Protein AF-A0A016V2Z9-F1 (afdb_monomer)

Sequence (976 aa):
MQNVILIALIVVGLVAPTTAKYPICDRGTVEITEINGTYELCFNEECREFIGNETVRTYELLPSPTHNETRVTVRYGAGDKPIEFTTICLNPDICIISSSIFSTSLLGNPHCWPVGAVITTAMILYLATTMMFLSLYLLITIIRIASKRPAQVVQNTCTITGQQVNVQLHSLRPTPLSGGMFITLCVAILVGNGTVAACQHGFTRHATNIVCNQDGNCSYEFSRKLLFNRIQTEHCVEIRHRNKTVGLLKMKLAPTNLVCSKVSKFFTKSTEIRVFSRVRCPQAGSCFDNVCDKIRPNETIPELTRGSKYPGYSGCQYTCGGLSCGCFLPAPSCTFHRVAHVPISDAVYEVVERSEWVPSIHVEVESTLYQETQKEDVLLQPYVTYRFHNFNITATSVQKPALSILNSRFALSENELLILAVPVECATRNETLENFRNCINKVVCDCNTGWTKHHCHCPYNSLRAVANDSLNHLPLVIPHLEIHTSNGGIIAFTEDVETVITVQSQLLVSSTELVYDEKCDIKLTNLSGCYDCLHGATMGATCTSVNSAKITILCDHNVFAVECGPTSPKTNVHLRFDSSVAQQKCYTVCGNEKWTLPLNGTLFNHPMKHNSVFKFNEDKYTGTSLLNLVSEIHMPDLNPLFKVVRLHWKAFTAAGIAALAAAGLTYLFDPVLLIGLCGCSSCASSSKSFRCTMSPPTFADLGKSAKDLFNKGYNHGFLKVDSTTKAGDSKEVEFKTSASHNLGSGKLGGNLDVKYKIPAYGLTLTEKWNTENQLGTIIEVNEQFGRGLKLTFDSLYAPHAGKRTGKLKADWSLQTARITAEVGLTSAPVINAAGVFSREGWLFGAAASFDTSTNKLASTSLAFGHQTSNYTLHSFVVNSTDFGASLFHKVAHNVEIGTILGWKVGGSGADFGLATKYSPTRDLVLRAKLNNSSQIAMAATHSLSPDLKMTLSTQFNLTSNDHHKFGMGLEYEPSQ

InterPro domains:
  IPR001925 Porin, eukaryotic type [PR00185] (697-7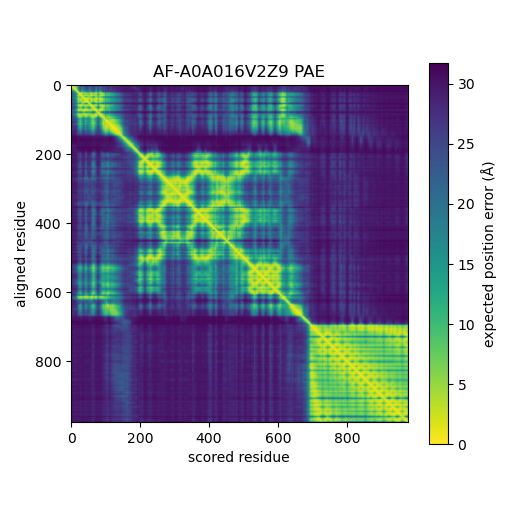12)
  IPR001925 Porin, eukaryotic type [PR00185] (762-777)
  IPR001925 Porin, eukaryotic type [PR00185] (840-851)
  IPR001925 Porin, eukaryotic type [PR00185] (940-957)
  IPR001925 Porin, eukaryotic type [PTHR11743] (695-972)
  IPR001925 Porin, eukaryotic type [cd07306] (696-973)
  IPR009878 Phlebovirus glycoprotein G2, fusion domain [PF07245] (199-499)
  IPR023614 Porin domain superfamily [G3DSA:2.40.160.10] (694-974)
  IPR027246 Eukaryotic porin/Tom40 [PF01459] (696-967)

Secondary structure (DSSP, 8-state):
--HHHHHHHHHHTT-PPP---SPEEETTEEEE----EEEEEEETTEEEEEEE-S-PEEEEPPP-TT--EEEEEEEE-SSSS-EEEEEEEEPPPTTTGGGSTT-HHHHH-TTT-HHHHHHHHHHHHHHHHHHHHHHHHHHHHHHHHH--------------------------------------------------------EEEEEEEEEE-TTS-EEEEEEEEEEE-SS--EEEEEEEETTEEEEEEEEEEPPEEEEE---EEEEEEEEEEEEEEEEE-TTSTT--TTGGGT--TT---GGGTTTTTSSEEEEEEEE--SGGGT-SSSSPEEEEEEEEEEEEEEEEEEEEE-S-EEEEEEEEEEEEETTEEEEEEEEEPBT-EEEETTEEEEEEEEEPP--GGGGSEEEE-SS-EEE---SEEBSSHHHHHH-GGGSEE----EEEE-SSSEEEE-----HHHHHT-TTTBSSEEETTEEEEEETTEEEEEES--EEEEEEE-GGGGSEEE------EEEEEPPBEEEESSTT-EEEEEEEEESS-EEEEEE-SS-EEEEEEBTT--EEEEEE--SSSEEEEEEEEEETTEEEEEEEEEE-EE-------HHHHHHHTTS---TTHHHH---PPP-HHHHHHHHHTHHHHHHHHHHHHHHHHHHHHSS---S------------------PPPPPPGGGTTHHHHHHHHTT--TTEEEEEEEEEESTT--EEEEEEEEEETTTTEEEEEEEEEEEEGGGTEEEEEEEETTTEEEEEEEEESTTSTTEEEEEEEEEEGGGTEEEEEEEEEEE-SSEEEEEEEEESSS-EEEEEEEEEETTEEEEEEEEEETTTTEEEEEEEEEEEE-SSEEEEEEEETTTEEEEEEEEEEETTEEEEEEEEEETTSSSEEEEEEEEE-SSSSEEEEEEEETT-EEEEEEEEESSSSEEEEEEEEEESSS-PPPEEEEEEEE----

Structure (mmCIF, N/CA/C/O backbone):
data_AF-A0A016V2Z9-F1
#
_entry.id   AF-A0A016V2Z9-F1
#
loop_
_atom_site.group_PDB
_atom_site.id
_atom_site.type_symbol
_atom_site.label_atom_id
_atom_site.label_alt_id
_atom_site.label_comp_id
_atom_site.label_asym_id
_atom_site.label_entity_id
_atom_site.label_seq_id
_atom_site.pdbx_PDB_ins_code
_atom_site.Cartn_x
_atom_site.Cartn_y
_atom_site.Cartn_z
_atom_site.occupancy
_atom_site.B_iso_or_equiv
_atom_site.auth_seq_id
_atom_site.auth_comp_id
_atom_site.auth_asym_id
_atom_site.auth_atom_id
_atom_site.pdbx_PDB_model_num
ATOM 1 N N . MET A 1 1 ? 73.082 49.266 15.743 1.00 44.09 1 MET A N 1
ATOM 2 C CA . MET A 1 1 ? 72.271 48.364 16.594 1.00 44.09 1 MET A CA 1
ATOM 3 C C . MET A 1 1 ? 72.273 46.969 15.976 1.00 44.09 1 MET A C 1
ATOM 5 O O . MET A 1 1 ? 71.389 46.679 15.187 1.00 44.09 1 MET A O 1
ATOM 9 N N . GLN A 1 2 ? 73.278 46.132 16.265 1.00 44.12 2 GLN A N 1
ATOM 10 C CA . GLN A 1 2 ? 73.440 44.836 15.571 1.00 44.12 2 GLN A CA 1
ATOM 11 C C . GLN A 1 2 ? 73.209 43.618 16.486 1.00 44.12 2 GLN A C 1
ATOM 13 O O . GLN A 1 2 ? 72.696 42.602 16.033 1.00 44.12 2 GLN A O 1
ATOM 18 N N . ASN A 1 3 ? 73.460 43.752 17.794 1.00 49.16 3 ASN A N 1
ATOM 19 C CA . ASN A 1 3 ? 73.306 42.655 18.764 1.00 49.16 3 ASN A CA 1
ATOM 20 C C . ASN A 1 3 ? 71.860 42.466 19.273 1.00 49.16 3 ASN A C 1
ATOM 22 O O . ASN A 1 3 ? 71.588 41.506 19.983 1.00 49.16 3 ASN A O 1
ATOM 26 N N . VAL A 1 4 ? 70.922 43.355 18.918 1.00 49.16 4 VAL A N 1
ATOM 27 C CA . VAL A 1 4 ? 69.513 43.271 19.362 1.00 49.16 4 VAL A CA 1
ATOM 28 C C . VAL A 1 4 ? 68.714 42.270 18.517 1.00 49.16 4 VAL A C 1
ATOM 30 O O . VAL A 1 4 ? 67.933 41.490 19.052 1.00 49.16 4 VAL A O 1
ATOM 33 N N . ILE A 1 5 ? 68.955 42.241 17.201 1.00 50.88 5 ILE A N 1
ATOM 34 C CA . ILE A 1 5 ? 68.246 41.356 16.258 1.00 50.88 5 ILE A CA 1
ATOM 35 C C . ILE A 1 5 ? 68.606 39.882 16.508 1.00 50.88 5 ILE A C 1
ATOM 37 O O . ILE A 1 5 ? 67.741 39.013 16.432 1.00 50.88 5 ILE A O 1
ATOM 41 N N . LEU A 1 6 ? 69.862 39.599 16.876 1.00 48.06 6 LEU A N 1
ATOM 42 C CA . LEU A 1 6 ? 70.321 38.233 17.139 1.00 48.06 6 LEU A CA 1
ATOM 43 C C . LEU A 1 6 ? 69.672 37.624 18.398 1.00 48.06 6 LEU A C 1
ATOM 45 O O . LEU A 1 6 ? 69.343 36.443 18.405 1.00 48.06 6 LEU A O 1
ATOM 49 N N . ILE A 1 7 ? 69.429 38.432 19.437 1.00 54.22 7 ILE A N 1
ATOM 50 C CA . ILE A 1 7 ? 68.750 37.980 20.664 1.00 54.22 7 ILE A CA 1
ATOM 51 C C . ILE A 1 7 ? 67.254 37.749 20.403 1.00 54.22 7 ILE A C 1
ATOM 53 O O . ILE A 1 7 ? 66.704 36.751 20.865 1.00 54.22 7 ILE A O 1
ATOM 57 N N . ALA A 1 8 ? 66.605 38.609 19.608 1.00 48.03 8 ALA A N 1
ATOM 58 C CA . ALA A 1 8 ? 65.199 38.432 19.235 1.00 48.03 8 ALA A CA 1
ATOM 59 C C . ALA A 1 8 ? 64.947 37.094 18.508 1.00 48.03 8 ALA A C 1
ATOM 61 O O . ALA A 1 8 ? 63.978 36.401 18.816 1.00 48.03 8 ALA A O 1
ATOM 62 N N . LEU A 1 9 ? 65.848 36.690 17.604 1.00 48.44 9 LEU A N 1
ATOM 63 C CA . LEU A 1 9 ? 65.757 35.407 16.896 1.00 48.44 9 LEU A CA 1
ATOM 64 C C . LEU A 1 9 ? 65.936 34.188 17.821 1.00 48.44 9 LEU A C 1
ATOM 66 O O . LEU A 1 9 ? 65.288 33.167 17.605 1.00 48.44 9 LEU A O 1
ATOM 70 N N . ILE A 1 10 ? 66.752 34.295 18.874 1.00 49.00 10 ILE A N 1
ATOM 71 C CA . ILE A 1 10 ? 66.944 33.211 19.855 1.00 49.00 10 ILE A CA 1
ATOM 72 C C . ILE A 1 10 ? 65.712 33.054 20.763 1.00 49.00 10 ILE A C 1
ATOM 74 O O . ILE A 1 10 ? 65.318 31.930 21.063 1.00 49.00 10 ILE A O 1
ATOM 78 N N . VAL A 1 11 ? 65.061 34.154 21.161 1.00 45.78 11 VAL A N 1
ATOM 79 C CA . VAL A 1 11 ? 63.846 34.100 22.000 1.00 45.78 11 VAL A CA 1
ATOM 80 C C . VAL A 1 11 ? 62.646 33.537 21.228 1.00 45.78 11 VAL A C 1
ATOM 82 O O . VAL A 1 11 ? 61.904 32.723 21.773 1.00 45.78 11 VAL A O 1
ATOM 85 N N . VAL A 1 12 ? 62.480 33.892 19.948 1.00 43.53 12 VAL A N 1
ATOM 86 C CA . VAL A 1 12 ? 61.419 33.316 19.094 1.00 43.53 12 VAL A CA 1
ATOM 87 C C . VAL A 1 12 ? 61.643 31.816 18.840 1.00 43.53 12 VAL A C 1
ATOM 89 O O . VAL A 1 12 ? 60.677 31.063 18.750 1.00 43.53 12 VAL A O 1
ATOM 92 N N . GLY A 1 13 ? 62.897 31.349 18.820 1.00 38.94 13 GLY A N 1
ATOM 93 C CA . GLY A 1 13 ? 63.234 29.926 18.691 1.00 38.94 13 GLY A CA 1
ATOM 94 C C . GLY A 1 13 ? 62.866 29.039 19.892 1.00 38.94 13 GLY A C 1
ATOM 95 O O . GLY A 1 13 ? 62.942 27.819 19.773 1.00 38.94 13 GLY A O 1
ATOM 96 N N . LEU A 1 14 ? 62.465 29.616 21.033 1.00 38.06 14 LEU A N 1
ATOM 97 C CA . LEU A 1 14 ? 62.160 28.883 22.274 1.00 38.06 14 LEU A CA 1
ATOM 98 C C . LEU A 1 14 ? 60.661 28.788 22.611 1.00 38.06 14 LEU A C 1
ATOM 100 O O . LEU A 1 14 ? 60.309 28.191 23.626 1.00 38.06 14 LEU A O 1
ATOM 104 N N . VAL A 1 15 ? 59.775 29.320 21.759 1.00 42.09 15 VAL A N 1
ATOM 105 C CA . VAL A 1 15 ? 58.311 29.144 21.876 1.00 42.09 15 VAL A CA 1
ATOM 106 C C . VAL A 1 15 ? 57.710 28.657 20.552 1.00 42.09 15 VAL A C 1
ATOM 108 O O . VAL A 1 15 ? 56.672 29.127 20.091 1.00 42.09 15 VAL A O 1
ATOM 111 N N . ALA A 1 16 ? 58.358 27.666 19.936 1.00 31.67 16 ALA A N 1
ATOM 112 C CA . ALA A 1 16 ? 57.639 26.755 19.056 1.00 31.67 16 ALA A CA 1
ATOM 113 C C . ALA A 1 16 ? 56.750 25.853 19.937 1.00 31.67 16 ALA A C 1
ATOM 115 O O . ALA A 1 16 ? 57.282 25.227 20.861 1.00 31.67 16 ALA A O 1
ATOM 116 N N . PRO A 1 17 ? 55.427 25.756 19.703 1.00 37.19 17 PRO A N 1
ATOM 117 C CA . PRO A 1 17 ? 54.629 24.734 20.365 1.00 37.19 17 PRO A CA 1
ATOM 118 C C . PRO A 1 17 ? 55.171 23.363 19.957 1.00 37.19 17 PRO A C 1
ATOM 120 O O . PRO A 1 17 ? 55.401 23.103 18.773 1.00 37.19 17 PRO A O 1
ATOM 123 N N . THR A 1 18 ? 55.392 22.479 20.929 1.00 36.88 18 THR A N 1
ATOM 124 C CA . THR A 1 18 ? 55.761 21.091 20.643 1.00 36.88 18 THR A CA 1
ATOM 125 C C . THR A 1 18 ? 54.669 20.462 19.782 1.00 36.88 18 THR A C 1
ATOM 127 O O . THR A 1 18 ? 53.495 20.484 20.151 1.00 36.88 18 THR A O 1
ATOM 130 N N . THR A 1 19 ? 55.039 19.926 18.615 1.00 45.47 19 THR A N 1
ATOM 131 C CA . THR A 1 19 ? 54.096 19.336 17.656 1.00 45.47 19 THR A CA 1
ATOM 132 C C . THR A 1 19 ? 53.469 18.079 18.250 1.00 45.47 19 THR A C 1
ATOM 134 O O . THR A 1 19 ? 54.029 16.981 18.216 1.00 45.47 19 THR A O 1
ATOM 137 N N . ALA A 1 20 ? 52.314 18.269 18.883 1.00 41.47 20 ALA A N 1
ATOM 138 C CA . ALA A 1 20 ? 51.675 17.252 19.691 1.00 41.47 20 ALA A CA 1
ATOM 139 C C . ALA A 1 20 ? 51.001 16.196 18.802 1.00 41.47 20 ALA A C 1
ATOM 141 O O . ALA A 1 20 ? 50.160 16.498 17.956 1.00 41.47 20 ALA A O 1
ATOM 142 N N . LYS A 1 21 ? 51.404 14.939 18.997 1.00 55.84 21 LYS A N 1
ATOM 143 C CA . LYS A 1 21 ? 51.040 13.797 18.146 1.00 55.84 21 LYS A CA 1
ATOM 144 C C . LYS A 1 21 ? 49.744 13.125 18.609 1.00 55.84 21 LYS A C 1
ATOM 146 O O . LYS A 1 21 ? 49.723 11.921 18.843 1.00 55.84 21 LYS A O 1
ATOM 151 N N . TYR A 1 22 ? 48.689 13.916 18.795 1.00 65.44 22 TYR A N 1
ATOM 152 C CA . TYR A 1 22 ? 47.352 13.436 19.154 1.00 65.44 22 TYR A CA 1
ATOM 153 C C . TYR A 1 22 ? 46.312 13.897 18.117 1.00 65.44 22 TYR A C 1
ATOM 155 O O . TYR A 1 22 ? 46.506 14.950 17.506 1.00 65.44 22 TYR A O 1
ATOM 163 N N . PRO A 1 23 ? 45.218 13.141 17.899 1.00 73.50 23 PRO A N 1
ATOM 164 C CA . PRO A 1 23 ? 44.147 13.561 17.000 1.00 73.50 23 PRO A CA 1
ATOM 165 C C . PRO A 1 23 ? 43.383 14.753 17.596 1.00 73.50 23 PRO A C 1
ATOM 167 O O . PRO A 1 23 ? 42.946 14.704 18.751 1.00 73.50 23 PRO A O 1
ATOM 170 N N . ILE A 1 24 ? 43.229 15.815 16.805 1.00 79.62 24 ILE A N 1
ATOM 171 C CA . ILE A 1 24 ? 42.577 17.071 17.197 1.00 79.62 24 ILE A CA 1
ATOM 172 C C . ILE A 1 24 ? 41.140 17.063 16.667 1.00 79.62 24 ILE A C 1
ATOM 174 O O . ILE A 1 24 ? 40.933 16.880 15.471 1.00 79.62 24 ILE A O 1
ATOM 178 N N . CYS A 1 25 ? 40.149 17.286 17.533 1.00 80.94 25 CYS A N 1
ATOM 179 C CA . CYS A 1 25 ? 38.758 17.488 17.117 1.00 80.94 25 CYS A CA 1
ATOM 180 C C . CYS A 1 25 ? 38.472 18.996 16.953 1.00 80.94 25 CYS A C 1
ATOM 182 O O . CYS A 1 25 ? 38.640 19.735 17.923 1.00 80.94 25 CYS A O 1
ATOM 184 N N . ASP A 1 26 ? 37.947 19.448 15.809 1.00 77.06 26 ASP A N 1
ATOM 185 C CA . ASP A 1 26 ? 37.271 20.756 15.701 1.00 77.06 26 ASP A CA 1
ATOM 186 C C . ASP A 1 26 ? 35.934 20.610 14.967 1.00 77.06 26 ASP A C 1
ATOM 188 O O . ASP A 1 26 ? 35.873 20.097 13.858 1.00 77.06 26 ASP A O 1
ATOM 192 N N . ARG A 1 27 ? 34.833 21.058 15.585 1.00 66.75 27 ARG A N 1
ATOM 193 C CA . ARG A 1 27 ? 33.487 21.157 14.965 1.00 66.75 27 ARG A CA 1
ATOM 194 C C . ARG A 1 27 ? 32.998 19.912 14.194 1.00 66.75 27 ARG A C 1
ATOM 196 O O . ARG A 1 27 ? 32.197 20.031 13.269 1.00 66.75 27 ARG A O 1
ATOM 203 N N . GLY A 1 28 ? 33.437 18.719 14.596 1.00 70.44 28 GLY A N 1
ATOM 204 C CA . GLY A 1 28 ? 33.081 17.451 13.953 1.00 70.44 28 GLY A CA 1
ATOM 205 C C . GLY A 1 28 ? 34.023 17.000 12.830 1.00 70.44 28 GLY A C 1
ATOM 206 O O . GLY A 1 28 ? 33.758 15.968 12.217 1.00 70.44 28 GLY A O 1
ATOM 207 N N . THR A 1 29 ? 35.123 17.710 12.569 1.00 78.38 29 THR A N 1
ATOM 208 C CA . THR A 1 29 ? 36.293 17.158 11.875 1.00 78.38 29 THR A CA 1
ATOM 209 C C . THR A 1 29 ? 37.308 16.622 12.883 1.00 78.38 29 THR A C 1
ATOM 211 O O . THR A 1 29 ? 37.353 17.032 14.047 1.00 78.38 29 THR A O 1
ATOM 214 N N . VAL A 1 30 ? 38.124 15.680 12.418 1.00 83.06 30 VAL A N 1
ATOM 215 C CA . VAL A 1 30 ? 39.262 15.111 13.136 1.00 83.06 30 VAL A CA 1
ATOM 216 C C . VAL A 1 30 ? 40.502 15.322 12.282 1.00 83.06 30 VAL A C 1
ATOM 218 O O . VAL A 1 30 ? 40.597 14.769 11.184 1.00 83.06 30 VAL A O 1
ATOM 221 N N . GLU A 1 31 ? 41.439 16.127 12.777 1.00 81.00 31 GLU A N 1
ATOM 222 C CA . GLU A 1 31 ? 42.737 16.352 12.147 1.00 81.00 31 GLU A CA 1
ATOM 223 C C . GLU A 1 31 ? 43.793 15.429 12.750 1.00 81.00 31 GLU A C 1
ATOM 225 O O . GLU A 1 31 ? 43.965 15.346 13.970 1.00 81.00 31 GLU A O 1
ATOM 230 N N . ILE A 1 32 ? 44.528 14.747 11.875 1.00 76.94 32 ILE A N 1
ATOM 231 C CA . ILE A 1 32 ? 45.658 13.899 12.244 1.00 76.94 32 ILE A CA 1
ATOM 232 C C . ILE A 1 32 ? 46.935 14.604 11.801 1.00 76.94 32 ILE A C 1
ATOM 234 O O . ILE A 1 32 ? 47.195 14.760 10.604 1.00 76.94 32 ILE A O 1
ATOM 238 N N . THR A 1 33 ? 47.708 15.042 12.795 1.00 67.12 33 THR A N 1
ATOM 239 C CA . THR A 1 33 ? 49.026 15.657 12.622 1.00 67.12 33 THR A CA 1
ATOM 240 C C . THR A 1 33 ? 50.050 14.637 12.108 1.00 67.12 33 THR A C 1
ATOM 242 O O . THR A 1 33 ? 49.809 13.431 12.094 1.00 67.12 33 THR A O 1
ATOM 245 N N . GLU A 1 34 ? 51.196 15.112 11.619 1.00 64.94 34 GLU A N 1
ATOM 246 C CA . GLU A 1 34 ? 52.139 14.283 10.860 1.00 64.94 34 GLU A CA 1
ATOM 247 C C . GLU A 1 34 ? 52.789 13.170 11.710 1.00 64.94 34 GLU A C 1
ATOM 249 O O . GLU A 1 34 ? 53.611 13.411 12.602 1.00 64.94 34 GLU A O 1
ATOM 254 N N . ILE A 1 35 ? 52.431 11.921 11.397 1.00 66.06 35 ILE A N 1
ATOM 255 C CA . ILE A 1 35 ? 53.001 10.701 11.980 1.00 66.06 35 ILE A CA 1
ATOM 256 C C . ILE A 1 35 ? 53.849 10.007 10.911 1.00 66.06 35 ILE A C 1
ATOM 258 O O . ILE A 1 35 ? 53.318 9.468 9.943 1.00 66.06 35 ILE A O 1
ATOM 262 N N . ASN A 1 36 ? 55.168 9.989 11.108 1.00 60.53 36 ASN A N 1
ATOM 263 C CA . ASN A 1 36 ? 56.095 9.261 10.239 1.00 60.53 36 ASN A CA 1
ATOM 264 C C . ASN A 1 36 ? 56.070 7.759 10.565 1.00 60.53 36 ASN A C 1
ATOM 266 O O . ASN A 1 36 ? 56.302 7.375 11.713 1.00 60.53 36 ASN A O 1
ATOM 270 N N . GLY A 1 37 ? 55.872 6.921 9.544 1.00 67.50 37 GLY A N 1
ATOM 271 C CA . GLY A 1 37 ? 55.824 5.458 9.665 1.00 67.50 37 GLY A CA 1
ATOM 272 C C . GLY A 1 37 ? 54.412 4.879 9.531 1.00 67.50 37 GLY A C 1
ATOM 273 O O . GLY A 1 37 ? 53.488 5.557 9.087 1.00 67.50 37 GLY A O 1
ATOM 274 N N . THR A 1 38 ? 54.245 3.602 9.876 1.00 69.19 38 THR A N 1
ATOM 275 C CA . THR A 1 38 ? 52.935 2.933 9.889 1.00 69.19 38 THR A CA 1
ATOM 276 C C . THR A 1 38 ? 52.190 3.209 11.191 1.00 69.19 38 THR A C 1
ATOM 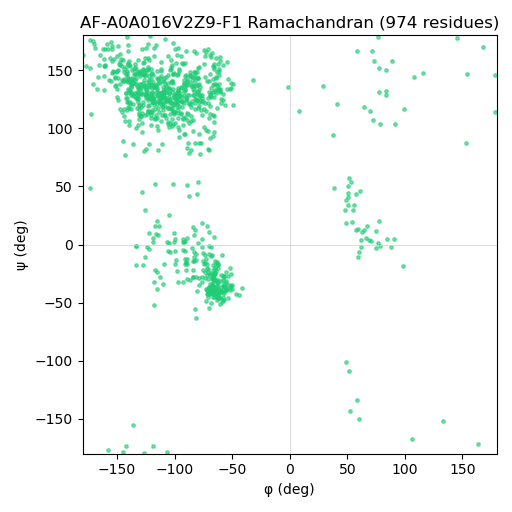278 O O . THR A 1 38 ? 52.755 3.042 12.275 1.00 69.19 38 THR A O 1
ATOM 281 N N . TYR A 1 39 ? 50.918 3.593 11.086 1.00 77.12 39 TYR A N 1
ATOM 282 C CA . TYR A 1 39 ? 50.027 3.794 12.229 1.00 77.12 39 TYR A CA 1
ATOM 283 C C . TYR A 1 39 ? 48.648 3.178 11.977 1.00 77.12 39 TYR A C 1
ATOM 285 O O . TYR A 1 39 ? 48.158 3.165 10.848 1.00 77.12 39 TYR A O 1
ATOM 293 N N . GLU A 1 40 ? 48.019 2.682 13.038 1.00 79.44 40 GLU A N 1
ATOM 294 C CA . GLU A 1 40 ? 46.612 2.282 13.041 1.00 79.44 40 GLU A CA 1
ATOM 295 C C . GLU A 1 40 ? 45.765 3.459 13.543 1.00 79.44 40 GLU A C 1
ATOM 297 O O . GLU A 1 40 ? 46.105 4.113 14.531 1.00 79.44 40 GLU A O 1
ATOM 302 N N . LEU A 1 41 ? 44.667 3.736 12.845 1.00 80.81 41 LEU A N 1
ATOM 303 C CA . LEU A 1 41 ? 43.665 4.735 13.207 1.00 80.81 41 LEU A CA 1
ATOM 304 C C . LEU A 1 41 ? 42.313 4.040 13.342 1.00 80.81 41 LEU A C 1
ATOM 306 O O . LEU A 1 41 ? 41.877 3.365 12.409 1.00 80.81 41 LEU A O 1
ATOM 310 N N . CYS A 1 42 ? 41.638 4.258 14.466 1.00 75.25 42 CYS A N 1
ATOM 311 C CA . CYS A 1 42 ? 40.325 3.707 14.768 1.00 75.25 42 CYS A CA 1
ATOM 312 C C . CYS A 1 42 ? 39.294 4.810 15.026 1.00 75.25 42 CYS A C 1
ATOM 314 O O . CYS A 1 42 ? 39.567 5.768 15.756 1.00 75.25 42 CYS A O 1
ATOM 316 N N . PHE A 1 43 ? 38.090 4.624 14.484 1.00 77.12 43 PHE A N 1
ATOM 317 C CA . PHE A 1 43 ? 36.889 5.366 14.865 1.00 77.12 43 PHE A CA 1
ATOM 318 C C . PHE A 1 43 ? 35.914 4.389 15.532 1.00 77.12 43 PHE A C 1
ATOM 320 O O . PHE A 1 43 ? 35.426 3.452 14.900 1.00 77.12 43 PHE A O 1
ATOM 327 N N . ASN A 1 44 ? 35.657 4.595 16.823 1.00 77.19 44 ASN A N 1
ATOM 328 C CA . ASN A 1 44 ? 35.068 3.608 17.727 1.00 77.19 44 ASN A CA 1
ATOM 329 C C . ASN A 1 44 ? 35.833 2.272 17.657 1.00 77.19 44 ASN A C 1
ATOM 331 O O . ASN A 1 44 ? 36.971 2.218 18.117 1.00 77.19 44 ASN A O 1
ATOM 335 N N . GLU A 1 45 ? 35.243 1.225 17.078 1.00 66.94 45 GLU A N 1
ATOM 336 C CA . GLU A 1 45 ? 35.865 -0.101 16.927 1.00 66.94 45 GLU A CA 1
ATOM 337 C C . GLU A 1 45 ? 36.361 -0.382 15.492 1.00 66.94 45 GLU A C 1
ATOM 339 O O . GLU A 1 45 ? 37.046 -1.376 15.259 1.00 66.94 45 GLU A O 1
ATOM 344 N N . GLU A 1 46 ? 36.075 0.491 14.515 1.00 64.69 46 GLU A N 1
ATOM 345 C CA . GLU A 1 46 ? 36.565 0.315 13.143 1.00 64.69 46 GLU A CA 1
ATOM 346 C C . GLU A 1 46 ? 37.975 0.900 12.994 1.00 64.69 46 GLU A C 1
ATOM 348 O O . GLU A 1 46 ? 38.146 2.119 12.923 1.00 64.69 46 GLU A O 1
ATOM 353 N N . CYS A 1 47 ? 38.978 0.024 12.907 1.00 73.31 47 CYS A N 1
ATOM 354 C CA . CYS A 1 47 ? 40.384 0.374 12.694 1.00 73.31 47 CYS A CA 1
ATOM 355 C C . CYS A 1 47 ? 40.841 0.175 11.234 1.00 73.31 47 CYS A C 1
ATOM 357 O O . CYS A 1 47 ? 40.407 -0.754 10.545 1.00 73.31 47 CYS A O 1
ATOM 359 N N . ARG A 1 48 ? 41.764 1.026 10.763 1.00 72.25 48 ARG A N 1
ATOM 360 C CA . ARG A 1 48 ? 42.505 0.869 9.498 1.00 72.25 48 ARG A CA 1
ATOM 361 C C . ARG A 1 48 ? 43.973 1.287 9.668 1.00 72.25 48 ARG A C 1
ATOM 363 O O . ARG A 1 48 ? 44.265 2.283 10.328 1.00 72.25 48 ARG A O 1
ATOM 370 N N . GLU A 1 49 ? 44.886 0.560 9.025 1.00 73.88 49 GLU A N 1
ATOM 371 C CA . GLU A 1 49 ? 46.310 0.917 8.944 1.00 73.88 49 GLU A CA 1
ATOM 372 C C . GLU A 1 49 ? 46.586 1.947 7.837 1.00 73.88 49 GLU A C 1
ATOM 374 O O . GLU A 1 49 ? 46.019 1.882 6.743 1.00 73.88 49 GLU A O 1
ATOM 379 N N . PHE A 1 50 ? 47.520 2.863 8.098 1.00 69.12 50 PHE A N 1
ATOM 380 C CA . PHE A 1 50 ? 47.983 3.883 7.160 1.00 69.12 50 PHE A CA 1
ATOM 381 C C . PHE A 1 50 ? 49.514 3.975 7.138 1.00 69.12 50 PHE A C 1
ATOM 383 O O . PHE A 1 50 ? 50.185 3.807 8.156 1.00 69.12 50 PHE A O 1
ATOM 390 N N . ILE A 1 51 ? 50.067 4.283 5.961 1.00 67.69 51 ILE A N 1
ATOM 391 C CA . ILE A 1 51 ? 51.498 4.547 5.758 1.00 67.69 51 ILE A CA 1
ATOM 392 C C . ILE A 1 51 ? 51.696 6.066 5.703 1.00 67.69 51 ILE A C 1
ATOM 394 O O . ILE A 1 51 ? 51.228 6.725 4.772 1.00 67.69 51 ILE A O 1
ATOM 398 N N . GLY A 1 52 ? 52.366 6.624 6.709 1.00 58.41 52 GLY A N 1
ATOM 399 C CA . GLY A 1 52 ? 52.613 8.055 6.853 1.00 58.41 52 GLY A CA 1
ATOM 400 C C . GLY A 1 52 ? 53.746 8.574 5.969 1.00 58.41 52 GLY A C 1
ATOM 401 O O . GLY A 1 52 ? 54.880 8.672 6.430 1.00 58.41 52 GLY A O 1
ATOM 402 N N . ASN A 1 53 ? 53.404 8.951 4.733 1.00 55.62 53 ASN A N 1
ATOM 403 C CA . ASN A 1 53 ? 54.204 9.807 3.851 1.00 55.62 53 ASN A CA 1
ATOM 404 C C . ASN A 1 53 ? 53.372 11.058 3.492 1.00 55.62 53 ASN A C 1
ATOM 406 O O . ASN A 1 53 ? 52.456 10.958 2.681 1.00 55.62 53 ASN A O 1
ATOM 410 N N . GLU A 1 54 ? 53.684 12.190 4.134 1.00 46.12 54 GLU A N 1
ATOM 411 C CA . GLU A 1 54 ? 53.206 13.569 3.883 1.00 46.12 54 GLU A CA 1
ATOM 412 C C . GLU A 1 54 ? 51.734 13.776 3.462 1.00 46.12 54 GLU A C 1
ATOM 414 O O . GLU A 1 54 ? 51.383 13.785 2.283 1.00 46.12 54 GLU A O 1
ATOM 419 N N . THR A 1 55 ? 50.871 14.045 4.449 1.00 53.47 55 THR A N 1
ATOM 420 C CA . THR A 1 55 ? 49.875 15.148 4.462 1.00 53.47 55 THR A CA 1
ATOM 421 C C . THR A 1 55 ? 49.055 15.080 5.754 1.00 53.47 55 THR A C 1
ATOM 423 O O . THR A 1 55 ? 48.748 13.986 6.232 1.00 53.47 55 THR A O 1
ATOM 426 N N . VAL A 1 56 ? 48.647 16.233 6.299 1.00 60.16 56 VAL A N 1
ATOM 427 C CA . VAL A 1 56 ? 47.617 16.287 7.355 1.00 60.16 56 VAL A CA 1
ATOM 428 C C . VAL A 1 56 ? 46.330 15.672 6.805 1.00 60.16 56 VAL A C 1
ATOM 430 O O . VAL A 1 56 ? 45.838 16.098 5.758 1.00 60.16 56 VAL A O 1
ATOM 433 N N . ARG A 1 57 ? 45.785 14.666 7.498 1.00 66.69 57 ARG A N 1
ATOM 434 C CA . ARG A 1 57 ? 44.525 14.021 7.104 1.00 66.69 57 ARG A CA 1
ATOM 435 C C . ARG A 1 57 ? 43.381 14.509 7.977 1.00 66.69 57 ARG A C 1
ATOM 437 O O . ARG A 1 57 ? 43.373 14.274 9.182 1.00 66.69 57 ARG A O 1
ATOM 444 N N . THR A 1 58 ? 42.414 15.148 7.333 1.00 75.06 58 THR A N 1
ATOM 445 C CA . THR A 1 58 ? 41.105 15.502 7.879 1.00 75.06 58 THR A CA 1
ATOM 446 C C . THR A 1 58 ? 40.098 14.385 7.612 1.00 75.06 58 THR A C 1
ATOM 448 O O . THR A 1 58 ? 39.976 13.908 6.485 1.00 75.06 58 THR A O 1
ATOM 451 N N . TYR A 1 59 ? 39.342 13.999 8.639 1.00 75.81 59 TYR A N 1
ATOM 452 C CA . TYR A 1 59 ? 38.163 13.138 8.517 1.00 75.81 59 TYR A CA 1
ATOM 453 C C . TYR A 1 59 ? 36.945 13.847 9.115 1.00 75.81 59 TYR A C 1
ATOM 455 O O . TYR A 1 59 ? 36.981 14.267 10.269 1.00 75.81 59 TYR A O 1
ATOM 463 N N . GLU A 1 60 ? 35.856 13.976 8.360 1.00 74.94 60 GLU A N 1
ATOM 464 C CA . GLU A 1 60 ? 34.563 14.427 8.894 1.00 74.94 60 GLU A CA 1
ATOM 465 C C . GLU A 1 60 ? 33.843 13.270 9.602 1.00 74.94 60 GLU A C 1
ATOM 467 O O . GLU A 1 60 ? 33.729 12.174 9.048 1.00 74.94 60 GLU A O 1
ATOM 472 N N . LEU A 1 61 ? 33.347 13.509 10.817 1.00 76.31 61 LEU A N 1
ATOM 473 C CA . LEU A 1 61 ? 32.543 12.558 11.585 1.00 76.31 61 LEU A CA 1
ATOM 474 C C . LEU A 1 61 ? 31.089 12.524 11.090 1.00 76.31 61 LEU A C 1
ATOM 476 O O . LEU A 1 61 ? 30.545 13.516 10.604 1.00 76.31 61 LEU A O 1
ATOM 480 N N . LEU A 1 62 ? 30.427 11.379 11.275 1.00 71.62 62 LEU A N 1
ATOM 481 C CA . LEU A 1 62 ? 29.004 11.204 10.966 1.00 71.62 62 LEU A CA 1
ATOM 482 C C . LEU A 1 62 ? 28.154 12.122 11.863 1.00 71.62 62 LEU A C 1
ATOM 484 O O . LEU A 1 62 ? 28.332 12.067 13.081 1.00 71.62 62 LEU A O 1
ATOM 488 N N . PRO A 1 63 ? 27.200 12.911 11.337 1.00 68.88 63 PRO A N 1
ATOM 489 C CA . PRO A 1 63 ? 26.312 13.695 12.186 1.00 68.88 63 PRO A CA 1
ATOM 490 C C . PRO A 1 63 ? 25.355 12.845 13.023 1.00 68.88 63 PRO A C 1
ATOM 492 O O . PRO A 1 63 ? 24.959 11.754 12.612 1.00 68.88 63 PRO A O 1
ATOM 495 N N . SER A 1 64 ? 24.923 13.380 14.167 1.00 64.44 64 SER A N 1
ATOM 496 C CA . SER A 1 64 ? 24.012 12.700 15.098 1.00 64.44 64 SER A CA 1
ATOM 497 C C . SER A 1 64 ? 22.784 13.565 15.432 1.00 64.44 64 SER A C 1
ATOM 499 O O . SER A 1 64 ? 22.947 14.748 15.726 1.00 64.44 64 SER A O 1
ATOM 501 N N . PRO A 1 65 ? 21.553 13.009 15.467 1.00 58.41 65 PRO A N 1
ATOM 502 C CA . PRO A 1 65 ? 20.366 13.732 15.944 1.00 58.41 65 PRO A CA 1
ATOM 503 C C . PRO A 1 65 ? 20.351 13.929 17.471 1.00 58.41 65 PRO A C 1
ATOM 505 O O . PRO A 1 65 ? 19.521 14.674 17.987 1.00 58.41 65 PRO A O 1
ATOM 508 N N . THR A 1 66 ? 21.233 13.235 18.195 1.00 57.47 66 THR A N 1
ATOM 509 C CA . THR A 1 66 ? 21.246 13.112 19.661 1.00 57.47 66 THR A CA 1
ATOM 510 C C . THR A 1 66 ? 22.558 13.579 20.296 1.00 57.47 66 THR A C 1
ATOM 512 O O . THR A 1 66 ? 22.737 13.388 21.493 1.00 57.47 66 THR A O 1
ATOM 515 N N . HIS A 1 67 ? 23.445 14.223 19.521 1.00 59.53 67 HIS A N 1
ATOM 516 C CA . HIS A 1 67 ? 24.765 14.696 19.971 1.00 59.53 67 HIS A CA 1
ATOM 517 C C . HIS A 1 67 ? 25.643 13.561 20.539 1.00 59.53 67 HIS A C 1
ATOM 519 O O . HIS A 1 67 ? 26.278 13.712 21.581 1.00 59.53 67 HIS A O 1
ATOM 525 N N . ASN A 1 68 ? 25.664 12.406 19.864 1.00 65.31 68 ASN A N 1
ATOM 526 C CA . ASN A 1 68 ? 26.526 11.288 20.255 1.00 65.31 68 ASN A CA 1
ATOM 527 C C . ASN A 1 68 ? 28.020 11.674 20.211 1.00 65.31 68 ASN A C 1
ATOM 529 O O . ASN A 1 68 ? 28.422 12.626 19.538 1.00 65.31 68 ASN A O 1
ATOM 533 N N . GLU A 1 69 ? 28.839 10.883 20.898 1.00 76.62 69 GLU A N 1
ATOM 534 C CA . GLU A 1 69 ? 30.295 11.013 20.925 1.00 76.62 69 GLU A CA 1
ATOM 535 C C . GLU A 1 69 ? 30.958 9.876 20.129 1.00 76.62 69 GLU A C 1
ATOM 537 O O . GLU A 1 69 ? 30.498 8.733 20.156 1.00 76.62 69 GLU A O 1
ATOM 542 N N . THR A 1 70 ? 32.066 10.176 19.449 1.00 77.19 70 THR A N 1
ATOM 543 C CA . THR A 1 70 ? 32.912 9.199 18.751 1.00 77.19 70 THR A CA 1
ATOM 544 C C . THR A 1 70 ? 34.277 9.126 19.421 1.00 77.19 70 THR A C 1
ATOM 546 O O . THR A 1 70 ? 34.965 10.136 19.589 1.00 77.19 70 THR A O 1
ATOM 549 N N . ARG A 1 71 ? 34.702 7.911 19.770 1.00 80.50 71 ARG A N 1
ATOM 550 C CA . ARG A 1 71 ? 36.059 7.626 20.239 1.00 80.50 71 ARG A CA 1
ATOM 551 C C . ARG A 1 71 ? 37.001 7.583 19.037 1.00 80.50 71 ARG A C 1
ATOM 553 O O . ARG A 1 71 ? 36.777 6.810 18.111 1.00 80.50 71 ARG A O 1
ATOM 560 N N . VAL A 1 72 ? 38.057 8.385 19.057 1.00 82.44 72 VAL A N 1
ATOM 561 C CA . VAL A 1 72 ? 39.134 8.361 18.062 1.00 82.44 72 VAL A CA 1
ATOM 562 C C . VAL A 1 72 ? 40.383 7.819 18.733 1.00 82.44 72 VAL A C 1
ATOM 564 O O . VAL A 1 72 ? 40.848 8.400 19.713 1.00 82.44 72 VAL A O 1
ATOM 567 N N . THR A 1 73 ? 40.944 6.739 18.200 1.00 82.38 73 THR A N 1
ATOM 568 C CA . THR A 1 73 ? 42.152 6.109 18.743 1.00 82.38 73 THR A CA 1
ATOM 569 C C . THR A 1 73 ? 43.227 6.009 17.664 1.00 82.38 73 THR A C 1
ATOM 571 O O . THR A 1 73 ? 42.946 5.611 16.538 1.00 82.38 73 THR A O 1
ATOM 574 N N . VAL A 1 74 ? 44.463 6.378 18.000 1.00 82.06 74 VAL A N 1
ATOM 575 C CA . VAL A 1 74 ? 45.635 6.299 17.117 1.00 82.06 74 VAL A CA 1
ATOM 576 C C . VAL A 1 74 ? 46.726 5.496 17.812 1.00 82.06 74 VAL A C 1
ATOM 578 O O . VAL A 1 74 ? 47.069 5.785 18.959 1.00 82.06 74 VAL A O 1
ATOM 581 N N . ARG A 1 75 ? 47.288 4.505 17.116 1.00 81.50 75 ARG A N 1
ATOM 582 C CA . ARG A 1 75 ? 48.355 3.627 17.616 1.00 81.50 75 ARG A CA 1
ATOM 583 C C . ARG A 1 75 ? 49.549 3.635 16.676 1.00 81.50 75 ARG A C 1
ATOM 585 O O . ARG A 1 75 ? 49.379 3.508 15.464 1.00 81.50 75 ARG A O 1
ATOM 592 N N . TYR A 1 76 ? 50.760 3.727 17.219 1.00 73.69 76 TYR A N 1
ATOM 593 C CA . TYR A 1 76 ? 51.984 3.598 16.423 1.00 73.69 76 TYR A CA 1
ATOM 594 C C . TYR A 1 76 ? 53.146 2.953 17.195 1.00 73.69 76 TYR A C 1
ATOM 596 O O . TYR A 1 76 ? 53.221 3.008 18.426 1.00 73.69 76 TYR A O 1
ATOM 604 N N . GLY A 1 77 ? 54.087 2.384 16.435 1.00 60.84 77 GLY A N 1
ATOM 605 C CA . GLY A 1 77 ? 55.322 1.768 16.930 1.00 60.84 77 GLY A CA 1
ATOM 606 C C . GLY A 1 77 ? 55.336 0.238 16.835 1.00 60.84 77 GLY A C 1
ATOM 607 O O . GLY A 1 77 ? 54.320 -0.418 17.038 1.00 60.84 77 GLY A O 1
ATOM 608 N N . ALA A 1 78 ? 56.510 -0.328 16.538 1.00 51.88 78 ALA A N 1
ATOM 609 C CA . ALA A 1 78 ? 56.741 -1.771 16.480 1.00 51.88 78 ALA A CA 1
ATOM 610 C C . ALA A 1 78 ? 57.549 -2.229 17.709 1.00 51.88 78 ALA A C 1
ATOM 612 O O . ALA A 1 78 ? 58.750 -1.974 17.797 1.00 51.88 78 ALA A O 1
ATOM 613 N N . GLY A 1 79 ? 56.881 -2.880 18.663 1.00 50.97 79 GLY A N 1
ATOM 614 C CA . GLY A 1 79 ? 57.462 -3.404 19.904 1.00 50.97 79 GLY A CA 1
ATOM 615 C C . GLY A 1 79 ? 56.377 -3.831 20.901 1.00 50.97 79 GLY A C 1
ATOM 616 O O . GLY A 1 79 ? 55.208 -3.513 20.699 1.00 50.97 79 GLY A O 1
ATOM 617 N N . ASP A 1 80 ? 56.759 -4.514 21.987 1.00 49.84 80 ASP A N 1
ATOM 618 C CA . ASP A 1 80 ? 55.843 -5.202 22.929 1.00 49.84 80 ASP A CA 1
ATOM 619 C C . ASP A 1 80 ? 54.785 -4.321 23.629 1.00 49.84 80 ASP A C 1
ATOM 621 O O . ASP A 1 80 ? 53.894 -4.842 24.302 1.00 49.84 80 ASP A O 1
ATOM 625 N N . LYS A 1 81 ? 54.865 -2.991 23.498 1.00 53.31 81 LYS A N 1
ATOM 626 C CA . LYS A 1 81 ? 53.812 -2.050 23.903 1.00 53.31 81 LYS A CA 1
ATOM 627 C C . LYS A 1 81 ? 53.687 -0.930 22.858 1.00 53.31 81 LYS A C 1
ATOM 629 O O . LYS A 1 81 ? 54.543 -0.041 22.858 1.00 53.31 81 LYS A O 1
ATOM 634 N N . PRO A 1 82 ? 52.668 -0.944 21.977 1.00 65.88 82 PRO A N 1
ATOM 635 C CA . PRO A 1 82 ? 52.404 0.179 21.079 1.00 65.88 82 PRO A CA 1
ATOM 636 C C . PRO A 1 82 ? 51.979 1.415 21.882 1.00 65.88 82 PRO A C 1
ATOM 638 O O . PRO A 1 82 ? 51.396 1.298 22.962 1.00 65.88 82 PRO A O 1
ATOM 641 N N . ILE A 1 83 ? 52.263 2.608 21.356 1.00 70.00 83 ILE A N 1
ATOM 642 C CA . ILE A 1 83 ? 51.829 3.864 21.977 1.00 70.00 83 ILE A CA 1
ATOM 643 C C . ILE A 1 83 ? 50.434 4.190 21.445 1.00 70.00 83 ILE A C 1
ATOM 645 O O . ILE A 1 83 ? 50.261 4.337 20.237 1.00 70.00 83 ILE A O 1
ATOM 649 N N . GLU A 1 84 ? 49.457 4.295 22.346 1.00 78.56 84 GLU A N 1
ATOM 650 C CA . GLU A 1 84 ? 48.045 4.535 22.040 1.00 78.56 84 GLU A CA 1
ATOM 651 C C . GLU A 1 84 ? 47.601 5.912 22.556 1.00 78.56 84 GLU A C 1
ATOM 653 O O . GLU A 1 84 ? 47.729 6.217 23.742 1.00 78.56 84 GLU A O 1
ATOM 658 N N . PHE A 1 85 ? 47.044 6.735 21.668 1.00 78.94 85 PHE A N 1
ATOM 659 C CA . PHE A 1 85 ? 46.377 7.992 22.002 1.00 78.94 85 PHE A CA 1
ATOM 660 C C . PHE A 1 85 ? 44.886 7.853 21.717 1.00 78.94 85 PHE A C 1
ATOM 662 O O . PHE A 1 85 ? 44.512 7.491 20.606 1.00 78.94 85 PHE A O 1
ATOM 669 N N . THR A 1 86 ? 44.035 8.156 22.699 1.00 79.25 86 THR A N 1
ATOM 670 C CA . THR A 1 86 ? 42.574 8.145 22.531 1.00 79.25 86 THR A CA 1
ATOM 671 C C . THR A 1 86 ? 41.983 9.496 22.917 1.00 79.25 86 THR A C 1
ATOM 673 O O . THR A 1 86 ? 42.184 9.959 24.039 1.00 79.25 86 THR A O 1
ATOM 676 N N . THR A 1 87 ? 41.215 10.087 22.004 1.00 82.62 87 THR A N 1
ATOM 677 C CA . THR A 1 87 ? 40.450 11.326 22.191 1.00 82.62 87 THR A CA 1
ATOM 678 C C . THR A 1 87 ? 38.964 11.025 21.981 1.00 82.62 87 THR A C 1
ATOM 680 O O . THR A 1 87 ? 38.610 10.166 21.174 1.00 82.62 87 THR A O 1
ATOM 683 N N . ILE A 1 88 ? 38.076 11.720 22.691 1.00 80.94 88 ILE A N 1
ATOM 684 C CA . ILE A 1 88 ? 36.629 11.669 22.443 1.00 80.94 88 ILE A CA 1
ATOM 685 C C . ILE A 1 88 ? 36.240 12.952 21.704 1.00 80.94 88 ILE A C 1
ATOM 687 O O . ILE A 1 88 ? 36.495 14.049 22.200 1.00 80.94 88 ILE A O 1
ATOM 691 N N . CYS A 1 89 ? 35.647 12.815 20.519 1.00 80.75 89 CYS A N 1
ATOM 692 C CA . CYS A 1 89 ? 35.147 13.926 19.713 1.00 80.75 89 CYS A CA 1
ATOM 693 C C . CYS A 1 89 ? 33.612 13.902 19.686 1.00 80.75 89 CYS A C 1
ATOM 695 O O . CYS A 1 89 ? 33.023 12.847 19.454 1.00 80.75 89 CYS A O 1
ATOM 697 N N . LEU A 1 90 ? 32.952 15.052 19.856 1.00 79.25 90 LEU A N 1
ATOM 698 C CA . LEU A 1 90 ? 31.508 15.154 19.604 1.00 79.25 90 LEU A CA 1
ATOM 699 C C . LEU A 1 90 ? 31.212 15.044 18.103 1.00 79.25 90 LEU A C 1
ATOM 701 O O . LEU A 1 90 ? 31.914 15.625 17.270 1.00 79.25 90 LEU A O 1
ATOM 705 N N . ASN A 1 91 ? 30.135 14.338 17.768 1.00 76.44 91 ASN A N 1
ATOM 706 C CA . ASN A 1 91 ? 29.630 14.252 16.405 1.00 76.44 91 ASN A CA 1
ATOM 707 C C . ASN A 1 91 ? 28.936 15.570 15.984 1.00 76.44 91 ASN A C 1
ATOM 709 O O . ASN A 1 91 ? 28.273 16.201 16.809 1.00 76.44 91 ASN A O 1
ATOM 713 N N . PRO A 1 92 ? 29.055 15.995 14.711 1.00 72.56 92 PRO A N 1
ATOM 714 C CA . PRO A 1 92 ? 28.455 17.237 14.220 1.00 72.56 92 PRO A CA 1
ATOM 715 C C . PRO A 1 92 ? 26.917 17.206 14.161 1.00 72.56 92 PRO A C 1
ATOM 717 O O . PRO A 1 92 ? 26.287 16.148 14.096 1.00 72.56 92 PRO A O 1
ATOM 720 N N . ASP A 1 93 ? 26.305 18.390 14.095 1.00 70.06 93 ASP A N 1
ATOM 721 C CA . ASP A 1 93 ? 24.871 18.551 13.832 1.00 70.06 93 ASP A CA 1
ATOM 722 C C . ASP A 1 93 ? 24.485 18.119 12.407 1.00 70.06 93 ASP A C 1
ATOM 724 O O . ASP A 1 93 ? 25.165 18.437 11.424 1.00 70.06 93 ASP A O 1
ATOM 728 N N . ILE A 1 94 ? 23.306 17.499 12.264 1.00 70.31 94 ILE A N 1
ATOM 729 C CA . ILE A 1 94 ? 22.722 17.075 10.970 1.00 70.31 94 ILE A CA 1
ATOM 730 C C . ILE A 1 94 ? 22.629 18.230 9.951 1.00 70.31 94 ILE A C 1
ATOM 732 O O . ILE A 1 94 ? 22.705 18.014 8.734 1.00 70.31 94 ILE A O 1
ATOM 736 N N . CYS A 1 95 ? 22.517 19.475 10.420 1.00 71.06 95 CYS A N 1
ATOM 737 C CA . CYS A 1 95 ? 22.458 20.638 9.542 1.00 71.06 95 CYS A CA 1
ATOM 738 C C . CYS A 1 95 ? 23.727 20.879 8.708 1.00 71.06 95 CYS A C 1
ATOM 740 O O . CYS A 1 95 ? 23.612 21.481 7.640 1.00 71.06 95 CYS A O 1
ATOM 742 N N . ILE A 1 96 ? 24.898 20.375 9.111 1.00 67.31 96 ILE A N 1
ATOM 743 C CA . ILE A 1 96 ? 26.161 20.586 8.379 1.00 67.31 96 ILE A CA 1
ATOM 744 C C . ILE A 1 96 ? 26.157 19.856 7.019 1.00 67.31 96 ILE A C 1
ATOM 746 O O . ILE A 1 96 ? 26.537 20.441 6.000 1.00 67.31 96 ILE A O 1
ATOM 750 N N . ILE A 1 97 ? 25.619 18.629 6.957 1.00 61.56 97 ILE A N 1
ATOM 751 C CA . ILE A 1 97 ? 25.461 17.860 5.701 1.00 61.56 97 ILE A CA 1
ATOM 752 C C . ILE A 1 97 ? 24.371 18.440 4.782 1.00 61.56 97 ILE A C 1
ATOM 754 O O . ILE A 1 97 ? 24.390 18.227 3.569 1.00 61.56 97 ILE A O 1
ATOM 758 N N . SER A 1 98 ? 23.430 19.221 5.316 1.00 57.59 98 SER A N 1
ATOM 759 C CA . SER A 1 98 ? 22.281 19.754 4.560 1.00 57.59 98 SER A CA 1
ATOM 760 C C . SER A 1 98 ? 22.638 20.932 3.627 1.00 57.59 98 SER A C 1
ATOM 762 O O . SER A 1 98 ? 21.765 21.673 3.183 1.00 57.59 98 SER A O 1
ATOM 764 N N . SER A 1 99 ? 23.924 21.100 3.312 1.00 60.03 99 SER A N 1
ATOM 765 C CA . SER A 1 99 ? 24.530 22.178 2.519 1.00 60.03 99 SER A CA 1
ATOM 766 C C . SER A 1 99 ? 24.649 21.876 1.012 1.00 60.03 99 SER A C 1
ATOM 768 O O . SER A 1 99 ? 25.163 22.700 0.258 1.00 60.03 99 SER A O 1
ATOM 770 N N . SER A 1 100 ? 24.162 20.718 0.543 1.00 67.50 100 SER A N 1
ATOM 771 C CA . SER A 1 100 ? 24.267 20.293 -0.863 1.00 67.50 100 SER A CA 1
ATOM 772 C C . SER A 1 100 ? 22.951 20.422 -1.644 1.00 67.50 100 SER A C 1
ATOM 774 O O . SER A 1 100 ? 21.907 19.891 -1.247 1.00 67.50 100 SER A O 1
ATOM 776 N N . ILE A 1 101 ? 23.009 21.111 -2.788 1.00 66.50 101 ILE A N 1
ATOM 777 C CA . ILE A 1 101 ? 21.885 21.329 -3.712 1.00 66.50 101 ILE A CA 1
ATOM 778 C C . ILE A 1 101 ? 21.502 19.990 -4.375 1.00 66.50 101 ILE A C 1
ATOM 780 O O . ILE A 1 101 ? 22.362 19.247 -4.832 1.00 66.50 101 ILE A O 1
ATOM 784 N N . PHE A 1 102 ? 20.198 19.698 -4.430 1.00 63.41 102 PHE A N 1
ATOM 785 C CA . PHE A 1 102 ? 19.584 18.425 -4.854 1.00 63.41 102 PHE A CA 1
ATOM 786 C C . PHE A 1 102 ? 19.845 17.213 -3.937 1.00 63.41 102 PHE A C 1
ATOM 788 O O . PHE A 1 102 ? 19.570 16.085 -4.336 1.00 63.41 102 PHE A O 1
ATOM 795 N N . SER A 1 103 ? 20.298 17.416 -2.694 1.00 67.88 103 SER A N 1
ATOM 796 C CA . SER A 1 103 ? 20.335 16.332 -1.700 1.00 67.88 103 SER A CA 1
ATOM 797 C C . SER A 1 103 ? 18.963 16.066 -1.058 1.00 67.88 103 SER A C 1
ATOM 799 O O . SER A 1 103 ? 18.201 16.990 -0.756 1.00 67.88 103 SER A O 1
ATOM 801 N N . THR A 1 104 ? 18.668 14.795 -0.781 1.00 65.75 104 THR A N 1
ATOM 802 C CA . THR A 1 104 ? 17.516 14.357 0.029 1.00 65.75 104 THR A CA 1
ATOM 803 C C . THR A 1 104 ? 17.602 14.868 1.472 1.00 65.75 104 THR A C 1
ATOM 805 O O . THR A 1 104 ? 16.580 15.236 2.055 1.00 65.75 104 THR A O 1
ATOM 808 N N . SER A 1 105 ? 18.816 15.026 2.014 1.00 69.19 105 SER A N 1
ATOM 809 C CA . SER A 1 105 ? 19.075 15.695 3.299 1.00 69.19 105 SER A CA 1
ATOM 810 C C . SER A 1 105 ? 18.558 17.139 3.330 1.00 69.19 105 SER A C 1
ATOM 812 O O . SER A 1 105 ? 17.845 17.502 4.262 1.00 69.19 105 SER A O 1
ATOM 814 N N . LEU A 1 106 ? 18.839 17.950 2.300 1.00 72.81 106 LEU A N 1
ATOM 815 C CA . LEU A 1 106 ? 18.338 19.329 2.189 1.00 72.81 106 LEU A CA 1
ATOM 816 C C . LEU A 1 106 ? 16.812 19.388 1.998 1.00 72.81 106 LEU A C 1
ATOM 818 O O . LEU A 1 106 ? 16.162 20.285 2.532 1.00 72.81 106 LEU A O 1
ATOM 822 N N . LEU A 1 107 ? 16.229 18.444 1.252 1.00 70.06 107 LEU A N 1
ATOM 823 C CA . LEU A 1 107 ? 14.776 18.383 1.043 1.00 70.06 107 LEU A CA 1
ATOM 824 C C . LEU A 1 107 ? 14.010 18.010 2.324 1.00 70.06 107 LEU A C 1
ATOM 826 O O . LEU A 1 107 ? 12.947 18.580 2.564 1.00 70.06 107 LEU A O 1
ATOM 830 N N . GLY A 1 108 ? 14.557 17.111 3.152 1.00 70.00 108 GLY A N 1
ATOM 831 C CA . GLY A 1 108 ? 13.969 16.719 4.440 1.00 70.00 108 GLY A CA 1
ATOM 832 C C . GLY A 1 108 ? 14.308 17.648 5.615 1.00 70.00 108 GLY A C 1
ATOM 833 O O . GLY A 1 108 ? 13.498 17.788 6.528 1.00 70.00 108 GLY A O 1
ATOM 834 N N . ASN A 1 109 ? 15.459 18.334 5.581 1.00 74.00 109 ASN A N 1
ATOM 835 C CA . ASN A 1 109 ? 15.895 19.301 6.600 1.00 74.00 109 ASN A CA 1
ATOM 836 C C . ASN A 1 109 ? 16.042 20.746 6.043 1.00 74.00 109 ASN A C 1
ATOM 838 O O . ASN A 1 109 ? 17.069 21.396 6.257 1.00 74.00 109 ASN A O 1
ATOM 842 N N . PRO A 1 110 ? 15.027 21.325 5.364 1.00 73.44 110 PRO A N 1
ATOM 843 C CA . PRO A 1 110 ? 15.143 22.622 4.678 1.00 73.44 110 PRO A CA 1
ATOM 844 C C . PRO A 1 110 ? 15.271 23.821 5.630 1.00 73.44 110 PRO A C 1
ATOM 846 O O . PRO A 1 110 ? 15.531 24.940 5.190 1.00 73.44 110 PRO A O 1
ATOM 849 N N . HIS A 1 111 ? 15.097 23.600 6.936 1.00 74.62 111 HIS A N 1
ATOM 850 C CA . HIS A 1 111 ? 15.365 24.585 7.981 1.00 74.62 111 HIS A CA 1
ATOM 851 C C . HIS A 1 111 ? 16.872 24.829 8.185 1.00 74.62 111 HIS A C 1
ATOM 853 O O . HIS A 1 111 ? 17.249 25.927 8.585 1.00 74.62 111 HIS A O 1
ATOM 859 N N . CYS A 1 112 ? 17.726 23.847 7.870 1.00 75.69 112 CYS A N 1
ATOM 860 C CA . CYS A 1 112 ? 19.179 23.953 8.004 1.00 75.69 112 CYS A CA 1
ATOM 861 C C . CYS A 1 112 ? 19.805 24.890 6.960 1.00 75.69 112 CYS A C 1
ATOM 863 O O . CYS A 1 112 ? 20.732 25.632 7.275 1.00 75.69 112 CYS A O 1
ATOM 865 N N . TRP A 1 113 ? 19.296 24.887 5.720 1.00 79.56 113 TRP A N 1
ATOM 866 C CA . TRP A 1 113 ? 19.787 25.777 4.661 1.00 79.56 113 TRP A CA 1
ATOM 867 C C . TRP A 1 113 ? 18.663 26.281 3.730 1.00 79.56 113 TRP A C 1
ATOM 869 O O . TRP A 1 113 ? 18.530 25.830 2.587 1.00 79.56 113 TRP A O 1
ATOM 879 N N . PRO A 1 114 ? 17.856 27.268 4.177 1.00 78.81 114 PRO A N 1
ATOM 880 C CA . PRO A 1 114 ? 16.694 27.755 3.426 1.00 78.81 114 PRO A CA 1
ATOM 881 C C . PRO A 1 114 ? 17.013 28.286 2.020 1.00 78.81 114 PRO A C 1
ATOM 883 O O . PRO A 1 114 ? 16.186 28.179 1.119 1.00 78.81 114 PRO A O 1
ATOM 886 N N . VAL A 1 115 ? 18.214 28.840 1.807 1.00 77.50 115 VAL A N 1
ATOM 887 C CA . VAL A 1 115 ? 18.639 29.380 0.501 1.00 77.50 115 VAL A CA 1
ATOM 888 C C . VAL A 1 115 ? 18.837 28.260 -0.524 1.00 77.50 115 VAL A C 1
ATOM 890 O O . VAL A 1 115 ? 18.365 28.381 -1.654 1.00 77.50 115 VAL A O 1
ATOM 893 N N . GLY A 1 116 ? 19.449 27.138 -0.131 1.00 76.31 116 GLY A N 1
ATOM 894 C CA . GLY A 1 116 ? 19.575 25.965 -0.998 1.00 76.31 116 GLY A CA 1
ATOM 895 C C . GLY A 1 116 ? 18.217 25.392 -1.398 1.00 76.31 116 GLY A C 1
ATOM 896 O O . GLY A 1 116 ? 18.015 25.044 -2.559 1.00 76.31 116 GLY A O 1
ATOM 897 N N . ALA A 1 117 ? 17.259 25.368 -0.464 1.00 78.06 117 ALA A N 1
ATOM 898 C CA . ALA A 1 117 ? 15.893 24.906 -0.712 1.00 78.06 117 ALA A CA 1
ATOM 899 C C . ALA A 1 117 ? 15.113 25.796 -1.710 1.00 78.06 117 ALA A C 1
ATOM 901 O O . ALA A 1 117 ? 14.273 25.293 -2.461 1.00 78.06 117 ALA A O 1
ATOM 902 N N . VAL A 1 118 ? 15.405 27.103 -1.780 1.00 77.69 118 VAL A N 1
ATOM 903 C CA . VAL A 1 118 ? 14.883 27.991 -2.843 1.00 77.69 118 VAL A CA 1
ATOM 904 C C . VAL A 1 118 ? 15.488 27.631 -4.206 1.00 77.69 118 VAL A C 1
ATOM 906 O O . VAL A 1 118 ? 14.776 27.601 -5.207 1.00 77.69 118 VAL A O 1
ATOM 909 N N . ILE A 1 119 ? 16.791 27.336 -4.261 1.00 77.62 119 ILE A N 1
ATOM 910 C CA . ILE A 1 119 ? 17.498 27.054 -5.520 1.00 77.62 119 ILE A CA 1
ATOM 911 C C . ILE A 1 119 ? 17.075 25.697 -6.107 1.00 77.62 119 ILE A C 1
ATOM 913 O O . ILE A 1 119 ? 16.768 25.620 -7.297 1.00 77.62 119 ILE A O 1
ATOM 917 N N . THR A 1 120 ? 16.992 24.638 -5.291 1.00 76.62 120 THR A N 1
ATOM 918 C CA . THR A 1 120 ? 16.552 23.305 -5.750 1.00 76.62 120 THR A CA 1
ATOM 919 C C . THR A 1 120 ? 15.149 23.338 -6.340 1.00 76.62 120 THR A C 1
ATOM 921 O O . THR A 1 120 ? 14.925 22.859 -7.450 1.00 76.62 120 THR A O 1
ATOM 924 N N . THR A 1 121 ? 14.200 23.939 -5.623 1.00 74.81 121 THR A N 1
ATOM 925 C CA . THR A 1 121 ? 12.800 24.026 -6.054 1.00 74.81 121 THR A CA 1
ATOM 926 C C . THR A 1 121 ? 12.633 24.875 -7.314 1.00 74.81 121 THR A C 1
ATOM 928 O O . THR A 1 121 ? 11.890 24.474 -8.209 1.00 74.81 121 THR A O 1
ATOM 931 N N . ALA A 1 122 ? 13.361 25.989 -7.450 1.00 74.94 122 ALA A N 1
ATOM 932 C CA . ALA A 1 122 ? 13.351 26.800 -8.668 1.00 74.94 122 ALA A CA 1
ATOM 933 C C . ALA A 1 122 ? 13.872 26.027 -9.895 1.00 74.94 122 ALA A C 1
ATOM 935 O O . ALA A 1 122 ? 13.268 26.093 -10.966 1.00 74.94 122 ALA A O 1
ATOM 936 N N . MET A 1 123 ? 14.939 25.236 -9.734 1.00 74.00 123 MET A N 1
ATOM 937 C CA . MET A 1 123 ? 15.477 24.389 -10.806 1.00 74.00 123 MET A CA 1
ATOM 938 C C . MET A 1 123 ? 14.532 23.235 -11.181 1.00 74.00 123 MET A C 1
ATOM 940 O O . MET A 1 123 ? 14.365 22.941 -12.364 1.00 74.00 123 MET A O 1
ATOM 944 N N . ILE A 1 124 ? 13.863 22.610 -10.206 1.00 76.50 124 ILE A N 1
ATOM 945 C CA . ILE A 1 124 ? 12.843 21.577 -10.468 1.00 76.50 124 ILE A CA 1
ATOM 946 C C . ILE A 1 124 ? 11.660 22.177 -11.247 1.00 76.50 124 ILE A C 1
ATOM 948 O O . ILE A 1 124 ? 11.195 21.581 -12.218 1.00 76.50 124 ILE A O 1
ATOM 952 N N . LEU A 1 125 ? 11.211 23.385 -10.886 1.00 76.88 125 LEU A N 1
ATOM 953 C CA . LEU A 1 125 ? 10.160 24.107 -11.614 1.00 76.88 125 LEU A CA 1
ATOM 954 C C . LEU A 1 125 ? 10.589 24.485 -13.043 1.00 76.88 125 LEU A C 1
ATOM 956 O O . LEU A 1 125 ? 9.781 24.371 -13.966 1.00 76.88 125 LEU A O 1
ATOM 960 N N . TYR A 1 126 ? 11.848 24.878 -13.253 1.00 74.56 126 TYR A N 1
ATOM 961 C CA . TYR A 1 126 ? 12.413 25.122 -14.587 1.00 74.56 126 TYR A CA 1
ATOM 962 C C . TYR A 1 126 ? 12.401 23.853 -15.463 1.00 74.56 126 TYR A C 1
ATOM 964 O O . TYR A 1 126 ? 11.943 23.888 -16.607 1.00 74.56 126 TYR A O 1
ATOM 972 N N . LEU A 1 127 ? 12.825 22.705 -14.924 1.00 74.88 127 LEU A N 1
ATOM 973 C CA . LEU A 1 127 ? 12.813 21.427 -15.651 1.00 74.88 127 LEU A CA 1
ATOM 974 C C . LEU A 1 127 ? 11.384 20.939 -15.956 1.00 74.88 127 LEU A C 1
ATOM 976 O O . LEU A 1 127 ? 11.097 20.506 -17.071 1.00 74.88 127 LEU A O 1
ATOM 980 N N . ALA A 1 128 ? 10.457 21.066 -15.004 1.00 73.88 128 ALA A N 1
ATOM 981 C CA . ALA A 1 128 ? 9.055 20.704 -15.216 1.00 73.88 128 ALA A CA 1
ATOM 982 C C . ALA A 1 128 ? 8.371 21.591 -16.278 1.00 73.88 128 ALA A C 1
ATOM 984 O O . ALA A 1 128 ? 7.643 21.090 -17.137 1.00 73.88 128 ALA A O 1
ATOM 985 N N . THR A 1 129 ? 8.618 22.906 -16.253 1.00 70.12 129 THR A N 1
ATOM 986 C CA . THR A 1 129 ? 8.022 23.848 -17.218 1.00 70.12 129 THR A CA 1
ATOM 987 C C . THR A 1 129 ? 8.601 23.693 -18.621 1.00 70.12 129 THR A C 1
ATOM 989 O O . THR A 1 129 ? 7.833 23.667 -19.579 1.00 70.12 129 THR A O 1
ATOM 992 N N . THR A 1 130 ? 9.915 23.506 -18.772 1.00 66.62 130 THR A N 1
ATOM 993 C CA . THR A 1 130 ? 10.535 23.252 -20.088 1.00 66.62 130 THR A CA 1
ATOM 994 C C . THR A 1 130 ? 10.024 21.960 -20.738 1.00 66.62 130 THR A C 1
ATOM 996 O O . THR A 1 130 ? 9.665 21.982 -21.915 1.00 66.62 130 THR A O 1
ATOM 999 N N . MET A 1 131 ? 9.854 20.870 -19.980 1.00 69.75 131 MET A N 1
ATOM 1000 C CA . MET A 1 131 ? 9.225 19.632 -20.477 1.00 69.75 131 MET A CA 1
ATOM 1001 C C . MET A 1 131 ? 7.748 19.822 -20.881 1.00 69.75 131 MET A C 1
ATOM 1003 O O . MET A 1 131 ? 7.285 19.246 -21.873 1.00 69.75 131 MET A O 1
ATOM 1007 N N . MET A 1 132 ? 7.003 20.665 -20.158 1.00 73.56 132 MET A N 1
ATOM 1008 C CA . MET A 1 132 ? 5.631 21.039 -20.522 1.00 73.56 132 MET A CA 1
ATOM 1009 C C . MET A 1 132 ? 5.582 21.861 -21.822 1.00 73.56 132 MET A C 1
ATOM 1011 O O . MET A 1 132 ? 4.720 21.620 -22.665 1.00 73.56 132 MET A O 1
ATOM 1015 N N . PHE A 1 133 ? 6.520 22.789 -22.040 1.00 69.00 133 PHE A N 1
ATOM 1016 C CA . PHE A 1 133 ? 6.612 23.525 -23.306 1.00 69.00 133 PHE A CA 1
ATOM 1017 C C . PHE A 1 133 ? 7.030 22.628 -24.481 1.00 69.00 133 PHE A C 1
ATOM 1019 O O . PHE A 1 133 ? 6.459 22.759 -25.563 1.00 69.00 133 PHE A O 1
ATOM 1026 N N . LEU A 1 134 ? 7.947 21.673 -24.277 1.00 64.75 134 LEU A N 1
ATOM 1027 C CA . LEU A 1 134 ? 8.388 20.739 -25.324 1.00 64.75 134 LEU A CA 1
ATOM 1028 C C . LEU A 1 134 ? 7.233 19.856 -25.834 1.00 64.75 134 LEU A C 1
ATOM 1030 O O . LEU A 1 134 ? 7.032 19.691 -27.039 1.00 64.75 134 LEU A O 1
ATOM 1034 N N . SER A 1 135 ? 6.438 19.321 -24.905 1.00 65.50 135 SER A N 1
ATOM 1035 C CA . SER A 1 135 ? 5.259 18.505 -25.221 1.00 65.50 135 SER A CA 1
ATOM 1036 C C . SER A 1 135 ? 4.131 19.326 -25.861 1.00 65.50 135 SER A C 1
ATOM 1038 O O . SER A 1 135 ? 3.492 18.855 -26.806 1.00 65.50 135 SER A O 1
ATOM 1040 N N . LEU A 1 136 ? 3.934 20.582 -25.440 1.00 70.50 136 LEU A N 1
ATOM 1041 C CA . LEU A 1 136 ? 2.989 21.500 -26.083 1.00 70.50 136 LEU A CA 1
ATOM 1042 C C . LEU A 1 136 ? 3.422 21.878 -27.514 1.00 70.50 136 LEU A C 1
ATOM 1044 O O . LEU A 1 136 ? 2.581 21.946 -28.409 1.00 70.50 136 LEU A O 1
ATOM 1048 N N . TYR A 1 137 ? 4.722 22.075 -27.755 1.00 64.06 137 TYR A N 1
ATOM 1049 C CA . TYR A 1 137 ? 5.282 22.361 -29.082 1.00 64.06 137 TYR A CA 1
ATOM 1050 C C . TYR A 1 137 ? 5.054 21.201 -30.065 1.00 64.06 137 TYR A C 1
ATOM 1052 O O . TYR A 1 137 ? 4.593 21.420 -31.190 1.00 64.06 137 TYR A O 1
ATOM 1060 N N . LEU A 1 138 ? 5.293 19.959 -29.626 1.00 56.50 138 LEU A N 1
ATOM 1061 C CA . LEU A 1 138 ? 4.958 18.748 -30.386 1.00 56.50 138 LEU A CA 1
ATOM 1062 C C . LEU A 1 138 ? 3.463 18.700 -30.743 1.00 56.50 138 LEU A C 1
ATOM 1064 O O . LEU A 1 138 ? 3.112 18.511 -31.909 1.00 56.50 138 LEU A O 1
ATOM 1068 N N . LEU A 1 139 ? 2.582 18.954 -29.768 1.00 61.22 139 LEU A N 1
ATOM 1069 C CA . LEU A 1 139 ? 1.131 18.967 -29.973 1.00 61.22 139 LEU A CA 1
ATOM 1070 C C . LEU A 1 139 ? 0.693 20.035 -30.997 1.00 61.22 139 LEU A C 1
ATOM 1072 O O . LEU A 1 139 ? -0.071 19.744 -31.917 1.00 61.22 139 LEU A O 1
ATOM 1076 N N . ILE A 1 140 ? 1.210 21.263 -30.880 1.00 61.75 140 ILE A N 1
ATOM 1077 C CA . ILE A 1 140 ? 0.901 22.378 -31.793 1.00 61.75 140 ILE A CA 1
ATOM 1078 C C . ILE A 1 140 ? 1.418 22.099 -33.211 1.00 61.75 140 ILE A C 1
ATOM 1080 O O . ILE A 1 140 ? 0.749 22.445 -34.188 1.00 61.75 140 ILE A O 1
ATOM 1084 N N . THR A 1 141 ? 2.577 21.450 -33.342 1.00 50.28 141 THR A N 1
ATOM 1085 C CA . THR A 1 141 ? 3.159 21.089 -34.644 1.00 50.28 141 THR A CA 1
ATOM 1086 C C . THR A 1 141 ? 2.279 20.078 -35.383 1.00 50.28 141 THR A C 1
ATOM 1088 O O . THR A 1 141 ? 1.995 20.269 -36.566 1.00 50.28 141 THR A O 1
ATOM 1091 N N . ILE A 1 142 ? 1.746 19.073 -34.677 1.00 52.12 142 ILE A N 1
ATOM 1092 C CA . ILE A 1 142 ? 0.773 18.112 -35.225 1.00 52.12 142 ILE A CA 1
ATOM 1093 C C . ILE A 1 142 ? -0.518 18.830 -35.661 1.00 52.12 142 ILE A C 1
ATOM 1095 O O . ILE A 1 142 ? -0.995 18.630 -36.779 1.00 52.12 142 ILE A O 1
ATOM 1099 N N . ILE A 1 143 ? -1.055 19.728 -34.825 1.00 50.91 143 ILE A N 1
ATOM 1100 C CA . ILE A 1 143 ? -2.287 20.483 -35.124 1.00 50.91 143 ILE A CA 1
ATOM 1101 C C . ILE A 1 143 ? -2.123 21.388 -36.361 1.00 50.91 143 ILE A C 1
ATOM 1103 O O . ILE A 1 143 ? -3.040 21.486 -37.180 1.00 50.91 143 ILE A O 1
ATOM 1107 N N . ARG A 1 144 ? -0.955 22.021 -36.549 1.00 38.84 144 ARG A N 1
ATOM 1108 C CA . ARG A 1 144 ? -0.673 22.896 -37.706 1.00 38.84 144 ARG A CA 1
ATOM 1109 C C . ARG A 1 144 ? -0.639 22.165 -39.052 1.00 38.84 144 ARG A C 1
ATOM 1111 O O . ARG A 1 144 ? -0.877 22.802 -40.076 1.00 38.84 144 ARG A O 1
ATOM 1118 N N . ILE A 1 145 ? -0.368 20.859 -39.070 1.00 45.47 145 ILE A N 1
ATOM 1119 C CA . ILE A 1 145 ? -0.384 20.049 -40.301 1.00 45.47 145 ILE A CA 1
ATOM 1120 C C . ILE A 1 145 ? -1.828 19.742 -40.737 1.00 45.47 145 ILE A C 1
ATOM 1122 O O . ILE A 1 145 ? -2.110 19.680 -41.933 1.00 45.47 145 ILE A O 1
ATOM 1126 N N . ALA A 1 146 ? -2.756 19.608 -39.785 1.00 43.31 146 ALA A N 1
ATOM 1127 C CA . ALA A 1 146 ? -4.126 19.157 -40.031 1.00 43.31 146 ALA A CA 1
ATOM 1128 C C . ALA A 1 146 ? -5.113 20.249 -40.500 1.00 43.31 146 ALA A C 1
ATOM 1130 O O . ALA A 1 146 ? -6.229 19.915 -40.892 1.00 43.31 146 ALA A O 1
ATOM 1131 N N . SER A 1 147 ? -4.751 21.540 -40.453 1.00 36.97 147 SER A N 1
ATOM 1132 C CA . SER A 1 147 ? -5.700 22.644 -40.673 1.00 36.97 147 SER A CA 1
ATOM 1133 C C . SER A 1 147 ? -5.211 23.692 -41.678 1.00 36.97 147 SER A C 1
ATOM 1135 O O . SER A 1 147 ? -4.337 24.512 -41.389 1.00 36.97 147 SER A O 1
ATOM 1137 N N . LYS A 1 148 ? -5.829 23.707 -42.867 1.00 29.33 148 LYS A N 1
ATOM 1138 C CA . LYS A 1 148 ? -5.743 24.798 -43.850 1.00 29.33 148 LYS A CA 1
ATOM 1139 C C . LYS A 1 148 ? -7.120 25.073 -44.464 1.00 29.33 148 LYS A C 1
ATOM 1141 O O . LYS A 1 148 ? -7.759 24.146 -44.948 1.00 29.33 148 LYS A O 1
ATOM 1146 N N . ARG A 1 149 ? -7.440 26.371 -44.604 1.00 32.31 149 ARG A N 1
ATOM 1147 C CA . ARG A 1 149 ? -8.534 26.963 -45.420 1.00 32.31 149 ARG A CA 1
ATOM 1148 C C . ARG A 1 149 ? -9.968 26.875 -44.814 1.00 32.31 149 ARG A C 1
ATOM 1150 O O . ARG A 1 149 ? -10.159 26.119 -43.869 1.00 32.31 149 ARG A O 1
ATOM 1157 N N . PRO A 1 150 ? -10.879 27.829 -45.148 1.00 38.88 150 PRO A N 1
ATOM 1158 C CA . PRO A 1 150 ? -11.224 28.848 -44.134 1.00 38.88 150 PRO A CA 1
ATOM 1159 C C . PRO A 1 150 ? -12.709 29.308 -44.082 1.00 38.88 150 PRO A C 1
ATOM 1161 O O . PRO A 1 150 ? -13.536 28.865 -44.871 1.00 38.88 150 PRO A O 1
ATOM 1164 N N . ALA A 1 151 ? -12.972 30.329 -43.245 1.00 28.91 151 ALA A N 1
ATOM 1165 C CA . ALA A 1 151 ? -14.182 31.178 -43.218 1.00 28.91 151 ALA A CA 1
ATOM 1166 C C . ALA A 1 151 ? -15.477 30.479 -42.695 1.00 28.91 151 ALA A C 1
ATOM 1168 O O . ALA A 1 151 ? -15.477 29.275 -42.483 1.00 28.91 151 ALA A O 1
ATOM 1169 N N . GLN A 1 152 ? -16.584 31.170 -42.365 1.00 26.56 152 GLN A N 1
ATOM 1170 C CA . GLN A 1 152 ? -16.894 32.603 -42.497 1.00 26.56 152 GLN A CA 1
ATOM 1171 C C . GLN A 1 152 ? -17.854 33.119 -41.392 1.00 26.56 152 GLN A C 1
ATOM 1173 O O . GLN A 1 152 ? -18.685 32.379 -40.883 1.00 26.56 152 GLN A O 1
ATOM 1178 N N . VAL A 1 153 ? -17.696 34.408 -41.059 1.00 27.72 153 VAL A N 1
ATOM 1179 C CA . VAL A 1 153 ? -18.625 35.404 -40.462 1.00 27.72 153 VAL A CA 1
ATOM 1180 C C . VAL A 1 153 ? -20.079 34.986 -40.147 1.00 27.72 153 VAL A C 1
ATOM 1182 O O . VAL A 1 153 ? -20.779 34.520 -41.035 1.00 27.72 153 VAL A O 1
ATOM 1185 N N . VAL A 1 154 ? -20.577 35.366 -38.954 1.00 25.84 154 VAL A N 1
ATOM 1186 C CA . VAL A 1 154 ? -21.779 36.224 -38.745 1.00 25.84 154 VAL A CA 1
ATOM 1187 C C . VAL A 1 154 ? -21.857 36.686 -37.277 1.00 25.84 154 VAL A C 1
ATOM 1189 O O . VAL A 1 154 ? -21.673 35.897 -36.354 1.00 25.84 154 VAL A O 1
ATOM 1192 N N . GLN A 1 155 ? -22.114 37.979 -37.057 1.00 30.02 155 GLN A N 1
ATOM 1193 C CA . GLN A 1 155 ? -22.494 38.545 -35.753 1.00 30.02 155 GLN A CA 1
ATOM 1194 C C . GLN A 1 155 ? -24.022 38.544 -35.623 1.00 30.02 155 GLN A C 1
ATOM 1196 O O . GLN A 1 155 ? -24.702 38.694 -36.633 1.00 30.02 155 GLN A O 1
ATOM 1201 N N . ASN A 1 156 ? -24.559 38.549 -34.400 1.00 25.61 156 ASN A N 1
ATOM 1202 C CA . ASN A 1 156 ? -25.567 39.563 -34.070 1.00 25.61 156 ASN A CA 1
ATOM 1203 C C . ASN A 1 156 ? -25.762 39.764 -32.564 1.00 25.61 156 ASN A C 1
ATOM 1205 O O . ASN A 1 156 ? -25.679 38.837 -31.761 1.00 25.61 156 ASN A O 1
ATOM 1209 N N . THR A 1 157 ? -26.025 41.017 -32.213 1.00 25.28 157 THR A N 1
ATOM 1210 C CA . THR A 1 157 ? -26.296 41.509 -30.861 1.00 25.28 157 THR A CA 1
ATOM 1211 C C . THR A 1 157 ? -27.801 41.601 -30.640 1.00 25.28 157 THR A C 1
ATOM 1213 O O . THR A 1 157 ? -28.505 42.018 -31.553 1.00 25.28 157 THR A O 1
ATOM 1216 N N . CYS A 1 158 ? -28.282 41.369 -29.415 1.00 21.78 158 CYS A N 1
ATOM 1217 C CA . CYS A 1 158 ? -29.301 42.246 -28.825 1.00 21.78 158 CYS A CA 1
ATOM 1218 C C . CYS A 1 158 ? -29.393 42.096 -27.299 1.00 21.78 158 CYS A C 1
ATOM 1220 O O . CYS A 1 158 ? -29.042 41.068 -26.724 1.00 21.78 158 CYS A O 1
ATOM 1222 N N . THR A 1 159 ? -29.840 43.169 -26.654 1.00 26.62 159 THR A N 1
ATOM 1223 C CA . THR A 1 159 ? -30.075 43.315 -25.210 1.00 26.62 159 THR A CA 1
ATOM 1224 C C . THR A 1 159 ? -31.551 43.085 -24.861 1.00 26.62 159 THR A C 1
ATOM 1226 O O . THR A 1 159 ? -32.385 43.087 -25.762 1.00 26.62 159 THR A O 1
ATOM 1229 N N . ILE A 1 160 ? -31.884 42.958 -23.563 1.00 25.80 160 ILE A N 1
ATOM 1230 C CA . ILE A 1 160 ? -32.845 43.839 -22.848 1.00 25.80 160 ILE A CA 1
ATOM 1231 C C . ILE A 1 160 ? -32.953 43.470 -21.342 1.00 25.80 160 ILE A C 1
ATOM 1233 O O . ILE A 1 160 ? -32.628 42.361 -20.930 1.00 25.80 160 ILE A O 1
ATOM 1237 N N . THR A 1 161 ? -33.324 44.471 -20.534 1.00 25.02 161 THR A N 1
ATOM 1238 C CA . THR A 1 161 ? -33.553 44.536 -19.064 1.00 25.02 161 THR A CA 1
ATOM 1239 C C . THR A 1 161 ? -34.083 43.253 -18.387 1.00 25.02 161 THR A C 1
ATOM 1241 O O . THR A 1 161 ? -34.974 42.612 -18.924 1.00 25.02 161 THR A O 1
ATOM 1244 N N . GLY A 1 162 ? -33.693 42.834 -17.176 1.00 25.58 162 GLY A N 1
ATOM 1245 C CA . GLY A 1 162 ? -33.284 43.601 -15.993 1.00 25.58 162 GLY A CA 1
ATOM 1246 C C . GLY A 1 162 ? -34.425 43.749 -14.963 1.00 25.58 162 GLY A C 1
ATOM 1247 O O . GLY A 1 162 ? -35.407 44.421 -15.252 1.00 25.58 162 GLY A O 1
ATOM 1248 N N . GLN A 1 163 ? -34.270 43.194 -13.749 1.00 24.94 163 GLN A N 1
ATOM 1249 C CA . GLN A 1 163 ? -34.933 43.679 -12.521 1.00 24.94 163 GLN A CA 1
ATOM 1250 C C . GLN A 1 163 ? -34.210 43.176 -11.250 1.00 24.94 163 GLN A C 1
ATOM 1252 O O . GLN A 1 163 ? -33.539 42.145 -11.283 1.00 24.94 163 GLN A O 1
ATOM 1257 N N . GLN A 1 164 ? -34.326 43.914 -10.138 1.00 27.06 164 GLN A N 1
ATOM 1258 C CA . GLN A 1 164 ? -33.738 43.600 -8.823 1.00 27.06 164 GLN A CA 1
ATOM 1259 C C . GLN A 1 164 ? -34.823 43.533 -7.741 1.00 27.06 164 GLN A C 1
ATOM 1261 O O . GLN A 1 164 ? -35.803 44.269 -7.816 1.00 27.06 164 GLN A O 1
ATOM 1266 N N . VAL A 1 165 ? -34.582 42.753 -6.680 1.00 27.80 165 VAL A N 1
ATOM 1267 C CA . VAL A 1 165 ? -35.270 42.876 -5.382 1.00 27.80 165 VAL A CA 1
ATOM 1268 C C . VAL A 1 165 ? -34.233 42.724 -4.259 1.00 27.80 165 VAL A C 1
ATOM 1270 O O . VAL A 1 165 ? -33.383 41.838 -4.325 1.00 27.80 165 VAL A O 1
ATOM 1273 N N . ASN A 1 166 ? -34.297 43.590 -3.243 1.00 26.03 166 ASN A N 1
ATOM 1274 C CA . ASN A 1 166 ? -33.436 43.573 -2.051 1.00 26.03 166 ASN A CA 1
ATOM 1275 C C . ASN A 1 166 ? -34.162 42.960 -0.844 1.00 26.03 166 ASN A C 1
ATOM 1277 O O . ASN A 1 166 ? -35.329 43.278 -0.638 1.00 26.03 166 ASN A O 1
ATOM 1281 N N . VAL A 1 167 ? -33.431 42.257 0.033 1.00 27.22 167 VAL A N 1
ATOM 1282 C CA . VAL A 1 167 ? -33.700 42.205 1.489 1.00 27.22 167 VAL A CA 1
ATOM 1283 C C . VAL A 1 167 ? -32.359 42.131 2.245 1.00 27.22 167 VAL A C 1
ATOM 1285 O O . VAL A 1 167 ? -31.439 41.441 1.811 1.00 27.22 167 VAL A O 1
ATOM 1288 N N . GLN A 1 168 ? -32.252 42.828 3.381 1.00 27.89 168 GLN A N 1
ATOM 1289 C CA . GLN A 1 168 ? -31.200 42.677 4.401 1.00 27.89 168 GLN A CA 1
ATOM 1290 C C . GLN A 1 168 ? -31.842 42.346 5.759 1.00 27.89 168 GLN A C 1
ATOM 1292 O O . GLN A 1 168 ? -32.999 42.696 5.956 1.00 27.89 168 GLN A O 1
ATOM 1297 N N . LEU A 1 169 ? -31.072 41.762 6.688 1.00 22.77 169 LEU A N 1
ATOM 1298 C CA . LEU A 1 169 ? -30.977 42.061 8.141 1.00 22.77 169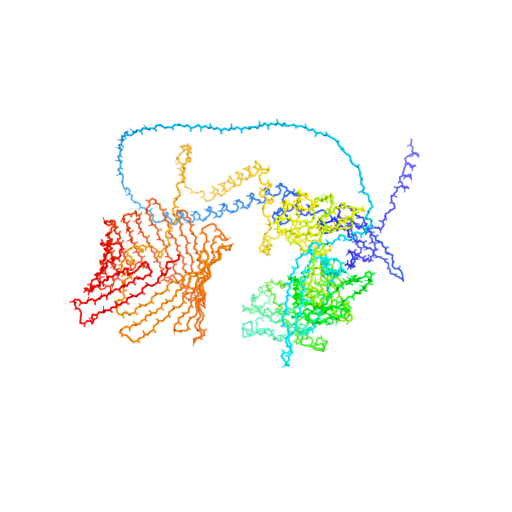 LEU A CA 1
ATOM 1299 C C . LEU A 1 169 ? -29.957 41.039 8.721 1.00 22.77 169 LEU A C 1
ATOM 1301 O O . LEU A 1 169 ? -30.088 39.849 8.463 1.00 22.77 169 LEU A O 1
ATOM 1305 N N . HIS A 1 170 ? -28.781 41.441 9.219 1.00 25.81 170 HIS A N 1
ATOM 1306 C CA . HIS A 1 170 ? -28.438 41.970 10.560 1.00 25.81 170 HIS A CA 1
ATOM 1307 C C . HIS A 1 170 ? -28.051 40.907 11.610 1.00 25.81 170 HIS A C 1
ATOM 1309 O O . HIS A 1 170 ? -28.308 39.720 11.449 1.00 25.81 170 HIS A O 1
ATOM 1315 N N . SER A 1 171 ? -27.319 41.350 12.635 1.00 31.78 171 SER A N 1
ATOM 1316 C CA . SER A 1 171 ? -26.520 40.536 13.563 1.00 31.78 171 SER A CA 1
ATOM 1317 C C . SER A 1 171 ? -26.998 40.642 15.016 1.00 31.78 171 SER A C 1
ATOM 1319 O O . SER A 1 171 ? -27.779 41.532 15.342 1.00 31.78 171 SER A O 1
ATOM 1321 N N . LEU A 1 172 ? -26.486 39.778 15.906 1.00 24.91 172 LEU A N 1
ATOM 1322 C CA . LEU A 1 172 ? -26.514 39.990 17.363 1.00 24.91 172 LEU A CA 1
ATOM 1323 C C . LEU A 1 172 ? -25.470 39.128 18.101 1.00 24.91 172 LEU A C 1
ATOM 1325 O O . LEU A 1 172 ? -25.044 38.084 17.606 1.00 24.91 172 LEU A O 1
ATOM 1329 N N . ARG A 1 173 ? -25.042 39.593 19.284 1.00 28.62 173 ARG A N 1
ATOM 1330 C CA . ARG A 1 173 ? -24.075 38.950 20.196 1.00 28.62 173 ARG A CA 1
ATOM 1331 C C . ARG A 1 173 ? -24.226 39.566 21.602 1.00 28.62 173 ARG A C 1
ATOM 1333 O O . ARG A 1 173 ? -24.240 40.792 21.677 1.00 28.62 173 ARG A O 1
ATOM 1340 N N . PRO A 1 174 ? -24.297 38.780 22.691 1.00 28.20 174 PRO A N 1
ATOM 1341 C CA . PRO A 1 174 ? -24.081 39.297 24.051 1.00 28.20 174 PRO A CA 1
ATOM 1342 C C . PRO A 1 174 ? -23.041 38.493 24.864 1.00 28.20 174 PRO A C 1
ATOM 1344 O O . PRO A 1 174 ? -22.612 37.414 24.454 1.00 28.20 174 PRO A O 1
ATOM 1347 N N . THR A 1 175 ? -22.618 39.042 26.011 1.00 27.09 175 THR A N 1
ATOM 1348 C CA . THR A 1 175 ? -21.660 38.448 26.977 1.00 27.09 175 THR A CA 1
ATOM 1349 C C . THR A 1 175 ? -22.173 38.644 28.448 1.00 27.09 175 THR A C 1
ATOM 1351 O O . THR A 1 175 ? -23.397 38.639 28.580 1.00 27.09 175 THR A O 1
ATOM 1354 N N . PRO A 1 176 ? -21.403 38.673 29.574 1.00 50.72 176 PRO A N 1
ATOM 1355 C CA . PRO A 1 176 ? -21.763 37.913 30.792 1.00 50.72 176 PRO A CA 1
ATOM 1356 C C . PRO A 1 176 ? -22.016 38.768 32.068 1.00 50.72 176 PRO A C 1
ATOM 1358 O O . PRO A 1 176 ? -22.004 39.994 32.004 1.00 50.72 176 PRO A O 1
ATOM 1361 N N . LEU A 1 177 ? -22.213 38.131 33.240 1.00 25.30 177 LEU A N 1
ATOM 1362 C CA . LEU A 1 177 ? -22.322 38.781 34.572 1.00 25.30 177 LEU A CA 1
ATOM 1363 C C . LEU A 1 177 ? -21.934 37.834 35.746 1.00 25.30 177 LEU A C 1
ATOM 1365 O O . LEU A 1 177 ? -21.614 36.672 35.503 1.00 25.30 177 LEU A O 1
ATOM 1369 N N . SER A 1 178 ? -21.872 38.338 36.996 1.00 29.34 178 SER A N 1
ATOM 1370 C CA . SER A 1 178 ? -21.003 37.793 38.075 1.00 29.34 178 SER A CA 1
ATOM 1371 C C . SER A 1 178 ? -21.431 38.068 39.541 1.00 29.34 178 SER A C 1
ATOM 1373 O O . SER A 1 178 ? -22.070 39.086 39.794 1.00 29.34 178 SER A O 1
ATOM 1375 N N . GLY A 1 179 ? -20.915 37.279 40.508 1.00 29.75 179 GLY A N 1
ATOM 1376 C CA . GLY A 1 179 ? -20.852 37.577 41.970 1.00 29.75 179 GLY A CA 1
ATOM 1377 C C . GLY A 1 179 ? -21.681 36.633 42.877 1.00 29.75 179 GLY A C 1
ATOM 1378 O O . GLY A 1 179 ? -22.712 36.149 42.429 1.00 29.75 179 GLY A O 1
ATOM 1379 N N . GLY A 1 180 ? -21.314 36.309 44.135 1.00 31.72 180 GLY A N 1
ATOM 1380 C CA . GLY A 1 180 ? -20.141 36.687 44.958 1.00 31.72 180 GLY A CA 1
ATOM 1381 C C . GLY A 1 180 ? -20.001 35.882 46.289 1.00 31.72 180 GLY A C 1
ATOM 1382 O O . GLY A 1 180 ? -20.874 35.093 46.627 1.00 31.72 180 GLY A O 1
ATOM 1383 N N . MET A 1 181 ? -18.877 36.071 47.007 1.00 28.56 181 MET A N 1
ATOM 1384 C CA . MET A 1 181 ? -18.332 35.320 48.181 1.00 28.56 181 MET A CA 1
ATOM 1385 C C . MET A 1 181 ? -19.201 35.111 49.450 1.00 28.56 181 MET A C 1
ATOM 1387 O O . MET A 1 181 ? -19.985 35.986 49.794 1.00 28.56 181 MET A O 1
ATOM 1391 N N . PHE A 1 182 ? -18.869 34.068 50.248 1.00 28.05 182 PHE A N 1
ATOM 1392 C CA . PHE A 1 182 ? -18.589 34.148 51.712 1.00 28.05 182 PHE A CA 1
ATOM 1393 C C . PHE A 1 182 ? -17.746 32.937 52.230 1.00 28.05 182 PHE A C 1
ATOM 1395 O O . PHE A 1 182 ? -17.439 32.036 51.452 1.00 28.05 182 PHE A O 1
ATOM 1402 N N . ILE A 1 183 ? -17.293 32.955 53.502 1.00 31.94 183 ILE A N 1
ATOM 1403 C CA . ILE A 1 183 ? -16.248 32.088 54.139 1.00 31.94 183 ILE A CA 1
ATOM 1404 C C . ILE A 1 183 ? -16.600 31.910 55.671 1.00 31.94 183 ILE A C 1
ATOM 1406 O O . ILE A 1 183 ? -17.526 32.594 56.099 1.00 31.94 183 ILE A O 1
ATOM 1410 N N . THR A 1 184 ? -16.045 31.090 56.607 1.00 32.03 184 THR A N 1
ATOM 1411 C CA . THR A 1 184 ? -14.660 30.613 56.928 1.00 32.03 184 THR A CA 1
ATOM 1412 C C . THR A 1 184 ? -14.626 29.474 58.005 1.00 32.03 184 THR A C 1
ATOM 1414 O O . THR A 1 184 ? -15.260 29.659 59.036 1.00 32.03 184 THR A O 1
ATOM 1417 N N . LEU A 1 185 ? -13.792 28.412 57.847 1.00 29.61 185 LEU A N 1
ATOM 1418 C CA . LEU A 1 185 ? -13.247 27.462 58.889 1.00 29.61 185 LEU A CA 1
ATOM 1419 C C . LEU A 1 185 ? -14.244 26.629 59.777 1.00 29.61 185 LEU A C 1
ATOM 1421 O O . LEU A 1 185 ? -15.436 26.888 59.754 1.00 29.61 185 LEU A O 1
ATOM 1425 N N . CYS A 1 186 ? -13.887 25.567 60.544 1.00 26.58 186 CYS A N 1
ATOM 1426 C CA . CYS A 1 186 ? -12.595 24.951 60.945 1.00 26.58 186 CYS A CA 1
ATOM 1427 C C . CYS A 1 186 ? -12.701 23.426 61.308 1.00 26.58 186 CYS A C 1
ATOM 1429 O O . CYS A 1 186 ? -13.715 23.010 61.856 1.00 26.58 186 CYS A O 1
ATOM 1431 N N . VAL A 1 187 ? -11.642 22.630 61.037 1.00 30.75 187 VAL A N 1
ATOM 1432 C CA . VAL A 1 187 ? -10.836 21.747 61.955 1.00 30.75 187 VAL A CA 1
ATOM 1433 C C . VAL A 1 187 ? -11.523 21.133 63.214 1.00 30.75 187 VAL A C 1
ATOM 1435 O O . VAL A 1 187 ? -12.118 21.879 63.978 1.00 30.75 187 VAL A O 1
ATOM 1438 N N . ALA A 1 188 ? -11.368 19.850 63.617 1.00 28.83 188 ALA A N 1
ATOM 1439 C CA . ALA A 1 188 ? -10.691 18.648 63.067 1.00 28.83 188 ALA A CA 1
ATOM 1440 C C . ALA A 1 188 ? -11.062 17.344 63.838 1.00 28.83 188 ALA A C 1
ATOM 1442 O O . ALA A 1 188 ? -11.620 17.427 64.925 1.00 28.83 188 ALA A O 1
ATOM 1443 N N . ILE A 1 189 ? -10.679 16.171 63.294 1.00 27.59 189 ILE A N 1
ATOM 1444 C CA . ILE A 1 189 ? -10.092 14.951 63.931 1.00 27.59 189 ILE A CA 1
ATOM 1445 C C . ILE A 1 189 ? -9.694 14.035 62.741 1.00 27.59 189 ILE A C 1
ATOM 1447 O O . ILE A 1 189 ? -10.555 13.762 61.914 1.00 27.59 189 ILE A O 1
ATOM 1451 N N . LEU A 1 190 ? -8.439 13.717 62.386 1.00 28.78 190 LEU A N 1
ATOM 1452 C CA . LEU A 1 190 ? -7.229 13.152 63.030 1.00 28.78 190 LEU A CA 1
ATOM 1453 C C . LEU A 1 190 ? -7.148 11.610 63.133 1.00 28.78 190 LEU A C 1
ATOM 1455 O O . LEU A 1 190 ? -8.038 10.956 63.657 1.00 28.78 190 LEU A O 1
ATOM 1459 N N . VAL A 1 191 ? -5.970 11.111 62.722 1.00 30.53 191 VAL A N 1
ATOM 1460 C CA . VAL A 1 191 ? -5.402 9.747 62.822 1.00 30.53 191 VAL A CA 1
ATOM 1461 C C . VAL A 1 191 ? -6.042 8.647 61.961 1.00 30.53 191 VAL A C 1
ATOM 1463 O O . VAL A 1 191 ? -7.155 8.192 62.187 1.00 30.53 191 VAL A O 1
ATOM 1466 N N . GLY A 1 192 ? -5.232 8.140 61.025 1.00 28.56 192 GLY A N 1
ATOM 1467 C CA . GLY A 1 192 ? -5.526 6.981 60.182 1.00 28.56 192 GLY A CA 1
ATOM 1468 C C . GLY A 1 192 ? -4.320 6.572 59.331 1.00 28.56 192 GLY A C 1
ATOM 1469 O O . GLY A 1 192 ? -4.456 6.427 58.121 1.00 28.56 192 GLY A O 1
ATOM 1470 N N . ASN A 1 193 ? -3.128 6.448 59.935 1.00 34.22 193 ASN A N 1
ATOM 1471 C CA . ASN A 1 193 ? -1.887 6.116 59.220 1.00 34.22 193 ASN A CA 1
ATOM 1472 C C . ASN A 1 193 ? -1.879 4.656 58.729 1.00 34.22 193 ASN A C 1
ATOM 1474 O O . ASN A 1 193 ? -1.249 3.789 59.331 1.00 34.22 193 ASN A O 1
ATOM 1478 N N . GLY A 1 194 ? -2.536 4.403 57.601 1.00 32.31 194 GLY A N 1
ATOM 1479 C CA . GLY A 1 194 ? -2.114 3.364 56.671 1.00 32.31 194 GLY A CA 1
ATOM 1480 C C . GLY A 1 194 ? -1.190 3.985 55.627 1.00 32.31 194 GLY A C 1
ATOM 1481 O O . GLY A 1 194 ? -1.560 4.972 54.996 1.00 32.31 194 GLY A O 1
ATOM 1482 N N . THR A 1 195 ? -0.007 3.410 55.410 1.00 34.47 195 THR A N 1
ATOM 1483 C CA . THR A 1 195 ? 0.770 3.658 54.186 1.00 34.47 195 THR A CA 1
ATOM 1484 C C . THR A 1 195 ? 0.053 2.966 53.032 1.00 34.47 195 THR A C 1
ATOM 1486 O O . THR A 1 195 ? 0.351 1.821 52.694 1.00 34.47 195 THR A O 1
ATOM 1489 N N . VAL A 1 196 ? -0.967 3.633 52.492 1.00 41.44 196 VAL A N 1
ATOM 1490 C CA . VAL A 1 196 ? -1.748 3.133 51.362 1.00 41.44 196 VAL A CA 1
ATOM 1491 C C . VAL A 1 196 ? -0.835 3.077 50.144 1.00 41.44 196 VAL A C 1
ATOM 1493 O O . VAL A 1 196 ? -0.436 4.110 49.610 1.00 41.44 196 VAL A O 1
ATOM 1496 N N . ALA A 1 197 ? -0.503 1.866 49.700 1.00 46.91 197 ALA A N 1
ATOM 1497 C CA . ALA A 1 197 ? 0.095 1.672 48.391 1.00 46.91 197 ALA A CA 1
ATOM 1498 C C . ALA A 1 197 ? -0.945 2.066 47.334 1.00 46.91 197 ALA A C 1
ATOM 1500 O O . ALA A 1 197 ? -1.919 1.343 47.116 1.00 46.91 197 ALA A O 1
ATOM 1501 N N . ALA A 1 198 ? -0.755 3.227 46.705 1.00 56.03 198 ALA A N 1
ATOM 1502 C CA . ALA A 1 198 ? -1.497 3.582 45.507 1.00 56.03 198 ALA A CA 1
ATOM 1503 C C . ALA A 1 198 ? -1.177 2.546 44.419 1.00 56.03 198 ALA A C 1
ATOM 1505 O O . ALA A 1 198 ? -0.013 2.198 44.218 1.00 56.03 198 ALA A O 1
ATOM 1506 N N . CYS A 1 199 ? -2.210 2.043 43.749 1.00 65.81 199 CYS A N 1
ATOM 1507 C CA . CYS A 1 199 ? -2.073 1.073 42.671 1.00 65.81 199 CYS A CA 1
ATOM 1508 C C . CYS A 1 199 ? -2.550 1.675 41.353 1.00 65.81 199 CYS A C 1
ATOM 1510 O O . CYS A 1 199 ? -3.463 2.505 41.325 1.00 65.81 199 CYS A O 1
ATOM 1512 N N . GLN A 1 200 ? -1.948 1.230 40.255 1.00 69.38 200 GLN A N 1
ATOM 1513 C CA . GLN A 1 200 ? -2.359 1.643 38.919 1.00 69.38 200 GLN A CA 1
ATOM 1514 C C . GLN A 1 200 ? -3.777 1.138 38.574 1.00 69.38 200 GLN A C 1
ATOM 1516 O O . GLN A 1 200 ? -4.117 -0.012 38.848 1.00 69.38 200 GLN A O 1
ATOM 1521 N N . HIS A 1 201 ? -4.598 1.985 37.940 1.00 69.19 201 HIS A N 1
ATOM 1522 C CA . HIS A 1 201 ? -5.920 1.584 37.447 1.00 69.19 201 HIS A CA 1
ATOM 1523 C C . HIS A 1 201 ? -5.792 0.642 36.237 1.00 69.19 201 HIS A C 1
ATOM 1525 O O . HIS A 1 201 ? -5.190 0.996 35.215 1.00 69.19 201 HIS A O 1
ATOM 1531 N N . GLY A 1 202 ? -6.366 -0.554 36.367 1.00 69.38 202 GLY A N 1
ATOM 1532 C CA . GLY A 1 202 ? -6.288 -1.642 35.402 1.00 69.38 202 GLY A CA 1
ATOM 1533 C C . GLY A 1 202 ? -7.584 -1.850 34.615 1.00 69.38 202 GLY A C 1
ATOM 1534 O O . GLY A 1 202 ? -8.668 -1.450 35.029 1.00 69.38 202 GLY A O 1
ATOM 1535 N N . PHE A 1 203 ? -7.508 -2.550 33.481 1.00 76.06 203 PHE A N 1
ATOM 1536 C CA . PHE A 1 203 ? -8.696 -3.191 32.913 1.00 76.06 203 PHE A CA 1
ATOM 1537 C C . PHE A 1 203 ? -8.861 -4.590 33.518 1.00 76.06 203 PHE A C 1
ATOM 1539 O O . PHE A 1 203 ? -8.142 -5.526 33.152 1.00 76.06 203 PHE A O 1
ATOM 1546 N N . THR A 1 204 ? -9.817 -4.741 34.443 1.00 80.75 204 THR A N 1
ATOM 1547 C CA . THR A 1 204 ? -10.137 -6.032 35.074 1.00 80.75 204 THR A CA 1
ATOM 1548 C C . THR A 1 204 ? -11.525 -6.556 34.693 1.00 80.75 204 THR A C 1
ATOM 1550 O O . THR A 1 204 ? -12.487 -5.803 34.540 1.00 80.75 204 THR A O 1
ATOM 1553 N N . ARG A 1 205 ? -11.654 -7.881 34.529 1.00 80.75 205 ARG A N 1
ATOM 1554 C CA . ARG A 1 205 ? -12.930 -8.558 34.234 1.00 80.75 205 ARG A CA 1
ATOM 1555 C C . ARG A 1 205 ? -13.168 -9.712 35.200 1.00 80.75 205 ARG A C 1
ATOM 1557 O O . ARG A 1 205 ? -12.414 -10.682 35.204 1.00 80.75 205 ARG A O 1
ATOM 1564 N N . HIS A 1 206 ? -14.243 -9.636 35.978 1.00 80.50 206 HIS A N 1
ATOM 1565 C CA . HIS A 1 206 ? -14.722 -10.751 36.795 1.00 80.50 206 HIS A CA 1
ATOM 1566 C C . HIS A 1 206 ? -15.513 -11.754 35.936 1.00 80.50 206 HIS A C 1
ATOM 1568 O O . HIS A 1 206 ? -16.230 -11.354 35.015 1.00 80.50 206 HIS A O 1
ATOM 1574 N N . ALA A 1 207 ? -15.386 -13.047 36.228 1.00 79.69 207 ALA A N 1
ATOM 1575 C CA . ALA A 1 207 ? -16.180 -14.107 35.616 1.00 79.69 207 ALA A CA 1
ATOM 1576 C C . ALA A 1 207 ? -16.364 -15.283 36.587 1.00 79.69 207 ALA A C 1
ATOM 1578 O O . ALA A 1 207 ? -15.396 -15.763 37.184 1.00 79.69 207 ALA A O 1
ATOM 1579 N N . THR A 1 208 ? -17.600 -15.766 36.695 1.00 82.44 208 THR A N 1
ATOM 1580 C CA . THR A 1 208 ? -17.974 -16.914 37.528 1.00 82.44 208 THR A CA 1
ATOM 1581 C C . THR A 1 208 ? -18.353 -18.077 36.624 1.00 82.44 208 THR A C 1
ATOM 1583 O O . THR A 1 208 ? -19.296 -17.968 35.842 1.00 82.44 208 THR A O 1
ATOM 1586 N N . ASN A 1 209 ? -17.629 -19.186 36.739 1.00 78.06 209 ASN A N 1
ATOM 1587 C CA . ASN A 1 209 ? -17.881 -20.411 35.989 1.00 78.06 209 ASN A CA 1
ATOM 1588 C C . ASN A 1 209 ? -18.564 -21.444 36.893 1.00 78.06 209 ASN A C 1
ATOM 1590 O O . ASN A 1 209 ? -18.343 -21.459 38.104 1.00 78.06 209 ASN A O 1
ATOM 1594 N N . ILE A 1 210 ? -19.350 -22.344 36.302 1.00 80.12 210 ILE A N 1
ATOM 1595 C CA . ILE A 1 210 ? -19.811 -23.565 36.973 1.00 80.12 210 ILE A CA 1
ATOM 1596 C C . ILE A 1 210 ? -18.984 -24.717 36.408 1.00 80.12 210 ILE A C 1
ATOM 1598 O O . ILE A 1 210 ? -19.038 -24.987 35.209 1.00 80.12 210 ILE A O 1
ATOM 1602 N N . VAL A 1 211 ? -18.205 -25.374 37.265 1.00 78.94 211 VAL A N 1
ATOM 1603 C CA . VAL A 1 211 ? -17.353 -26.513 36.912 1.00 78.94 211 VAL A CA 1
ATOM 1604 C C . VAL A 1 211 ? -17.952 -27.764 37.541 1.00 78.94 211 VAL A C 1
ATOM 1606 O O . VAL A 1 211 ? -18.046 -27.862 38.767 1.00 78.94 211 VAL A O 1
ATOM 1609 N N . CYS A 1 212 ? -18.380 -28.703 36.698 1.00 82.38 212 CYS A N 1
ATOM 1610 C CA . CYS A 1 212 ? -18.978 -29.968 37.113 1.00 82.38 212 CYS A CA 1
ATOM 1611 C C . CYS A 1 212 ? -18.011 -31.130 36.882 1.00 82.38 212 CYS A C 1
ATOM 1613 O O . CYS A 1 212 ? -17.463 -31.276 35.788 1.00 82.38 212 CYS A O 1
ATOM 1615 N N . ASN A 1 213 ? -17.840 -31.975 37.897 1.00 82.94 213 ASN A N 1
ATOM 1616 C CA . ASN A 1 213 ? -17.121 -33.240 37.767 1.00 82.94 213 ASN A CA 1
ATOM 1617 C C . ASN A 1 213 ? -17.949 -34.264 36.972 1.00 82.94 213 ASN A C 1
ATOM 1619 O O . ASN A 1 213 ? -19.159 -34.107 36.798 1.00 82.94 213 ASN A O 1
ATOM 1623 N N . GLN A 1 214 ? -17.305 -35.351 36.534 1.00 80.19 214 GLN A N 1
ATOM 1624 C CA . GLN A 1 214 ? -17.967 -36.449 35.813 1.00 80.19 214 GLN A CA 1
ATOM 1625 C C . GLN A 1 214 ? -19.087 -37.111 36.640 1.00 80.19 214 GLN A C 1
ATOM 1627 O O . GLN A 1 214 ? -20.068 -37.579 36.072 1.00 80.19 214 GLN A O 1
ATOM 1632 N N . ASP A 1 215 ? -18.998 -37.049 37.972 1.00 81.50 215 ASP A N 1
ATOM 1633 C CA . ASP A 1 215 ? -20.014 -37.520 38.927 1.00 81.50 215 ASP A CA 1
ATOM 1634 C C . ASP A 1 215 ? -21.240 -36.585 39.054 1.00 81.50 215 ASP A C 1
ATOM 1636 O O . ASP A 1 215 ? -22.084 -36.773 39.927 1.00 81.50 215 ASP A O 1
ATOM 1640 N N . GLY A 1 216 ? -21.325 -35.523 38.244 1.00 75.56 216 GLY A N 1
ATOM 1641 C CA . GLY A 1 216 ? -22.423 -34.547 38.260 1.00 75.56 216 GLY A CA 1
ATOM 1642 C C . GLY A 1 216 ? -22.363 -33.509 39.389 1.00 75.56 216 GLY A C 1
ATOM 1643 O O . GLY A 1 216 ? -23.212 -32.621 39.446 1.00 75.56 216 GLY A O 1
ATOM 1644 N N . ASN A 1 217 ? -21.365 -33.573 40.276 1.00 83.69 217 ASN A N 1
ATOM 1645 C CA . ASN A 1 217 ? -21.166 -32.570 41.322 1.00 83.69 217 ASN A CA 1
ATOM 1646 C C . ASN A 1 217 ? -20.625 -31.259 40.720 1.00 83.69 217 ASN A C 1
ATOM 1648 O O . ASN A 1 217 ? -19.507 -31.233 40.200 1.00 83.69 217 ASN A O 1
ATOM 1652 N N . CYS A 1 218 ? -21.414 -30.185 40.796 1.00 81.94 218 CYS A N 1
ATOM 1653 C CA . CYS A 1 218 ? -21.110 -28.874 40.222 1.00 81.94 218 CYS A CA 1
ATOM 1654 C C . CYS A 1 218 ? -20.702 -27.856 41.294 1.00 81.94 218 CYS A C 1
ATOM 1656 O O . CYS A 1 218 ? -21.412 -27.650 42.277 1.00 81.94 218 CYS A O 1
ATOM 1658 N N . SER A 1 219 ? -19.588 -27.164 41.063 1.00 78.81 219 SER A N 1
ATOM 1659 C CA . SER A 1 219 ? -19.039 -26.133 41.948 1.00 78.81 219 SER A CA 1
ATOM 1660 C C . SER A 1 219 ? -18.876 -24.793 41.223 1.00 78.81 219 SER A C 1
ATOM 1662 O O . SER A 1 219 ? -18.667 -24.755 40.011 1.00 78.81 219 SER A O 1
ATOM 1664 N N . TYR A 1 220 ? -18.980 -23.686 41.961 1.00 78.44 220 TYR A N 1
ATOM 1665 C CA . TYR A 1 220 ? -18.734 -22.347 41.423 1.00 78.44 220 TYR A CA 1
ATOM 1666 C C . TYR A 1 220 ? -17.248 -21.997 41.525 1.00 78.44 220 TYR A C 1
ATOM 1668 O O . TYR A 1 220 ? -16.690 -21.949 42.623 1.00 78.44 220 TYR A O 1
ATOM 1676 N N . GLU A 1 221 ? -16.624 -21.699 40.388 1.00 81.12 221 GLU A N 1
ATOM 1677 C CA . GLU A 1 221 ? -15.262 -21.181 40.319 1.00 81.12 221 GLU A CA 1
ATOM 1678 C C . GLU A 1 221 ? -15.289 -19.682 39.998 1.00 81.12 221 GLU A C 1
ATOM 1680 O O . GLU A 1 221 ? -15.859 -19.248 38.995 1.00 81.12 221 GLU A O 1
ATOM 1685 N N . PHE A 1 222 ? -14.657 -18.882 40.856 1.00 86.56 222 PHE A N 1
ATOM 1686 C CA . PHE A 1 222 ? -14.587 -17.430 40.714 1.00 86.56 222 PHE A CA 1
ATOM 1687 C C . PHE A 1 222 ? -13.234 -17.037 40.131 1.00 86.56 222 PHE A C 1
ATOM 1689 O O . PHE A 1 222 ? -12.186 -17.421 40.656 1.00 86.56 222 PHE A O 1
ATOM 1696 N N . SER A 1 223 ? -13.266 -16.254 39.054 1.00 88.12 223 SER A N 1
ATOM 1697 C CA . SER A 1 223 ? -12.076 -15.827 38.326 1.00 88.12 223 SER A CA 1
ATOM 1698 C C . SER A 1 223 ? -12.057 -14.318 38.077 1.00 88.12 223 SER A C 1
ATOM 1700 O O . SER A 1 223 ? -13.093 -13.677 37.881 1.00 88.12 223 SER A O 1
ATOM 1702 N N . ARG A 1 224 ? -10.857 -13.737 38.069 1.00 88.25 224 ARG A N 1
ATOM 1703 C CA . ARG A 1 224 ? -10.586 -12.371 37.607 1.00 88.25 224 ARG A CA 1
ATOM 1704 C C . ARG A 1 224 ? -9.536 -12.414 36.509 1.00 88.25 224 ARG A C 1
ATOM 1706 O O . ARG A 1 224 ? -8.495 -13.035 36.684 1.00 88.25 224 ARG A O 1
ATOM 1713 N N . LYS A 1 225 ? -9.804 -11.735 35.397 1.00 89.31 225 LYS A N 1
ATOM 1714 C CA . LYS A 1 225 ? -8.844 -11.499 34.316 1.00 89.31 225 LYS A CA 1
ATOM 1715 C C . LYS A 1 225 ? -8.270 -10.096 34.460 1.00 89.31 225 LYS A C 1
ATOM 1717 O O . LYS A 1 225 ? -9.043 -9.150 34.610 1.00 89.31 225 LYS A O 1
ATOM 1722 N N . LEU A 1 226 ? -6.949 -9.993 34.427 1.00 90.31 226 LEU A N 1
ATOM 1723 C CA . LEU A 1 226 ? -6.164 -8.773 34.592 1.00 90.31 226 LEU A CA 1
ATOM 1724 C C . LEU A 1 226 ? -5.392 -8.536 33.286 1.00 90.31 226 LEU A C 1
ATOM 1726 O O . LEU A 1 226 ? -4.632 -9.413 32.869 1.00 90.31 226 LEU A O 1
ATOM 1730 N N . LEU A 1 227 ? -5.619 -7.405 32.613 1.00 89.50 227 LEU A N 1
ATOM 1731 C CA . LEU A 1 227 ? -4.884 -7.032 31.398 1.00 89.50 227 LEU A CA 1
ATOM 1732 C C . LEU A 1 227 ? -3.621 -6.246 31.762 1.00 89.50 227 LEU A C 1
ATOM 1734 O O . LEU A 1 227 ? -3.716 -5.109 32.215 1.00 89.50 227 LEU A O 1
ATOM 1738 N N . PHE A 1 228 ? -2.454 -6.830 31.516 1.00 87.69 228 PHE A N 1
ATOM 1739 C CA . PHE A 1 228 ? -1.170 -6.148 31.627 1.00 87.69 228 PHE A CA 1
ATOM 1740 C C . PHE A 1 228 ? -0.633 -5.768 30.244 1.00 87.69 228 PHE A C 1
ATOM 1742 O O . PHE A 1 228 ? -0.735 -6.553 29.300 1.00 87.69 228 PHE A O 1
ATOM 1749 N N . ASN A 1 229 ? -0.030 -4.586 30.132 1.00 84.06 229 ASN A N 1
ATOM 1750 C CA . ASN A 1 229 ? 0.752 -4.149 28.972 1.00 84.06 229 ASN A CA 1
ATOM 1751 C C . ASN A 1 229 ? 1.731 -3.024 29.370 1.00 84.06 229 ASN A C 1
ATOM 1753 O O . ASN A 1 229 ? 1.785 -2.633 30.536 1.00 84.06 229 ASN A O 1
ATOM 1757 N N . ARG A 1 230 ? 2.468 -2.466 28.397 1.00 74.50 230 ARG A N 1
ATOM 1758 C CA . ARG A 1 230 ? 3.366 -1.295 28.542 1.00 74.50 230 ARG A CA 1
ATOM 1759 C C . ARG A 1 230 ? 2.792 -0.169 29.418 1.00 74.50 230 ARG A C 1
ATOM 1761 O O . ARG A 1 230 ? 3.531 0.496 30.144 1.00 74.50 230 ARG A O 1
ATOM 1768 N N . ILE A 1 231 ? 1.484 0.080 29.317 1.00 73.38 231 ILE A N 1
ATOM 1769 C CA . ILE A 1 231 ? 0.792 1.096 30.112 1.00 73.38 231 ILE A CA 1
ATOM 1770 C C . ILE A 1 231 ? 0.488 0.516 31.495 1.00 73.38 231 ILE A C 1
ATOM 1772 O O . ILE A 1 231 ? 1.007 1.026 32.485 1.00 73.38 231 ILE A O 1
ATOM 1776 N N . GLN A 1 232 ? -0.337 -0.535 31.560 1.00 82.75 232 GLN A N 1
ATOM 1777 C CA . GLN A 1 232 ? -0.826 -1.156 32.795 1.00 82.75 232 GLN A CA 1
ATOM 1778 C C . GLN A 1 232 ? 0.136 -2.252 33.274 1.00 82.75 232 GLN A C 1
ATOM 1780 O O . GLN A 1 232 ? -0.025 -3.428 32.953 1.00 82.75 232 GLN A O 1
ATOM 1785 N N . THR A 1 233 ? 1.144 -1.862 34.056 1.00 82.88 233 THR A N 1
ATOM 1786 C CA . THR A 1 233 ? 2.179 -2.778 34.573 1.00 82.88 233 THR A CA 1
ATOM 1787 C C . THR A 1 233 ? 1.849 -3.384 35.939 1.00 82.88 233 THR A C 1
ATOM 1789 O O . THR A 1 233 ? 2.512 -4.325 36.364 1.00 82.88 233 THR A O 1
ATOM 1792 N N . GLU A 1 234 ? 0.840 -2.867 36.641 1.00 87.25 234 GLU A N 1
ATOM 1793 C CA . GLU A 1 234 ? 0.482 -3.263 38.008 1.00 87.25 234 GLU A CA 1
ATOM 1794 C C . GLU A 1 234 ? -1.043 -3.357 38.173 1.00 87.25 234 GLU A C 1
ATOM 1796 O O . GLU A 1 234 ? -1.775 -2.553 37.602 1.00 87.25 234 GLU A O 1
ATOM 1801 N N . HIS A 1 235 ? -1.519 -4.338 38.947 1.00 87.50 235 HIS A N 1
ATOM 1802 C CA . HIS A 1 235 ? -2.933 -4.542 39.288 1.00 87.50 235 HIS A CA 1
ATOM 1803 C C . HIS A 1 235 ? -3.097 -4.865 40.777 1.00 87.50 235 HIS A C 1
ATOM 1805 O O . HIS A 1 235 ? -2.311 -5.628 41.343 1.00 87.50 235 HIS A O 1
ATOM 1811 N N . CYS A 1 236 ? -4.165 -4.346 41.391 1.00 86.50 236 CYS A N 1
ATOM 1812 C CA . CYS A 1 236 ? -4.502 -4.573 42.798 1.00 86.50 236 CYS A CA 1
ATOM 1813 C C . CYS A 1 236 ? -5.969 -4.995 42.970 1.00 86.50 236 CYS A C 1
ATOM 1815 O O . CYS A 1 236 ? -6.900 -4.238 42.682 1.00 86.50 236 CYS A O 1
ATOM 1817 N N . VAL A 1 237 ? -6.171 -6.216 43.467 1.00 86.38 237 VAL A N 1
ATOM 1818 C CA . VAL A 1 237 ? -7.478 -6.837 43.710 1.00 86.38 237 VAL A CA 1
ATOM 1819 C C . VAL A 1 237 ? -7.744 -6.898 45.212 1.00 86.38 237 VAL A C 1
ATOM 1821 O O . VAL A 1 237 ? -7.153 -7.698 45.936 1.00 86.38 237 VAL A O 1
ATOM 1824 N N . GLU A 1 238 ? -8.673 -6.071 45.678 1.00 85.25 238 GLU A N 1
ATOM 1825 C CA . GLU A 1 238 ? -9.210 -6.122 47.035 1.00 85.25 238 GLU A CA 1
ATOM 1826 C C . GLU A 1 238 ? -10.086 -7.378 47.203 1.00 85.25 238 GLU A C 1
ATOM 1828 O O . GLU A 1 238 ? -10.973 -7.647 46.390 1.00 85.25 238 GLU A O 1
ATOM 1833 N N . ILE A 1 239 ? -9.871 -8.135 48.279 1.00 83.69 239 ILE A N 1
ATOM 1834 C CA . ILE A 1 239 ? -10.639 -9.336 48.628 1.00 83.69 239 ILE A CA 1
ATOM 1835 C C . ILE A 1 239 ? -11.505 -9.022 49.848 1.00 83.69 239 ILE A C 1
ATOM 1837 O O . ILE A 1 239 ? -11.010 -8.549 50.875 1.00 83.69 239 ILE A O 1
ATOM 1841 N N . ARG A 1 240 ? -12.813 -9.283 49.750 1.00 80.94 240 ARG A N 1
ATOM 1842 C CA . ARG A 1 240 ? -13.812 -8.895 50.751 1.00 80.94 240 ARG A CA 1
ATOM 1843 C C . ARG A 1 240 ? -14.665 -10.079 51.191 1.00 80.94 240 ARG A C 1
ATOM 1845 O O . ARG A 1 240 ? -14.959 -10.998 50.436 1.00 80.94 240 ARG A O 1
ATOM 1852 N N . HIS A 1 241 ? -15.126 -10.022 52.432 1.00 76.56 241 HIS A N 1
ATOM 1853 C CA . HIS A 1 241 ? -16.073 -10.970 53.003 1.00 76.56 241 HIS A CA 1
ATOM 1854 C C . HIS A 1 241 ? -17.050 -10.209 53.907 1.00 76.56 241 HIS A C 1
ATOM 1856 O O . HIS A 1 241 ? -16.641 -9.457 54.792 1.00 76.56 241 HIS A O 1
ATOM 1862 N N . ARG A 1 242 ? -18.361 -10.377 53.669 1.00 68.62 242 ARG A N 1
ATOM 1863 C CA . ARG A 1 242 ? -19.443 -9.666 54.390 1.00 68.62 242 ARG A CA 1
ATOM 1864 C C . ARG A 1 242 ? -19.224 -8.139 54.416 1.00 68.62 242 ARG A C 1
ATOM 1866 O O . ARG A 1 242 ? -19.233 -7.515 55.473 1.00 68.62 242 ARG A O 1
ATOM 1873 N N . ASN A 1 243 ? -18.969 -7.560 53.241 1.00 70.62 243 ASN A N 1
ATOM 1874 C CA . ASN A 1 243 ? -18.610 -6.155 52.987 1.00 70.62 243 ASN A CA 1
ATOM 1875 C C . ASN A 1 243 ? -17.320 -5.617 53.641 1.00 70.62 243 ASN A C 1
ATOM 1877 O O . ASN A 1 243 ? -16.912 -4.512 53.278 1.00 70.62 243 ASN A O 1
ATOM 1881 N N . LYS A 1 244 ? -16.630 -6.367 54.510 1.00 75.62 244 LYS A N 1
ATOM 1882 C CA . LYS A 1 244 ? -15.311 -5.988 55.046 1.00 75.62 244 LYS A CA 1
ATOM 1883 C C . LYS A 1 244 ? -14.179 -6.502 54.161 1.00 75.62 244 LYS A C 1
ATOM 1885 O O . LYS A 1 244 ? -14.249 -7.623 53.666 1.00 75.62 244 LYS A O 1
ATOM 1890 N N . THR A 1 245 ? -13.130 -5.705 54.009 1.00 76.81 245 THR A N 1
ATOM 1891 C CA . THR A 1 245 ? -11.854 -6.113 53.410 1.00 76.81 245 THR A CA 1
ATOM 1892 C C . THR A 1 245 ? -11.187 -7.173 54.288 1.00 76.81 245 THR A C 1
ATOM 1894 O O . THR A 1 245 ? -11.126 -7.017 55.508 1.00 76.81 245 THR A O 1
ATOM 1897 N N . VAL A 1 246 ? -10.722 -8.265 53.680 1.00 81.88 246 VAL A N 1
ATOM 1898 C CA . VAL A 1 246 ? -10.009 -9.371 54.352 1.00 81.88 246 VAL A CA 1
ATOM 1899 C C . VAL A 1 246 ? -8.652 -9.685 53.717 1.00 81.88 246 VAL A C 1
ATOM 1901 O O . VAL A 1 246 ? -7.855 -10.405 54.318 1.00 81.88 246 VAL A O 1
ATOM 1904 N N . GLY A 1 247 ? -8.363 -9.119 52.544 1.00 82.62 247 GLY A N 1
ATOM 1905 C CA . GLY A 1 247 ? -7.053 -9.200 51.915 1.00 82.62 247 GLY A CA 1
ATOM 1906 C C . GLY A 1 247 ? -6.901 -8.306 50.688 1.00 82.62 247 GLY A C 1
ATOM 1907 O O . GLY A 1 247 ? -7.863 -7.681 50.237 1.00 82.62 247 GLY A O 1
ATOM 1908 N N . LEU A 1 248 ? -5.688 -8.278 50.148 1.00 86.38 248 LEU A N 1
ATOM 1909 C CA . LEU A 1 248 ? -5.301 -7.569 48.934 1.00 86.38 248 LEU A CA 1
ATOM 1910 C C . LEU A 1 248 ? -4.315 -8.448 48.154 1.00 86.38 248 LEU A C 1
ATOM 1912 O O . LEU A 1 248 ? -3.270 -8.830 48.676 1.00 86.38 248 LEU A O 1
ATOM 1916 N N . LEU A 1 249 ? -4.652 -8.759 46.903 1.00 87.56 249 LEU A N 1
ATOM 1917 C CA . LEU A 1 249 ? -3.756 -9.411 45.950 1.00 87.56 249 LEU A CA 1
ATOM 1918 C C . LEU A 1 249 ? -3.197 -8.345 45.003 1.00 87.56 249 LEU A C 1
ATOM 1920 O O . LEU A 1 249 ? -3.938 -7.758 44.214 1.00 87.56 249 LEU A O 1
ATOM 1924 N N . LYS A 1 250 ? -1.892 -8.108 45.086 1.00 88.19 250 LYS A N 1
ATOM 1925 C CA . LYS A 1 250 ? -1.117 -7.205 44.239 1.00 88.19 250 LYS A CA 1
ATOM 1926 C C . LYS A 1 250 ? -0.282 -8.028 43.257 1.00 88.19 250 LYS A C 1
ATOM 1928 O O . LYS A 1 250 ? 0.330 -9.026 43.629 1.00 88.19 250 LYS A O 1
ATOM 1933 N N . MET A 1 251 ? -0.277 -7.624 41.991 1.00 89.12 251 MET A N 1
ATOM 1934 C CA . MET A 1 251 ? 0.456 -8.302 40.921 1.00 89.12 251 MET A CA 1
ATOM 1935 C C . MET A 1 251 ? 1.111 -7.271 40.008 1.00 89.12 251 MET A C 1
ATOM 1937 O O . MET A 1 251 ? 0.448 -6.331 39.567 1.00 89.12 251 MET A O 1
ATOM 1941 N N . LYS A 1 252 ? 2.396 -7.453 39.704 1.00 89.06 252 LYS A N 1
ATOM 1942 C CA . LYS A 1 252 ? 3.191 -6.534 38.885 1.00 89.06 252 LYS A CA 1
ATOM 1943 C C . LYS A 1 252 ? 3.957 -7.303 37.809 1.00 89.06 252 LYS A C 1
ATOM 1945 O O . LYS A 1 252 ? 4.664 -8.263 38.101 1.00 89.06 252 LYS A O 1
ATOM 1950 N N . LEU A 1 253 ? 3.798 -6.880 36.557 1.00 88.69 253 LEU A N 1
ATOM 1951 C CA . LEU A 1 253 ? 4.513 -7.432 35.410 1.00 88.69 253 LEU A CA 1
ATOM 1952 C C . LEU A 1 253 ? 5.933 -6.850 35.361 1.00 88.69 253 LEU A C 1
ATOM 1954 O O . LEU A 1 253 ? 6.110 -5.631 35.395 1.00 88.69 253 LEU A O 1
ATOM 1958 N N . ALA A 1 254 ? 6.929 -7.724 35.251 1.00 86.69 254 ALA A N 1
ATOM 1959 C CA . ALA A 1 254 ? 8.313 -7.371 34.951 1.00 86.69 254 ALA A CA 1
ATOM 1960 C C . ALA A 1 254 ? 8.615 -7.613 33.450 1.00 86.69 254 ALA A C 1
ATOM 1962 O O . ALA A 1 254 ? 7.805 -8.249 32.762 1.00 86.69 254 ALA A O 1
ATOM 1963 N N . PRO A 1 255 ? 9.753 -7.125 32.910 1.00 85.06 255 PRO A N 1
ATOM 1964 C CA . PRO A 1 255 ? 10.122 -7.345 31.511 1.00 85.06 255 PRO A CA 1
ATOM 1965 C C . PRO A 1 255 ? 10.042 -8.825 31.111 1.00 85.06 255 PRO A C 1
ATOM 1967 O O . PRO A 1 255 ? 10.460 -9.718 31.849 1.00 85.06 255 PRO A O 1
ATOM 1970 N N . THR A 1 256 ? 9.454 -9.088 29.946 1.00 86.38 256 THR A N 1
ATOM 1971 C CA . THR A 1 256 ? 9.155 -10.444 29.476 1.00 86.38 256 THR A CA 1
ATOM 1972 C C . THR A 1 256 ? 10.274 -10.966 28.584 1.00 86.38 256 THR A C 1
ATOM 1974 O O . THR A 1 256 ? 10.737 -10.276 27.674 1.00 86.38 256 THR A O 1
ATOM 1977 N N . ASN A 1 257 ? 10.666 -12.219 28.817 1.00 88.69 257 ASN A N 1
ATOM 1978 C CA . ASN A 1 257 ? 11.765 -12.869 28.114 1.00 88.69 257 ASN A CA 1
ATOM 1979 C C . ASN A 1 257 ? 11.238 -13.674 26.924 1.00 88.69 257 ASN A C 1
ATOM 1981 O O . ASN A 1 257 ? 10.557 -14.683 27.094 1.00 88.69 257 ASN A O 1
ATOM 1985 N N . LEU A 1 258 ? 11.564 -13.245 25.708 1.00 86.44 258 LEU A N 1
ATOM 1986 C CA . LEU A 1 258 ? 11.276 -13.958 24.468 1.00 86.44 258 LEU A CA 1
ATOM 1987 C C . LEU A 1 258 ? 12.458 -14.873 24.121 1.00 86.44 258 LEU A C 1
ATOM 1989 O O . LEU A 1 258 ? 13.524 -14.404 23.721 1.00 86.44 258 LEU A O 1
ATOM 1993 N N . VAL A 1 259 ? 12.277 -16.187 24.239 1.00 85.94 259 VAL A N 1
ATOM 1994 C CA . VAL A 1 259 ? 13.311 -17.188 23.932 1.00 85.94 259 VAL A CA 1
ATOM 1995 C C . VAL A 1 259 ? 13.202 -17.646 22.473 1.00 85.94 259 VAL A C 1
ATOM 1997 O O . VAL A 1 259 ? 12.109 -17.894 21.961 1.00 85.94 259 VAL A O 1
ATOM 2000 N N . CYS A 1 260 ? 14.339 -17.762 21.783 1.00 79.56 260 CYS A N 1
ATOM 2001 C CA . CYS A 1 260 ? 14.419 -18.286 20.418 1.00 79.56 260 CYS A CA 1
ATOM 2002 C C . CYS A 1 260 ? 14.123 -19.791 20.343 1.00 79.56 260 CYS A C 1
ATOM 2004 O O . CYS A 1 260 ? 14.829 -20.582 20.968 1.00 79.56 260 CYS A O 1
ATOM 2006 N N . SER A 1 261 ? 13.196 -20.200 19.470 1.00 79.50 261 SER A N 1
ATOM 2007 C CA . SER A 1 261 ? 13.236 -21.549 18.897 1.00 79.50 261 SER A CA 1
ATOM 2008 C C . SER A 1 261 ? 14.154 -21.542 17.666 1.00 79.50 261 SER A C 1
ATOM 2010 O O . SER A 1 261 ? 13.852 -20.905 16.652 1.00 79.50 261 SER A O 1
ATOM 2012 N N . LYS A 1 262 ? 15.322 -22.191 17.768 1.00 75.19 262 LYS A N 1
ATOM 2013 C CA . LYS A 1 262 ? 16.365 -22.166 16.729 1.00 75.19 262 LYS A CA 1
ATOM 2014 C C . LYS A 1 262 ? 16.026 -23.128 15.585 1.00 75.19 262 LYS A C 1
ATOM 2016 O O . LYS A 1 262 ? 16.004 -24.339 15.783 1.00 75.19 262 LYS A O 1
ATOM 2021 N N . VAL A 1 263 ? 15.870 -22.595 14.371 1.00 75.00 263 VAL A N 1
ATOM 2022 C CA . VAL A 1 263 ? 15.728 -23.383 13.134 1.00 75.00 263 VAL A CA 1
ATOM 2023 C C . VAL A 1 263 ? 16.836 -23.001 12.152 1.00 75.00 263 VAL A C 1
ATOM 2025 O O . VAL A 1 263 ? 16.884 -21.872 11.660 1.00 75.00 263 VAL A O 1
ATOM 2028 N N . SER A 1 264 ? 17.727 -23.953 11.871 1.00 77.62 264 SER A N 1
ATOM 2029 C CA . SER A 1 264 ? 18.811 -23.807 10.892 1.00 77.62 264 SER A CA 1
ATOM 2030 C C . SER A 1 264 ? 18.265 -23.809 9.461 1.00 77.62 264 SER A C 1
ATOM 2032 O O . SER A 1 264 ? 17.348 -24.579 9.165 1.00 77.62 264 SER A O 1
ATOM 2034 N N . LYS A 1 265 ? 18.805 -22.965 8.569 1.00 80.81 265 LYS A N 1
ATOM 2035 C CA . LYS A 1 265 ? 18.428 -22.946 7.140 1.00 80.81 265 LYS A CA 1
ATOM 2036 C C . LYS A 1 265 ? 19.584 -23.281 6.208 1.00 80.81 265 LYS A C 1
ATOM 2038 O O . LYS A 1 265 ? 19.420 -24.129 5.338 1.00 80.81 265 LYS A O 1
ATOM 2043 N N . PHE A 1 266 ? 20.715 -22.600 6.359 1.00 86.00 266 PHE A N 1
ATOM 2044 C CA . PHE A 1 266 ? 21.908 -22.799 5.535 1.00 86.00 266 PHE A CA 1
ATOM 2045 C C . PHE A 1 266 ? 23.148 -22.243 6.243 1.00 86.00 266 PHE A C 1
ATOM 2047 O O . PHE A 1 266 ? 23.046 -21.515 7.228 1.00 86.00 266 PHE A O 1
ATOM 2054 N N . PHE A 1 267 ? 24.324 -22.574 5.725 1.00 87.25 267 PHE A N 1
ATOM 2055 C CA . PHE A 1 267 ? 25.617 -22.107 6.219 1.00 87.25 267 PHE A CA 1
ATOM 2056 C C . PHE A 1 267 ? 26.273 -21.169 5.199 1.00 87.25 267 PHE A C 1
ATOM 2058 O O . PHE A 1 267 ? 25.940 -21.197 4.012 1.00 87.25 267 PHE A O 1
ATOM 2065 N N . THR A 1 268 ? 27.185 -20.307 5.651 1.00 87.19 268 THR A N 1
ATOM 2066 C CA . THR A 1 268 ? 27.874 -19.342 4.782 1.00 87.19 268 THR A CA 1
ATOM 2067 C C . THR A 1 268 ? 29.241 -18.918 5.335 1.00 87.19 268 THR A C 1
ATOM 2069 O O . THR A 1 268 ? 29.582 -19.222 6.478 1.00 87.19 268 THR A O 1
ATOM 2072 N N . LYS A 1 269 ? 30.023 -18.194 4.526 1.00 84.81 269 LYS A N 1
ATOM 2073 C CA . LYS A 1 269 ? 31.288 -17.533 4.901 1.00 84.81 269 LYS A CA 1
ATOM 2074 C C . LYS A 1 269 ? 31.234 -16.058 4.514 1.00 84.81 269 LYS A C 1
ATOM 2076 O O . LYS A 1 269 ? 30.514 -15.672 3.590 1.00 84.81 269 LYS A O 1
ATOM 2081 N N . SER A 1 270 ? 32.048 -15.231 5.165 1.00 80.75 270 SER A N 1
ATOM 2082 C CA . SER A 1 270 ? 32.240 -13.845 4.728 1.00 80.75 270 SER A CA 1
ATOM 2083 C C . SER A 1 270 ? 32.998 -13.812 3.397 1.00 80.75 270 SER A C 1
ATOM 2085 O O . SER A 1 270 ? 34.114 -14.324 3.320 1.00 80.75 270 SER A O 1
ATOM 2087 N N . THR A 1 271 ? 32.395 -13.254 2.338 1.00 81.75 271 THR A N 1
ATOM 2088 C CA . THR A 1 271 ? 32.957 -13.249 0.972 1.00 81.75 271 THR A CA 1
ATOM 2089 C C . THR A 1 271 ? 33.033 -11.858 0.351 1.00 81.75 271 THR A C 1
ATOM 2091 O O . THR A 1 271 ? 32.156 -11.019 0.557 1.00 81.75 271 THR A O 1
ATOM 2094 N N . GLU A 1 272 ? 34.064 -11.645 -0.464 1.00 82.31 272 GLU A N 1
ATOM 2095 C CA . GLU A 1 272 ? 34.212 -10.511 -1.372 1.00 82.31 272 GLU A CA 1
ATOM 2096 C C . GLU A 1 272 ? 33.895 -10.953 -2.809 1.00 82.31 272 GLU A C 1
ATOM 2098 O O . GLU A 1 272 ? 34.287 -12.042 -3.242 1.00 82.31 272 GLU A O 1
ATOM 2103 N N . ILE A 1 273 ? 33.202 -10.104 -3.571 1.00 82.81 273 ILE A N 1
ATOM 2104 C CA . ILE A 1 273 ? 32.911 -10.367 -4.983 1.00 82.81 273 ILE A CA 1
ATOM 2105 C C . ILE A 1 273 ? 34.120 -9.961 -5.827 1.00 82.81 273 ILE A C 1
ATOM 2107 O O . ILE A 1 273 ? 34.513 -8.796 -5.840 1.00 82.81 273 ILE A O 1
ATOM 2111 N N . ARG A 1 274 ? 34.686 -10.905 -6.586 1.00 85.38 274 ARG A N 1
ATOM 2112 C CA . ARG A 1 274 ? 35.763 -10.643 -7.551 1.00 85.38 274 ARG A CA 1
ATOM 2113 C C . ARG A 1 274 ? 35.357 -11.081 -8.952 1.00 85.38 274 ARG A C 1
ATOM 2115 O O . ARG A 1 274 ? 34.825 -12.173 -9.150 1.00 85.38 274 ARG A O 1
ATOM 2122 N N . VAL A 1 275 ? 35.647 -10.231 -9.936 1.00 85.38 275 VAL A N 1
ATOM 2123 C CA . VAL A 1 275 ? 35.356 -10.492 -11.350 1.00 85.38 275 VAL A CA 1
ATOM 2124 C C . VAL A 1 275 ? 36.634 -10.888 -12.078 1.00 85.38 275 VAL A C 1
ATOM 2126 O O . VAL A 1 275 ? 37.572 -10.104 -12.209 1.00 85.38 275 VAL A O 1
ATOM 2129 N N . PHE A 1 276 ? 36.658 -12.118 -12.580 1.00 87.31 276 PHE A N 1
ATOM 2130 C CA . PHE A 1 276 ? 37.727 -12.647 -13.419 1.00 87.31 276 PHE A CA 1
ATOM 2131 C C . PHE A 1 276 ? 37.309 -12.514 -14.883 1.00 87.31 276 PHE A C 1
ATOM 2133 O O . PHE A 1 276 ? 36.204 -12.915 -15.229 1.00 87.31 276 PHE A O 1
ATOM 2140 N N . SER A 1 277 ? 38.162 -11.974 -15.754 1.00 87.00 277 SER A N 1
ATOM 2141 C CA . SER A 1 277 ? 37.800 -11.723 -17.158 1.00 87.00 277 SER A CA 1
ATOM 2142 C C . SER A 1 277 ? 38.943 -11.955 -18.143 1.00 87.00 277 SER A C 1
ATOM 2144 O O . SER A 1 277 ? 40.122 -11.767 -17.817 1.00 87.00 277 SER A O 1
ATOM 2146 N N . ARG A 1 278 ? 38.595 -12.389 -19.360 1.00 87.69 278 ARG A N 1
ATOM 2147 C CA . ARG A 1 278 ? 39.514 -12.620 -20.483 1.00 87.69 278 ARG A CA 1
ATOM 2148 C C . ARG A 1 278 ? 38.813 -12.394 -21.822 1.00 87.69 278 ARG A C 1
ATOM 2150 O O . ARG A 1 278 ? 37.798 -13.018 -22.110 1.00 87.69 278 ARG A O 1
ATOM 2157 N N . VAL A 1 279 ? 39.419 -11.554 -22.656 1.00 86.88 279 VAL A N 1
ATOM 2158 C CA . VAL A 1 279 ? 39.034 -11.368 -24.061 1.00 86.88 279 VAL A CA 1
ATOM 2159 C C . VAL A 1 279 ? 39.725 -12.429 -24.918 1.00 86.88 279 VAL A C 1
ATOM 2161 O O . VAL A 1 279 ? 40.894 -12.759 -24.692 1.00 86.88 279 VAL A O 1
ATOM 2164 N N . ARG A 1 280 ? 39.015 -12.950 -25.917 1.00 89.38 280 ARG A N 1
ATOM 2165 C CA . ARG A 1 280 ? 39.544 -13.819 -26.968 1.00 89.38 280 ARG A CA 1
ATOM 2166 C C . ARG A 1 280 ? 39.097 -13.326 -28.335 1.00 89.38 280 ARG A C 1
ATOM 2168 O O . ARG A 1 280 ? 37.923 -13.040 -28.540 1.00 89.38 280 ARG A O 1
ATOM 2175 N N . CYS A 1 281 ? 40.027 -13.273 -29.281 1.00 89.94 281 CYS A N 1
ATOM 2176 C CA . CYS A 1 281 ? 39.689 -13.057 -30.682 1.00 89.94 281 CYS A CA 1
ATOM 2177 C C . CYS A 1 281 ? 38.807 -14.197 -31.225 1.00 89.94 281 CYS A C 1
ATOM 2179 O O . CYS A 1 281 ? 38.891 -15.316 -30.708 1.00 89.94 281 CYS A O 1
ATOM 2181 N N . PRO A 1 282 ? 38.000 -13.948 -32.271 1.00 89.38 282 PRO A N 1
ATOM 2182 C CA . PRO A 1 282 ? 37.304 -15.013 -32.997 1.00 89.38 282 PRO A CA 1
ATOM 2183 C C . PRO A 1 282 ? 38.260 -16.153 -33.374 1.00 89.38 282 PRO A C 1
ATOM 2185 O O . PRO A 1 282 ? 39.387 -15.906 -33.802 1.00 89.38 282 PRO A O 1
ATOM 2188 N N . GLN A 1 283 ? 37.797 -17.395 -33.214 1.00 87.38 283 GLN A N 1
ATOM 2189 C CA . GLN A 1 283 ? 38.550 -18.635 -33.453 1.00 87.38 283 GLN A CA 1
ATOM 2190 C C . GLN A 1 283 ? 39.789 -18.842 -32.550 1.00 87.38 283 GLN A C 1
ATOM 2192 O O . GLN A 1 283 ? 40.563 -19.768 -32.784 1.00 87.38 283 GLN A O 1
ATOM 2197 N N . ALA A 1 284 ? 39.978 -18.040 -31.491 1.00 88.12 284 ALA A N 1
ATOM 2198 C CA . ALA A 1 284 ? 41.078 -18.198 -30.536 1.00 88.12 284 ALA A CA 1
ATOM 2199 C C . ALA A 1 284 ? 40.596 -18.698 -29.161 1.00 88.12 284 ALA A C 1
ATOM 2201 O O . ALA A 1 284 ? 39.744 -18.082 -28.516 1.00 88.12 284 ALA A O 1
ATOM 2202 N N . GLY A 1 285 ? 41.194 -19.786 -28.663 1.00 89.19 285 GLY A N 1
ATOM 2203 C CA . GLY A 1 285 ? 40.801 -20.398 -27.388 1.00 89.19 285 GLY A CA 1
ATOM 2204 C C . GLY A 1 285 ? 39.327 -20.811 -27.398 1.00 89.19 285 GLY A C 1
ATOM 2205 O O . GLY A 1 285 ? 38.847 -21.366 -28.381 1.00 89.19 285 GLY A O 1
ATOM 2206 N N . SER A 1 286 ? 38.593 -20.490 -26.332 1.00 90.06 286 SER A N 1
ATOM 2207 C CA . SER A 1 286 ? 37.165 -20.829 -26.211 1.00 90.06 286 SER A CA 1
ATOM 2208 C C . SER A 1 286 ? 36.215 -20.050 -27.150 1.00 90.06 286 SER A C 1
ATOM 2210 O O . SER A 1 286 ? 35.009 -20.276 -27.102 1.00 90.06 286 SER A O 1
ATOM 2212 N N . CYS A 1 287 ? 36.699 -19.117 -27.983 1.00 90.25 287 CYS A N 1
ATOM 2213 C CA . CYS A 1 287 ? 35.857 -18.254 -28.826 1.00 90.25 287 CYS A CA 1
ATOM 2214 C C . CYS A 1 287 ? 35.511 -18.884 -30.191 1.00 90.25 287 CYS A C 1
ATOM 2216 O O . CYS A 1 287 ? 36.103 -18.543 -31.218 1.00 90.25 287 CYS A O 1
ATOM 2218 N N . PHE A 1 288 ? 34.540 -19.801 -30.207 1.00 88.94 288 PHE A N 1
ATOM 2219 C CA . PHE A 1 288 ? 34.075 -20.509 -31.409 1.00 88.94 288 PHE A CA 1
ATOM 2220 C C . PHE A 1 288 ? 32.540 -20.682 -31.413 1.00 88.94 288 PHE A C 1
ATOM 2222 O O . PHE A 1 288 ? 31.903 -20.440 -30.390 1.00 88.94 288 PHE A O 1
ATOM 2229 N N . ASP A 1 289 ? 31.942 -21.056 -32.553 1.00 80.62 289 ASP A N 1
ATOM 2230 C CA . ASP A 1 289 ? 30.523 -21.446 -32.721 1.00 80.62 289 ASP A CA 1
ATOM 2231 C C . ASP A 1 289 ? 29.486 -20.649 -31.903 1.00 80.62 289 ASP A C 1
ATOM 2233 O O . ASP A 1 289 ? 28.606 -21.222 -31.257 1.00 80.62 289 ASP A O 1
ATOM 2237 N N . ASN A 1 290 ? 29.563 -19.319 -31.924 1.00 81.19 290 ASN A N 1
ATOM 2238 C CA . ASN A 1 290 ? 28.675 -18.431 -31.167 1.00 81.19 290 ASN A CA 1
ATOM 2239 C C . ASN A 1 290 ? 28.554 -18.791 -29.664 1.00 81.19 290 ASN A C 1
ATOM 2241 O O . ASN A 1 290 ? 27.470 -18.821 -29.085 1.00 81.19 290 ASN A O 1
ATOM 2245 N N . VAL A 1 291 ? 29.689 -19.082 -29.018 1.00 86.94 291 VAL A N 1
ATOM 2246 C CA . VAL A 1 291 ? 29.764 -19.491 -27.602 1.00 86.94 291 VAL A CA 1
ATOM 2247 C C . VAL A 1 291 ? 29.059 -18.546 -26.620 1.00 86.94 291 VAL A C 1
ATOM 2249 O O . VAL A 1 291 ? 28.478 -19.034 -25.650 1.00 86.94 291 VAL A O 1
ATOM 2252 N N . CYS A 1 292 ? 29.054 -17.223 -26.843 1.00 86.38 292 CYS A N 1
ATOM 2253 C CA . CYS A 1 292 ? 28.415 -16.309 -25.890 1.00 86.38 292 CYS A CA 1
ATOM 2254 C C . CYS A 1 292 ? 26.892 -16.487 -25.812 1.00 86.38 292 CYS A C 1
ATOM 2256 O O . CYS A 1 292 ? 26.328 -16.271 -24.745 1.00 86.38 292 CYS A O 1
ATOM 2258 N N . ASP A 1 293 ? 26.250 -16.957 -26.884 1.00 86.12 293 ASP A N 1
ATOM 2259 C CA . ASP A 1 293 ? 24.808 -17.239 -26.912 1.00 86.12 293 ASP A CA 1
ATOM 2260 C C . ASP A 1 293 ? 24.453 -18.610 -26.295 1.00 86.12 293 ASP A C 1
ATOM 2262 O O . ASP A 1 293 ? 23.279 -18.948 -26.140 1.00 86.12 293 ASP A O 1
ATOM 2266 N N . LYS A 1 294 ? 25.465 -19.431 -25.972 1.00 86.06 294 LYS A N 1
ATOM 2267 C CA . LYS A 1 294 ? 25.323 -20.835 -25.537 1.00 86.06 294 LYS A CA 1
ATOM 2268 C C . LYS A 1 294 ? 25.814 -21.105 -24.112 1.00 86.06 294 LYS A C 1
ATOM 2270 O O . LYS A 1 294 ? 25.416 -22.113 -23.526 1.00 86.06 294 LYS A O 1
ATOM 2275 N N . ILE A 1 295 ? 26.692 -20.250 -23.582 1.00 87.50 295 ILE A N 1
ATOM 2276 C CA . ILE A 1 295 ? 27.380 -20.464 -22.304 1.00 87.50 295 ILE A CA 1
ATOM 2277 C C . ILE A 1 295 ? 26.410 -20.551 -21.119 1.00 87.50 295 ILE A C 1
ATOM 2279 O O . ILE A 1 295 ? 25.467 -19.767 -20.997 1.00 87.50 295 ILE A O 1
ATOM 2283 N N . ARG A 1 296 ? 26.659 -21.488 -20.200 1.00 85.31 296 ARG A N 1
ATOM 2284 C CA . ARG A 1 296 ? 25.849 -21.661 -18.985 1.00 85.31 296 ARG A CA 1
ATOM 2285 C C . ARG A 1 296 ? 26.490 -20.979 -17.765 1.00 85.31 296 ARG A C 1
ATOM 2287 O O . ARG A 1 296 ? 27.708 -21.045 -17.606 1.00 85.31 296 ARG A O 1
ATOM 2294 N N . PRO A 1 297 ? 25.698 -20.432 -16.819 1.00 82.88 297 PRO A N 1
ATOM 2295 C CA . PRO A 1 297 ? 26.211 -19.813 -15.589 1.00 82.88 297 PRO A CA 1
ATOM 2296 C C . PRO A 1 297 ? 27.212 -20.671 -14.795 1.00 82.88 297 PRO A C 1
ATOM 2298 O O . PRO A 1 297 ? 28.208 -20.156 -14.290 1.00 82.88 297 PRO A O 1
ATOM 2301 N N . ASN A 1 298 ? 27.000 -21.988 -14.723 1.00 80.12 298 ASN A N 1
ATOM 2302 C CA . ASN A 1 298 ? 27.864 -22.904 -13.963 1.00 80.12 298 ASN A CA 1
ATOM 2303 C C . ASN A 1 298 ? 29.047 -23.464 -14.785 1.00 80.12 298 ASN A C 1
ATOM 2305 O O . ASN A 1 298 ? 29.774 -24.333 -14.307 1.00 80.12 298 ASN A O 1
ATOM 2309 N N . GLU A 1 299 ? 29.244 -23.003 -16.021 1.00 83.50 299 GLU A N 1
ATOM 2310 C CA . GLU A 1 299 ? 30.232 -23.549 -16.952 1.00 83.50 299 GLU A CA 1
ATOM 2311 C C . GLU A 1 299 ? 31.652 -23.037 -16.670 1.00 83.50 299 GLU A C 1
ATOM 2313 O O . GLU A 1 299 ? 31.882 -21.853 -16.394 1.00 83.50 299 GLU A O 1
ATOM 2318 N N . THR A 1 300 ? 32.635 -23.936 -16.725 1.00 81.44 300 THR A N 1
ATOM 2319 C CA . THR A 1 300 ? 34.036 -23.625 -16.420 1.00 81.44 300 THR A CA 1
ATOM 2320 C C . THR A 1 300 ? 34.831 -23.331 -17.686 1.00 81.44 300 THR A C 1
ATOM 2322 O O . THR A 1 300 ? 35.407 -24.233 -18.290 1.00 81.44 300 THR A O 1
ATOM 2325 N N . ILE A 1 301 ? 34.908 -22.052 -18.050 1.00 87.62 301 ILE A N 1
ATOM 2326 C CA . ILE A 1 301 ? 35.752 -21.573 -19.150 1.00 87.62 301 ILE A CA 1
ATOM 2327 C C . ILE A 1 301 ? 37.242 -21.791 -18.784 1.00 87.62 301 ILE A C 1
ATOM 2329 O O . ILE A 1 301 ? 37.665 -21.303 -17.727 1.00 87.62 301 ILE A O 1
ATOM 2333 N N . PRO A 1 302 ? 38.065 -22.449 -19.628 1.00 85.56 302 PRO A N 1
ATOM 2334 C CA . PRO A 1 302 ? 39.500 -22.662 -19.384 1.00 85.56 302 PRO A CA 1
ATOM 2335 C C . PRO A 1 302 ? 40.276 -21.378 -19.043 1.00 85.56 302 PRO A C 1
ATOM 2337 O O . PRO A 1 302 ? 41.108 -21.358 -18.131 1.00 85.56 302 PRO A O 1
ATOM 2340 N N . GLU A 1 303 ? 39.948 -20.274 -19.718 1.00 85.44 303 GLU A N 1
ATOM 2341 C CA . GLU A 1 303 ? 40.497 -18.936 -19.485 1.00 85.44 303 GLU A CA 1
ATOM 2342 C C . GLU A 1 303 ? 40.300 -18.403 -18.051 1.00 85.44 303 GLU A C 1
ATOM 2344 O O . GLU A 1 303 ? 41.090 -17.567 -17.604 1.00 85.44 303 GLU A O 1
ATOM 2349 N N . LEU A 1 304 ? 39.263 -18.853 -17.330 1.00 88.00 304 LEU A N 1
ATOM 2350 C CA . LEU A 1 304 ? 38.825 -18.296 -16.038 1.00 88.00 304 LEU A CA 1
ATOM 2351 C C . LEU A 1 304 ? 38.963 -19.280 -14.861 1.00 88.00 304 LEU A C 1
ATOM 2353 O O . LEU A 1 304 ? 38.378 -19.080 -13.794 1.00 88.00 304 LEU A O 1
ATOM 2357 N N . THR A 1 305 ? 39.810 -20.299 -15.015 1.00 84.25 305 THR A N 1
ATOM 2358 C CA . THR A 1 305 ? 40.140 -21.337 -14.011 1.00 84.25 305 THR A CA 1
ATOM 2359 C C . THR A 1 305 ? 40.573 -20.817 -12.629 1.00 84.25 305 THR A C 1
ATOM 2361 O O . THR A 1 305 ? 40.467 -21.534 -11.634 1.00 84.25 305 THR A O 1
ATOM 2364 N N . ARG A 1 306 ? 41.019 -19.557 -12.516 1.00 84.44 306 ARG A N 1
ATOM 2365 C CA . ARG A 1 306 ? 41.289 -18.906 -11.216 1.00 84.44 306 ARG A CA 1
ATOM 2366 C C . ARG A 1 306 ? 40.008 -18.606 -10.424 1.00 84.44 306 ARG A C 1
ATOM 2368 O O . ARG A 1 306 ? 40.008 -18.755 -9.208 1.00 84.44 306 ARG A O 1
ATOM 2375 N N . GLY A 1 307 ? 38.927 -18.225 -11.107 1.00 83.25 307 GLY A N 1
ATOM 2376 C CA . GLY A 1 307 ? 37.621 -17.941 -10.503 1.00 83.25 307 GLY A CA 1
ATOM 2377 C C . GLY A 1 307 ? 36.708 -19.166 -10.387 1.00 83.25 307 GLY A C 1
ATOM 2378 O O . GLY A 1 307 ? 35.740 -19.139 -9.632 1.00 83.25 307 GLY A O 1
ATOM 2379 N N . SER A 1 308 ? 36.989 -20.261 -11.103 1.00 84.31 308 SER A N 1
ATOM 2380 C CA . SER A 1 308 ? 36.155 -21.477 -11.076 1.00 84.31 308 SER A CA 1
ATOM 2381 C C . SER A 1 308 ? 36.275 -22.302 -9.790 1.00 84.31 308 SER A C 1
ATOM 2383 O O . SER A 1 308 ? 35.502 -23.242 -9.612 1.00 84.31 308 SER A O 1
ATOM 2385 N N . LYS A 1 309 ? 37.225 -21.968 -8.904 1.00 87.12 309 LYS A N 1
ATOM 2386 C CA . LYS A 1 309 ? 37.385 -22.566 -7.566 1.00 87.12 309 LYS A CA 1
ATOM 2387 C C . LYS A 1 309 ? 36.348 -22.079 -6.546 1.00 87.12 309 LYS A C 1
ATOM 2389 O O . LYS A 1 309 ? 36.217 -22.689 -5.493 1.00 87.12 309 LYS A O 1
ATOM 2394 N N . TYR A 1 310 ? 35.635 -21.000 -6.856 1.00 89.06 310 TYR A N 1
ATOM 2395 C CA . TYR A 1 310 ? 34.744 -20.290 -5.942 1.00 89.06 310 TYR A CA 1
ATOM 2396 C C . TYR A 1 310 ? 33.301 -20.279 -6.476 1.00 89.06 310 TYR A C 1
ATOM 2398 O O . TYR A 1 310 ? 33.116 -20.296 -7.705 1.00 89.06 310 TYR A O 1
ATOM 2406 N N . PRO A 1 311 ? 32.284 -20.231 -5.593 1.00 88.69 311 PRO A N 1
ATOM 2407 C CA . PRO A 1 311 ? 30.887 -20.151 -6.002 1.00 88.69 311 PRO A CA 1
ATOM 2408 C C . PRO A 1 311 ? 30.621 -18.830 -6.738 1.00 88.69 311 PRO A C 1
ATOM 2410 O O . PRO A 1 311 ? 31.224 -17.796 -6.442 1.00 88.69 311 PRO A O 1
ATOM 2413 N N . GLY A 1 312 ? 29.761 -18.874 -7.756 1.00 87.94 312 GLY A N 1
ATOM 2414 C CA . GLY A 1 312 ? 29.566 -17.762 -8.691 1.00 87.94 312 GLY A CA 1
ATOM 2415 C C . GLY A 1 312 ? 29.266 -18.216 -10.119 1.00 87.94 312 GLY A C 1
ATOM 2416 O O . GLY A 1 312 ? 29.278 -19.418 -10.407 1.00 87.94 312 GLY A O 1
ATOM 2417 N N . TYR A 1 313 ? 29.026 -17.260 -11.020 1.00 88.75 313 TYR A N 1
ATOM 2418 C CA . TYR A 1 313 ? 28.573 -17.520 -12.388 1.00 88.75 313 TYR A CA 1
ATOM 2419 C C . TYR A 1 313 ? 29.530 -16.995 -13.464 1.00 88.75 313 TYR A C 1
ATOM 2421 O O . TYR A 1 313 ? 30.191 -15.969 -13.304 1.00 88.75 313 TYR A O 1
ATOM 2429 N N . SER A 1 314 ? 29.584 -17.725 -14.573 1.00 88.88 314 SER A N 1
ATOM 2430 C CA . SER A 1 314 ? 30.299 -17.399 -15.805 1.00 88.88 314 SER A CA 1
ATOM 2431 C C . SER A 1 314 ? 29.354 -16.738 -16.819 1.00 88.88 314 SER A C 1
ATOM 2433 O O . SER A 1 314 ? 28.167 -17.054 -16.857 1.00 88.88 314 SER A O 1
ATOM 2435 N N . GLY A 1 315 ? 29.883 -15.848 -17.657 1.00 88.88 315 GLY A N 1
ATOM 2436 C CA . GLY A 1 315 ? 29.154 -15.134 -18.705 1.00 88.88 315 GLY A CA 1
ATOM 2437 C C . GLY A 1 315 ? 30.074 -14.695 -19.848 1.00 88.88 315 GLY A C 1
ATOM 2438 O O . GLY A 1 315 ? 31.302 -14.785 -19.759 1.00 88.88 315 GLY A O 1
ATOM 2439 N N . CYS A 1 316 ? 29.482 -14.254 -20.955 1.00 87.81 316 CYS A N 1
ATOM 2440 C CA . CYS A 1 316 ? 30.188 -13.939 -22.197 1.00 87.81 316 CYS A CA 1
ATOM 2441 C C . CYS A 1 316 ? 29.422 -12.850 -22.953 1.00 87.81 316 CYS A C 1
ATOM 2443 O O . CYS A 1 316 ? 28.197 -12.900 -23.022 1.00 87.81 316 CYS A O 1
ATOM 2445 N N . GLN A 1 317 ? 30.131 -11.868 -23.503 1.00 87.69 317 GLN A N 1
ATOM 2446 C CA . GLN A 1 317 ? 29.570 -10.803 -24.340 1.00 87.69 317 GLN A CA 1
ATOM 2447 C C . GLN A 1 317 ? 30.451 -10.618 -25.580 1.00 87.69 317 GLN A C 1
ATOM 2449 O O . GLN A 1 317 ? 31.671 -10.788 -25.510 1.00 87.69 317 GLN A O 1
ATOM 2454 N N . TYR A 1 318 ? 29.843 -10.264 -26.712 1.00 87.44 318 TYR A N 1
ATOM 2455 C CA . TYR A 1 318 ? 30.581 -9.954 -27.935 1.00 87.44 318 TYR A CA 1
ATOM 2456 C C . TYR A 1 318 ? 31.177 -8.548 -27.883 1.00 87.44 318 TYR A C 1
ATOM 2458 O O . TYR A 1 318 ? 30.498 -7.576 -27.560 1.00 87.44 318 TYR A O 1
ATOM 2466 N N . THR A 1 319 ? 32.448 -8.446 -28.250 1.00 85.12 319 THR A N 1
ATOM 2467 C CA . THR A 1 319 ? 33.212 -7.200 -28.362 1.00 85.12 319 THR A CA 1
ATOM 2468 C C . THR A 1 319 ? 33.775 -7.045 -29.777 1.00 85.12 319 THR A C 1
ATOM 2470 O O . THR A 1 319 ? 33.634 -7.928 -30.625 1.00 85.12 319 THR A O 1
ATOM 2473 N N . CYS A 1 320 ? 34.374 -5.893 -30.082 1.00 84.56 320 CYS A N 1
ATOM 2474 C CA . CYS A 1 320 ? 34.773 -5.558 -31.449 1.00 84.56 320 CYS A CA 1
ATOM 2475 C C . CYS A 1 320 ? 35.810 -6.526 -32.056 1.00 84.56 320 CYS A C 1
ATOM 2477 O O . CYS A 1 320 ? 36.601 -7.157 -31.350 1.00 84.56 320 CYS A O 1
ATOM 2479 N N . GLY A 1 321 ? 35.770 -6.658 -33.382 1.00 84.62 321 GLY A N 1
ATOM 2480 C CA . GLY A 1 321 ? 36.665 -7.501 -34.176 1.00 84.62 321 GLY A CA 1
ATOM 2481 C C . GLY A 1 321 ? 37.680 -6.701 -34.992 1.00 84.62 321 GLY A C 1
ATOM 2482 O O . GLY A 1 321 ? 37.641 -5.471 -35.029 1.00 84.62 321 GLY A O 1
ATOM 2483 N N . GLY A 1 322 ? 38.563 -7.411 -35.694 1.00 83.44 322 GLY A N 1
ATOM 2484 C CA . GLY A 1 322 ? 39.525 -6.823 -36.626 1.00 83.44 322 GLY A CA 1
ATOM 2485 C C . GLY A 1 322 ? 40.736 -6.143 -35.980 1.00 83.44 322 GLY A C 1
ATOM 2486 O O . GLY A 1 322 ? 40.900 -6.095 -34.757 1.00 83.44 322 GLY A O 1
ATOM 2487 N N . LEU A 1 323 ? 41.622 -5.636 -36.845 1.00 81.75 323 LEU A N 1
ATOM 2488 C CA . LEU A 1 323 ? 42.969 -5.182 -36.476 1.00 81.75 323 LEU A CA 1
ATOM 2489 C C . LEU A 1 323 ? 42.953 -3.993 -35.503 1.00 81.75 323 LEU A C 1
ATOM 2491 O O . LEU A 1 323 ? 43.796 -3.919 -34.613 1.00 81.75 323 LEU A O 1
ATOM 2495 N N . SER A 1 324 ? 41.948 -3.116 -35.606 1.00 76.75 324 SER A N 1
ATOM 2496 C CA . SER A 1 324 ? 41.687 -2.016 -34.664 1.00 76.75 324 SER A CA 1
ATOM 2497 C C . SER A 1 324 ? 41.379 -2.479 -33.234 1.00 76.75 324 SER A C 1
ATOM 2499 O O . SER A 1 324 ? 41.485 -1.685 -32.305 1.00 76.75 324 SER A O 1
ATOM 2501 N N . CYS A 1 325 ? 41.022 -3.753 -33.054 1.00 76.12 325 CYS A N 1
ATOM 2502 C CA . CYS A 1 325 ? 40.748 -4.391 -31.767 1.00 76.12 325 CYS A CA 1
ATOM 2503 C C . CYS A 1 325 ? 41.786 -5.473 -31.411 1.00 76.12 325 CYS A C 1
ATOM 2505 O O . CYS A 1 325 ? 41.544 -6.306 -30.541 1.00 76.12 325 CYS A O 1
ATOM 2507 N N . GLY A 1 326 ? 42.944 -5.482 -32.087 1.00 82.56 326 GLY A N 1
ATOM 2508 C CA . GLY A 1 326 ? 44.029 -6.437 -31.839 1.00 82.56 326 GLY A CA 1
ATOM 2509 C C . GLY A 1 326 ? 43.775 -7.857 -32.363 1.00 82.56 326 GLY A C 1
ATOM 2510 O O . GLY A 1 326 ? 44.525 -8.768 -32.019 1.00 82.56 326 GLY A O 1
ATOM 2511 N N . CYS A 1 327 ? 42.747 -8.062 -33.193 1.00 86.69 327 CYS A N 1
ATOM 2512 C CA . CYS A 1 327 ? 42.378 -9.370 -33.733 1.00 86.69 327 CYS A CA 1
ATOM 2513 C C . CYS A 1 327 ? 42.610 -9.453 -35.246 1.00 86.69 327 CYS A C 1
ATOM 2515 O O . CYS A 1 327 ? 42.297 -8.529 -35.987 1.00 86.69 327 CYS A O 1
ATOM 2517 N N . PHE A 1 328 ? 43.129 -10.583 -35.732 1.00 87.62 328 PHE A N 1
ATOM 2518 C CA . PHE A 1 328 ? 43.411 -10.756 -37.163 1.00 87.62 328 PHE A CA 1
ATOM 2519 C C . PHE A 1 328 ? 42.136 -10.823 -38.024 1.00 87.62 328 PHE A C 1
ATOM 2521 O O . PHE A 1 328 ? 42.083 -10.240 -39.104 1.00 87.62 328 PHE A O 1
ATOM 2528 N N . LEU A 1 329 ? 41.095 -11.508 -37.541 1.00 86.06 329 LEU A N 1
ATOM 2529 C CA . LEU A 1 329 ? 39.823 -11.661 -38.252 1.00 86.06 329 LEU A CA 1
ATOM 2530 C C . LEU A 1 329 ? 38.840 -10.524 -37.900 1.00 86.06 329 LEU A C 1
ATOM 2532 O O . LEU A 1 329 ? 38.798 -10.104 -36.741 1.00 86.06 329 LEU A O 1
ATOM 2536 N N . PRO A 1 330 ? 37.991 -10.076 -38.847 1.00 83.50 330 PRO A N 1
ATOM 2537 C CA . PRO A 1 330 ? 37.002 -9.012 -38.629 1.00 83.50 330 PRO A CA 1
ATOM 2538 C C . PRO A 1 330 ? 35.762 -9.448 -37.823 1.00 83.50 330 PRO A C 1
ATOM 2540 O O . PRO A 1 330 ? 34.938 -8.607 -37.475 1.00 83.50 330 PRO A O 1
ATOM 2543 N N . ALA A 1 331 ? 35.612 -10.742 -37.528 1.00 85.81 331 ALA A N 1
ATOM 2544 C CA . ALA A 1 331 ? 34.532 -11.268 -36.692 1.00 85.81 331 ALA A CA 1
ATOM 2545 C C . ALA A 1 331 ? 34.646 -10.774 -35.227 1.00 85.81 331 ALA A C 1
ATOM 2547 O O . ALA A 1 331 ? 35.756 -10.481 -34.772 1.00 85.81 331 ALA A O 1
ATOM 2548 N N . PRO A 1 332 ? 33.532 -10.671 -34.474 1.00 87.50 332 PRO A N 1
ATOM 2549 C CA . PRO A 1 332 ? 33.553 -10.169 -33.101 1.00 87.50 332 PRO A CA 1
ATOM 2550 C C . PRO A 1 332 ? 34.409 -11.041 -32.176 1.00 87.50 332 PRO A C 1
ATOM 2552 O O . PRO A 1 332 ? 34.467 -12.264 -32.313 1.00 87.50 332 PRO A O 1
ATOM 2555 N N . SER A 1 333 ? 35.060 -10.400 -31.208 1.00 88.62 333 SER A N 1
ATOM 2556 C CA . SER A 1 333 ? 35.785 -11.073 -30.131 1.00 88.62 333 SER A CA 1
ATOM 2557 C C . SER A 1 333 ? 34.820 -11.537 -29.034 1.00 88.62 333 SER A C 1
ATOM 2559 O O . SER A 1 333 ? 33.795 -10.903 -28.784 1.00 88.62 333 SER A O 1
ATOM 2561 N N . CYS A 1 334 ? 35.138 -12.645 -28.363 1.00 90.00 334 CYS A N 1
ATOM 2562 C CA . CYS A 1 334 ? 34.390 -13.129 -27.206 1.00 90.00 334 CYS A CA 1
ATOM 2563 C C . CYS A 1 334 ? 35.043 -12.598 -25.931 1.00 90.00 334 CYS A C 1
ATOM 2565 O O . CYS A 1 334 ? 36.193 -12.931 -25.626 1.00 90.00 334 CYS A O 1
ATOM 2567 N N . THR A 1 335 ? 34.308 -11.807 -25.159 1.00 88.19 335 THR A N 1
ATOM 2568 C CA . THR A 1 335 ? 34.754 -11.310 -23.860 1.00 88.19 335 THR A CA 1
ATOM 2569 C C . THR A 1 335 ? 34.096 -12.117 -22.747 1.00 88.19 335 THR A C 1
ATOM 2571 O O . THR A 1 335 ? 32.925 -11.937 -22.412 1.00 88.19 335 THR A O 1
ATOM 2574 N N . PHE A 1 336 ? 34.875 -13.038 -22.181 1.00 89.06 336 PHE A N 1
ATOM 2575 C CA . PHE A 1 336 ? 34.463 -13.921 -21.099 1.00 89.06 336 PHE A CA 1
ATOM 2576 C C . PHE A 1 336 ? 34.657 -13.253 -19.738 1.00 89.06 336 PHE A C 1
ATOM 2578 O O . PHE A 1 336 ? 35.723 -12.695 -19.458 1.00 89.06 336 PHE A O 1
ATOM 2585 N N . HIS A 1 337 ? 33.675 -13.398 -18.853 1.00 88.19 337 HIS A N 1
ATOM 2586 C CA . HIS A 1 337 ? 33.761 -12.979 -17.458 1.00 88.19 337 HIS A CA 1
ATOM 2587 C C . HIS A 1 337 ? 33.221 -14.058 -16.509 1.00 88.19 337 HIS A C 1
ATOM 2589 O O . HIS A 1 337 ? 32.414 -14.904 -16.885 1.00 88.19 337 HIS A O 1
ATOM 2595 N N . ARG A 1 338 ? 33.678 -14.039 -15.257 1.00 88.00 338 ARG A N 1
ATOM 2596 C CA . ARG A 1 338 ? 33.157 -14.853 -14.160 1.00 88.00 338 ARG A CA 1
ATOM 2597 C C . ARG A 1 338 ? 33.120 -14.015 -12.892 1.00 88.00 338 ARG A C 1
ATOM 2599 O O . ARG A 1 338 ? 34.165 -13.575 -12.414 1.00 88.00 338 ARG A O 1
ATOM 2606 N N . VAL A 1 339 ? 31.920 -13.827 -12.358 1.00 87.75 339 VAL A N 1
ATOM 2607 C CA . VAL A 1 339 ? 31.674 -13.219 -11.049 1.00 87.75 339 VAL A CA 1
ATOM 2608 C C . VAL A 1 339 ? 31.787 -14.328 -10.008 1.00 87.75 339 VAL A C 1
ATOM 2610 O O . VAL A 1 339 ? 31.119 -15.353 -10.137 1.00 87.75 339 VAL A O 1
ATOM 2613 N N . ALA A 1 340 ? 32.658 -14.166 -9.013 1.00 88.81 340 ALA A N 1
ATOM 2614 C CA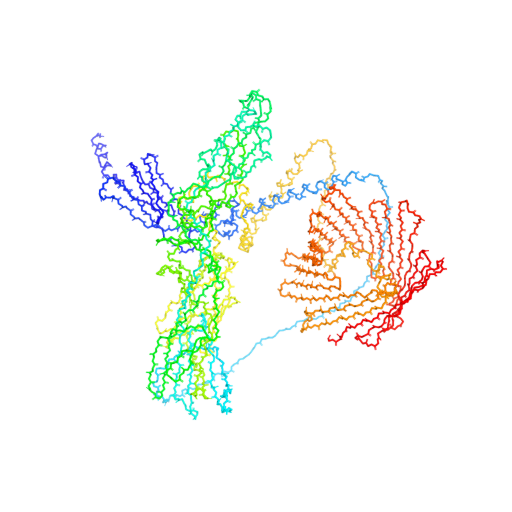 . ALA A 1 340 ? 32.960 -15.211 -8.040 1.00 88.81 340 ALA A CA 1
ATOM 2615 C C . ALA A 1 340 ? 33.130 -14.658 -6.617 1.00 88.81 340 ALA A C 1
ATOM 2617 O O . ALA A 1 340 ? 33.746 -13.612 -6.417 1.00 88.81 340 ALA A O 1
ATOM 2618 N N . HIS A 1 341 ? 32.610 -15.393 -5.636 1.00 87.56 341 HIS A N 1
ATOM 2619 C CA . HIS A 1 341 ? 32.644 -15.041 -4.218 1.00 87.56 341 HIS A CA 1
ATOM 2620 C C . HIS A 1 341 ? 33.861 -15.668 -3.535 1.00 87.56 341 HIS A C 1
ATOM 2622 O O . HIS A 1 341 ? 33.884 -16.864 -3.242 1.00 87.56 341 HIS A O 1
ATOM 2628 N N . VAL A 1 342 ? 34.887 -14.857 -3.290 1.00 87.81 342 VAL A N 1
ATOM 2629 C CA . VAL A 1 342 ? 36.134 -15.288 -2.647 1.00 87.81 342 VAL A CA 1
ATOM 2630 C C . VAL A 1 342 ? 35.996 -15.103 -1.130 1.00 87.81 342 VAL A C 1
ATOM 2632 O O . VAL A 1 342 ? 35.644 -14.002 -0.706 1.00 87.81 342 VAL A O 1
ATOM 2635 N N . PRO A 1 343 ? 36.235 -16.132 -0.295 1.00 86.00 343 PRO A N 1
ATOM 2636 C CA . PRO A 1 343 ? 36.166 -15.988 1.157 1.00 86.00 343 PRO A CA 1
ATOM 2637 C C . PRO A 1 343 ? 37.242 -15.025 1.676 1.00 86.00 343 PRO A C 1
ATOM 2639 O O . PRO A 1 343 ? 38.386 -15.052 1.226 1.00 86.00 343 PRO A O 1
ATOM 2642 N N . ILE A 1 344 ? 36.841 -14.173 2.620 1.00 80.38 344 ILE A N 1
ATOM 2643 C CA . ILE A 1 344 ? 37.692 -13.215 3.346 1.00 80.38 344 ILE A CA 1
ATOM 2644 C C . ILE A 1 344 ? 38.197 -13.841 4.656 1.00 80.38 344 ILE A C 1
ATOM 2646 O O . ILE A 1 344 ? 39.294 -13.537 5.110 1.00 80.38 344 ILE A O 1
ATOM 2650 N N . SER A 1 345 ? 37.382 -14.712 5.256 1.00 79.06 345 SER A N 1
ATOM 2651 C CA . SER A 1 345 ? 37.648 -15.430 6.502 1.00 79.06 345 SER A CA 1
ATOM 2652 C C . SER A 1 345 ? 37.091 -16.851 6.403 1.00 79.06 345 SER A C 1
ATOM 2654 O O . SER A 1 345 ? 36.117 -17.093 5.682 1.00 79.06 345 SER A O 1
ATOM 2656 N N . ASP A 1 346 ? 37.693 -17.780 7.144 1.00 80.00 346 ASP A N 1
ATOM 2657 C CA . ASP A 1 346 ? 37.220 -19.160 7.269 1.00 80.00 346 ASP A CA 1
ATOM 2658 C C . ASP A 1 346 ? 36.137 -19.352 8.342 1.00 80.00 346 ASP A C 1
ATOM 2660 O O . ASP A 1 346 ? 35.578 -20.446 8.440 1.00 80.00 346 ASP A O 1
ATOM 2664 N N . ALA A 1 347 ? 35.778 -18.296 9.083 1.00 80.00 347 ALA A N 1
ATOM 2665 C CA . ALA A 1 347 ? 34.635 -18.297 9.992 1.00 80.00 347 ALA A CA 1
ATOM 2666 C C . ALA A 1 347 ? 33.338 -18.681 9.253 1.00 80.00 347 ALA A C 1
ATOM 2668 O O . ALA A 1 347 ? 32.924 -18.018 8.296 1.00 80.00 347 ALA A O 1
ATOM 2669 N N . VAL A 1 348 ? 32.705 -19.771 9.700 1.00 84.62 348 VAL A N 1
ATOM 2670 C CA . VAL A 1 348 ? 31.446 -20.280 9.144 1.00 84.62 348 VAL A CA 1
ATOM 2671 C C . VAL A 1 348 ? 30.284 -19.797 9.995 1.00 84.62 348 VAL A C 1
ATOM 2673 O O . VAL A 1 348 ? 30.205 -20.130 11.175 1.00 84.62 348 VAL A O 1
ATOM 2676 N N . TYR A 1 349 ? 29.360 -19.080 9.364 1.00 83.69 349 TYR A N 1
ATOM 2677 C CA . TYR A 1 349 ? 28.147 -18.580 9.994 1.00 83.69 349 TYR A CA 1
ATOM 2678 C C . TYR A 1 349 ? 26.985 -19.531 9.680 1.00 83.69 349 TYR A C 1
ATOM 2680 O O . TYR A 1 349 ? 26.732 -19.861 8.517 1.00 83.69 349 TYR A O 1
ATOM 2688 N N . GLU A 1 350 ? 26.269 -19.970 10.711 1.00 85.38 350 GLU A N 1
ATOM 2689 C CA . GLU A 1 350 ? 24.998 -20.682 10.601 1.00 85.38 350 GLU A CA 1
ATOM 2690 C C . GLU A 1 350 ? 23.858 -19.666 10.490 1.00 85.38 350 GLU A C 1
ATOM 2692 O O . GLU A 1 350 ? 23.651 -18.846 11.384 1.00 85.38 350 GLU A O 1
ATOM 2697 N N . VAL A 1 351 ? 23.095 -19.711 9.402 1.00 83.88 351 VAL A N 1
ATOM 2698 C CA . VAL A 1 351 ? 22.025 -18.747 9.141 1.00 83.88 351 VAL A CA 1
ATOM 2699 C C . VAL A 1 351 ? 20.694 -19.344 9.578 1.00 83.88 351 VAL A C 1
ATOM 2701 O O . VAL A 1 351 ? 20.221 -20.343 9.023 1.00 83.88 351 VAL A O 1
ATOM 2704 N N . VAL A 1 352 ? 20.088 -18.713 10.583 1.00 77.75 352 VAL A N 1
ATOM 2705 C CA . VAL A 1 352 ? 18.799 -19.102 11.157 1.00 77.75 352 VAL A CA 1
ATOM 2706 C C . VAL A 1 352 ? 17.712 -18.107 10.758 1.00 77.75 352 VAL A C 1
ATOM 2708 O O . VAL A 1 352 ? 17.885 -16.887 10.799 1.00 77.75 352 VAL A O 1
ATOM 2711 N N . GLU A 1 353 ? 16.559 -18.644 10.378 1.00 67.81 353 GLU A N 1
ATOM 2712 C CA . GLU A 1 353 ? 15.356 -17.887 10.029 1.00 67.81 353 GLU A CA 1
ATOM 2713 C C . GLU A 1 353 ? 14.244 -18.359 10.958 1.00 67.81 353 GLU A C 1
ATOM 2715 O O . GLU A 1 353 ? 13.864 -19.533 10.924 1.00 67.81 353 GLU A O 1
ATOM 2720 N N . ARG A 1 354 ? 13.770 -17.466 11.831 1.00 61.94 354 ARG A N 1
ATOM 2721 C CA . ARG A 1 354 ? 12.870 -17.850 12.920 1.00 61.94 354 ARG A CA 1
ATOM 2722 C C . ARG A 1 354 ? 11.427 -17.947 12.451 1.00 61.94 354 ARG A C 1
ATOM 2724 O O . ARG A 1 354 ? 10.937 -17.077 11.739 1.00 61.94 354 ARG A O 1
ATOM 2731 N N . SER A 1 355 ? 10.737 -18.968 12.944 1.00 56.06 355 SER A N 1
ATOM 2732 C CA . SER A 1 355 ? 9.281 -19.100 12.854 1.00 56.06 355 SER A CA 1
ATOM 2733 C C . SER A 1 355 ? 8.575 -18.906 14.199 1.00 56.06 355 SER A C 1
ATOM 2735 O O . SER A 1 355 ? 7.374 -18.659 14.202 1.00 56.06 355 SER A O 1
ATOM 2737 N N . GLU A 1 356 ? 9.281 -18.989 15.337 1.00 70.94 356 GLU A N 1
ATOM 2738 C CA . GLU A 1 356 ? 8.662 -18.794 16.652 1.00 70.94 356 GLU A CA 1
ATOM 2739 C C . GLU A 1 356 ? 9.614 -18.254 17.738 1.00 70.94 356 GLU A C 1
ATOM 2741 O O . GLU A 1 356 ? 10.746 -18.714 17.910 1.00 70.94 356 GLU A O 1
ATOM 2746 N N . TRP A 1 357 ? 9.098 -17.290 18.506 1.00 81.12 357 TRP A N 1
ATOM 2747 C CA . TRP A 1 357 ? 9.632 -16.833 19.791 1.00 81.12 357 TRP A CA 1
ATOM 2748 C C . TRP A 1 357 ? 8.689 -17.277 20.914 1.00 81.12 357 TRP A C 1
ATOM 2750 O O . TRP A 1 357 ? 7.478 -17.055 20.811 1.00 81.12 357 TRP A O 1
ATOM 2760 N N . VAL A 1 358 ? 9.221 -17.855 21.989 1.00 85.75 358 VAL A N 1
ATOM 2761 C CA . VAL A 1 358 ? 8.439 -18.341 23.137 1.00 85.75 358 VAL A CA 1
ATOM 2762 C C . VAL A 1 358 ? 8.527 -17.322 24.281 1.00 85.75 358 VAL A C 1
ATOM 2764 O O . VAL A 1 358 ? 9.627 -17.104 24.787 1.00 85.75 358 VAL A O 1
ATOM 2767 N N . PRO A 1 359 ? 7.421 -16.670 24.689 1.00 87.62 359 PRO A N 1
ATOM 2768 C CA . PRO A 1 359 ? 7.433 -15.727 25.803 1.00 87.62 359 PRO A CA 1
ATOM 2769 C C . PRO A 1 359 ? 7.436 -16.454 27.153 1.00 87.62 359 PRO A C 1
ATOM 2771 O O . PRO A 1 359 ? 6.653 -17.378 27.372 1.00 87.62 359 PRO A O 1
ATOM 2774 N N . SER A 1 360 ? 8.281 -15.983 28.064 1.00 88.56 360 SER A N 1
ATOM 2775 C CA . SER A 1 360 ? 8.365 -16.393 29.464 1.00 88.56 360 SER A CA 1
ATOM 2776 C C . SER A 1 360 ? 8.125 -15.159 30.333 1.00 88.56 360 SER A C 1
ATOM 2778 O O . SER A 1 360 ? 8.896 -14.199 30.279 1.00 88.56 360 SER A O 1
ATOM 2780 N N . ILE A 1 361 ? 7.016 -15.151 31.071 1.00 90.44 361 ILE A N 1
ATOM 2781 C CA . ILE A 1 361 ? 6.446 -13.939 31.670 1.00 90.44 361 ILE A CA 1
ATOM 2782 C C . ILE A 1 361 ? 6.829 -13.880 33.148 1.00 90.44 361 ILE A C 1
ATOM 2784 O O . ILE A 1 361 ? 6.488 -14.781 33.911 1.00 90.44 361 ILE A O 1
ATOM 2788 N N . HIS A 1 362 ? 7.526 -12.820 33.548 1.00 90.06 362 HIS A N 1
ATOM 2789 C CA . HIS A 1 362 ? 7.961 -12.601 34.926 1.00 90.06 362 HIS A CA 1
ATOM 2790 C C . HIS A 1 362 ? 6.924 -11.750 35.670 1.00 90.06 362 HIS A C 1
ATOM 2792 O O . HIS A 1 362 ? 6.611 -10.641 35.232 1.00 90.06 362 HIS A O 1
ATOM 2798 N N . VAL A 1 363 ? 6.378 -12.256 36.779 1.00 91.06 363 VAL A N 1
ATOM 2799 C CA . VAL A 1 363 ? 5.328 -11.576 37.553 1.00 91.06 363 VAL A CA 1
ATOM 2800 C C . VAL A 1 363 ? 5.663 -11.595 39.040 1.00 91.06 363 VAL A C 1
ATOM 2802 O O . VAL A 1 363 ? 5.706 -12.651 39.660 1.00 91.06 363 VAL A O 1
ATOM 2805 N N . GLU A 1 364 ? 5.844 -10.413 39.616 1.00 92.31 364 GLU A N 1
ATOM 2806 C CA . GLU A 1 364 ? 5.972 -10.197 41.057 1.00 92.31 364 GLU A CA 1
ATOM 2807 C C . GLU A 1 364 ? 4.563 -10.277 41.674 1.00 92.31 364 GLU A C 1
ATOM 2809 O O . GLU A 1 364 ? 3.683 -9.476 41.333 1.00 92.31 364 GLU A O 1
ATOM 2814 N N . VAL A 1 365 ? 4.315 -11.269 42.537 1.00 91.62 365 VAL A N 1
ATOM 2815 C CA . VAL A 1 365 ? 2.998 -11.536 43.142 1.00 91.62 365 VAL A CA 1
ATOM 2816 C C . VAL A 1 365 ? 3.072 -11.368 44.656 1.00 91.62 365 VAL A C 1
ATOM 2818 O O . VAL A 1 365 ? 3.906 -11.977 45.320 1.00 91.62 365 VAL A O 1
ATOM 2821 N N . GLU A 1 366 ? 2.167 -10.568 45.216 1.00 90.62 366 GLU A N 1
ATOM 2822 C CA . GLU A 1 366 ? 2.067 -10.294 46.648 1.00 90.62 366 GLU A CA 1
ATOM 2823 C C . GLU A 1 366 ? 0.610 -10.443 47.113 1.00 90.62 366 GLU A C 1
ATOM 2825 O O . GLU A 1 366 ? -0.296 -9.787 46.605 1.00 90.62 366 GLU A O 1
ATOM 2830 N N . SER A 1 367 ? 0.362 -11.309 48.093 1.00 88.56 367 SER A N 1
ATOM 2831 C CA . SER A 1 367 ? -0.951 -11.536 48.699 1.00 88.56 367 SER A CA 1
ATOM 2832 C C . SER A 1 367 ? -0.894 -11.218 50.185 1.00 88.56 367 SER A C 1
ATOM 2834 O O . SER A 1 367 ? -0.244 -11.932 50.946 1.00 88.56 367 SER A O 1
ATOM 2836 N N . THR A 1 368 ? -1.646 -10.206 50.616 1.00 87.12 368 THR A N 1
ATOM 2837 C CA . THR A 1 368 ? -2.003 -10.032 52.028 1.00 87.12 368 THR A CA 1
ATOM 2838 C C . THR A 1 368 ? -3.358 -10.671 52.303 1.00 87.12 368 THR A C 1
ATOM 2840 O O . THR A 1 368 ? -4.352 -10.311 51.678 1.00 87.12 368 THR A O 1
ATOM 2843 N N . LEU A 1 369 ? -3.427 -11.595 53.261 1.00 83.12 369 LEU A N 1
ATOM 2844 C CA . LEU A 1 369 ? -4.669 -12.207 53.745 1.00 83.12 369 LEU A CA 1
ATOM 2845 C C . LEU A 1 369 ? -4.655 -12.203 55.274 1.00 83.12 369 LEU A C 1
ATOM 2847 O O . LEU A 1 369 ? -3.709 -12.683 55.883 1.00 83.12 369 LEU A O 1
ATOM 2851 N N . TYR A 1 370 ? -5.693 -11.647 55.907 1.00 80.38 370 TYR A N 1
ATOM 2852 C CA . TYR A 1 370 ? -5.831 -11.607 57.374 1.00 80.38 370 TYR A CA 1
ATOM 2853 C C . TYR A 1 370 ? -4.598 -11.065 58.140 1.00 80.38 370 TYR A C 1
ATOM 2855 O O . TYR A 1 370 ? -4.351 -11.470 59.269 1.00 80.38 370 TYR A O 1
ATOM 2863 N N . GLN A 1 371 ? -3.880 -10.101 57.546 1.00 75.25 371 GLN A N 1
ATOM 2864 C CA . GLN A 1 371 ? -2.617 -9.498 58.024 1.00 75.25 371 GLN A CA 1
ATOM 2865 C C . GLN A 1 371 ? -1.335 -10.337 57.834 1.00 75.25 371 GLN A C 1
ATOM 2867 O O . GLN A 1 371 ? -0.256 -9.838 58.146 1.00 75.25 371 GLN A O 1
ATOM 2872 N N . GLU A 1 372 ? -1.401 -11.534 57.246 1.00 80.50 372 GLU A N 1
ATOM 2873 C CA . GLU A 1 372 ? -0.213 -12.249 56.757 1.00 80.50 372 GLU A CA 1
ATOM 2874 C C . GLU A 1 372 ? 0.110 -11.830 55.314 1.00 80.50 372 GLU A C 1
ATOM 2876 O O . GLU A 1 372 ? -0.766 -11.877 54.448 1.00 80.50 372 GLU A O 1
ATOM 2881 N N . THR A 1 373 ? 1.362 -11.440 55.044 1.00 84.69 373 THR A N 1
ATOM 2882 C CA . THR A 1 373 ? 1.868 -11.125 53.694 1.00 84.69 373 THR A CA 1
ATOM 2883 C C . THR A 1 373 ? 2.671 -12.296 53.136 1.00 84.69 373 THR A C 1
ATOM 2885 O O . THR A 1 373 ? 3.631 -12.746 53.758 1.00 84.69 373 THR A O 1
ATOM 2888 N N . GLN A 1 374 ? 2.326 -12.747 51.932 1.00 87.19 374 GLN A N 1
ATOM 2889 C CA . GLN A 1 374 ? 3.068 -13.738 51.149 1.00 87.19 374 GLN A CA 1
ATOM 2890 C C . GLN A 1 374 ? 3.499 -13.089 49.831 1.00 87.19 374 GLN A C 1
ATOM 2892 O O . GLN A 1 374 ? 2.674 -12.454 49.175 1.00 87.19 374 GLN A O 1
ATOM 2897 N N . LYS A 1 375 ? 4.772 -13.222 49.443 1.00 90.56 375 LYS A N 1
ATOM 2898 C CA . LYS A 1 375 ? 5.328 -12.597 48.234 1.00 90.56 375 LYS A CA 1
ATOM 2899 C C . LYS A 1 375 ? 6.297 -13.536 47.518 1.00 90.56 375 LYS A C 1
ATOM 2901 O O . LYS A 1 375 ? 7.153 -14.126 48.171 1.00 90.56 375 LYS A O 1
ATOM 2906 N N . GLU A 1 376 ? 6.166 -13.649 46.199 1.00 91.50 376 GLU A N 1
ATOM 2907 C CA . GLU A 1 376 ? 6.962 -14.544 45.350 1.00 91.50 376 GLU A CA 1
ATOM 2908 C C . GLU A 1 376 ? 7.097 -13.971 43.924 1.00 91.50 376 GLU A C 1
ATOM 2910 O O . GLU A 1 376 ? 6.150 -13.388 43.391 1.00 91.50 376 GLU A O 1
ATOM 2915 N N . ASP A 1 377 ? 8.265 -14.150 43.300 1.00 89.94 377 ASP A N 1
ATOM 2916 C CA . ASP A 1 377 ? 8.499 -13.815 41.890 1.00 89.94 377 ASP A CA 1
ATOM 2917 C C . ASP A 1 377 ? 8.228 -15.046 41.015 1.00 89.94 377 ASP A C 1
ATOM 2919 O O . ASP A 1 377 ? 8.972 -16.028 41.029 1.00 89.94 377 ASP A O 1
ATOM 2923 N N . VAL A 1 378 ? 7.137 -15.004 40.250 1.00 89.69 378 VAL A N 1
ATOM 2924 C CA . VAL A 1 378 ? 6.588 -16.151 39.521 1.00 89.69 378 VAL A CA 1
ATOM 2925 C C . VAL A 1 378 ? 6.943 -16.083 38.035 1.00 89.69 378 VAL A C 1
ATOM 2927 O O . VAL A 1 378 ? 6.715 -15.074 37.365 1.00 89.69 378 VAL A O 1
ATOM 2930 N N . LEU A 1 379 ? 7.443 -17.197 37.490 1.00 88.88 379 LEU A N 1
ATOM 2931 C CA . LEU A 1 379 ? 7.702 -17.366 36.059 1.00 88.88 379 LEU A CA 1
ATOM 2932 C C . LEU A 1 379 ? 6.537 -18.107 35.383 1.00 88.88 379 LEU A C 1
ATOM 2934 O O . LEU A 1 379 ? 6.427 -19.330 35.472 1.00 88.88 379 LEU A O 1
ATOM 2938 N N . LEU A 1 380 ? 5.661 -17.372 34.697 1.00 90.00 380 LEU A N 1
ATOM 2939 C CA . LEU A 1 380 ? 4.503 -17.934 34.002 1.00 90.00 380 LEU A CA 1
ATOM 2940 C C . LEU A 1 380 ? 4.842 -18.326 32.558 1.00 90.00 380 LEU A C 1
ATOM 2942 O O . LEU A 1 380 ? 5.314 -17.510 31.761 1.00 90.00 380 LEU A O 1
ATOM 2946 N N . GLN A 1 381 ? 4.508 -19.566 32.199 1.00 87.88 381 GLN A N 1
ATOM 2947 C CA . GLN A 1 381 ? 4.432 -20.016 30.809 1.00 87.88 381 GLN A CA 1
ATOM 2948 C C . GLN A 1 381 ? 3.005 -19.812 30.258 1.00 87.88 381 GLN A C 1
ATOM 2950 O O . GLN A 1 381 ? 2.035 -19.980 31.006 1.00 87.88 381 GLN A O 1
ATOM 2955 N N . PRO A 1 382 ? 2.835 -19.477 28.963 1.00 88.62 382 PRO A N 1
ATOM 2956 C CA . PRO A 1 382 ? 1.517 -19.330 28.346 1.00 88.62 382 PRO A CA 1
ATOM 2957 C C . PRO A 1 382 ? 0.656 -20.584 28.524 1.00 88.62 382 PRO A C 1
ATOM 2959 O O . PRO A 1 382 ? 1.120 -21.697 28.290 1.00 88.62 382 PRO A O 1
ATOM 2962 N N . TYR A 1 383 ? -0.606 -20.395 28.912 1.00 88.31 383 TYR A N 1
ATOM 2963 C CA . TYR A 1 383 ? -1.608 -21.449 29.136 1.00 88.31 383 TYR A CA 1
ATOM 2964 C C . TYR A 1 383 ? -1.296 -22.471 30.250 1.00 88.31 383 TYR A C 1
ATOM 2966 O O . TYR A 1 383 ? -2.096 -23.380 30.466 1.00 88.31 383 TYR A O 1
ATOM 2974 N N . VAL A 1 384 ? -0.198 -22.315 30.998 1.00 91.00 384 VAL A N 1
ATOM 2975 C CA . VAL A 1 384 ? 0.130 -23.156 32.161 1.00 91.00 384 VAL A CA 1
ATOM 2976 C C . VAL A 1 384 ? -0.427 -22.526 33.441 1.00 91.00 384 VAL A C 1
ATOM 2978 O O . VAL A 1 384 ? -0.331 -21.314 33.645 1.00 91.00 384 VAL A O 1
ATOM 2981 N N . THR A 1 385 ? -1.003 -23.354 34.316 1.00 90.81 385 THR A N 1
ATOM 2982 C CA . THR A 1 385 ? -1.485 -22.937 35.641 1.00 90.81 385 THR A CA 1
ATOM 2983 C C . THR A 1 385 ? -0.369 -23.036 36.672 1.00 90.81 385 THR A C 1
ATOM 2985 O O . THR A 1 385 ? 0.032 -24.136 37.048 1.00 90.81 385 THR A O 1
ATOM 2988 N N . TYR A 1 386 ? 0.084 -21.893 37.181 1.00 92.12 386 TYR A N 1
ATOM 2989 C CA . TYR A 1 386 ? 0.875 -21.822 38.407 1.00 92.12 386 TYR A CA 1
ATOM 2990 C C . TYR A 1 386 ? -0.056 -21.755 39.625 1.00 92.12 386 TYR A C 1
ATOM 2992 O O . TYR A 1 386 ? -1.120 -21.140 39.556 1.00 92.12 386 TYR A O 1
ATOM 3000 N N . ARG A 1 387 ? 0.324 -22.362 40.754 1.00 90.56 387 ARG A N 1
ATOM 3001 C CA . ARG A 1 387 ? -0.479 -22.339 41.986 1.00 90.56 387 ARG A CA 1
ATOM 3002 C C . ARG A 1 387 ? 0.241 -21.579 43.096 1.00 90.56 387 ARG A C 1
ATOM 3004 O O . ARG A 1 387 ? 1.057 -22.145 43.815 1.00 90.56 387 ARG A O 1
ATOM 3011 N N . PHE A 1 388 ? -0.133 -20.317 43.265 1.00 89.06 388 PHE A N 1
ATOM 3012 C CA . PHE A 1 388 ? 0.349 -19.447 44.330 1.00 89.06 388 PHE A CA 1
ATOM 3013 C C . PHE A 1 388 ? -0.585 -19.548 45.547 1.00 89.06 388 PHE A C 1
ATOM 3015 O O . PHE A 1 388 ? -1.634 -18.904 45.603 1.00 89.06 388 PHE A O 1
ATOM 3022 N N . HIS A 1 389 ? -0.233 -20.408 46.507 1.00 86.81 389 HIS A N 1
ATOM 3023 C CA . HIS A 1 389 ? -1.012 -20.696 47.722 1.00 86.81 389 HIS A CA 1
ATOM 3024 C C . HIS A 1 389 ? -2.509 -21.002 47.452 1.00 86.81 389 HIS A C 1
ATOM 3026 O O . HIS A 1 389 ? -2.869 -22.117 47.052 1.00 86.81 389 HIS A O 1
ATOM 3032 N N . ASN A 1 390 ? -3.377 -20.008 47.678 1.00 85.25 390 ASN A N 1
ATOM 3033 C CA . ASN A 1 390 ? -4.837 -20.067 47.541 1.00 85.25 390 ASN A CA 1
ATOM 3034 C C . ASN A 1 390 ? -5.350 -19.631 46.153 1.00 85.25 390 ASN A C 1
ATOM 3036 O O . ASN A 1 390 ? -6.565 -19.577 45.945 1.00 85.25 390 ASN A O 1
ATOM 3040 N N . PHE A 1 391 ? -4.452 -19.303 45.221 1.00 89.25 391 PHE A N 1
ATOM 3041 C CA . PHE A 1 391 ? -4.761 -18.759 43.901 1.00 89.25 391 PHE A CA 1
ATOM 3042 C C . PHE A 1 391 ? -4.130 -19.608 42.792 1.00 89.25 391 PHE A C 1
ATOM 3044 O O . PHE A 1 391 ? -2.927 -19.867 42.790 1.00 89.25 391 PHE A O 1
ATOM 3051 N N . ASN A 1 392 ? -4.939 -19.997 41.810 1.00 91.75 392 ASN A N 1
ATOM 3052 C CA . ASN A 1 392 ? -4.448 -20.531 40.542 1.00 91.75 392 ASN A CA 1
ATOM 3053 C C . ASN A 1 392 ? -4.254 -19.351 39.579 1.00 91.75 392 ASN A C 1
ATOM 3055 O O . ASN A 1 392 ? -5.186 -18.577 39.362 1.00 91.75 392 ASN A O 1
ATOM 3059 N N . ILE A 1 393 ? -3.056 -19.196 39.022 1.00 93.19 393 ILE A N 1
ATOM 3060 C CA . ILE A 1 393 ? -2.650 -18.075 38.168 1.00 93.19 393 ILE A CA 1
ATOM 3061 C C . ILE A 1 393 ? -2.277 -18.626 36.787 1.00 93.19 393 ILE A C 1
ATOM 3063 O O . ILE A 1 393 ? -1.451 -19.528 36.673 1.00 93.19 393 ILE A O 1
ATOM 3067 N N . THR A 1 394 ? -2.889 -18.089 35.731 1.00 92.31 394 THR A N 1
ATOM 3068 C CA . THR A 1 394 ? -2.710 -18.551 34.343 1.00 92.31 394 THR A CA 1
ATOM 3069 C C . THR A 1 394 ? -2.453 -17.387 33.392 1.00 92.31 394 THR A C 1
ATOM 3071 O O . THR A 1 394 ? -3.234 -16.436 33.333 1.00 92.31 394 THR A O 1
ATOM 3074 N N . ALA A 1 395 ? -1.402 -17.471 32.574 1.00 91.38 395 ALA A N 1
ATOM 3075 C CA . ALA A 1 395 ? -1.201 -16.560 31.446 1.00 91.38 395 ALA A CA 1
ATOM 3076 C C . ALA A 1 395 ? -2.124 -16.975 30.281 1.00 91.38 395 ALA A C 1
ATOM 3078 O O . ALA A 1 395 ? -1.758 -17.791 29.437 1.00 91.38 395 ALA A O 1
ATOM 3079 N N . THR A 1 396 ? -3.361 -16.465 30.274 1.00 88.94 396 THR A N 1
ATOM 3080 C CA . THR A 1 396 ? -4.445 -16.930 29.378 1.00 88.94 396 THR A CA 1
ATOM 3081 C C . THR A 1 396 ? -4.464 -16.313 27.981 1.00 88.94 396 THR A C 1
ATOM 3083 O O . THR A 1 396 ? -5.169 -16.812 27.108 1.00 88.94 396 THR A O 1
ATOM 3086 N N . SER A 1 397 ? -3.723 -15.232 27.757 1.00 89.19 397 SER A N 1
ATOM 3087 C CA . SER A 1 397 ? -3.485 -14.654 26.432 1.00 89.19 397 SER A CA 1
ATOM 3088 C C . SER A 1 397 ? -2.177 -13.875 26.470 1.00 89.19 397 SER A C 1
ATOM 3090 O O . SER A 1 397 ? -1.895 -13.236 27.482 1.00 89.19 397 SER A O 1
ATOM 3092 N N . VAL A 1 398 ? -1.381 -13.947 25.402 1.00 86.75 398 VAL A N 1
ATOM 3093 C CA . VAL A 1 398 ? -0.069 -13.290 25.307 1.00 86.75 398 VAL A CA 1
ATOM 3094 C C . VAL A 1 398 ? 0.145 -12.807 23.871 1.00 86.75 398 VAL A C 1
ATOM 3096 O O . VAL A 1 398 ? 0.318 -13.621 22.963 1.00 86.75 398 VAL A O 1
ATOM 3099 N N . GLN A 1 399 ? 0.133 -11.491 23.660 1.00 84.50 399 GLN A N 1
ATOM 3100 C CA . GLN A 1 399 ? 0.426 -10.854 22.376 1.00 84.50 399 GLN A CA 1
ATOM 3101 C C . GLN A 1 399 ? 1.890 -10.407 22.350 1.00 84.50 399 GLN A C 1
ATOM 3103 O O . GLN A 1 399 ? 2.348 -9.680 23.231 1.00 84.50 399 GLN A O 1
ATOM 3108 N N . LYS A 1 400 ? 2.633 -10.865 21.339 1.00 77.19 400 LYS A N 1
ATOM 3109 C CA . LYS A 1 400 ? 4.064 -10.578 21.152 1.00 77.19 400 LYS A CA 1
ATOM 3110 C C . LYS A 1 400 ? 4.204 -9.277 20.330 1.00 77.19 400 LYS A C 1
ATOM 3112 O O . LYS A 1 400 ? 3.441 -9.126 19.373 1.00 77.19 400 LYS A O 1
ATOM 3117 N N . PRO A 1 401 ? 5.147 -8.365 20.633 1.00 73.69 401 PRO A N 1
ATOM 3118 C CA . PRO A 1 401 ? 5.303 -7.116 19.885 1.00 73.69 401 PRO A CA 1
ATOM 3119 C C . PRO A 1 401 ? 5.619 -7.372 18.405 1.00 73.69 401 PRO A C 1
ATOM 3121 O O . PRO A 1 401 ? 6.489 -8.175 18.069 1.00 73.69 401 PRO A O 1
ATOM 3124 N N . ALA A 1 402 ? 4.934 -6.665 17.503 1.00 67.88 402 ALA A N 1
ATOM 3125 C CA . ALA A 1 402 ? 5.025 -6.856 16.050 1.00 67.88 402 ALA A CA 1
ATOM 3126 C C . ALA A 1 402 ? 6.259 -6.173 15.412 1.00 67.88 402 ALA A C 1
ATOM 3128 O O . ALA A 1 402 ? 6.165 -5.516 14.374 1.00 67.88 402 ALA A O 1
ATOM 3129 N N . LEU A 1 403 ? 7.427 -6.295 16.047 1.00 69.88 403 LEU A N 1
ATOM 3130 C CA . LEU A 1 403 ? 8.664 -5.645 15.612 1.00 69.88 403 LEU A CA 1
ATOM 3131 C C . LEU A 1 403 ? 9.324 -6.433 14.473 1.00 69.88 403 LEU A C 1
ATOM 3133 O O . LEU A 1 403 ? 9.650 -7.610 14.620 1.00 69.88 403 LEU A O 1
ATOM 3137 N N . SER A 1 404 ? 9.581 -5.768 13.343 1.00 66.12 404 SER A N 1
ATOM 3138 C CA . SER A 1 404 ? 10.174 -6.377 12.137 1.00 66.12 404 SER A CA 1
ATOM 3139 C C . SER A 1 404 ? 11.506 -7.086 12.401 1.00 66.12 404 SER A C 1
ATOM 3141 O O . SER A 1 404 ? 11.799 -8.101 11.771 1.00 66.12 404 SER A O 1
ATOM 3143 N N . ILE A 1 405 ? 12.282 -6.602 13.372 1.00 69.88 405 ILE A N 1
ATOM 3144 C CA . ILE A 1 405 ? 13.577 -7.173 13.752 1.00 69.88 405 ILE A CA 1
ATOM 3145 C C . ILE A 1 405 ? 13.463 -8.551 14.424 1.00 69.88 405 ILE A C 1
ATOM 3147 O O . ILE A 1 405 ? 14.370 -9.371 14.294 1.00 69.88 405 ILE A O 1
ATOM 3151 N N . LEU A 1 406 ? 12.320 -8.869 15.043 1.00 71.56 406 LEU A N 1
ATOM 3152 C CA . LEU A 1 406 ? 12.039 -10.207 15.579 1.00 71.56 406 LEU A CA 1
ATOM 3153 C C . LEU A 1 406 ? 11.815 -11.237 14.457 1.00 71.56 406 LEU A C 1
ATOM 3155 O O . LEU A 1 406 ? 12.069 -12.424 14.659 1.00 71.56 406 LEU A O 1
ATOM 3159 N N . ASN A 1 407 ? 11.413 -10.777 13.269 1.00 69.50 407 ASN A N 1
ATOM 3160 C CA . ASN A 1 407 ? 11.254 -11.588 12.058 1.00 69.50 407 ASN A CA 1
ATOM 3161 C C . ASN A 1 407 ? 12.517 -11.594 11.172 1.00 69.50 407 ASN A C 1
ATOM 3163 O O . ASN A 1 407 ? 12.488 -12.131 10.064 1.00 69.50 407 ASN A O 1
ATOM 3167 N N . SER A 1 408 ? 13.617 -10.977 11.619 1.00 71.81 408 SER A N 1
ATOM 3168 C CA . SER A 1 408 ? 14.865 -10.938 10.852 1.00 71.81 408 SER A CA 1
ATOM 3169 C C . SER A 1 408 ? 15.603 -12.286 10.854 1.00 71.81 408 SER A C 1
ATOM 3171 O O . SER A 1 408 ? 15.344 -13.180 11.668 1.00 71.81 408 SER A O 1
ATOM 3173 N N . ARG A 1 409 ? 16.525 -12.447 9.898 1.00 76.12 409 ARG A N 1
ATOM 3174 C CA . ARG A 1 409 ? 17.450 -13.584 9.841 1.00 76.12 409 ARG A CA 1
ATOM 3175 C C . ARG A 1 409 ? 18.712 -13.246 10.619 1.00 76.12 409 ARG A C 1
ATOM 3177 O O . ARG A 1 409 ? 19.259 -12.156 10.464 1.00 76.12 409 ARG A O 1
ATOM 3184 N N . PHE A 1 410 ? 19.188 -14.211 11.394 1.00 78.25 410 PHE A N 1
ATOM 3185 C CA . PHE A 1 410 ? 20.381 -14.068 12.218 1.00 78.25 410 PHE A CA 1
ATOM 3186 C C . PHE A 1 410 ? 21.460 -15.033 11.712 1.00 78.25 410 PHE A C 1
ATOM 3188 O O . PHE A 1 410 ? 21.187 -16.211 11.484 1.00 78.25 410 PHE A O 1
ATOM 3195 N N . ALA A 1 411 ? 22.675 -14.535 11.524 1.00 77.00 411 ALA A N 1
ATOM 3196 C CA . ALA A 1 411 ? 23.863 -15.308 11.200 1.00 77.00 411 ALA A CA 1
ATOM 3197 C C . ALA A 1 411 ? 24.669 -15.522 12.491 1.00 77.00 411 ALA A C 1
ATOM 3199 O O . ALA A 1 411 ? 25.154 -14.564 13.090 1.00 77.00 411 ALA A O 1
ATOM 3200 N N . LEU A 1 412 ? 24.766 -16.777 12.927 1.00 78.38 412 LEU A N 1
ATOM 3201 C CA . LEU A 1 412 ? 25.428 -17.223 14.152 1.00 78.38 412 LEU A CA 1
ATOM 3202 C C . LEU A 1 412 ? 26.843 -17.724 13.845 1.00 78.38 412 LEU A C 1
ATOM 3204 O O . LEU A 1 412 ? 27.004 -18.689 13.101 1.00 78.38 412 LEU A O 1
ATOM 3208 N N . SER A 1 413 ? 27.847 -17.110 14.457 1.00 75.19 413 SER A N 1
ATOM 3209 C CA . SER A 1 413 ? 29.210 -17.635 14.591 1.00 75.19 413 SER A CA 1
ATOM 3210 C C . SER A 1 413 ? 29.441 -18.085 16.041 1.00 75.19 413 SER A C 1
ATOM 3212 O O . SER A 1 413 ? 28.542 -18.003 16.877 1.00 75.19 413 SER A O 1
ATOM 3214 N N . GLU A 1 414 ? 30.641 -18.565 16.365 1.00 68.94 414 GLU A N 1
ATOM 3215 C CA . GLU A 1 414 ? 30.964 -19.048 17.719 1.00 68.94 414 GLU A CA 1
ATOM 3216 C C . GLU A 1 414 ? 31.128 -17.898 18.735 1.00 68.94 414 GLU A C 1
ATOM 3218 O O . GLU A 1 414 ? 30.774 -18.078 19.897 1.00 68.94 414 GLU A O 1
ATOM 3223 N N . ASN A 1 415 ? 31.549 -16.706 18.281 1.00 66.31 415 ASN A N 1
ATOM 3224 C CA . ASN A 1 415 ? 31.689 -15.484 19.096 1.00 66.31 415 ASN A CA 1
ATOM 3225 C C . ASN A 1 415 ? 30.903 -14.263 18.561 1.00 66.31 415 ASN A C 1
ATOM 3227 O O . ASN A 1 415 ? 30.945 -13.202 19.175 1.00 66.31 415 ASN A O 1
ATOM 3231 N N . GLU A 1 416 ? 30.216 -14.370 17.419 1.00 65.75 416 GLU A N 1
ATOM 3232 C CA . GLU A 1 416 ? 29.538 -13.241 16.758 1.00 65.75 416 GLU A CA 1
ATOM 3233 C C . GLU A 1 416 ? 28.096 -13.611 16.406 1.00 65.75 416 GLU A C 1
ATOM 3235 O O . GLU A 1 416 ? 27.824 -14.738 15.984 1.00 65.75 416 GLU A O 1
ATOM 3240 N N . LEU A 1 417 ? 27.177 -12.648 16.496 1.00 67.25 417 LEU A N 1
ATOM 3241 C CA . LEU A 1 417 ? 25.835 -12.776 15.937 1.00 67.25 417 LEU A CA 1
ATOM 3242 C C . LEU A 1 417 ? 25.485 -11.515 15.151 1.00 67.25 417 LEU A C 1
ATOM 3244 O O . LEU A 1 417 ? 25.561 -10.413 15.690 1.00 67.25 417 LEU A O 1
ATOM 3248 N N . LEU A 1 418 ? 25.097 -11.706 13.888 1.00 68.94 418 LEU A N 1
ATOM 3249 C CA . LEU A 1 418 ? 24.804 -10.636 12.938 1.00 68.94 418 LEU A CA 1
ATOM 3250 C C . LEU A 1 418 ? 23.374 -10.735 12.391 1.00 68.94 418 LEU A C 1
ATOM 3252 O O . LEU A 1 418 ? 22.936 -11.812 11.985 1.00 68.94 418 LEU A O 1
ATOM 3256 N N . ILE A 1 419 ? 22.656 -9.619 12.307 1.00 63.56 419 ILE A N 1
ATOM 3257 C CA . ILE A 1 419 ? 21.383 -9.517 11.570 1.00 63.56 419 ILE A CA 1
ATOM 3258 C C . ILE A 1 419 ? 21.704 -9.378 10.077 1.00 63.56 419 ILE A C 1
ATOM 3260 O O . ILE A 1 419 ? 22.468 -8.489 9.714 1.00 63.56 419 ILE A O 1
ATOM 3264 N N . LEU A 1 420 ? 21.207 -10.271 9.201 1.00 66.38 420 LEU A N 1
ATOM 3265 C CA . LEU A 1 420 ? 21.837 -10.398 7.874 1.00 66.38 420 LEU A CA 1
ATOM 3266 C C . LEU A 1 420 ? 20.972 -10.871 6.691 1.00 66.38 420 LEU A C 1
ATOM 3268 O O . LEU A 1 420 ? 20.161 -11.793 6.786 1.00 66.38 420 LEU A O 1
ATOM 3272 N N . ALA A 1 421 ? 21.273 -10.303 5.517 1.00 55.41 421 ALA A N 1
ATOM 3273 C CA . ALA A 1 421 ? 20.904 -10.819 4.198 1.00 55.41 421 ALA A CA 1
ATOM 3274 C C . ALA A 1 421 ? 22.169 -11.321 3.473 1.00 55.41 421 ALA A C 1
ATOM 3276 O O . ALA A 1 421 ? 23.133 -10.577 3.300 1.00 55.41 421 ALA A O 1
ATOM 3277 N N . VAL A 1 422 ? 22.187 -12.600 3.088 1.00 65.50 422 VAL A N 1
ATOM 3278 C CA . VAL A 1 422 ? 23.412 -13.344 2.734 1.00 65.50 422 VAL A CA 1
ATOM 3279 C C . VAL A 1 422 ? 23.524 -13.555 1.213 1.00 65.50 422 VAL A C 1
ATOM 3281 O O . VAL A 1 422 ? 22.518 -13.897 0.592 1.00 65.50 422 VAL A O 1
ATOM 3284 N N . PRO A 1 423 ? 24.718 -13.422 0.594 1.00 68.19 423 PRO A N 1
ATOM 3285 C CA . PRO A 1 423 ? 24.885 -13.609 -0.852 1.00 68.19 423 PRO A CA 1
ATOM 3286 C C . PRO A 1 423 ? 25.068 -15.070 -1.318 1.00 68.19 423 PRO A C 1
ATOM 3288 O O . PRO A 1 423 ? 24.732 -15.392 -2.460 1.00 68.19 423 PRO A O 1
ATOM 3291 N N . VAL A 1 424 ? 25.616 -15.946 -0.463 1.00 82.31 424 VAL A N 1
ATOM 3292 C CA . VAL A 1 424 ? 25.982 -17.341 -0.785 1.00 82.31 424 VAL A CA 1
ATOM 3293 C C . VAL A 1 424 ? 25.401 -18.303 0.252 1.00 82.31 424 VAL A C 1
ATOM 3295 O O . VAL A 1 424 ? 25.584 -18.094 1.452 1.00 82.31 424 VAL A O 1
ATOM 3298 N N . GLU A 1 425 ? 24.749 -19.370 -0.208 1.00 86.56 425 GLU A N 1
ATOM 3299 C CA . GLU A 1 425 ? 24.077 -20.373 0.628 1.00 86.56 425 GLU A CA 1
ATOM 3300 C C . GLU A 1 425 ? 24.693 -21.773 0.425 1.00 86.56 425 GLU A C 1
ATOM 3302 O O . GLU A 1 425 ? 24.724 -22.287 -0.695 1.00 86.56 425 GLU A O 1
ATOM 3307 N N . CYS A 1 426 ? 25.168 -22.399 1.504 1.00 87.62 426 CYS A N 1
ATOM 3308 C CA . CYS A 1 426 ? 25.683 -23.775 1.544 1.00 87.62 426 CYS A CA 1
ATOM 3309 C C . CYS A 1 426 ? 24.746 -24.675 2.371 1.00 87.62 426 CYS A C 1
ATOM 3311 O O . CYS A 1 426 ? 24.208 -24.232 3.388 1.00 87.62 426 CYS A O 1
ATOM 3313 N N . ALA A 1 427 ? 24.577 -25.948 2.010 1.00 85.44 427 ALA A N 1
ATOM 3314 C CA . ALA A 1 427 ? 23.639 -26.840 2.696 1.00 85.44 427 ALA A CA 1
ATOM 3315 C C . ALA A 1 427 ? 24.151 -27.342 4.060 1.00 85.44 427 ALA A C 1
ATOM 3317 O O . ALA A 1 427 ? 23.349 -27.628 4.947 1.00 85.44 427 ALA A O 1
ATOM 3318 N N . THR A 1 428 ? 25.472 -27.453 4.257 1.00 87.12 428 THR A N 1
ATOM 3319 C CA . THR A 1 428 ? 26.059 -27.972 5.510 1.00 87.12 428 THR A CA 1
ATOM 3320 C C . THR A 1 428 ? 27.312 -27.215 5.957 1.00 87.12 428 THR A C 1
ATOM 3322 O O . THR A 1 428 ? 28.045 -26.655 5.137 1.00 87.12 428 THR A O 1
ATOM 3325 N N . ARG A 1 429 ? 27.621 -27.260 7.266 1.00 86.06 429 ARG A N 1
ATOM 3326 C CA . ARG A 1 429 ? 28.875 -26.713 7.824 1.00 86.06 429 ARG A CA 1
ATOM 3327 C C . ARG A 1 429 ? 30.111 -27.319 7.143 1.00 86.06 429 ARG A C 1
ATOM 3329 O O . ARG A 1 429 ? 31.042 -26.585 6.835 1.00 86.06 429 ARG A O 1
ATOM 3336 N N . ASN A 1 430 ? 30.094 -28.621 6.837 1.00 86.50 430 ASN A N 1
ATOM 3337 C CA . ASN A 1 430 ? 31.226 -29.299 6.197 1.00 86.50 430 ASN A CA 1
ATOM 3338 C C . ASN A 1 430 ? 31.407 -28.905 4.720 1.00 86.50 430 ASN A C 1
ATOM 3340 O O . ASN A 1 430 ? 32.519 -28.606 4.295 1.00 86.50 430 ASN A O 1
ATOM 3344 N N . GLU A 1 431 ? 30.318 -28.805 3.950 1.00 86.50 431 GLU A N 1
ATOM 3345 C CA . GLU A 1 431 ? 30.364 -28.264 2.582 1.00 86.50 431 GLU A CA 1
ATOM 3346 C C . GLU A 1 431 ? 30.932 -26.837 2.561 1.00 86.50 431 GLU A C 1
ATOM 3348 O O . GLU A 1 431 ? 31.745 -26.503 1.703 1.00 86.50 431 GLU A O 1
ATOM 3353 N N . THR A 1 432 ? 30.573 -26.022 3.554 1.00 85.44 432 THR A N 1
ATOM 3354 C CA . THR A 1 432 ? 31.058 -24.639 3.697 1.00 85.44 432 THR A CA 1
ATOM 3355 C C . THR A 1 432 ? 32.559 -24.554 4.009 1.00 85.44 432 THR A C 1
ATOM 3357 O O . THR A 1 432 ? 33.217 -23.576 3.644 1.00 85.44 432 THR A O 1
ATOM 3360 N N . LEU A 1 433 ? 33.115 -25.565 4.684 1.00 84.62 433 LEU A N 1
ATOM 3361 C CA . LEU A 1 433 ? 34.542 -25.658 4.997 1.00 84.62 433 LEU A CA 1
ATOM 3362 C C . LEU A 1 433 ? 35.345 -26.212 3.814 1.00 84.62 433 LEU A C 1
ATOM 3364 O O . LEU A 1 433 ? 36.270 -25.550 3.350 1.00 84.62 433 LEU A O 1
ATOM 3368 N N . GLU A 1 434 ? 34.976 -27.392 3.314 1.00 83.38 434 GLU A N 1
ATOM 3369 C CA . GLU A 1 434 ? 35.798 -28.177 2.380 1.00 83.38 434 GLU A CA 1
ATOM 3370 C C . GLU A 1 434 ? 35.422 -27.979 0.903 1.00 83.38 434 GLU A C 1
ATOM 3372 O O . GLU A 1 434 ? 36.277 -28.054 0.022 1.00 83.38 434 GLU A O 1
ATOM 3377 N N . ASN A 1 435 ? 34.141 -27.731 0.609 1.00 85.25 435 ASN A N 1
ATOM 3378 C CA . ASN A 1 435 ? 33.569 -27.798 -0.741 1.00 85.25 435 ASN A CA 1
ATOM 3379 C C . ASN A 1 435 ? 32.841 -26.504 -1.155 1.00 85.25 435 ASN A C 1
ATOM 3381 O O . ASN A 1 435 ? 31.940 -26.531 -1.994 1.00 85.25 435 ASN A O 1
ATOM 3385 N N . PHE A 1 436 ? 33.278 -25.353 -0.626 1.00 86.69 436 PHE A N 1
ATOM 3386 C CA . PHE A 1 436 ? 32.625 -24.041 -0.773 1.00 86.69 436 PHE A CA 1
ATOM 3387 C C . PHE A 1 436 ? 32.297 -23.637 -2.227 1.00 86.69 436 PHE A C 1
ATOM 3389 O O . PHE A 1 436 ? 31.358 -22.886 -2.479 1.00 86.69 436 PHE A O 1
ATOM 3396 N N . ARG A 1 437 ? 33.034 -24.181 -3.206 1.00 84.75 437 ARG A N 1
ATOM 3397 C CA . ARG A 1 437 ? 32.765 -24.073 -4.651 1.00 84.75 437 ARG A CA 1
ATOM 3398 C C . ARG A 1 437 ? 31.323 -24.427 -5.046 1.00 84.75 437 ARG A C 1
ATOM 3400 O O . ARG A 1 437 ? 30.814 -23.841 -5.998 1.00 84.75 437 ARG A O 1
ATOM 3407 N N . ASN A 1 438 ? 30.712 -25.395 -4.364 1.00 85.50 438 ASN A N 1
ATOM 3408 C CA . ASN A 1 438 ? 29.403 -25.953 -4.713 1.00 85.50 438 ASN A CA 1
ATOM 3409 C C . ASN A 1 438 ? 28.229 -25.113 -4.185 1.00 85.50 438 ASN A C 1
ATOM 3411 O O . ASN A 1 438 ? 27.101 -25.297 -4.642 1.00 85.50 438 ASN A O 1
ATOM 3415 N N . CYS A 1 439 ? 28.486 -24.189 -3.255 1.00 87.62 439 CYS A N 1
ATOM 3416 C CA . CYS A 1 439 ? 27.453 -23.362 -2.644 1.00 87.62 439 CYS A CA 1
ATOM 3417 C C . CYS A 1 439 ? 26.758 -22.445 -3.663 1.00 87.62 439 CYS A C 1
ATOM 3419 O O . CYS A 1 439 ? 27.352 -21.970 -4.636 1.00 87.62 439 CYS A O 1
ATOM 3421 N N . ILE A 1 440 ? 25.480 -22.164 -3.423 1.00 84.00 440 ILE A N 1
ATOM 3422 C CA . ILE A 1 440 ? 24.629 -21.418 -4.346 1.00 84.00 440 ILE A CA 1
ATOM 3423 C C . ILE A 1 440 ? 24.880 -19.921 -4.162 1.00 84.00 440 ILE A C 1
ATOM 3425 O O . ILE A 1 440 ? 24.577 -19.355 -3.114 1.00 84.00 440 ILE A O 1
ATOM 3429 N N . ASN A 1 441 ? 25.392 -19.262 -5.202 1.00 83.75 441 ASN A N 1
ATOM 3430 C CA . ASN A 1 441 ? 25.399 -17.803 -5.281 1.00 83.75 441 ASN A CA 1
ATOM 3431 C C . ASN A 1 441 ? 24.026 -17.290 -5.749 1.00 83.75 441 ASN A C 1
ATOM 3433 O O . ASN A 1 441 ? 23.534 -17.734 -6.787 1.00 83.75 441 ASN A O 1
ATOM 3437 N N . LYS A 1 442 ? 23.445 -16.323 -5.028 1.00 76.06 442 LYS A N 1
ATOM 3438 C CA . LYS A 1 442 ? 22.209 -15.621 -5.425 1.00 76.06 442 LYS A CA 1
ATOM 3439 C C . LYS A 1 442 ? 22.431 -14.191 -5.930 1.00 76.06 442 LYS A C 1
ATOM 3441 O O . LYS A 1 442 ? 21.482 -13.567 -6.397 1.00 76.06 442 LYS A O 1
ATOM 3446 N N . VAL A 1 443 ? 23.656 -13.666 -5.867 1.00 75.31 443 VAL A N 1
ATOM 3447 C CA . VAL A 1 443 ? 23.989 -12.328 -6.371 1.00 75.31 443 VAL A CA 1
ATOM 3448 C C . VAL A 1 443 ? 24.226 -12.355 -7.878 1.00 75.31 443 VAL A C 1
ATOM 3450 O O . VAL A 1 443 ? 25.096 -13.075 -8.373 1.00 75.31 443 VAL A O 1
ATOM 3453 N N . VAL A 1 444 ? 23.491 -11.499 -8.588 1.00 77.44 444 VAL A N 1
ATOM 3454 C CA . VAL A 1 444 ? 23.736 -11.129 -9.986 1.00 77.44 444 VAL A CA 1
ATOM 3455 C C . VAL A 1 444 ? 24.267 -9.695 -10.009 1.00 77.44 444 VAL A C 1
ATOM 3457 O O . VAL A 1 444 ? 23.723 -8.823 -9.333 1.00 77.44 444 VAL A O 1
ATOM 3460 N N . CYS A 1 445 ? 25.331 -9.457 -10.771 1.00 79.56 445 CYS A N 1
ATOM 3461 C CA . CYS A 1 445 ? 25.878 -8.129 -11.042 1.00 79.56 445 CYS A CA 1
ATOM 3462 C C . CYS A 1 445 ? 25.534 -7.695 -12.468 1.00 79.56 445 CYS A C 1
ATOM 3464 O O . CYS A 1 445 ? 25.559 -8.521 -13.385 1.00 79.56 445 CYS A O 1
ATOM 3466 N N . ASP A 1 446 ? 25.309 -6.398 -12.667 1.00 79.69 446 ASP A N 1
ATOM 3467 C CA . ASP A 1 446 ? 25.313 -5.810 -14.006 1.00 79.69 446 ASP A CA 1
ATOM 3468 C C . ASP A 1 446 ? 26.768 -5.671 -14.474 1.00 79.69 446 ASP A C 1
ATOM 3470 O O . ASP A 1 446 ? 27.595 -5.116 -13.753 1.00 79.69 446 ASP A O 1
ATOM 3474 N N . CYS A 1 447 ? 27.108 -6.208 -15.644 1.00 76.44 447 CYS A N 1
ATOM 3475 C CA . CYS A 1 447 ? 28.472 -6.254 -16.170 1.00 76.44 447 CYS A CA 1
ATOM 3476 C C . CYS A 1 447 ? 28.524 -5.632 -17.566 1.00 76.44 447 CYS A C 1
ATOM 3478 O O . CYS A 1 447 ? 28.037 -6.218 -18.535 1.00 76.44 447 CYS A O 1
ATOM 3480 N N . ASN A 1 448 ? 29.181 -4.475 -17.667 1.00 68.00 448 ASN A N 1
ATOM 3481 C CA . ASN A 1 448 ? 29.303 -3.708 -18.902 1.00 68.00 448 ASN A CA 1
ATOM 3482 C C . ASN A 1 448 ? 30.768 -3.656 -19.391 1.00 68.00 448 ASN A C 1
ATOM 3484 O O . ASN A 1 448 ? 31.722 -3.593 -18.602 1.00 68.00 448 ASN A O 1
ATOM 3488 N N . THR A 1 449 ? 30.963 -3.721 -20.709 1.00 58.28 449 THR A N 1
ATOM 3489 C CA . THR A 1 449 ? 32.275 -3.884 -21.355 1.00 58.28 449 THR A CA 1
ATOM 3490 C C . THR A 1 449 ? 32.879 -2.554 -21.794 1.00 58.28 449 THR A C 1
ATOM 3492 O O . THR A 1 449 ? 32.598 -2.053 -22.882 1.00 58.28 449 THR A O 1
ATOM 3495 N N . GLY A 1 450 ? 33.789 -2.021 -20.976 1.00 54.03 450 GLY A N 1
ATOM 3496 C CA . GLY A 1 450 ? 34.792 -1.058 -21.430 1.00 54.03 450 GLY A CA 1
ATOM 3497 C C . GLY A 1 450 ? 35.956 -1.763 -22.141 1.00 54.03 450 GLY A C 1
ATOM 3498 O O . GLY A 1 450 ? 36.286 -2.903 -21.820 1.00 54.03 450 GLY A O 1
ATOM 3499 N N . TRP A 1 451 ? 36.619 -1.072 -23.072 1.00 50.25 451 TRP A N 1
ATOM 3500 C CA . TRP A 1 451 ? 37.634 -1.649 -23.974 1.00 50.25 451 TRP A CA 1
ATOM 3501 C C . TRP A 1 451 ? 38.909 -2.172 -23.273 1.00 50.25 451 TRP A C 1
ATOM 3503 O O . TRP A 1 451 ? 39.695 -2.884 -23.890 1.00 50.25 451 TRP A O 1
ATOM 3513 N N . THR A 1 452 ? 39.139 -1.824 -22.000 1.00 46.03 452 THR A N 1
ATOM 3514 C CA . THR A 1 452 ? 40.359 -2.190 -21.244 1.00 46.03 452 THR A CA 1
ATOM 3515 C C . THR A 1 452 ? 40.110 -2.729 -19.829 1.00 46.03 452 THR A C 1
ATOM 3517 O O . THR A 1 452 ? 40.990 -3.372 -19.258 1.00 46.03 452 THR A O 1
ATOM 3520 N N . LYS A 1 453 ? 38.921 -2.506 -19.252 1.00 51.06 453 LYS A N 1
ATOM 3521 C CA . LYS A 1 453 ? 38.475 -3.069 -17.967 1.00 51.06 453 LYS A CA 1
ATOM 3522 C C . LYS A 1 453 ? 36.967 -3.305 -17.997 1.00 51.06 453 LYS A C 1
ATOM 3524 O O . LYS A 1 453 ? 36.212 -2.427 -18.413 1.00 51.06 453 LYS A O 1
ATOM 3529 N N . HIS A 1 454 ? 36.534 -4.441 -17.455 1.00 56.25 454 HIS A N 1
ATOM 3530 C CA . HIS A 1 454 ? 35.138 -4.625 -17.063 1.00 56.25 454 HIS A CA 1
ATOM 3531 C C . HIS A 1 454 ? 34.795 -3.689 -15.908 1.00 56.25 454 HIS A C 1
ATOM 3533 O O . HIS A 1 454 ? 35.497 -3.688 -14.897 1.00 56.25 454 HIS A O 1
ATOM 3539 N N . HIS A 1 455 ? 33.685 -2.968 -16.037 1.00 62.66 455 HIS A N 1
ATOM 3540 C CA . HIS A 1 455 ? 32.966 -2.448 -14.882 1.00 62.66 455 HIS A CA 1
ATOM 3541 C C . HIS A 1 455 ? 31.758 -3.350 -14.664 1.00 62.66 455 HIS A C 1
ATOM 3543 O O . HIS A 1 455 ? 30.812 -3.335 -15.449 1.00 62.66 455 HIS A O 1
ATOM 3549 N N . CYS A 1 456 ? 31.820 -4.159 -13.608 1.00 72.38 456 CYS A N 1
ATOM 3550 C CA . CYS A 1 456 ? 30.644 -4.836 -13.086 1.00 72.38 456 CYS A CA 1
ATOM 3551 C C . CYS A 1 456 ? 30.167 -4.088 -11.846 1.00 72.38 456 CYS A C 1
ATOM 3553 O O . CYS A 1 456 ? 30.916 -3.962 -10.876 1.00 72.38 456 CYS A O 1
ATOM 3555 N N . HIS A 1 457 ? 28.934 -3.599 -11.881 1.00 76.12 457 HIS A N 1
ATOM 3556 C CA . HIS A 1 457 ? 28.260 -3.046 -10.724 1.00 76.12 457 HIS A CA 1
ATOM 3557 C C . HIS A 1 457 ? 27.525 -4.182 -10.002 1.00 76.12 457 HIS A C 1
ATOM 3559 O O . HIS A 1 457 ? 26.534 -4.729 -10.488 1.00 76.12 457 HIS A O 1
ATOM 3565 N N . CYS A 1 458 ? 28.065 -4.577 -8.853 1.00 72.38 458 CYS A N 1
ATOM 3566 C CA . CYS A 1 458 ? 27.493 -5.595 -7.981 1.00 72.38 458 CYS A CA 1
ATOM 3567 C C . CYS A 1 458 ? 26.794 -4.926 -6.787 1.00 72.38 458 CYS A C 1
ATOM 3569 O O . CYS A 1 458 ? 27.357 -3.975 -6.237 1.00 72.38 458 CYS A O 1
ATOM 3571 N N . PRO A 1 459 ? 25.632 -5.425 -6.324 1.00 64.81 459 PRO A N 1
ATOM 3572 C CA . PRO A 1 459 ? 25.044 -4.958 -5.071 1.00 64.81 459 PRO A CA 1
ATOM 3573 C C . PRO A 1 459 ? 26.000 -5.258 -3.905 1.00 64.81 459 PRO A C 1
ATOM 3575 O O . PRO A 1 459 ? 26.552 -6.358 -3.809 1.00 64.81 459 PRO A O 1
ATOM 3578 N N . TYR A 1 460 ? 26.218 -4.274 -3.028 1.00 58.84 460 TYR A N 1
ATOM 3579 C CA . TYR A 1 460 ? 27.252 -4.301 -1.983 1.00 58.84 460 TYR A CA 1
ATOM 3580 C C . TYR A 1 460 ? 26.833 -5.122 -0.746 1.00 58.84 460 TYR A C 1
ATOM 3582 O O . TYR A 1 460 ? 26.861 -4.654 0.389 1.00 58.84 460 TYR A O 1
ATOM 3590 N N . ASN A 1 461 ? 26.440 -6.376 -0.973 1.00 55.56 461 ASN A N 1
ATOM 3591 C CA . ASN A 1 461 ? 25.868 -7.272 0.034 1.00 55.56 461 ASN A CA 1
ATOM 3592 C C . ASN A 1 461 ? 26.920 -8.281 0.536 1.00 55.56 461 ASN A C 1
ATOM 3594 O O . ASN A 1 461 ? 26.706 -9.494 0.483 1.00 55.56 461 ASN A O 1
ATOM 3598 N N . SER A 1 462 ? 28.094 -7.802 0.965 1.00 58.78 462 SER A N 1
ATOM 3599 C CA . SER A 1 462 ? 29.101 -8.666 1.600 1.00 58.78 462 SER A CA 1
ATOM 3600 C C . SER A 1 462 ? 28.798 -8.832 3.090 1.00 58.78 462 SER A C 1
ATOM 3602 O O . SER A 1 462 ? 28.375 -7.888 3.753 1.00 58.78 462 SER A O 1
ATOM 3604 N N . LEU A 1 463 ? 29.052 -10.023 3.644 1.00 61.56 463 LEU A N 1
ATOM 3605 C CA . LEU A 1 463 ? 28.844 -10.295 5.076 1.00 61.56 463 LEU A CA 1
ATOM 3606 C C . LEU A 1 463 ? 29.610 -9.284 5.953 1.00 61.56 463 LEU A C 1
ATOM 3608 O O . LEU A 1 463 ? 29.081 -8.786 6.939 1.00 61.56 463 LEU A O 1
ATOM 3612 N N . ARG A 1 464 ? 30.831 -8.925 5.529 1.00 58.28 464 ARG A N 1
ATOM 3613 C CA . ARG A 1 464 ? 31.686 -7.918 6.172 1.00 58.28 464 ARG A CA 1
ATOM 3614 C C . ARG A 1 464 ? 31.080 -6.510 6.159 1.00 58.28 464 ARG A C 1
ATOM 3616 O O . ARG A 1 464 ? 31.240 -5.791 7.131 1.00 58.28 464 ARG A O 1
ATOM 3623 N N . ALA A 1 465 ? 30.370 -6.113 5.102 1.00 57.31 465 ALA A N 1
ATOM 3624 C CA . ALA A 1 465 ? 29.703 -4.809 5.055 1.00 57.31 465 ALA A CA 1
ATOM 3625 C C . ALA A 1 465 ? 28.546 -4.693 6.059 1.00 57.31 465 ALA A C 1
ATOM 3627 O O . ALA A 1 465 ? 28.255 -3.591 6.511 1.00 57.31 465 ALA A O 1
ATOM 3628 N N . VAL A 1 466 ? 27.909 -5.818 6.397 1.00 58.34 466 VAL A N 1
ATOM 3629 C CA . VAL A 1 466 ? 26.839 -5.889 7.403 1.00 58.34 466 VAL A CA 1
ATOM 3630 C C . VAL A 1 466 ? 27.413 -6.073 8.817 1.00 58.34 466 VAL A C 1
ATOM 3632 O O . VAL A 1 466 ? 26.836 -5.564 9.769 1.00 58.34 466 VAL A O 1
ATOM 3635 N N . ALA A 1 467 ? 28.570 -6.735 8.953 1.00 56.75 467 ALA A N 1
ATOM 3636 C CA . ALA A 1 467 ? 29.316 -6.848 10.212 1.00 56.75 467 ALA A CA 1
ATOM 3637 C C . ALA A 1 467 ? 29.946 -5.515 10.660 1.00 56.75 467 ALA A C 1
ATOM 3639 O O . ALA A 1 467 ? 29.851 -5.153 11.822 1.00 56.75 467 ALA A O 1
ATOM 3640 N N . ASN A 1 468 ? 30.509 -4.723 9.739 1.00 55.06 468 ASN A N 1
ATOM 3641 C CA . ASN A 1 468 ? 31.033 -3.376 10.029 1.00 55.06 468 ASN A CA 1
ATOM 3642 C C . ASN A 1 468 ? 29.940 -2.351 10.446 1.00 55.06 468 ASN A C 1
ATOM 3644 O O . ASN A 1 468 ? 30.237 -1.165 10.577 1.00 55.06 468 ASN A O 1
ATOM 3648 N N . ASP A 1 469 ? 28.688 -2.774 10.631 1.00 55.56 469 ASP A N 1
ATOM 3649 C CA . ASP A 1 469 ? 27.581 -1.961 11.129 1.00 55.56 469 ASP A CA 1
ATOM 3650 C C . ASP A 1 469 ? 27.171 -2.428 12.535 1.00 55.56 469 ASP A C 1
ATOM 3652 O O . ASP A 1 469 ? 26.605 -3.511 12.718 1.00 55.56 469 ASP A O 1
ATOM 3656 N N . SER A 1 470 ? 27.427 -1.580 13.534 1.00 53.59 470 SER A N 1
ATOM 3657 C CA . SER A 1 470 ? 27.149 -1.861 14.947 1.00 53.59 470 SER A CA 1
ATOM 3658 C C . SER A 1 470 ? 25.663 -2.066 15.261 1.00 53.59 470 SER A C 1
ATOM 3660 O O . SER A 1 470 ? 25.349 -2.658 16.289 1.00 53.59 470 SER A O 1
ATOM 3662 N N . LEU A 1 471 ? 24.745 -1.653 14.377 1.00 52.75 471 LEU A N 1
ATOM 3663 C CA . LEU A 1 471 ? 23.308 -1.919 14.517 1.00 52.75 471 LEU A CA 1
ATOM 3664 C C . LEU A 1 471 ? 22.922 -3.376 14.204 1.00 52.75 471 LEU A C 1
ATOM 3666 O O . LEU A 1 471 ? 21.828 -3.803 14.577 1.00 52.75 471 LEU A O 1
ATOM 3670 N N . ASN A 1 472 ? 23.793 -4.143 13.535 1.00 61.66 472 ASN A N 1
ATOM 3671 C CA . ASN A 1 472 ? 23.551 -5.558 13.227 1.00 61.66 472 ASN A CA 1
ATOM 3672 C C . ASN A 1 472 ? 24.243 -6.516 14.204 1.00 61.66 472 ASN A C 1
ATOM 3674 O O . ASN A 1 472 ? 23.909 -7.702 14.198 1.00 61.66 472 ASN A O 1
ATOM 3678 N N . HIS A 1 473 ? 25.180 -6.026 15.020 1.00 65.31 473 HIS A N 1
ATOM 3679 C CA . HIS A 1 473 ? 25.799 -6.779 16.111 1.00 65.31 473 HIS A CA 1
ATOM 3680 C C . HIS A 1 473 ? 24.846 -6.931 17.307 1.00 65.31 473 HIS A C 1
ATOM 3682 O O . HIS A 1 473 ? 23.954 -6.113 17.527 1.00 65.31 473 HIS A O 1
ATOM 3688 N N . LEU A 1 474 ? 25.067 -7.974 18.114 1.00 64.38 474 LEU A N 1
ATOM 3689 C CA . LEU A 1 474 ? 24.491 -8.095 19.457 1.00 64.38 474 LEU A CA 1
ATOM 3690 C C . LEU A 1 474 ? 25.552 -7.791 20.536 1.00 64.38 474 LEU A C 1
ATOM 3692 O O . LEU A 1 474 ? 26.724 -8.097 20.308 1.00 64.38 474 LEU A O 1
ATOM 3696 N N . PRO A 1 475 ? 25.168 -7.255 21.713 1.00 63.56 475 PRO A N 1
ATOM 3697 C CA . PRO A 1 475 ? 23.797 -7.014 22.170 1.00 63.56 475 PRO A CA 1
ATOM 3698 C C . PRO A 1 475 ? 23.138 -5.797 21.508 1.00 63.56 475 PRO A C 1
ATOM 3700 O O . PRO A 1 475 ? 23.686 -4.698 21.509 1.00 63.56 475 PRO A O 1
ATOM 3703 N N . LEU A 1 476 ? 21.935 -5.995 20.963 1.00 68.00 476 LEU A N 1
ATOM 3704 C CA . LEU A 1 476 ? 21.187 -4.937 20.286 1.00 68.00 476 LEU A CA 1
ATOM 3705 C C . LEU A 1 476 ? 20.173 -4.327 21.248 1.00 68.00 476 LEU A C 1
ATOM 3707 O O . LEU A 1 476 ? 19.166 -4.955 21.578 1.00 68.00 476 LEU A O 1
ATOM 3711 N N . VAL A 1 477 ? 20.449 -3.095 21.670 1.00 65.94 477 VAL A N 1
ATOM 3712 C CA . VAL A 1 477 ? 19.617 -2.318 22.593 1.00 65.94 477 VAL A CA 1
ATOM 3713 C C . VAL A 1 477 ? 18.800 -1.298 21.796 1.00 65.94 477 VAL A C 1
ATOM 3715 O O . VAL A 1 477 ? 19.314 -0.273 21.352 1.00 65.94 477 VAL A O 1
ATOM 3718 N N . ILE A 1 478 ? 17.515 -1.585 21.603 1.00 66.69 478 ILE A N 1
ATOM 3719 C CA . ILE A 1 478 ? 16.517 -0.704 20.979 1.00 66.69 478 ILE A CA 1
ATOM 3720 C C . ILE A 1 478 ? 15.514 -0.290 22.074 1.00 66.69 478 ILE A C 1
ATOM 3722 O O . ILE A 1 478 ? 15.302 -1.057 23.016 1.00 66.69 478 ILE A O 1
ATOM 3726 N N . PRO A 1 479 ? 14.869 0.894 22.008 1.00 58.91 479 PRO A N 1
ATOM 3727 C CA . PRO A 1 479 ? 13.822 1.251 22.964 1.00 58.91 479 PRO A CA 1
ATOM 3728 C C . PRO A 1 479 ? 12.781 0.130 23.126 1.00 58.91 479 PRO A C 1
ATOM 3730 O O . PRO A 1 479 ? 12.127 -0.261 22.160 1.00 58.91 479 PRO A O 1
ATOM 3733 N N . HIS A 1 480 ? 12.649 -0.376 24.357 1.00 67.06 480 HIS A N 1
ATOM 3734 C CA . HIS A 1 480 ? 11.755 -1.472 24.771 1.00 67.06 480 HIS A CA 1
ATOM 3735 C C . HIS A 1 480 ? 12.037 -2.861 24.158 1.00 67.06 480 HIS A C 1
ATOM 3737 O O . HIS A 1 480 ? 11.215 -3.772 24.314 1.00 67.06 480 HIS A O 1
ATOM 3743 N N . LEU A 1 481 ? 13.193 -3.060 23.511 1.00 73.25 481 LEU A N 1
ATOM 3744 C CA . LEU A 1 481 ? 13.657 -4.368 23.042 1.00 73.25 481 LEU A CA 1
ATOM 3745 C C . LEU A 1 481 ? 15.181 -4.516 23.162 1.00 73.25 481 LEU A C 1
ATOM 3747 O O . LEU A 1 481 ? 15.937 -3.864 22.447 1.00 73.25 481 LEU A O 1
ATOM 3751 N N . GLU A 1 482 ? 15.625 -5.459 23.987 1.00 81.44 482 GLU A N 1
ATOM 3752 C CA . GLU A 1 482 ? 17.041 -5.772 24.190 1.00 81.44 482 GLU A CA 1
ATOM 3753 C C . GLU A 1 482 ? 17.334 -7.208 23.732 1.00 81.44 482 GLU A C 1
ATOM 3755 O O . GLU A 1 482 ? 16.775 -8.148 24.294 1.00 81.44 482 GLU A O 1
ATOM 3760 N N . ILE A 1 483 ? 18.171 -7.415 22.708 1.00 78.25 483 ILE A N 1
ATOM 3761 C CA . ILE A 1 483 ? 18.469 -8.755 22.163 1.00 78.25 483 ILE A CA 1
ATOM 3762 C C . ILE A 1 483 ? 19.887 -9.193 22.543 1.00 78.25 483 ILE A C 1
ATOM 3764 O O . ILE A 1 483 ? 20.864 -8.542 22.179 1.00 78.25 483 ILE A O 1
ATOM 3768 N N . HIS A 1 484 ? 19.993 -10.350 23.201 1.00 80.75 484 HIS A N 1
ATOM 3769 C CA . HIS A 1 484 ? 21.229 -10.936 23.729 1.00 80.75 484 HIS A CA 1
ATOM 3770 C C . HIS A 1 484 ? 21.437 -12.384 23.268 1.00 80.75 484 HIS A C 1
ATOM 3772 O O . HIS A 1 484 ? 20.483 -13.116 22.988 1.00 80.75 484 HIS A O 1
ATOM 3778 N N . THR A 1 485 ? 22.690 -12.837 23.268 1.00 74.38 485 THR A N 1
ATOM 3779 C CA . THR A 1 485 ? 23.051 -14.261 23.163 1.00 74.38 485 THR A CA 1
ATOM 3780 C C . THR A 1 485 ? 23.318 -14.854 24.542 1.00 74.38 485 THR A C 1
ATOM 3782 O O . THR A 1 485 ? 24.100 -14.297 25.307 1.00 74.38 485 THR A O 1
ATOM 3785 N N . SER A 1 486 ? 22.736 -16.014 24.846 1.00 73.06 486 SER A N 1
ATOM 3786 C CA . SER A 1 486 ? 23.000 -16.749 26.088 1.00 73.06 486 SER A CA 1
ATOM 3787 C C . SER A 1 486 ? 23.026 -18.251 25.817 1.00 73.06 486 SER A C 1
ATOM 3789 O O . SER A 1 486 ? 22.095 -18.791 25.219 1.00 73.06 486 SER A O 1
ATOM 3791 N N . ASN A 1 487 ? 24.112 -18.925 26.213 1.00 67.00 487 ASN A N 1
ATOM 3792 C CA . ASN A 1 487 ? 24.333 -20.370 26.035 1.00 67.00 487 ASN A CA 1
ATOM 3793 C C . ASN A 1 487 ? 24.064 -20.893 24.601 1.00 67.00 487 ASN A C 1
ATOM 3795 O O . ASN A 1 487 ? 23.505 -21.971 24.416 1.00 67.00 487 ASN A O 1
ATOM 3799 N N . GLY A 1 488 ? 24.422 -20.112 23.573 1.00 66.19 488 GLY A N 1
ATOM 3800 C CA . GLY A 1 488 ? 24.176 -20.440 22.157 1.00 66.19 488 GLY A CA 1
ATOM 3801 C C . GLY A 1 488 ? 22.722 -20.266 21.684 1.00 66.19 488 GLY A C 1
ATOM 3802 O O . GLY A 1 488 ? 22.433 -20.444 20.499 1.00 66.19 488 GLY A O 1
ATOM 3803 N N . GLY A 1 489 ? 21.810 -19.895 22.585 1.00 71.69 489 GLY A N 1
ATOM 3804 C CA . GLY A 1 489 ? 20.475 -19.396 22.274 1.00 71.69 489 GLY A CA 1
ATOM 3805 C C . GLY A 1 489 ? 20.452 -17.872 22.127 1.00 71.69 489 GLY A C 1
ATOM 3806 O O . GLY A 1 489 ? 21.384 -17.170 22.524 1.00 71.69 489 GLY A O 1
ATOM 3807 N N . ILE A 1 490 ? 19.357 -17.354 21.569 1.00 80.12 490 ILE A N 1
ATOM 3808 C CA . ILE A 1 490 ? 19.098 -15.912 21.459 1.00 80.12 490 ILE A CA 1
ATOM 3809 C C . ILE A 1 490 ? 17.883 -15.592 22.331 1.00 80.12 490 ILE A C 1
ATOM 3811 O O . ILE A 1 490 ? 16.853 -16.263 22.222 1.00 80.12 490 ILE A O 1
ATOM 3815 N N . ILE A 1 491 ? 17.994 -14.582 23.184 1.00 84.06 491 ILE A N 1
ATOM 3816 C CA . ILE A 1 491 ? 16.933 -14.125 24.088 1.00 84.06 491 ILE A CA 1
ATOM 3817 C C . ILE A 1 491 ? 16.675 -12.651 23.781 1.00 84.06 491 ILE A C 1
ATOM 3819 O O . ILE A 1 491 ? 17.615 -11.913 23.496 1.00 84.06 491 ILE A O 1
ATOM 3823 N N . ALA A 1 492 ? 15.415 -12.224 23.813 1.00 84.62 492 ALA A N 1
ATOM 3824 C CA . ALA A 1 492 ? 15.075 -10.810 23.775 1.00 84.62 492 ALA A CA 1
ATOM 3825 C C . ALA A 1 492 ? 14.217 -10.415 24.977 1.00 84.62 492 ALA A C 1
ATOM 3827 O O . ALA A 1 492 ? 13.189 -11.038 25.238 1.00 84.62 492 ALA A O 1
ATOM 3828 N N . PHE A 1 493 ? 14.642 -9.377 25.684 1.00 85.25 493 PHE A N 1
ATOM 3829 C CA . PHE A 1 493 ? 13.944 -8.773 26.810 1.00 85.25 493 PHE A CA 1
ATOM 3830 C C . PHE A 1 493 ? 13.063 -7.645 26.269 1.00 85.25 493 PHE A C 1
ATOM 3832 O O . PHE A 1 493 ? 13.523 -6.844 25.452 1.00 85.25 493 PHE A O 1
ATOM 3839 N N . THR A 1 494 ? 11.792 -7.579 26.668 1.00 84.31 494 THR A N 1
ATOM 3840 C CA . THR A 1 494 ? 10.887 -6.524 26.187 1.00 84.31 494 THR A CA 1
ATOM 3841 C C . THR A 1 494 ? 9.760 -6.199 27.166 1.00 84.31 494 THR A C 1
ATOM 3843 O O . THR A 1 494 ? 9.272 -7.056 27.906 1.00 84.31 494 THR A O 1
ATOM 3846 N N . GLU A 1 495 ? 9.352 -4.932 27.155 1.00 77.75 495 GLU A N 1
ATOM 3847 C CA . GLU A 1 495 ? 8.261 -4.370 27.963 1.00 77.75 495 GLU A CA 1
ATOM 3848 C C . GLU A 1 495 ? 6.952 -4.226 27.160 1.00 77.75 495 GLU A C 1
ATOM 3850 O O . GLU A 1 495 ? 5.875 -4.103 27.739 1.00 77.75 495 GLU A O 1
ATOM 3855 N N . ASP A 1 496 ? 7.024 -4.285 25.824 1.00 76.88 496 ASP A N 1
ATOM 3856 C CA . ASP A 1 496 ? 5.897 -4.070 24.901 1.00 76.88 496 ASP A CA 1
ATOM 3857 C C . ASP A 1 496 ? 5.107 -5.373 24.625 1.00 76.88 496 ASP A C 1
ATOM 3859 O O . ASP A 1 496 ? 4.721 -5.675 23.495 1.00 76.88 496 ASP A O 1
ATOM 3863 N N . VAL A 1 497 ? 4.866 -6.173 25.669 1.00 82.88 497 VAL A N 1
ATOM 3864 C CA . VAL A 1 497 ? 4.062 -7.410 25.615 1.00 82.88 497 VAL A CA 1
ATOM 3865 C C . VAL A 1 497 ? 2.700 -7.158 26.252 1.00 82.88 497 VAL A C 1
ATOM 3867 O O . VAL A 1 497 ? 2.627 -6.681 27.383 1.00 82.88 497 VAL A O 1
ATOM 3870 N N . GLU A 1 498 ? 1.614 -7.527 25.569 1.00 87.38 498 GLU A N 1
ATOM 3871 C CA . GLU A 1 498 ? 0.282 -7.537 26.187 1.00 87.38 498 GLU A CA 1
ATOM 3872 C C . GLU A 1 498 ? -0.050 -8.938 26.699 1.00 87.38 498 GLU A C 1
ATOM 3874 O O . GLU A 1 498 ? 0.030 -9.917 25.958 1.00 87.38 498 GLU A O 1
ATOM 3879 N N . THR A 1 499 ? -0.439 -9.057 27.965 1.00 89.25 499 THR A N 1
ATOM 3880 C CA . THR A 1 499 ? -0.697 -10.348 28.612 1.00 89.25 499 THR A CA 1
ATOM 3881 C C . THR A 1 499 ? -1.937 -10.277 29.500 1.00 89.25 499 THR A C 1
ATOM 3883 O O . THR A 1 499 ? -2.091 -9.374 30.319 1.00 89.25 499 THR A O 1
ATOM 3886 N N . VAL A 1 500 ? -2.848 -11.241 29.330 1.00 91.00 500 VAL A N 1
ATOM 3887 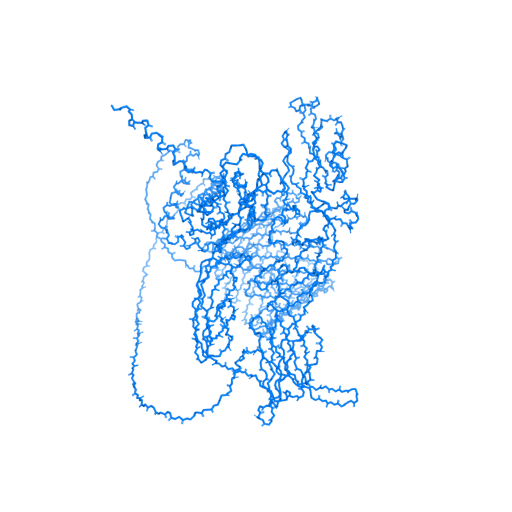C CA . VAL A 1 500 ? -4.055 -11.375 30.156 1.00 91.00 500 VAL A CA 1
ATOM 3888 C C . VAL A 1 500 ? -3.861 -12.516 31.139 1.00 91.00 500 VAL A C 1
ATOM 3890 O O . VAL A 1 500 ? -3.979 -13.696 30.783 1.00 91.00 500 VAL A O 1
ATOM 3893 N N . ILE A 1 501 ? -3.611 -12.158 32.394 1.00 92.31 501 ILE A N 1
ATOM 3894 C CA . ILE A 1 501 ? -3.454 -13.113 33.487 1.00 92.31 501 ILE A CA 1
ATOM 3895 C C . ILE A 1 501 ? -4.827 -13.368 34.112 1.00 92.31 501 ILE A C 1
ATOM 3897 O O . ILE A 1 501 ? -5.514 -12.435 34.524 1.00 92.31 501 ILE A O 1
ATOM 3901 N N . THR A 1 502 ? -5.247 -14.631 34.173 1.00 91.25 502 THR A N 1
ATOM 3902 C CA . THR A 1 502 ? -6.460 -15.040 34.888 1.00 91.25 502 THR A CA 1
ATOM 3903 C C . THR A 1 502 ? -6.078 -15.633 36.241 1.00 91.25 502 THR A C 1
ATOM 3905 O O . THR A 1 502 ? -5.279 -16.566 36.316 1.00 91.25 502 THR A O 1
ATOM 3908 N N . VAL A 1 503 ? -6.670 -15.097 37.307 1.00 91.44 503 VAL A N 1
ATOM 3909 C CA . VAL A 1 503 ? -6.549 -15.589 38.682 1.00 91.44 503 VAL A CA 1
ATOM 3910 C C . VAL A 1 503 ? -7.863 -16.261 39.079 1.00 91.44 503 VAL A C 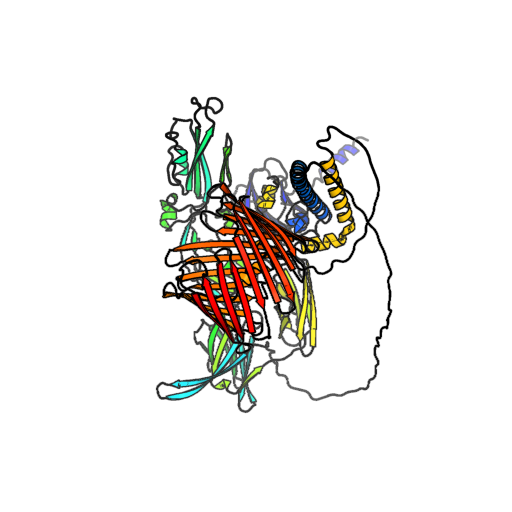1
ATOM 3912 O O . VAL A 1 503 ? -8.913 -15.622 39.023 1.00 91.44 503 VAL A O 1
ATOM 3915 N N . GLN A 1 504 ? -7.818 -17.530 39.485 1.00 89.38 504 GLN A N 1
ATOM 3916 C CA . GLN A 1 504 ? -8.960 -18.305 39.991 1.00 89.38 504 GLN A CA 1
ATOM 3917 C C . GLN A 1 504 ? -8.780 -18.591 41.489 1.00 89.38 504 GLN A C 1
ATOM 3919 O O . GLN A 1 504 ? -7.724 -19.064 41.913 1.00 89.38 504 GLN A O 1
ATOM 3924 N N . SER A 1 505 ? -9.808 -18.320 42.300 1.00 87.94 505 SER A N 1
ATOM 3925 C CA . SER A 1 505 ? -9.861 -18.715 43.717 1.00 87.94 505 SER A CA 1
ATOM 3926 C C . SER A 1 505 ? -11.270 -18.565 44.288 1.00 87.94 505 SER A C 1
ATOM 3928 O O . SER A 1 505 ? -11.960 -17.588 44.001 1.00 87.94 505 SER A O 1
ATOM 3930 N N . GLN A 1 506 ? -11.670 -19.467 45.191 1.00 81.25 506 GLN A N 1
ATOM 3931 C CA . GLN A 1 506 ? -12.919 -19.342 45.957 1.00 81.25 506 GLN A CA 1
ATOM 3932 C C . GLN A 1 506 ? -12.948 -18.103 46.874 1.00 81.25 506 GLN A C 1
ATOM 3934 O O . GLN A 1 506 ? -14.020 -17.694 47.308 1.00 81.25 506 GLN A O 1
ATOM 3939 N N . LEU A 1 507 ? -11.806 -17.457 47.136 1.00 79.62 507 LEU A N 1
ATOM 3940 C CA . LEU A 1 507 ? -11.757 -16.195 47.883 1.00 79.62 507 LEU A CA 1
ATOM 3941 C C . LEU A 1 507 ? -12.293 -14.995 47.074 1.00 79.62 507 LEU A C 1
ATOM 3943 O O . LEU A 1 507 ? -12.692 -13.994 47.660 1.00 79.62 507 LEU A O 1
ATOM 3947 N N . LEU A 1 508 ? -12.353 -15.079 45.738 1.00 79.81 508 LEU A N 1
ATOM 3948 C CA . LEU A 1 508 ? -12.696 -13.944 44.865 1.00 79.81 508 LEU A CA 1
ATOM 3949 C C . LEU A 1 508 ? -14.205 -13.641 44.755 1.00 79.81 508 LEU A C 1
ATOM 3951 O O . LEU A 1 508 ? -14.568 -12.699 44.045 1.00 79.81 508 LEU A O 1
ATOM 3955 N N . VAL A 1 509 ? -15.064 -14.389 45.467 1.00 76.81 509 VAL A N 1
ATOM 3956 C CA . VAL A 1 509 ? -16.544 -14.270 45.496 1.00 76.81 509 VAL A CA 1
ATOM 3957 C C . VAL A 1 509 ? -17.032 -12.828 45.650 1.00 76.81 509 VAL A C 1
ATOM 3959 O O . VAL A 1 509 ? -17.980 -12.415 44.989 1.00 76.81 509 VAL A O 1
ATOM 3962 N N . SER A 1 510 ? -16.388 -12.056 46.525 1.00 71.50 510 SER A N 1
ATOM 3963 C CA . SER A 1 510 ? -16.616 -10.622 46.671 1.00 71.50 510 SER A CA 1
ATOM 3964 C C . SER A 1 510 ? -15.256 -9.942 46.594 1.00 71.50 510 SER A C 1
ATOM 3966 O O . SER A 1 510 ? -14.494 -9.929 47.556 1.00 71.50 510 SER A O 1
ATOM 3968 N N . SER A 1 511 ? -14.911 -9.451 45.406 1.00 76.19 511 SER A N 1
ATOM 3969 C CA . SER A 1 511 ? -13.621 -8.814 45.146 1.00 76.19 511 SER A CA 1
ATOM 3970 C C . SER A 1 511 ? -13.785 -7.551 44.309 1.00 76.19 511 SER A C 1
ATOM 3972 O O . SER A 1 511 ? -14.563 -7.517 43.351 1.00 76.19 511 SER A O 1
ATOM 3974 N N . THR A 1 512 ? -13.017 -6.523 44.641 1.00 73.81 512 THR A N 1
ATOM 3975 C CA . THR A 1 512 ? -13.052 -5.178 44.046 1.00 73.81 512 THR A CA 1
ATOM 3976 C C . THR A 1 512 ? -11.678 -4.817 43.485 1.00 73.81 512 THR A C 1
ATOM 3978 O O . THR A 1 512 ? -10.679 -5.452 43.809 1.00 73.81 512 THR A O 1
ATOM 3981 N N . GLU A 1 513 ? -11.618 -3.843 42.581 1.00 70.62 513 GLU A N 1
ATOM 3982 C CA . GLU A 1 513 ? -10.343 -3.249 42.160 1.00 70.62 513 GLU A CA 1
ATOM 3983 C C . GLU A 1 513 ? -10.037 -2.065 43.081 1.00 70.62 513 GLU A C 1
ATOM 3985 O O . GLU A 1 513 ? -10.954 -1.318 43.431 1.00 70.62 513 GLU A O 1
ATOM 3990 N N . LEU A 1 514 ? -8.781 -1.926 43.509 1.00 68.56 514 LEU A N 1
ATOM 3991 C CA . LEU A 1 514 ? -8.371 -0.891 44.456 1.00 68.56 514 LEU A CA 1
ATOM 3992 C C . LEU A 1 514 ? -7.603 0.217 43.727 1.00 68.56 514 LEU A C 1
ATOM 3994 O O . LEU A 1 514 ? -6.424 0.059 43.418 1.00 68.56 514 LEU A O 1
ATOM 3998 N N . VAL A 1 515 ? -8.290 1.328 43.457 1.00 66.88 515 VAL A N 1
ATOM 3999 C CA . VAL A 1 515 ? -7.764 2.496 42.733 1.00 66.88 515 VAL A CA 1
ATOM 4000 C C . VAL A 1 515 ? -7.752 3.707 43.666 1.00 66.88 515 VAL A C 1
ATOM 4002 O O . VAL A 1 515 ? -8.720 3.935 44.392 1.00 66.88 515 VAL A O 1
ATOM 4005 N N . TYR A 1 516 ? -6.665 4.481 43.640 1.00 70.56 516 TYR A N 1
ATOM 4006 C CA . TYR A 1 516 ? -6.504 5.706 44.425 1.00 70.56 516 TYR A CA 1
ATOM 4007 C C . TYR A 1 516 ? -6.023 6.855 43.533 1.00 70.56 516 TYR A C 1
ATOM 4009 O O . TYR A 1 516 ? -4.880 6.855 43.075 1.00 70.56 516 TYR A O 1
ATOM 4017 N N . ASP A 1 517 ? -6.888 7.847 43.317 1.00 68.88 517 ASP A N 1
ATOM 4018 C CA . ASP A 1 517 ? -6.597 9.026 42.495 1.00 68.88 517 ASP A CA 1
ATOM 4019 C C . ASP A 1 517 ? -5.725 10.041 43.260 1.00 68.88 517 ASP A C 1
ATOM 4021 O O . ASP A 1 517 ? -6.195 11.055 43.784 1.00 68.88 517 ASP A O 1
ATOM 4025 N N . GLU A 1 518 ? -4.429 9.743 43.345 1.00 76.38 518 GLU A N 1
ATOM 4026 C CA . GLU A 1 518 ? -3.411 10.618 43.935 1.00 76.38 518 GLU A CA 1
ATOM 4027 C C . GLU A 1 518 ? -3.273 11.957 43.199 1.00 76.38 518 GLU A C 1
ATOM 4029 O O . GLU A 1 518 ? -3.453 12.044 41.983 1.00 76.38 518 GLU A O 1
ATOM 4034 N N . LYS A 1 519 ? -2.900 13.016 43.931 1.00 83.69 519 LYS A N 1
ATOM 4035 C CA . LYS A 1 519 ? -2.609 14.329 43.332 1.00 83.69 519 LYS A CA 1
ATOM 4036 C C . LYS A 1 519 ? -1.161 14.412 42.851 1.00 83.69 519 LYS A C 1
ATOM 4038 O O . LYS A 1 519 ? -0.242 14.033 43.579 1.00 83.69 519 LYS A O 1
ATOM 4043 N N . CYS A 1 520 ? -0.960 15.001 41.671 1.00 86.31 520 CYS A N 1
ATOM 4044 C CA . CYS A 1 520 ? 0.368 15.233 41.112 1.00 86.31 520 CYS A CA 1
ATOM 4045 C C . CYS A 1 520 ? 0.496 16.509 40.264 1.00 86.31 520 CYS A C 1
ATOM 4047 O O . CYS A 1 520 ? -0.496 17.042 39.766 1.00 86.31 520 CYS A O 1
ATOM 4049 N N . ASP A 1 521 ? 1.738 16.975 40.103 1.00 87.50 521 ASP A N 1
ATOM 4050 C CA . ASP A 1 521 ? 2.169 18.042 39.184 1.00 87.50 521 ASP A CA 1
ATOM 4051 C C . ASP A 1 521 ? 3.178 17.452 38.180 1.00 87.50 521 ASP A C 1
ATOM 4053 O O . ASP A 1 521 ? 4.021 16.630 38.544 1.00 87.50 521 ASP A O 1
ATOM 4057 N N . ILE A 1 522 ? 3.049 17.816 36.899 1.00 89.12 522 ILE A N 1
ATOM 4058 C CA . ILE A 1 522 ? 3.619 17.073 35.763 1.00 89.12 522 ILE A CA 1
ATOM 4059 C C . ILE A 1 522 ? 4.266 18.042 34.774 1.00 89.12 522 ILE A C 1
ATOM 4061 O O . ILE A 1 522 ? 3.633 18.997 34.318 1.00 89.12 522 ILE A O 1
ATOM 4065 N N . LYS A 1 523 ? 5.517 17.775 34.385 1.00 88.56 523 LYS A N 1
ATOM 4066 C CA . LYS A 1 523 ? 6.277 18.608 33.442 1.00 88.56 523 LYS A CA 1
ATOM 4067 C C . LYS A 1 523 ? 6.934 17.746 32.363 1.00 88.56 523 LYS A C 1
ATOM 4069 O O . LYS A 1 523 ? 7.521 16.710 32.658 1.00 88.56 523 LYS A O 1
ATOM 4074 N N . LEU A 1 524 ? 6.828 18.186 31.108 1.00 88.44 524 LEU A N 1
ATOM 4075 C CA . LEU A 1 524 ? 7.439 17.552 29.933 1.00 88.44 524 LEU A CA 1
ATOM 4076 C C . LEU A 1 524 ? 8.482 18.497 29.325 1.00 88.44 524 LEU A C 1
ATOM 4078 O O . LEU A 1 524 ? 8.263 19.710 29.287 1.00 88.44 524 LEU A O 1
ATOM 4082 N N . THR A 1 525 ? 9.592 17.962 28.817 1.00 89.56 525 THR A N 1
ATOM 4083 C CA . THR A 1 525 ? 10.524 18.721 27.968 1.00 89.56 525 THR A CA 1
ATOM 4084 C C . THR A 1 525 ? 10.050 18.750 26.513 1.00 89.56 525 THR A C 1
ATOM 4086 O O . THR A 1 525 ? 9.203 17.958 26.099 1.00 89.56 525 THR A O 1
ATOM 4089 N N . ASN A 1 526 ? 10.654 19.622 25.701 1.00 86.88 526 ASN A N 1
ATOM 4090 C CA . ASN A 1 526 ? 10.570 19.496 24.244 1.00 86.88 526 ASN A CA 1
ATOM 4091 C C . ASN A 1 526 ? 11.116 18.130 23.783 1.00 86.88 526 ASN A C 1
ATOM 4093 O O . ASN A 1 526 ? 11.962 17.535 24.458 1.00 86.88 526 ASN A O 1
ATOM 4097 N N . LEU A 1 527 ? 10.645 17.674 22.621 1.00 86.31 527 LEU A N 1
ATOM 4098 C CA . LEU A 1 527 ? 11.131 16.475 21.931 1.00 86.31 527 LEU A CA 1
ATOM 4099 C C . LEU A 1 527 ? 12.386 16.764 21.097 1.00 86.31 527 LEU A C 1
ATOM 4101 O O . LEU A 1 527 ? 12.412 17.740 20.341 1.00 86.31 527 LEU A O 1
ATOM 4105 N N . SER A 1 528 ? 13.366 15.862 21.167 1.00 83.56 528 SER A N 1
ATOM 4106 C CA . SER A 1 528 ? 14.563 15.829 20.313 1.00 83.56 528 SER A CA 1
ATOM 4107 C C . SER A 1 528 ? 14.784 14.433 19.717 1.00 83.56 528 SER A C 1
ATOM 4109 O O . SER A 1 528 ? 14.419 13.430 20.323 1.00 83.56 528 SER A O 1
ATOM 4111 N N . GLY A 1 529 ? 15.363 14.352 18.515 1.00 80.25 529 GLY A N 1
ATOM 4112 C CA . GLY A 1 529 ? 15.598 13.091 17.799 1.00 80.25 529 GLY A CA 1
ATOM 4113 C C . GLY A 1 529 ? 15.171 13.150 16.331 1.00 80.25 529 GLY A C 1
ATOM 4114 O O . GLY A 1 529 ? 15.180 14.220 15.716 1.00 80.25 529 GLY A O 1
ATOM 4115 N N . CYS A 1 530 ? 14.801 12.002 15.764 1.00 78.12 530 CYS A N 1
ATOM 4116 C CA . CYS A 1 530 ? 14.459 11.857 14.348 1.00 78.12 530 CYS A CA 1
ATOM 4117 C C . CYS A 1 530 ? 13.076 11.223 14.120 1.00 78.12 530 CYS A C 1
ATOM 4119 O O . CYS A 1 530 ? 12.502 10.588 15.007 1.00 78.12 530 CYS A O 1
ATOM 4121 N N . TYR A 1 531 ? 12.532 11.429 12.918 1.00 79.38 531 TYR A N 1
ATOM 4122 C CA . TYR A 1 531 ? 11.328 10.749 12.429 1.00 79.38 531 TYR A CA 1
ATOM 4123 C C . TYR A 1 531 ? 11.713 9.632 11.448 1.00 79.38 531 TYR A C 1
ATOM 4125 O O . TYR A 1 531 ? 12.810 9.657 10.890 1.00 79.38 531 TYR A O 1
ATOM 4133 N N . ASP A 1 532 ? 10.858 8.612 11.326 1.00 69.75 532 ASP A N 1
ATOM 4134 C CA . ASP A 1 532 ? 11.066 7.380 10.535 1.00 69.75 532 ASP A CA 1
ATOM 4135 C C . ASP A 1 532 ? 12.405 6.636 10.727 1.00 69.75 532 ASP A C 1
ATOM 4137 O O . ASP A 1 532 ? 12.774 5.749 9.957 1.00 69.75 532 ASP A O 1
ATOM 4141 N N . CYS A 1 533 ? 13.103 6.923 11.825 1.00 68.56 533 CYS A N 1
ATOM 4142 C CA . CYS A 1 533 ? 14.366 6.304 12.206 1.00 68.56 533 CYS A CA 1
ATOM 4143 C C . CYS A 1 533 ? 14.185 5.259 13.324 1.00 68.56 533 CYS A C 1
ATOM 4145 O O . CYS A 1 533 ? 13.233 5.315 14.105 1.00 68.56 533 CYS A O 1
ATOM 4147 N N . LEU A 1 534 ? 15.144 4.332 13.456 1.00 61.09 534 LEU A N 1
ATOM 4148 C CA . LEU A 1 534 ? 15.143 3.307 14.515 1.00 61.09 534 LEU A CA 1
ATOM 4149 C C . LEU A 1 534 ? 15.304 3.891 15.933 1.00 61.09 534 LEU A C 1
ATOM 4151 O O . LEU A 1 534 ? 14.765 3.337 16.885 1.00 61.09 534 LEU A O 1
ATOM 4155 N N . HIS A 1 535 ? 16.007 5.020 16.069 1.00 65.75 535 HIS A N 1
ATOM 4156 C CA . HIS A 1 535 ? 16.227 5.698 17.355 1.00 65.75 535 HIS A CA 1
ATOM 4157 C C . HIS A 1 535 ? 14.982 6.434 17.891 1.00 65.75 535 HIS A C 1
ATOM 4159 O O . HIS A 1 535 ? 14.881 6.672 19.095 1.00 65.75 535 HIS A O 1
ATOM 4165 N N . GLY A 1 536 ? 14.044 6.802 17.010 1.00 74.75 536 GLY A N 1
ATOM 4166 C CA . GLY A 1 536 ? 12.881 7.630 17.332 1.00 74.75 536 GLY A CA 1
ATOM 4167 C C . GLY A 1 536 ? 13.227 9.027 17.867 1.00 74.75 536 GLY A C 1
ATOM 4168 O O . GLY A 1 536 ? 14.254 9.627 17.531 1.00 74.75 536 GLY A O 1
ATOM 4169 N N . ALA A 1 537 ? 12.338 9.541 18.717 1.00 83.38 537 ALA A N 1
ATOM 4170 C CA . ALA A 1 537 ? 12.479 10.805 19.427 1.00 83.38 537 ALA A CA 1
ATOM 4171 C C . ALA A 1 537 ? 12.327 10.605 20.941 1.00 83.38 537 ALA A C 1
ATOM 4173 O O . ALA A 1 537 ? 11.604 9.717 21.397 1.00 83.38 537 ALA A O 1
ATOM 4174 N N . THR A 1 538 ? 12.994 11.446 21.728 1.00 83.69 538 THR A N 1
ATOM 4175 C CA . THR A 1 538 ? 13.052 11.344 23.189 1.00 83.69 538 THR A CA 1
ATOM 4176 C C . THR A 1 538 ? 12.633 12.645 23.869 1.00 83.69 538 THR A C 1
ATOM 4178 O O . THR A 1 538 ? 12.831 13.745 23.347 1.00 83.69 538 THR A O 1
ATOM 4181 N N . MET A 1 539 ? 12.031 12.519 25.052 1.00 88.06 539 MET A N 1
ATOM 4182 C CA . MET A 1 539 ? 11.776 13.627 25.977 1.00 88.06 539 MET A CA 1
ATOM 4183 C C . MET A 1 539 ? 12.041 13.193 27.423 1.00 88.06 539 MET A C 1
ATOM 4185 O O . MET A 1 539 ? 11.968 12.009 27.754 1.00 88.06 539 MET A O 1
ATOM 4189 N N . GLY A 1 540 ? 12.295 14.156 28.306 1.00 87.88 540 GLY A N 1
ATOM 4190 C CA . GLY A 1 540 ? 12.179 13.953 29.747 1.00 87.88 540 GLY A CA 1
ATOM 4191 C C . GLY A 1 540 ? 10.772 14.304 30.228 1.00 87.88 540 GLY A C 1
ATOM 4192 O O . GLY A 1 540 ? 10.251 15.368 29.895 1.00 87.88 540 GLY A O 1
ATOM 4193 N N . ALA A 1 541 ? 10.191 13.445 31.055 1.00 89.31 541 ALA A N 1
ATOM 4194 C CA . ALA A 1 541 ? 9.022 13.744 31.870 1.00 89.31 541 ALA A CA 1
ATOM 4195 C C . ALA A 1 541 ? 9.419 13.710 33.353 1.00 89.31 541 ALA A C 1
ATOM 4197 O O . ALA A 1 541 ? 10.172 12.832 33.775 1.00 89.31 541 ALA A O 1
ATOM 4198 N N . THR A 1 542 ? 8.921 14.654 34.148 1.00 90.94 542 THR A N 1
ATOM 4199 C CA . THR A 1 542 ? 9.043 14.641 35.612 1.00 90.94 542 THR A CA 1
ATOM 4200 C C . THR A 1 542 ? 7.673 14.811 36.249 1.00 90.94 542 THR A C 1
ATOM 4202 O O . THR A 1 542 ? 6.851 15.601 35.777 1.00 90.94 542 THR A O 1
ATOM 4205 N N . CYS A 1 543 ? 7.422 14.060 37.321 1.00 89.00 543 CYS A N 1
ATOM 4206 C CA . CYS A 1 543 ? 6.154 14.088 38.038 1.00 89.00 543 CYS A CA 1
ATOM 4207 C C . CYS A 1 543 ? 6.368 14.023 39.556 1.00 89.00 543 CYS A C 1
ATOM 4209 O O . CYS A 1 543 ? 7.121 13.184 40.055 1.00 89.00 543 CYS A O 1
ATOM 4211 N N . THR A 1 544 ? 5.685 14.892 40.298 1.00 89.25 544 THR A N 1
ATOM 4212 C CA . THR A 1 544 ? 5.694 14.923 41.767 1.00 89.25 544 THR A CA 1
ATOM 4213 C C . THR A 1 544 ? 4.350 14.483 42.329 1.00 89.25 544 THR A C 1
ATOM 4215 O O . THR A 1 544 ? 3.314 14.985 41.910 1.00 89.25 544 THR A O 1
ATOM 4218 N N . SER A 1 545 ? 4.362 13.582 43.310 1.00 87.69 545 SER A N 1
ATOM 4219 C CA . SER A 1 545 ? 3.179 13.106 44.047 1.00 87.69 545 SER A CA 1
ATOM 4220 C C . SER A 1 545 ? 3.549 12.780 45.498 1.00 87.69 545 SER A C 1
ATOM 4222 O O . SER A 1 545 ? 4.731 12.663 45.820 1.00 87.69 545 SER A O 1
ATOM 4224 N N . VAL A 1 546 ? 2.557 12.658 46.388 1.00 81.31 546 VAL A N 1
ATOM 4225 C CA . VAL A 1 546 ? 2.796 12.369 47.818 1.00 81.31 546 VAL A CA 1
ATOM 4226 C C . VAL A 1 546 ? 3.305 10.938 48.005 1.00 81.31 546 VAL A C 1
ATOM 4228 O O . VAL A 1 546 ? 4.375 10.724 48.573 1.00 81.31 546 VAL A O 1
ATOM 4231 N N . ASN A 1 547 ? 2.555 9.970 47.481 1.00 80.00 547 ASN A N 1
ATOM 4232 C CA . ASN A 1 547 ? 2.951 8.567 47.399 1.00 80.00 547 ASN A CA 1
ATOM 4233 C C . ASN A 1 547 ? 3.583 8.265 46.031 1.00 80.00 547 ASN A C 1
ATOM 4235 O O . ASN A 1 547 ? 3.409 9.030 45.079 1.00 80.00 547 ASN A O 1
ATOM 4239 N N . SER A 1 548 ? 4.316 7.154 45.914 1.00 79.44 548 SER A N 1
ATOM 4240 C CA . SER A 1 548 ? 4.761 6.672 44.601 1.00 79.44 548 SER A CA 1
ATOM 4241 C C . SER A 1 548 ? 3.552 6.190 43.797 1.00 79.44 548 SER A C 1
ATOM 4243 O O . SER A 1 548 ? 2.725 5.444 44.317 1.00 79.44 548 SER A O 1
ATOM 4245 N N . ALA A 1 549 ? 3.433 6.656 42.555 1.00 77.75 549 ALA A N 1
ATOM 4246 C CA . ALA A 1 549 ? 2.303 6.381 41.673 1.00 77.75 549 ALA A CA 1
ATOM 4247 C C . ALA A 1 549 ? 2.755 6.382 40.203 1.00 77.75 549 ALA A C 1
ATOM 4249 O O . ALA A 1 549 ? 3.807 6.926 39.868 1.00 77.75 549 ALA A O 1
ATOM 4250 N N . LYS A 1 550 ? 1.950 5.802 39.306 1.00 78.38 550 LYS A N 1
ATOM 4251 C CA . LYS A 1 550 ? 2.241 5.740 37.865 1.00 78.38 550 LYS A CA 1
ATOM 4252 C C . LYS A 1 550 ? 1.041 6.244 37.069 1.00 78.38 550 LYS A C 1
ATOM 4254 O O . LYS A 1 550 ? -0.009 5.603 37.045 1.00 78.38 550 LYS A O 1
ATOM 4259 N N . ILE A 1 551 ? 1.190 7.407 36.438 1.00 83.69 551 ILE A N 1
ATOM 4260 C CA . ILE A 1 551 ? 0.122 8.075 35.678 1.00 83.69 551 ILE A CA 1
ATOM 4261 C C . ILE A 1 551 ? 0.187 7.709 34.197 1.00 83.69 551 ILE A C 1
ATOM 4263 O O . ILE A 1 551 ? 1.252 7.375 33.682 1.00 83.69 551 ILE A O 1
ATOM 4267 N N . THR A 1 552 ? -0.939 7.825 33.491 1.00 84.19 552 THR A N 1
ATOM 4268 C CA . THR A 1 552 ? -1.005 7.638 32.031 1.00 84.19 552 THR A CA 1
ATOM 4269 C C . THR A 1 552 ? -1.241 8.978 31.340 1.00 84.19 552 THR A C 1
ATOM 4271 O O . THR A 1 552 ? -2.158 9.714 31.701 1.00 84.19 552 THR A O 1
ATOM 4274 N N . ILE A 1 553 ? -0.420 9.296 30.342 1.00 86.12 553 ILE A N 1
ATOM 4275 C CA . ILE A 1 553 ? -0.544 10.481 29.495 1.00 86.12 553 ILE A CA 1
ATOM 4276 C C . ILE A 1 553 ? -1.036 10.038 28.114 1.00 86.12 553 ILE A C 1
ATOM 4278 O O . ILE A 1 553 ? -0.446 9.168 27.474 1.00 86.12 553 ILE A O 1
ATOM 4282 N N . LEU A 1 554 ? -2.144 10.636 27.679 1.00 86.06 554 LEU A N 1
ATOM 4283 C CA . LEU A 1 554 ? -2.863 10.324 26.446 1.00 86.06 554 LEU A CA 1
ATOM 4284 C C . LEU A 1 554 ? -2.685 11.489 25.467 1.00 86.06 554 LEU A C 1
ATOM 4286 O O . LEU A 1 554 ? -3.097 12.605 25.769 1.00 86.06 554 LEU A O 1
ATOM 4290 N N . CYS A 1 555 ? -2.076 11.256 24.310 1.00 84.75 555 CYS A N 1
ATOM 4291 C CA . CYS A 1 555 ? -1.893 12.241 23.240 1.00 84.75 555 CYS A CA 1
ATOM 4292 C C . CYS A 1 555 ? -2.658 11.807 21.980 1.00 84.75 555 CYS A C 1
ATOM 4294 O O . CYS A 1 555 ? -3.143 10.681 21.906 1.00 84.75 555 CYS A O 1
ATOM 4296 N N . ASP A 1 556 ? -2.736 12.682 20.972 1.00 77.31 556 ASP A N 1
ATOM 4297 C CA . ASP A 1 556 ? -3.543 12.458 19.759 1.00 77.31 556 ASP A CA 1
ATOM 4298 C C . ASP A 1 556 ? -3.215 11.134 19.024 1.00 77.31 556 ASP A C 1
ATOM 4300 O O . ASP A 1 556 ? -4.114 10.503 18.466 1.00 77.31 556 ASP A O 1
ATOM 4304 N N . HIS A 1 557 ? -1.948 10.688 19.056 1.00 71.25 557 HIS A N 1
ATOM 4305 C CA . HIS A 1 557 ? -1.498 9.427 18.433 1.00 71.25 557 HIS A CA 1
ATOM 4306 C C . HIS A 1 557 ? -0.594 8.545 19.314 1.00 71.25 557 HIS A C 1
ATOM 4308 O O . HIS A 1 557 ? -0.185 7.472 18.880 1.00 71.25 557 HIS A O 1
ATOM 4314 N N . ASN A 1 558 ? -0.257 8.977 20.532 1.00 78.00 558 ASN A N 1
ATOM 4315 C CA . ASN A 1 558 ? 0.704 8.301 21.411 1.00 78.00 558 ASN A CA 1
ATOM 4316 C C . ASN A 1 558 ? 0.151 8.196 22.837 1.00 78.00 558 ASN A C 1
ATOM 4318 O O . ASN A 1 558 ? -0.471 9.135 23.330 1.00 78.00 558 ASN A O 1
ATOM 4322 N N . VAL A 1 559 ? 0.424 7.084 23.524 1.00 80.38 559 VAL A N 1
ATOM 4323 C CA . VAL A 1 559 ? 0.062 6.880 24.935 1.00 80.38 559 VAL A CA 1
ATOM 4324 C C . VAL A 1 559 ? 1.270 6.338 25.688 1.00 80.38 559 VAL A C 1
ATOM 4326 O O . VAL A 1 559 ? 1.914 5.393 25.235 1.00 80.38 559 VAL A O 1
ATOM 4329 N N . PHE A 1 560 ? 1.593 6.936 26.832 1.00 83.75 560 PHE A N 1
ATOM 4330 C CA . PHE A 1 560 ? 2.739 6.535 27.647 1.00 83.75 560 PHE A CA 1
ATOM 4331 C C . PHE A 1 560 ? 2.476 6.746 29.137 1.00 83.75 560 PHE A C 1
ATOM 4333 O O . PHE A 1 560 ? 1.664 7.584 29.529 1.00 83.75 560 PHE A O 1
ATOM 4340 N N . ALA A 1 561 ? 3.169 5.973 29.971 1.00 82.88 561 ALA A N 1
ATOM 4341 C CA . ALA A 1 561 ? 3.132 6.127 31.417 1.00 82.88 561 ALA A CA 1
ATOM 4342 C C . ALA A 1 561 ? 4.309 6.984 31.913 1.00 82.88 561 ALA A C 1
ATOM 4344 O O . ALA A 1 561 ? 5.379 6.985 31.304 1.00 82.88 561 ALA A O 1
ATOM 4345 N N . VAL A 1 562 ? 4.110 7.695 33.023 1.00 85.88 562 VAL A N 1
ATOM 4346 C CA . VAL A 1 562 ? 5.146 8.472 33.722 1.00 85.88 562 VAL A CA 1
ATOM 4347 C C . VAL A 1 562 ? 5.120 8.094 35.198 1.00 85.88 562 VAL A C 1
ATOM 4349 O O . VAL A 1 562 ? 4.048 7.930 35.785 1.00 85.88 562 VAL A O 1
ATOM 4352 N N . GLU A 1 563 ? 6.299 7.934 35.793 1.00 85.56 563 GLU A N 1
ATOM 4353 C CA . GLU A 1 563 ? 6.432 7.650 37.220 1.00 85.56 563 GLU A CA 1
ATOM 4354 C C . GLU A 1 563 ? 6.387 8.947 38.026 1.00 85.56 563 GLU A C 1
ATOM 4356 O O . GLU A 1 563 ? 7.008 9.945 37.662 1.00 85.56 563 GLU A O 1
ATOM 4361 N N . CYS A 1 564 ? 5.649 8.919 39.130 1.00 85.88 564 CYS A N 1
ATOM 4362 C CA . CYS A 1 564 ? 5.458 10.025 40.053 1.00 85.88 564 CYS A CA 1
ATOM 4363 C C . CYS A 1 564 ? 5.917 9.612 41.455 1.00 85.88 564 CYS A C 1
ATOM 4365 O O . CYS A 1 564 ? 5.744 8.465 41.881 1.00 85.88 564 CYS A O 1
ATOM 4367 N N . GLY A 1 565 ? 6.487 10.556 42.199 1.00 86.06 565 GLY A N 1
ATOM 4368 C CA . GLY A 1 565 ? 6.821 10.341 43.603 1.00 86.06 565 GLY A CA 1
ATOM 4369 C C . GLY A 1 565 ? 7.330 11.600 44.301 1.00 86.06 565 GLY A C 1
ATOM 4370 O O . GLY A 1 565 ? 7.543 12.628 43.648 1.00 86.06 565 GLY A O 1
ATOM 4371 N N . PRO A 1 566 ? 7.582 11.530 45.620 1.00 82.44 566 PRO A N 1
ATOM 4372 C CA . PRO A 1 566 ? 8.015 12.682 46.414 1.00 82.44 566 PRO A CA 1
ATOM 4373 C C . PRO A 1 566 ? 9.413 13.194 46.027 1.00 82.44 566 PRO A C 1
ATOM 4375 O O . PRO A 1 566 ? 9.767 14.328 46.335 1.00 82.44 566 PRO A O 1
ATOM 4378 N N . THR A 1 567 ? 10.204 12.379 45.324 1.00 85.25 567 THR A N 1
ATOM 4379 C CA . THR A 1 567 ? 11.550 12.701 44.825 1.00 85.25 567 THR A CA 1
ATOM 4380 C C . THR A 1 567 ? 11.575 13.311 43.418 1.00 85.25 567 THR A C 1
ATOM 4382 O O . THR A 1 567 ? 12.660 13.573 42.906 1.00 85.25 567 THR A O 1
ATOM 4385 N N . SER A 1 568 ? 10.419 13.558 42.783 1.00 84.25 568 SER A N 1
ATOM 4386 C CA . SER A 1 568 ? 10.323 14.049 41.395 1.00 84.25 568 SER A CA 1
ATOM 4387 C C . SER A 1 568 ? 11.100 13.187 40.370 1.00 84.25 568 SER A C 1
ATOM 4389 O O . SER A 1 568 ? 11.932 13.733 39.633 1.00 84.25 568 SER A O 1
ATOM 4391 N N . PRO A 1 569 ? 10.877 11.857 40.305 1.00 85.12 569 PRO A N 1
ATOM 4392 C CA . PRO A 1 569 ? 11.590 10.978 39.376 1.00 85.12 569 PRO A CA 1
ATOM 4393 C C . PRO A 1 569 ? 11.500 11.467 37.920 1.00 85.12 569 PRO A C 1
ATOM 4395 O O . PRO A 1 569 ? 10.479 11.998 37.476 1.00 85.12 569 PRO A O 1
ATOM 4398 N N . LYS A 1 570 ? 12.600 11.296 37.175 1.00 85.38 570 LYS A N 1
ATOM 4399 C CA . LYS A 1 570 ? 12.694 11.647 35.754 1.00 85.38 570 LYS A CA 1
ATOM 4400 C C . LYS A 1 570 ? 12.507 10.396 34.898 1.00 85.38 570 LYS A C 1
ATOM 4402 O O . LYS A 1 570 ? 13.435 9.606 34.747 1.00 85.38 570 LYS A O 1
ATOM 4407 N N . THR A 1 571 ? 11.337 10.260 34.286 1.00 83.19 571 THR A N 1
ATOM 4408 C CA . THR A 1 571 ? 11.078 9.256 33.250 1.00 83.19 571 THR A CA 1
ATOM 4409 C C . THR A 1 571 ? 11.624 9.765 31.911 1.00 83.19 571 THR A C 1
ATOM 4411 O O . THR A 1 571 ? 11.242 10.841 31.452 1.00 83.19 571 THR A O 1
ATOM 4414 N N . ASN A 1 572 ? 12.502 9.005 31.253 1.00 82.69 572 ASN A N 1
ATOM 4415 C CA . ASN A 1 572 ? 12.861 9.263 29.855 1.00 82.69 572 ASN A CA 1
ATOM 4416 C C . ASN A 1 572 ? 11.832 8.558 28.960 1.00 82.69 572 ASN A C 1
ATOM 4418 O O . ASN A 1 572 ? 11.702 7.337 29.013 1.00 82.69 572 ASN A O 1
ATOM 4422 N N . VAL A 1 573 ? 11.086 9.314 28.155 1.00 82.75 573 VAL A N 1
ATOM 4423 C CA . VAL A 1 573 ? 10.026 8.778 27.291 1.00 82.75 573 VAL A CA 1
ATOM 4424 C C . VAL A 1 573 ? 10.528 8.734 25.852 1.00 82.75 573 VAL A C 1
ATOM 4426 O O . VAL A 1 573 ? 10.889 9.766 25.284 1.00 82.75 573 VAL A O 1
ATOM 4429 N N . HIS A 1 574 ? 10.524 7.538 25.265 1.00 80.06 574 HIS A N 1
ATOM 4430 C CA . HIS A 1 574 ? 10.821 7.305 23.853 1.00 80.06 574 HIS A CA 1
ATOM 4431 C C . HIS A 1 574 ? 9.507 7.216 23.068 1.00 80.06 574 HIS A C 1
ATOM 4433 O O . HIS A 1 574 ? 8.593 6.490 23.463 1.00 80.06 574 HIS A O 1
ATOM 4439 N N . LEU A 1 575 ? 9.411 7.965 21.970 1.00 82.00 575 LEU A N 1
ATOM 4440 C CA . LEU A 1 575 ? 8.241 8.056 21.093 1.00 82.00 575 LEU A CA 1
ATOM 4441 C C . LEU A 1 575 ? 8.670 7.933 19.626 1.00 82.00 575 LEU A C 1
ATOM 4443 O O . LEU A 1 575 ? 9.771 8.338 19.250 1.00 82.00 575 LEU A O 1
ATOM 4447 N N . ARG A 1 576 ? 7.780 7.415 18.776 1.00 79.50 576 ARG A N 1
ATOM 4448 C CA . ARG A 1 576 ? 7.992 7.333 17.326 1.00 79.50 576 ARG A CA 1
ATOM 4449 C C . ARG A 1 576 ? 7.089 8.325 16.595 1.00 79.50 576 ARG A C 1
ATOM 4451 O O . ARG A 1 576 ? 5.943 8.531 16.988 1.00 79.50 576 ARG A O 1
ATOM 4458 N N . PHE A 1 577 ? 7.621 8.908 15.524 1.00 80.69 577 PHE A N 1
ATOM 4459 C CA . PHE A 1 577 ? 6.915 9.820 14.628 1.00 80.69 577 PHE A CA 1
ATOM 4460 C C . PHE A 1 577 ? 7.247 9.496 13.166 1.00 80.69 577 PHE A C 1
ATOM 4462 O O . PHE A 1 577 ? 8.341 9.017 12.861 1.00 80.69 577 PHE A O 1
ATOM 4469 N N . ASP A 1 578 ? 6.279 9.783 12.305 1.00 77.81 578 ASP A N 1
ATOM 4470 C CA . ASP A 1 578 ? 6.220 9.619 10.843 1.00 77.81 578 ASP A CA 1
ATOM 4471 C C . ASP A 1 578 ? 6.487 10.936 10.081 1.00 77.81 578 ASP A C 1
ATOM 4473 O O . ASP A 1 578 ? 6.339 11.033 8.865 1.00 77.81 578 ASP A O 1
ATOM 4477 N N . SER A 1 579 ? 6.768 12.010 10.820 1.00 78.19 579 SER A N 1
ATOM 4478 C CA . SER A 1 579 ? 6.696 13.380 10.324 1.00 78.19 579 SER A CA 1
ATOM 4479 C C . SER A 1 579 ? 7.637 14.302 11.096 1.00 78.19 579 SER A C 1
ATOM 4481 O O . SER A 1 579 ? 7.908 14.113 12.286 1.00 78.19 579 SER A O 1
ATOM 4483 N N . SER A 1 580 ? 8.148 15.341 10.428 1.00 78.00 580 SER A N 1
ATOM 4484 C CA . SER A 1 580 ? 9.236 16.166 10.981 1.00 78.00 580 SER A CA 1
ATOM 4485 C C . SER A 1 580 ? 8.792 17.160 12.071 1.00 78.00 580 SER A C 1
ATOM 4487 O O . SER A 1 580 ? 9.614 17.926 12.584 1.00 78.00 580 SER A O 1
ATOM 4489 N N . VAL A 1 581 ? 7.494 17.231 12.386 1.00 80.94 581 VAL A N 1
ATOM 4490 C CA . VAL A 1 581 ? 6.891 18.262 13.246 1.00 80.94 581 VAL A CA 1
ATOM 4491 C C . VAL A 1 581 ? 5.916 17.615 14.230 1.00 80.94 581 VAL A C 1
ATOM 4493 O O . VAL A 1 581 ? 4.711 17.554 13.997 1.00 80.94 581 VAL A O 1
ATOM 4496 N N . ALA A 1 582 ? 6.440 17.166 15.369 1.00 80.06 582 ALA A N 1
ATOM 4497 C CA . ALA A 1 582 ? 5.633 16.649 16.466 1.00 80.06 582 ALA A CA 1
ATOM 4498 C C . ALA A 1 582 ? 4.946 17.813 17.205 1.00 80.06 582 ALA A C 1
ATOM 4500 O O . ALA A 1 582 ? 5.581 18.507 17.998 1.00 80.06 582 ALA A O 1
ATOM 4501 N N . GLN A 1 583 ? 3.657 18.044 16.941 1.00 83.62 583 GLN A N 1
ATOM 4502 C CA . GLN A 1 583 ? 2.822 19.007 17.672 1.00 83.62 583 GLN A CA 1
ATOM 4503 C C . GLN A 1 583 ? 1.473 18.371 18.029 1.00 83.62 583 GLN A C 1
ATOM 4505 O O . GLN A 1 583 ? 0.588 18.282 17.183 1.00 83.62 583 GLN A O 1
ATOM 4510 N N . GLN A 1 584 ? 1.326 17.926 19.279 1.00 85.69 584 GLN A N 1
ATOM 4511 C CA . GLN A 1 584 ? 0.129 17.239 19.791 1.00 85.69 584 GLN A CA 1
ATOM 4512 C C . GLN A 1 584 ? -0.322 17.841 21.130 1.00 85.69 584 GLN A C 1
ATOM 4514 O O . GLN A 1 584 ? 0.458 18.480 21.846 1.00 85.69 584 GLN A O 1
ATOM 4519 N N . LYS A 1 585 ? -1.591 17.633 21.490 1.00 87.38 585 LYS A N 1
ATOM 4520 C CA . LYS A 1 585 ? -2.135 18.003 22.803 1.00 87.38 585 LYS A CA 1
ATOM 4521 C C . LYS A 1 585 ? -2.333 16.753 23.642 1.00 87.38 585 LYS A C 1
ATOM 4523 O O . LYS A 1 585 ? -3.302 16.022 23.471 1.00 87.38 585 LYS A O 1
ATOM 4528 N N . CYS A 1 586 ? -1.436 16.547 24.594 1.00 89.44 586 CYS A N 1
ATOM 4529 C CA . CYS A 1 586 ? -1.580 15.473 25.557 1.00 89.44 586 CYS A CA 1
ATOM 4530 C C . CYS A 1 586 ? -2.510 15.891 26.700 1.00 89.44 586 CYS A C 1
ATOM 4532 O O . CYS A 1 586 ? -2.562 17.058 27.093 1.00 89.44 586 CYS A O 1
ATOM 4534 N N . TYR A 1 587 ? -3.229 14.932 27.265 1.00 89.00 587 TYR A N 1
ATOM 4535 C CA . TYR A 1 587 ? -4.060 15.097 28.445 1.00 89.00 587 TYR A CA 1
ATOM 4536 C C . TYR A 1 587 ? -3.842 13.943 29.422 1.00 89.00 587 TYR A C 1
ATOM 4538 O O . TYR A 1 587 ? -3.473 12.831 29.051 1.00 89.00 587 TYR A O 1
ATOM 4546 N N . THR A 1 588 ? -4.064 1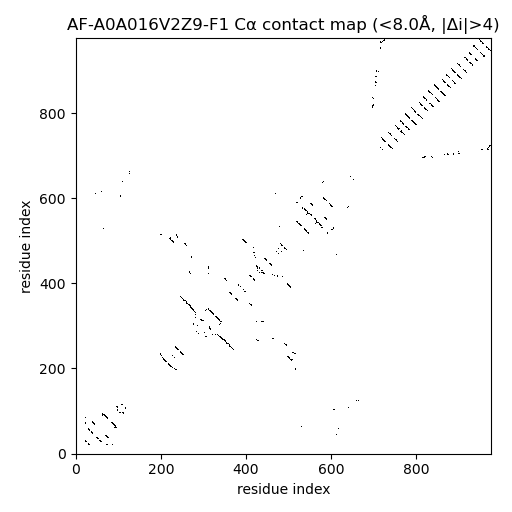4.228 30.696 1.00 87.38 588 THR A N 1
ATOM 4547 C CA . THR A 1 588 ? -3.958 13.264 31.793 1.00 87.38 588 THR A CA 1
ATOM 4548 C C . THR A 1 588 ? -4.879 13.703 32.928 1.00 87.38 588 THR A C 1
ATOM 4550 O O . THR A 1 588 ? -5.327 14.853 32.963 1.00 87.38 588 THR A O 1
ATOM 4553 N N . VAL A 1 589 ? -5.234 12.776 33.808 1.00 82.56 589 VAL A N 1
ATOM 4554 C CA . VAL A 1 589 ? -6.082 13.015 34.978 1.00 82.56 589 VAL A CA 1
ATOM 4555 C C . VAL A 1 589 ? -5.259 12.633 36.200 1.00 82.56 589 VAL A C 1
ATOM 4557 O O . VAL A 1 589 ? -4.687 11.546 36.230 1.00 82.56 589 VAL A O 1
ATOM 4560 N N . CYS A 1 590 ? -5.160 13.542 37.169 1.00 82.69 590 CYS A N 1
ATOM 4561 C CA . CYS A 1 590 ? -4.454 13.305 38.425 1.00 82.69 590 CYS A CA 1
ATOM 4562 C C . CYS A 1 590 ? -5.276 13.908 39.566 1.00 82.69 590 CYS A C 1
ATOM 4564 O O . CYS A 1 590 ? -5.631 15.091 39.533 1.00 82.69 590 CYS A O 1
ATOM 4566 N N . GLY A 1 591 ? -5.673 13.080 40.532 1.00 78.88 591 GLY A N 1
ATOM 4567 C CA . GLY A 1 591 ? -6.844 13.356 41.357 1.00 78.88 591 GLY A CA 1
ATOM 4568 C C . GLY A 1 591 ? -8.073 13.664 40.489 1.00 78.88 591 GLY A C 1
ATOM 4569 O O . GLY A 1 591 ? -8.232 13.157 39.382 1.00 78.88 591 GLY A O 1
ATOM 4570 N N . ASN A 1 592 ? -8.905 14.597 40.951 1.00 76.00 592 ASN A N 1
ATOM 4571 C CA . ASN A 1 592 ? -10.070 15.083 40.202 1.00 76.00 592 ASN A CA 1
ATOM 4572 C C . ASN A 1 592 ? -9.735 16.168 39.150 1.00 76.00 592 ASN A C 1
ATOM 4574 O O . ASN A 1 592 ? -10.640 16.843 38.659 1.00 76.00 592 ASN A O 1
ATOM 4578 N N . GLU A 1 593 ? -8.457 16.395 38.823 1.00 79.31 593 GLU A N 1
ATOM 4579 C CA . GLU A 1 593 ? -8.012 17.506 37.972 1.00 79.31 593 GLU A CA 1
ATOM 4580 C C . GLU A 1 593 ? -7.483 16.997 36.618 1.00 79.31 593 GLU A C 1
ATOM 4582 O O . GLU A 1 593 ? -6.601 16.138 36.546 1.00 79.31 593 GLU A O 1
ATOM 4587 N N . LYS A 1 594 ? -8.032 17.531 35.514 1.00 83.12 594 LYS A N 1
ATOM 4588 C CA . LYS A 1 594 ? -7.615 17.181 34.147 1.00 83.12 594 LYS A CA 1
ATOM 4589 C C . LYS A 1 594 ? -6.540 18.143 33.644 1.00 83.12 594 LYS A C 1
ATOM 4591 O O . LYS A 1 594 ? -6.829 19.280 33.271 1.00 83.12 594 LYS A O 1
ATOM 4596 N N . TRP A 1 595 ? -5.315 17.646 33.556 1.00 85.62 595 TRP A N 1
ATOM 4597 C CA . TRP A 1 595 ? -4.170 18.365 33.013 1.00 85.62 595 TRP A CA 1
ATOM 4598 C C . TRP A 1 595 ? -4.146 18.295 31.483 1.00 85.62 595 TRP A C 1
ATOM 4600 O O . TRP A 1 595 ? -4.555 17.303 30.876 1.00 85.62 595 TRP A O 1
ATOM 4610 N N . THR A 1 596 ? -3.651 19.360 30.849 1.00 87.88 596 THR A N 1
ATOM 4611 C CA . THR A 1 596 ? -3.404 19.428 29.399 1.00 87.88 596 THR A CA 1
ATOM 4612 C C . THR A 1 596 ? -1.968 19.883 29.172 1.00 87.88 596 THR A C 1
ATOM 4614 O O . THR A 1 596 ? -1.586 20.966 29.608 1.00 87.88 596 THR A O 1
ATOM 4617 N N . LEU A 1 597 ? -1.174 19.050 28.503 1.00 88.12 597 LEU A N 1
ATOM 4618 C CA . LEU A 1 597 ? 0.270 19.195 28.349 1.00 88.12 597 LEU A CA 1
ATOM 4619 C C . LEU A 1 597 ? 0.612 19.337 26.852 1.00 88.12 597 LEU A C 1
ATOM 4621 O O . LEU A 1 597 ? 0.247 18.464 26.059 1.00 88.12 597 LEU A O 1
ATOM 4625 N N . PRO A 1 598 ? 1.277 20.425 26.421 1.00 87.00 598 PRO A N 1
ATOM 4626 C CA . PRO A 1 598 ? 1.640 20.615 25.021 1.00 87.00 598 PRO A CA 1
ATOM 4627 C C . PRO A 1 598 ? 2.888 19.793 24.667 1.00 87.00 598 PRO A C 1
ATOM 4629 O O . PRO A 1 598 ? 3.972 20.052 25.185 1.00 87.00 598 PRO A O 1
ATOM 4632 N N . LEU A 1 599 ? 2.752 18.839 23.746 1.00 87.62 599 LEU A N 1
ATOM 4633 C CA . LEU A 1 599 ? 3.863 18.044 23.223 1.00 87.62 599 LEU A CA 1
ATOM 4634 C C . LEU A 1 599 ? 4.366 18.701 21.935 1.00 87.62 599 LEU A C 1
ATOM 4636 O O . LEU A 1 599 ? 3.640 18.757 20.943 1.00 87.62 599 LEU A O 1
ATOM 4640 N N . ASN A 1 600 ? 5.592 19.233 21.968 1.00 86.50 600 ASN A N 1
ATOM 4641 C CA . ASN A 1 600 ? 6.202 19.974 20.862 1.00 86.50 600 ASN A CA 1
ATOM 4642 C C . ASN A 1 600 ? 7.640 19.507 20.582 1.00 86.50 600 ASN A C 1
ATOM 4644 O O . ASN A 1 600 ? 8.458 19.390 21.495 1.00 86.50 600 ASN A O 1
ATOM 4648 N N . GLY A 1 601 ? 7.971 19.344 19.302 1.00 84.06 601 GLY A N 1
ATOM 4649 C CA . GLY A 1 601 ? 9.329 19.141 18.805 1.00 84.06 601 GLY A CA 1
ATOM 4650 C C . GLY A 1 601 ? 9.432 19.359 17.297 1.00 84.06 601 GLY A C 1
ATOM 4651 O O . GLY A 1 601 ? 8.435 19.365 16.574 1.00 84.06 601 GLY A O 1
ATOM 4652 N N . THR A 1 602 ? 10.656 19.547 16.812 1.00 81.69 602 THR A N 1
ATOM 4653 C CA . THR A 1 602 ? 10.994 19.423 15.387 1.00 81.69 602 THR A CA 1
ATOM 4654 C C . THR A 1 602 ? 12.029 18.317 15.285 1.00 81.69 602 THR A C 1
ATOM 4656 O O . THR A 1 602 ? 13.013 18.340 16.019 1.00 81.69 602 THR A O 1
ATOM 4659 N N . LEU A 1 603 ? 11.762 17.328 14.439 1.00 84.00 603 LEU A N 1
ATOM 4660 C CA . LEU A 1 603 ? 12.538 16.097 14.343 1.00 84.00 603 LEU A CA 1
ATOM 4661 C C . LEU A 1 603 ? 13.304 16.078 13.026 1.00 84.00 603 LEU A C 1
ATOM 4663 O O . LEU A 1 603 ? 12.783 16.492 11.988 1.00 84.00 603 LEU A O 1
ATOM 4667 N N . PHE A 1 604 ? 14.541 15.596 13.069 1.00 79.81 604 PHE A N 1
ATOM 4668 C CA . PHE A 1 604 ? 15.415 15.577 11.901 1.00 79.81 604 PHE A CA 1
ATOM 4669 C C . PHE A 1 604 ? 15.106 14.390 10.985 1.00 79.81 604 PHE A C 1
ATOM 4671 O O . PHE A 1 604 ? 14.842 13.283 11.458 1.00 79.81 604 PHE A O 1
ATOM 4678 N N . ASN A 1 605 ? 15.211 14.601 9.672 1.00 74.06 605 ASN A N 1
ATOM 4679 C CA . ASN A 1 605 ? 15.356 13.495 8.731 1.00 74.06 605 ASN A CA 1
ATOM 4680 C C . ASN A 1 605 ? 16.783 12.941 8.855 1.00 74.06 605 ASN A C 1
ATOM 4682 O O . ASN A 1 605 ? 17.743 13.685 8.633 1.00 74.06 605 ASN A O 1
ATOM 4686 N N . HIS A 1 606 ? 16.918 11.654 9.179 1.00 68.50 606 HIS A N 1
ATOM 4687 C CA . HIS A 1 606 ? 18.205 10.970 9.304 1.00 68.50 606 HIS A CA 1
ATOM 4688 C C . HIS A 1 606 ? 18.257 9.728 8.393 1.00 68.50 606 HIS A C 1
ATOM 4690 O O . HIS A 1 606 ? 18.053 8.606 8.860 1.00 68.50 606 HIS A O 1
ATOM 4696 N N . PRO A 1 607 ? 18.557 9.901 7.091 1.00 57.97 607 PRO A N 1
ATOM 4697 C CA . PRO A 1 607 ? 18.820 8.776 6.203 1.00 57.97 607 PRO A CA 1
ATOM 4698 C C . PRO A 1 607 ? 20.159 8.123 6.580 1.00 57.97 607 PRO A C 1
ATOM 4700 O O . PRO A 1 607 ? 21.230 8.693 6.361 1.00 57.97 607 PRO A O 1
ATOM 4703 N N . MET A 1 608 ? 20.108 6.921 7.156 1.00 54.31 608 MET A N 1
ATOM 4704 C CA . MET A 1 608 ? 21.293 6.104 7.440 1.00 54.31 608 MET A CA 1
ATOM 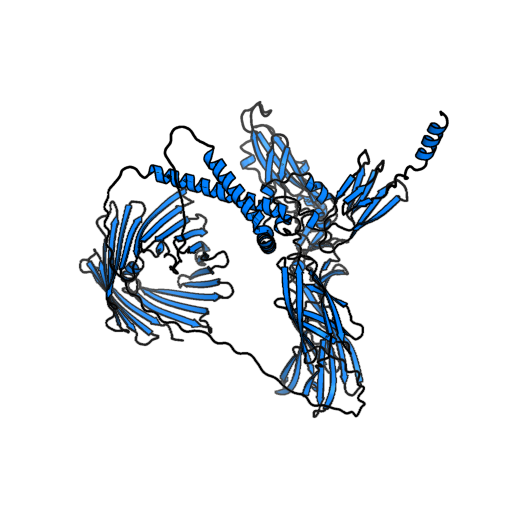4705 C C . MET A 1 608 ? 21.878 5.561 6.131 1.00 54.31 608 MET A C 1
ATOM 4707 O O . MET A 1 608 ? 21.386 4.578 5.580 1.00 54.31 608 MET A O 1
ATOM 4711 N N . LYS A 1 609 ? 22.905 6.240 5.607 1.00 50.50 609 LYS A N 1
ATOM 4712 C CA . LYS A 1 609 ? 23.564 5.895 4.333 1.00 50.50 609 LYS A CA 1
ATOM 4713 C C . LYS A 1 609 ? 25.028 5.456 4.487 1.00 50.50 609 LYS A C 1
ATOM 4715 O O . LYS A 1 609 ? 25.544 4.729 3.640 1.00 50.50 609 LYS A O 1
ATOM 4720 N N . HIS A 1 610 ? 25.682 5.864 5.574 1.00 51.88 610 HIS A N 1
ATOM 4721 C CA . HIS A 1 610 ? 27.063 5.516 5.904 1.00 51.88 610 HIS A CA 1
ATOM 4722 C C . HIS A 1 610 ? 27.149 5.310 7.420 1.00 51.88 610 HIS A C 1
ATOM 4724 O O . HIS A 1 610 ? 26.711 6.184 8.166 1.00 51.88 610 HIS A O 1
ATOM 4730 N N . ASN A 1 611 ? 27.731 4.189 7.856 1.00 53.50 611 ASN A N 1
ATOM 4731 C CA . ASN A 1 611 ? 27.866 3.822 9.277 1.00 53.50 611 ASN A CA 1
ATOM 4732 C C . ASN A 1 611 ? 29.353 3.796 9.711 1.00 53.50 611 ASN A C 1
ATOM 4734 O O . ASN A 1 611 ? 29.687 3.380 10.812 1.00 53.50 611 ASN A O 1
ATOM 4738 N N . SER A 1 612 ? 30.244 4.265 8.828 1.00 61.00 612 SER A N 1
ATOM 4739 C CA . SER A 1 612 ? 31.705 4.270 8.954 1.00 61.00 612 SER A CA 1
ATOM 4740 C C . SER A 1 612 ? 32.240 5.661 8.615 1.00 61.00 612 SER A C 1
ATOM 4742 O O . SER A 1 612 ? 31.905 6.207 7.558 1.00 61.00 612 SER A O 1
ATOM 4744 N N . VAL A 1 613 ? 33.095 6.219 9.481 1.00 67.19 613 VAL A N 1
ATOM 4745 C CA . VAL A 1 613 ? 33.766 7.516 9.254 1.00 67.19 613 VAL A CA 1
ATOM 4746 C C . VAL A 1 613 ? 34.641 7.453 8.003 1.00 67.19 613 VAL A C 1
ATOM 4748 O O . VAL A 1 613 ? 34.617 8.371 7.184 1.00 67.19 613 VAL A O 1
ATOM 4751 N N . PHE A 1 614 ? 35.358 6.346 7.796 1.00 67.00 614 PHE A N 1
ATOM 4752 C CA . PHE A 1 614 ? 36.156 6.155 6.588 1.00 67.00 614 PHE A CA 1
ATOM 4753 C C . PHE A 1 614 ? 35.288 6.180 5.333 1.00 67.00 614 PHE A C 1
ATOM 4755 O O . PHE A 1 614 ? 35.556 6.965 4.425 1.00 67.00 614 PHE A O 1
ATOM 4762 N N . LYS A 1 615 ? 34.207 5.390 5.308 1.00 59.94 615 LYS A N 1
ATOM 4763 C CA . LYS A 1 615 ? 33.341 5.294 4.129 1.00 59.94 615 LYS A CA 1
ATOM 4764 C C . LYS A 1 615 ? 32.640 6.619 3.809 1.00 59.94 615 LYS A C 1
ATOM 4766 O O . LYS A 1 615 ? 32.536 6.987 2.643 1.00 59.94 615 LYS A O 1
ATOM 4771 N N . PHE A 1 616 ? 32.211 7.361 4.833 1.00 64.69 616 PHE A N 1
ATOM 4772 C CA . PHE A 1 616 ? 31.622 8.692 4.664 1.00 64.69 616 PHE A CA 1
ATOM 4773 C C . PHE A 1 616 ? 32.574 9.671 3.952 1.00 64.69 616 PHE A C 1
ATOM 4775 O O . PHE A 1 616 ? 32.154 10.412 3.064 1.00 64.69 616 PHE A O 1
ATOM 4782 N N . ASN A 1 617 ? 33.868 9.631 4.287 1.00 66.31 617 ASN A N 1
ATOM 4783 C CA . ASN A 1 617 ? 34.880 10.462 3.634 1.00 66.31 617 ASN A CA 1
ATOM 4784 C C . ASN A 1 617 ? 35.302 9.907 2.255 1.00 66.31 617 ASN A C 1
ATOM 4786 O O . ASN A 1 617 ? 35.629 10.693 1.372 1.00 66.31 617 ASN A O 1
ATOM 4790 N N . GLU A 1 618 ? 35.248 8.588 2.026 1.00 62.66 618 GLU A N 1
ATOM 4791 C CA . GLU A 1 618 ? 35.529 7.958 0.722 1.00 62.66 618 GLU A CA 1
ATOM 4792 C C . GLU A 1 618 ? 34.454 8.296 -0.332 1.00 62.66 618 GLU A C 1
ATOM 4794 O O . GLU A 1 618 ? 34.785 8.785 -1.417 1.00 62.66 618 GLU A O 1
ATOM 4799 N N . ASP A 1 619 ? 33.167 8.117 -0.002 1.00 55.91 619 ASP A N 1
ATOM 4800 C CA . ASP A 1 619 ? 32.035 8.346 -0.921 1.00 55.91 619 ASP A CA 1
ATOM 4801 C C . ASP A 1 619 ? 31.932 9.823 -1.385 1.00 55.91 619 ASP A C 1
ATOM 4803 O O . ASP A 1 619 ? 31.367 10.122 -2.441 1.00 55.91 619 ASP A O 1
ATOM 4807 N N . LYS A 1 620 ? 32.537 10.760 -0.639 1.00 52.81 620 LYS A N 1
ATOM 4808 C CA . LYS A 1 620 ? 32.601 12.201 -0.948 1.00 52.81 620 LYS A CA 1
ATOM 4809 C C . LYS A 1 620 ? 33.435 12.531 -2.196 1.00 52.81 620 LYS A C 1
ATOM 4811 O O . LYS A 1 620 ? 33.184 13.551 -2.839 1.00 52.81 620 LYS A O 1
ATOM 4816 N N . TYR A 1 621 ? 34.399 11.681 -2.563 1.00 44.78 621 TYR A N 1
ATOM 4817 C CA . TYR A 1 621 ? 35.243 11.874 -3.754 1.00 44.78 621 TYR A CA 1
ATOM 4818 C C . TYR A 1 621 ? 34.659 11.234 -5.024 1.00 44.78 621 TYR A C 1
ATOM 4820 O O . TYR A 1 621 ? 35.068 11.579 -6.136 1.00 44.78 621 TYR A O 1
ATOM 4828 N N . THR A 1 622 ? 33.670 10.344 -4.898 1.00 43.09 622 THR A N 1
ATOM 4829 C CA . THR A 1 622 ? 32.906 9.819 -6.039 1.00 43.09 622 THR A CA 1
ATOM 4830 C C . THR A 1 622 ? 31.771 10.775 -6.408 1.00 43.09 622 THR A C 1
ATOM 4832 O O . THR A 1 622 ? 30.709 10.768 -5.792 1.00 43.09 622 THR A O 1
ATOM 4835 N N . GLY A 1 623 ? 32.014 11.621 -7.415 1.00 39.19 623 GLY A N 1
ATOM 4836 C CA . GLY A 1 623 ? 31.140 12.742 -7.783 1.00 39.19 623 GLY A CA 1
ATOM 4837 C C . GLY A 1 623 ? 29.654 12.395 -7.968 1.00 39.19 623 GLY A C 1
ATOM 4838 O O . GLY A 1 623 ? 29.288 11.380 -8.565 1.00 39.19 623 GLY A O 1
ATOM 4839 N N . THR A 1 624 ? 28.786 13.283 -7.480 1.00 39.44 624 THR A N 1
ATOM 4840 C CA . THR A 1 624 ? 27.327 13.117 -7.429 1.00 39.44 624 THR A CA 1
ATOM 4841 C C . THR A 1 624 ? 26.665 13.150 -8.811 1.00 39.44 624 THR A C 1
ATOM 4843 O O . THR A 1 624 ? 26.240 14.191 -9.310 1.00 39.44 624 THR A O 1
ATOM 4846 N N . SER A 1 625 ? 26.515 11.974 -9.423 1.00 38.62 625 SER A N 1
ATOM 4847 C CA . SER A 1 625 ? 25.691 11.799 -10.623 1.00 38.62 625 SER A CA 1
ATOM 4848 C C . SER A 1 625 ? 24.204 12.021 -10.323 1.00 38.62 625 SER A C 1
ATOM 4850 O O . SER A 1 625 ? 23.672 11.479 -9.352 1.00 38.62 625 SER A O 1
ATOM 4852 N N . LEU A 1 626 ? 23.505 12.737 -11.214 1.00 35.91 626 LEU A N 1
ATOM 4853 C CA . LEU A 1 626 ? 22.045 12.935 -11.175 1.00 35.91 626 LEU A CA 1
ATOM 4854 C C . LEU A 1 626 ? 21.249 11.617 -11.137 1.00 35.91 626 LEU A C 1
ATOM 4856 O O . LEU A 1 626 ? 20.124 11.595 -10.644 1.00 35.91 626 LEU A O 1
ATOM 4860 N N . LEU A 1 627 ? 21.833 10.514 -11.617 1.00 37.50 627 LEU A N 1
ATOM 4861 C CA . LEU A 1 627 ? 21.217 9.183 -11.581 1.00 37.50 627 LEU A CA 1
ATOM 4862 C C . LEU A 1 627 ? 21.040 8.638 -10.154 1.00 37.50 627 LEU A C 1
ATOM 4864 O O . LEU A 1 627 ? 20.103 7.879 -9.917 1.00 37.50 627 LEU A O 1
ATOM 4868 N N . ASN A 1 628 ? 21.858 9.071 -9.187 1.00 41.03 628 ASN A N 1
ATOM 4869 C CA . ASN A 1 628 ? 21.762 8.603 -7.799 1.00 41.03 628 ASN A CA 1
ATOM 4870 C C . ASN A 1 628 ? 20.457 9.059 -7.113 1.00 41.03 628 ASN A C 1
ATOM 4872 O O . ASN A 1 628 ? 20.001 8.413 -6.171 1.00 41.03 628 ASN A O 1
ATOM 4876 N N . LEU A 1 629 ? 19.815 10.121 -7.618 1.00 39.38 629 LEU A N 1
ATOM 4877 C CA . LEU A 1 629 ? 18.498 10.573 -7.156 1.00 39.38 629 LEU A CA 1
ATOM 4878 C C . LEU A 1 629 ? 17.386 9.556 -7.487 1.00 39.38 629 LEU A C 1
ATOM 4880 O O . LEU A 1 629 ? 16.376 9.501 -6.798 1.00 39.38 629 LEU A O 1
ATOM 4884 N N . VAL A 1 630 ? 17.571 8.734 -8.527 1.00 38.28 630 VAL A N 1
ATOM 4885 C CA . VAL A 1 630 ? 16.582 7.736 -8.980 1.00 38.28 630 VAL A CA 1
ATOM 4886 C C . VAL A 1 630 ? 16.680 6.431 -8.175 1.00 38.28 630 VAL A C 1
ATOM 4888 O O . VAL A 1 630 ? 15.705 5.691 -8.080 1.00 38.28 630 VAL A O 1
ATOM 4891 N N . SER A 1 631 ? 17.831 6.160 -7.549 1.00 39.62 631 SER A N 1
ATOM 4892 C CA . SER A 1 631 ? 18.020 5.022 -6.635 1.00 39.62 631 SER A CA 1
ATOM 4893 C C . SER A 1 631 ? 17.502 5.260 -5.207 1.00 39.62 631 SER A C 1
ATOM 4895 O O . SER A 1 631 ? 17.370 4.304 -4.445 1.00 39.62 631 SER A O 1
ATOM 4897 N N . GLU A 1 632 ? 17.194 6.502 -4.824 1.00 47.06 632 GLU A N 1
ATOM 4898 C CA . GLU A 1 632 ? 16.690 6.839 -3.484 1.00 47.06 632 GLU A CA 1
ATOM 4899 C C . GLU A 1 632 ? 15.153 6.759 -3.448 1.00 47.06 632 GLU A C 1
ATOM 4901 O O . GLU A 1 632 ? 14.439 7.747 -3.585 1.00 47.06 632 GLU A O 1
ATOM 4906 N N . ILE A 1 633 ? 14.636 5.538 -3.263 1.00 40.94 633 ILE A N 1
ATOM 4907 C CA . ILE A 1 633 ? 13.204 5.175 -3.383 1.00 40.94 633 ILE A CA 1
ATOM 4908 C C . ILE A 1 633 ? 12.303 5.793 -2.278 1.00 40.94 633 ILE A C 1
ATOM 4910 O O . ILE A 1 633 ? 11.083 5.632 -2.310 1.00 40.94 633 ILE A O 1
ATOM 4914 N N . HIS A 1 634 ? 12.859 6.543 -1.319 1.00 46.72 634 HIS A N 1
ATOM 4915 C CA . HIS A 1 634 ? 12.101 7.174 -0.233 1.00 46.72 634 HIS A CA 1
ATOM 4916 C C . HIS A 1 634 ? 12.251 8.704 -0.237 1.00 46.72 634 HIS A C 1
ATOM 4918 O O . HIS A 1 634 ? 13.304 9.247 0.094 1.00 46.72 634 HIS A O 1
ATOM 4924 N N . MET A 1 635 ? 11.174 9.403 -0.609 1.00 55.06 635 MET A N 1
ATOM 4925 C CA . MET A 1 635 ? 11.082 10.865 -0.536 1.00 55.06 635 MET A CA 1
ATOM 4926 C C . MET A 1 635 ? 10.751 11.301 0.903 1.00 55.06 635 MET A C 1
ATOM 4928 O O . MET A 1 635 ? 9.811 10.751 1.475 1.00 55.06 635 MET A O 1
ATOM 4932 N N . PRO A 1 636 ? 11.467 12.282 1.484 1.00 66.06 636 PRO A N 1
ATOM 4933 C CA . PRO A 1 636 ? 11.218 12.747 2.849 1.00 66.06 636 PRO A CA 1
ATOM 4934 C C . PRO A 1 636 ? 9.957 13.617 2.958 1.00 66.06 636 PRO A C 1
ATOM 4936 O O . PRO A 1 636 ? 9.432 14.104 1.953 1.00 66.06 636 PRO A O 1
ATOM 4939 N N . ASP A 1 637 ? 9.509 13.873 4.192 1.00 67.75 637 ASP A N 1
ATOM 4940 C CA . ASP A 1 637 ? 8.373 14.757 4.465 1.00 67.75 637 ASP A CA 1
ATOM 4941 C C . ASP A 1 637 ? 8.630 16.181 3.931 1.00 67.75 637 ASP A C 1
ATOM 4943 O O . ASP A 1 637 ? 9.588 16.859 4.311 1.00 67.75 637 ASP A O 1
ATOM 4947 N N . LEU A 1 638 ? 7.742 16.651 3.051 1.00 70.25 638 LEU A N 1
ATOM 4948 C CA . LEU A 1 638 ? 7.807 17.977 2.432 1.00 70.25 638 LEU A CA 1
ATOM 4949 C C . LEU A 1 638 ? 7.013 19.045 3.208 1.00 70.25 638 LEU A C 1
ATOM 4951 O O . LEU A 1 638 ? 7.088 20.227 2.866 1.00 70.25 638 LEU A O 1
ATOM 4955 N N . ASN A 1 639 ? 6.287 18.694 4.275 1.00 72.25 639 ASN A N 1
ATOM 4956 C CA . ASN A 1 639 ? 5.659 19.668 5.177 1.00 72.25 639 ASN A CA 1
ATOM 4957 C C . ASN A 1 639 ? 6.642 20.722 5.740 1.00 72.25 639 ASN A C 1
ATOM 4959 O O . ASN A 1 639 ? 6.311 21.916 5.670 1.00 72.25 639 ASN A O 1
ATOM 4963 N N . PRO A 1 640 ? 7.854 20.377 6.237 1.00 69.56 640 PRO A N 1
ATOM 4964 C CA . PRO A 1 640 ? 8.856 21.380 6.606 1.00 69.56 640 PRO A CA 1
ATOM 4965 C C . PRO A 1 640 ? 9.271 22.268 5.423 1.00 69.56 640 PRO A C 1
ATOM 4967 O O . PRO A 1 640 ? 9.437 23.476 5.609 1.00 69.56 640 PRO A O 1
ATOM 4970 N N . LEU A 1 641 ? 9.362 21.729 4.201 1.00 71.00 641 LEU A N 1
ATOM 4971 C CA . LEU A 1 641 ? 9.659 22.523 3.003 1.00 71.00 641 LEU A CA 1
ATOM 4972 C C . LEU A 1 641 ? 8.544 23.542 2.738 1.00 71.00 641 LEU A C 1
ATOM 4974 O O . LEU A 1 641 ? 8.831 24.728 2.600 1.00 71.00 641 LEU A O 1
ATOM 4978 N N . PHE A 1 642 ? 7.270 23.141 2.777 1.00 71.12 642 PHE A N 1
ATOM 4979 C CA . PHE A 1 642 ? 6.141 24.070 2.632 1.00 71.12 642 PHE A CA 1
ATOM 4980 C C . PHE A 1 642 ? 6.077 25.131 3.748 1.00 71.12 642 PHE A C 1
ATOM 4982 O O . PHE A 1 642 ? 5.646 26.262 3.499 1.00 71.12 642 PHE A O 1
ATOM 4989 N N . LYS A 1 643 ? 6.539 24.814 4.965 1.00 72.75 643 LYS A N 1
ATOM 4990 C CA . LYS A 1 643 ? 6.672 25.776 6.074 1.00 72.75 643 LYS A CA 1
ATOM 4991 C C . LYS A 1 643 ? 7.751 26.829 5.776 1.00 72.75 643 LYS A C 1
ATOM 4993 O O . LYS A 1 643 ? 7.481 28.021 5.926 1.00 72.75 643 LYS A O 1
ATOM 4998 N N . VAL A 1 644 ? 8.917 26.414 5.273 1.00 74.06 644 VAL A N 1
ATOM 4999 C CA . VAL A 1 644 ? 10.003 27.314 4.827 1.00 74.06 644 VAL A CA 1
ATOM 5000 C C . VAL A 1 644 ? 9.577 28.147 3.606 1.00 74.06 644 VAL A C 1
ATOM 5002 O O . VAL A 1 644 ? 9.808 29.356 3.585 1.00 74.06 644 VAL A O 1
ATOM 5005 N N . VAL A 1 645 ? 8.860 27.554 2.641 1.00 68.25 645 VAL A N 1
ATOM 5006 C CA . VAL A 1 645 ? 8.271 28.251 1.478 1.00 68.25 645 VAL A CA 1
ATOM 5007 C C . VAL A 1 645 ? 7.326 29.372 1.913 1.00 68.25 645 VAL A C 1
ATOM 5009 O O . VAL A 1 645 ? 7.412 30.482 1.392 1.00 68.25 645 VAL A O 1
ATOM 5012 N N . ARG A 1 646 ? 6.444 29.119 2.891 1.00 70.19 646 ARG A N 1
ATOM 5013 C CA . ARG A 1 646 ? 5.546 30.150 3.443 1.00 70.19 646 ARG A CA 1
ATOM 5014 C C . ARG A 1 646 ? 6.313 31.269 4.151 1.00 70.19 646 ARG A C 1
ATOM 5016 O O . ARG A 1 646 ? 5.955 32.433 3.987 1.00 70.19 646 ARG A O 1
ATOM 5023 N N . LEU A 1 647 ? 7.362 30.932 4.903 1.00 76.25 647 LEU A N 1
ATOM 5024 C CA . LEU A 1 647 ? 8.166 31.908 5.645 1.00 76.25 647 LEU A CA 1
ATOM 5025 C C . LEU A 1 647 ? 8.967 32.831 4.705 1.00 76.25 647 LEU A C 1
ATOM 5027 O O . LEU A 1 647 ? 8.991 34.045 4.898 1.00 76.25 647 LEU A O 1
ATOM 5031 N N . HIS A 1 648 ? 9.554 32.272 3.643 1.00 75.75 648 HIS A N 1
ATOM 5032 C CA . HIS A 1 648 ? 10.409 32.986 2.686 1.00 75.75 648 HIS A CA 1
ATOM 5033 C C . HIS A 1 648 ? 9.720 33.278 1.339 1.00 75.75 648 HIS A C 1
ATOM 5035 O O . HIS A 1 648 ? 10.397 33.442 0.323 1.00 75.75 648 HIS A O 1
ATOM 5041 N N . TRP A 1 649 ? 8.384 33.370 1.308 1.00 71.38 649 TRP A N 1
ATOM 5042 C CA . TRP A 1 649 ? 7.589 33.377 0.066 1.00 71.38 649 TRP A CA 1
ATOM 5043 C C . TRP A 1 649 ? 8.051 34.392 -0.991 1.00 71.38 649 TRP A C 1
ATOM 5045 O O . TRP A 1 649 ? 8.039 34.078 -2.178 1.00 71.38 649 TRP A O 1
ATOM 5055 N N . LYS A 1 650 ? 8.532 35.573 -0.572 1.00 72.19 650 LYS A N 1
ATOM 5056 C CA . LYS A 1 650 ? 9.071 36.617 -1.465 1.00 72.19 650 LYS A CA 1
ATOM 5057 C C . LYS A 1 650 ? 10.268 36.132 -2.299 1.00 72.19 650 LYS A C 1
ATOM 5059 O O . LYS A 1 650 ? 10.362 36.458 -3.482 1.00 72.19 650 LYS A O 1
ATOM 5064 N N . ALA A 1 651 ? 11.160 35.338 -1.701 1.00 72.81 651 ALA A N 1
ATOM 5065 C CA . ALA A 1 651 ? 12.314 34.758 -2.386 1.00 72.81 651 ALA A CA 1
ATOM 5066 C C . ALA A 1 651 ? 11.876 33.669 -3.377 1.00 72.81 651 ALA A C 1
ATOM 5068 O O . ALA A 1 651 ? 12.316 33.674 -4.524 1.00 72.81 651 ALA A O 1
ATOM 5069 N N . PHE A 1 652 ? 10.932 32.808 -2.977 1.00 66.88 652 PHE A N 1
ATOM 5070 C CA . PHE A 1 652 ? 10.336 31.805 -3.865 1.00 66.88 652 PHE A CA 1
ATOM 5071 C C . PHE A 1 652 ? 9.605 32.439 -5.059 1.00 66.88 652 PHE A C 1
ATOM 5073 O O . PHE A 1 652 ? 9.758 31.961 -6.181 1.00 66.88 652 PHE A O 1
ATOM 5080 N N . THR A 1 653 ? 8.874 33.546 -4.875 1.00 68.38 653 THR A N 1
ATOM 5081 C CA . THR A 1 653 ? 8.247 34.259 -6.003 1.00 68.38 653 THR A CA 1
ATOM 5082 C C . THR A 1 653 ? 9.274 34.876 -6.950 1.00 68.38 653 THR A C 1
ATOM 5084 O O . THR A 1 653 ? 9.097 34.786 -8.161 1.00 68.38 653 THR A O 1
ATOM 5087 N N . ALA A 1 654 ? 10.368 35.448 -6.434 1.00 71.44 654 ALA A N 1
ATOM 5088 C CA . ALA A 1 654 ? 11.433 35.998 -7.273 1.00 71.44 654 ALA A CA 1
ATOM 5089 C C . ALA A 1 654 ? 12.155 34.897 -8.073 1.00 71.44 654 ALA A C 1
ATOM 5091 O O . ALA A 1 654 ? 12.336 35.033 -9.282 1.00 71.44 654 ALA A O 1
ATOM 5092 N N . ALA A 1 655 ? 12.493 33.778 -7.425 1.00 66.56 655 ALA A N 1
ATOM 5093 C CA . ALA A 1 655 ? 13.126 32.630 -8.071 1.00 66.56 655 ALA A CA 1
ATOM 5094 C C . ALA A 1 655 ? 12.204 31.959 -9.109 1.00 66.56 655 ALA A C 1
ATOM 5096 O O . ALA A 1 655 ? 12.659 31.602 -10.192 1.00 66.56 655 ALA A O 1
ATOM 5097 N N . GLY A 1 656 ? 10.899 31.856 -8.829 1.00 67.00 656 GLY A N 1
ATOM 5098 C CA . GLY A 1 656 ? 9.905 31.355 -9.783 1.00 67.00 656 GLY A CA 1
ATOM 5099 C C . GLY A 1 656 ? 9.742 32.254 -11.014 1.00 67.00 656 GLY A C 1
ATOM 5100 O O . GLY A 1 656 ? 9.680 31.751 -12.133 1.00 67.00 656 GLY A O 1
ATOM 5101 N N . ILE A 1 657 ? 9.741 33.581 -10.836 1.00 71.75 657 ILE A N 1
ATOM 5102 C CA . ILE A 1 657 ? 9.730 34.542 -11.952 1.00 71.75 657 ILE A CA 1
ATOM 5103 C C . ILE A 1 657 ? 11.018 34.425 -12.781 1.00 71.75 657 ILE A C 1
ATOM 5105 O O . ILE A 1 657 ? 10.945 34.400 -14.007 1.00 71.75 657 ILE A O 1
ATOM 5109 N N . ALA A 1 658 ? 12.183 34.292 -12.137 1.00 70.56 658 ALA A N 1
ATOM 5110 C CA . ALA A 1 658 ? 13.458 34.098 -12.827 1.00 70.56 658 ALA A CA 1
ATOM 5111 C C . ALA A 1 658 ? 13.501 32.777 -13.622 1.00 70.56 658 ALA A C 1
ATOM 5113 O O . ALA A 1 658 ? 13.923 32.777 -14.777 1.00 70.56 658 ALA A O 1
ATOM 5114 N N . ALA A 1 659 ? 13.002 31.675 -13.052 1.00 66.75 659 ALA A N 1
ATOM 5115 C CA . ALA A 1 659 ? 12.895 30.385 -13.736 1.00 66.75 659 ALA A CA 1
ATOM 5116 C C . ALA A 1 659 ? 11.955 30.450 -14.954 1.00 66.75 659 ALA A C 1
ATOM 5118 O O . ALA A 1 659 ? 12.299 29.951 -16.024 1.00 66.75 659 ALA A O 1
ATOM 5119 N N . LEU A 1 660 ? 10.799 31.114 -14.829 1.00 65.69 660 LEU A N 1
ATOM 5120 C CA . LEU A 1 660 ? 9.869 31.322 -15.946 1.00 65.69 660 LEU A CA 1
ATOM 5121 C C . LEU A 1 660 ? 10.457 32.233 -17.035 1.00 65.69 660 LEU A C 1
ATOM 5123 O O . LEU A 1 660 ? 10.265 31.963 -18.219 1.00 65.69 660 LEU A O 1
ATOM 5127 N N . ALA A 1 661 ? 11.207 33.274 -16.661 1.00 69.69 661 ALA A N 1
ATOM 5128 C CA . ALA A 1 661 ? 11.914 34.129 -17.613 1.00 69.69 661 ALA A CA 1
ATOM 5129 C C . ALA A 1 661 ? 13.023 33.362 -18.354 1.00 69.69 661 ALA A C 1
ATOM 5131 O O . ALA A 1 661 ? 13.133 33.480 -19.572 1.00 69.69 661 ALA A O 1
ATOM 5132 N N . ALA A 1 662 ? 13.794 32.527 -17.650 1.00 66.00 662 ALA A N 1
ATOM 5133 C CA . ALA A 1 662 ? 14.811 31.668 -18.253 1.00 66.00 662 ALA A CA 1
ATOM 5134 C C . ALA A 1 662 ? 14.201 30.624 -19.204 1.00 66.00 662 ALA A C 1
ATOM 5136 O O . ALA A 1 662 ? 14.718 30.440 -20.302 1.00 66.00 662 ALA A O 1
ATOM 5137 N N . ALA A 1 663 ? 13.083 29.989 -18.827 1.00 64.19 663 ALA A N 1
ATOM 5138 C CA . ALA A 1 663 ? 12.369 29.032 -19.680 1.00 64.19 663 ALA A CA 1
ATOM 5139 C C . ALA A 1 663 ? 11.747 29.709 -20.916 1.00 64.19 663 ALA A C 1
ATOM 5141 O O . ALA A 1 663 ? 11.745 29.143 -22.007 1.00 64.19 663 ALA A O 1
ATOM 5142 N N . GLY A 1 664 ? 11.262 30.946 -20.766 1.00 62.38 664 GLY A N 1
ATOM 5143 C CA . GLY A 1 664 ? 10.827 31.774 -21.889 1.00 62.38 664 GLY A CA 1
ATOM 5144 C C . GLY A 1 664 ? 11.978 32.125 -22.835 1.00 62.38 664 GLY A C 1
ATOM 5145 O O . GLY A 1 664 ? 11.827 31.997 -24.045 1.00 62.38 664 GLY A O 1
ATOM 5146 N N . LEU A 1 665 ? 13.142 32.513 -22.304 1.00 63.31 665 LEU A N 1
ATOM 5147 C CA . LEU A 1 665 ? 14.325 32.830 -23.109 1.00 63.31 665 LEU A CA 1
ATOM 5148 C C . LEU A 1 665 ? 14.868 31.605 -23.856 1.00 63.31 665 LEU A C 1
ATOM 5150 O O . LEU A 1 665 ? 15.161 31.719 -25.042 1.00 63.31 665 LEU A O 1
ATOM 5154 N N . THR A 1 666 ? 14.945 30.428 -23.228 1.00 61.75 666 THR A N 1
ATOM 5155 C CA . THR A 1 666 ? 15.395 29.207 -23.921 1.00 61.75 666 THR A CA 1
ATOM 5156 C C . THR A 1 666 ? 14.398 28.703 -24.966 1.00 61.75 666 THR A C 1
ATOM 5158 O O . THR A 1 666 ? 14.824 28.130 -25.962 1.00 61.75 666 THR A O 1
ATOM 5161 N N . TYR A 1 667 ? 13.100 28.992 -24.820 1.00 61.25 667 TYR A N 1
ATOM 5162 C CA . TYR A 1 667 ? 12.097 28.771 -25.874 1.00 61.25 667 TYR A CA 1
ATOM 5163 C C . TYR A 1 667 ? 12.161 29.808 -27.019 1.00 61.25 667 TYR A C 1
ATOM 5165 O O . TYR A 1 667 ? 11.687 29.541 -28.121 1.00 61.25 667 TYR A O 1
ATOM 5173 N N . LEU A 1 668 ? 12.729 30.997 -26.782 1.00 52.53 668 LEU A N 1
ATOM 5174 C CA . LEU A 1 668 ? 12.797 32.089 -27.766 1.00 52.53 668 LEU A CA 1
ATOM 5175 C C . LEU A 1 668 ? 14.053 32.072 -28.653 1.00 52.53 668 LEU A C 1
ATOM 5177 O O . LEU A 1 668 ? 14.062 32.773 -29.665 1.00 52.53 668 LEU A O 1
ATOM 5181 N N . PHE A 1 669 ? 15.101 31.328 -28.283 1.00 49.75 669 PHE A N 1
ATOM 5182 C CA . PHE A 1 669 ? 16.433 31.472 -28.889 1.00 49.75 669 PHE A CA 1
ATOM 5183 C C . PHE A 1 669 ? 16.873 30.385 -29.883 1.00 49.75 669 PHE A C 1
ATOM 5185 O O . PHE A 1 669 ? 17.957 30.523 -30.441 1.00 49.75 669 PHE A O 1
ATOM 5192 N N . ASP A 1 670 ? 16.046 29.379 -30.191 1.00 41.94 670 ASP A N 1
ATOM 5193 C CA . ASP A 1 670 ? 16.254 28.531 -31.379 1.00 41.94 670 ASP A CA 1
ATOM 5194 C C . ASP A 1 670 ? 14.938 27.850 -31.835 1.00 41.94 670 ASP A C 1
ATOM 5196 O O . ASP A 1 670 ? 14.169 27.408 -30.977 1.00 41.94 670 ASP A O 1
ATOM 5200 N N . PRO A 1 671 ? 14.640 27.706 -33.147 1.00 45.53 671 PRO A N 1
ATOM 5201 C CA . PRO A 1 671 ? 15.327 28.271 -34.305 1.00 45.53 671 PRO A CA 1
ATOM 5202 C C . PRO A 1 671 ? 14.606 29.497 -34.880 1.00 45.53 671 PRO A C 1
ATOM 5204 O O . PRO A 1 671 ? 13.525 29.398 -35.466 1.00 45.53 671 PRO A O 1
ATOM 5207 N N . VAL A 1 672 ? 15.248 30.666 -34.785 1.00 34.75 672 VAL A N 1
ATOM 5208 C CA . VAL A 1 672 ? 14.818 31.874 -35.504 1.00 34.75 672 VAL A CA 1
ATOM 5209 C C . VAL A 1 672 ? 15.543 31.948 -36.846 1.00 34.75 672 VAL A C 1
ATOM 5211 O O . VAL A 1 672 ? 16.636 32.499 -36.955 1.00 34.75 672 VAL A O 1
ATOM 5214 N N . LEU A 1 673 ? 14.889 31.458 -37.899 1.00 29.39 673 LEU A N 1
ATOM 5215 C CA . LEU A 1 673 ? 15.200 31.870 -39.265 1.00 29.39 673 LEU A CA 1
ATOM 5216 C C . LEU A 1 673 ? 13.899 32.119 -40.042 1.00 29.39 673 LEU A C 1
ATOM 5218 O O . LEU A 1 673 ? 13.041 31.245 -40.114 1.00 29.39 673 LEU A O 1
ATOM 5222 N N . LEU A 1 674 ? 13.810 33.307 -40.650 1.00 26.53 674 LEU A N 1
ATOM 5223 C CA . LEU A 1 674 ? 12.728 33.817 -41.510 1.00 26.53 674 LEU A CA 1
ATOM 5224 C C . LEU A 1 674 ? 11.382 34.204 -40.843 1.00 26.53 674 LEU A C 1
ATOM 5226 O O . LEU A 1 674 ? 10.504 33.379 -40.621 1.00 26.53 674 LEU A O 1
ATOM 5230 N N . ILE A 1 675 ? 11.183 35.534 -40.786 1.00 31.31 675 ILE A N 1
ATOM 5231 C CA . ILE A 1 675 ? 9.904 36.280 -40.863 1.00 31.31 675 ILE A CA 1
ATOM 5232 C C . ILE A 1 675 ? 9.026 36.288 -39.579 1.00 31.31 675 ILE A C 1
ATOM 5234 O O . ILE A 1 675 ? 8.708 35.252 -39.015 1.00 31.31 675 ILE A O 1
ATOM 5238 N N . GLY A 1 676 ? 8.521 37.434 -39.094 1.00 26.62 676 GLY A N 1
ATOM 5239 C CA . GLY A 1 676 ? 8.770 38.814 -39.542 1.00 26.62 676 GLY A CA 1
ATOM 5240 C C . GLY A 1 676 ? 7.635 39.817 -39.276 1.00 26.62 676 GLY A C 1
ATOM 5241 O O . GLY A 1 676 ? 6.879 40.112 -40.193 1.00 26.62 676 GLY A O 1
ATOM 5242 N N . LEU A 1 677 ? 7.644 40.428 -38.081 1.00 25.34 677 LEU A N 1
ATOM 5243 C CA . LEU A 1 677 ? 6.982 41.699 -37.704 1.00 25.34 677 LEU A CA 1
ATOM 5244 C C . LEU A 1 677 ? 5.441 41.747 -37.531 1.00 25.34 677 LEU A C 1
ATOM 5246 O O . LEU A 1 677 ? 4.692 40.941 -38.067 1.00 25.34 677 LEU A O 1
ATOM 5250 N N . CYS A 1 678 ? 5.023 42.774 -36.766 1.00 24.58 678 CYS A N 1
ATOM 5251 C CA . CYS A 1 678 ? 3.658 43.206 -36.401 1.00 24.58 678 CYS A CA 1
ATOM 5252 C C . CYS A 1 678 ? 2.818 42.219 -35.547 1.00 24.58 678 CYS A C 1
ATOM 5254 O O . CYS A 1 678 ? 2.464 41.139 -35.998 1.00 24.58 678 CYS A O 1
ATOM 5256 N N . GLY A 1 679 ? 2.388 42.554 -34.321 1.00 25.20 679 GLY A N 1
ATOM 5257 C CA . GLY A 1 679 ? 2.629 43.759 -33.510 1.00 25.20 679 GLY A CA 1
ATOM 5258 C C . GLY A 1 679 ? 1.927 43.684 -32.137 1.00 25.20 679 GLY A C 1
ATOM 5259 O O . GLY A 1 679 ? 1.039 42.858 -31.938 1.00 25.20 679 GLY A O 1
ATOM 5260 N N . CYS A 1 680 ? 2.338 44.525 -31.182 1.00 23.92 680 CYS A N 1
ATOM 5261 C CA . CYS A 1 680 ? 1.756 44.628 -29.829 1.00 23.92 680 CYS A CA 1
ATOM 5262 C C . CYS A 1 680 ? 0.335 45.280 -29.862 1.00 23.92 680 CYS A C 1
ATOM 5264 O O . CYS A 1 680 ? -0.059 45.811 -30.896 1.00 23.92 680 CYS A O 1
ATOM 5266 N N . SER A 1 681 ? -0.506 45.291 -28.811 1.00 24.48 681 SER A N 1
ATOM 5267 C CA . SER A 1 681 ? -0.206 45.308 -27.364 1.00 24.48 681 SER A CA 1
ATOM 5268 C C . SER A 1 681 ? -1.392 44.894 -26.455 1.00 24.48 681 SER A C 1
ATOM 5270 O O . SER A 1 681 ? -2.546 44.957 -26.859 1.00 24.48 681 SER A O 1
ATOM 5272 N N . SER A 1 682 ? -1.079 44.665 -25.169 1.00 24.55 682 SER A N 1
ATOM 5273 C CA . SER A 1 682 ? -1.883 45.039 -23.978 1.00 24.55 682 SER A CA 1
ATOM 5274 C C . SER A 1 682 ? -3.117 44.228 -23.508 1.00 24.55 682 SER A C 1
ATOM 5276 O O . SER A 1 682 ? -4.250 44.490 -23.886 1.00 24.55 682 SER A O 1
ATOM 5278 N N . CYS A 1 683 ? -2.864 43.461 -22.436 1.00 22.48 683 CYS A N 1
ATOM 5279 C CA . CYS A 1 683 ? -3.496 43.592 -21.102 1.00 22.48 683 CYS A CA 1
ATOM 5280 C C . CYS A 1 683 ? -4.873 42.979 -20.724 1.00 22.48 683 CYS A C 1
ATOM 5282 O O . CYS A 1 683 ? -5.929 43.355 -21.213 1.00 22.48 683 CYS A O 1
ATOM 5284 N N . ALA A 1 684 ? -4.791 42.252 -19.594 1.00 23.45 684 ALA A N 1
ATOM 5285 C CA . ALA A 1 684 ? -5.665 42.297 -18.406 1.00 23.45 684 ALA A CA 1
ATOM 5286 C C . ALA A 1 684 ? -6.902 41.372 -18.278 1.00 23.45 684 ALA A C 1
ATOM 5288 O O . ALA A 1 684 ? -7.992 41.650 -18.757 1.00 23.45 684 ALA A O 1
ATOM 5289 N N . SER A 1 685 ? -6.717 40.343 -17.438 1.00 24.59 685 SER A N 1
ATOM 5290 C CA . SER A 1 685 ? -7.496 40.048 -16.215 1.00 24.59 685 SER A CA 1
ATOM 5291 C C . SER A 1 685 ? -9.028 40.218 -16.209 1.00 24.59 685 SER A C 1
ATOM 5293 O O . SER A 1 685 ? -9.537 41.335 -16.206 1.00 24.59 685 SER A O 1
ATOM 5295 N N . SER A 1 686 ? -9.748 39.127 -15.915 1.00 23.84 686 SER A N 1
ATOM 5296 C CA . SER A 1 686 ? -10.370 38.975 -14.581 1.00 23.84 686 SER A CA 1
ATOM 5297 C C . SER A 1 686 ? -10.838 37.534 -14.322 1.00 23.84 686 SER A C 1
ATOM 5299 O O . SER A 1 686 ? -11.128 36.784 -15.254 1.00 23.84 686 SER A O 1
ATOM 5301 N N . SER A 1 687 ? -10.920 37.135 -13.052 1.00 34.03 687 SER A N 1
ATOM 5302 C CA . SER A 1 687 ? -11.419 35.824 -12.623 1.00 34.03 687 SER A CA 1
ATOM 5303 C C . SER A 1 687 ? -12.943 35.819 -12.458 1.00 34.03 687 SER A C 1
ATOM 5305 O O . SER A 1 687 ? -13.529 36.796 -11.991 1.00 34.03 687 SER A O 1
ATOM 5307 N N . LYS A 1 688 ? -13.607 34.692 -12.765 1.00 25.53 688 LYS A N 1
ATOM 5308 C CA . LYS A 1 688 ? -14.980 34.422 -12.298 1.00 25.53 688 LYS A CA 1
ATOM 5309 C C . LYS A 1 688 ? -15.196 32.961 -11.898 1.00 25.53 688 LYS A C 1
ATOM 5311 O O . LYS A 1 688 ? -15.018 32.053 -12.697 1.00 25.53 688 LYS A O 1
ATOM 5316 N N . SER A 1 689 ? -15.612 32.814 -10.640 1.00 24.61 689 SER A N 1
ATOM 5317 C CA . SER A 1 689 ? -16.380 31.731 -10.008 1.00 24.61 689 SER A CA 1
ATOM 5318 C C . SER A 1 689 ? -16.643 30.451 -10.823 1.00 24.61 689 SER A C 1
ATOM 5320 O O . SER A 1 689 ? -17.439 30.450 -11.764 1.00 24.61 689 SER A O 1
ATOM 5322 N N . PHE A 1 690 ? -16.076 29.330 -10.368 1.00 26.14 690 PHE A N 1
ATOM 5323 C CA . PHE A 1 690 ? -16.504 27.995 -10.786 1.00 26.14 690 PHE A CA 1
ATOM 5324 C C . PHE A 1 690 ? -17.828 27.615 -10.106 1.00 26.14 690 PHE A C 1
ATOM 5326 O O . PHE A 1 690 ? -17.909 27.539 -8.880 1.00 26.14 690 PHE A O 1
ATOM 5333 N N . ARG A 1 691 ? -18.848 27.277 -10.904 1.00 29.19 691 ARG A N 1
ATOM 5334 C CA . ARG A 1 691 ? -19.913 26.371 -10.444 1.00 29.19 691 ARG A CA 1
ATOM 5335 C C . ARG A 1 691 ? -19.324 24.968 -10.283 1.00 29.19 691 ARG A C 1
ATOM 5337 O O . ARG A 1 691 ? -18.479 24.572 -11.081 1.00 29.19 691 ARG A O 1
ATOM 5344 N N . CYS A 1 692 ? -19.818 24.196 -9.317 1.00 27.78 692 CYS A N 1
ATOM 5345 C CA . CYS A 1 692 ? -19.494 22.773 -9.210 1.00 27.78 692 CYS A CA 1
ATOM 5346 C C . CYS A 1 692 ? -20.065 22.010 -10.416 1.00 27.78 692 CYS A C 1
ATOM 5348 O O . CYS A 1 692 ? -21.243 21.656 -10.436 1.00 27.78 692 CYS A O 1
ATOM 5350 N N . THR A 1 693 ? -19.236 21.777 -11.431 1.00 40.03 693 THR A N 1
ATOM 5351 C CA . THR A 1 693 ? -19.544 20.887 -12.554 1.00 40.03 693 THR A CA 1
ATOM 5352 C C . THR A 1 693 ? -19.219 19.446 -12.174 1.00 40.03 693 THR A C 1
ATOM 5354 O O . THR A 1 693 ? -18.150 19.166 -11.631 1.00 40.03 693 THR A O 1
ATOM 5357 N N . MET A 1 694 ? -20.136 18.521 -12.467 1.00 58.31 694 MET A N 1
ATOM 5358 C CA . MET A 1 694 ? -19.854 17.085 -12.376 1.00 58.31 694 MET A CA 1
ATOM 5359 C C . MET A 1 694 ? -18.767 16.710 -13.390 1.00 58.31 694 MET A C 1
ATOM 5361 O O . MET A 1 694 ? -18.736 17.268 -14.489 1.00 58.31 694 MET A O 1
ATOM 5365 N N . SER A 1 695 ? -17.886 15.775 -13.029 1.00 76.44 695 SER A N 1
ATOM 5366 C CA . SER A 1 695 ? -16.842 15.294 -13.936 1.00 76.44 695 SER A CA 1
ATOM 5367 C C . SER A 1 695 ? -17.436 14.549 -15.146 1.00 76.44 695 SER A C 1
ATOM 5369 O O . SER A 1 695 ? -18.557 14.032 -15.061 1.00 76.44 695 SER A O 1
ATOM 5371 N N . PRO A 1 696 ? -16.724 14.483 -16.289 1.00 85.44 696 PRO A N 1
ATOM 5372 C CA . PRO A 1 696 ? -17.235 13.817 -17.486 1.00 85.44 696 PRO A CA 1
ATOM 5373 C C . PRO A 1 696 ? -17.526 12.315 -17.278 1.00 85.44 696 PRO A C 1
ATOM 5375 O O . PRO A 1 696 ? -16.952 11.680 -16.384 1.00 85.44 696 PRO A O 1
ATOM 5378 N N . PRO A 1 697 ? -18.386 11.712 -18.121 1.00 89.00 697 PRO A N 1
ATOM 5379 C CA . PRO A 1 697 ? -18.511 10.256 -18.217 1.00 89.00 697 PRO A CA 1
ATOM 5380 C C . PRO A 1 697 ? -17.207 9.610 -18.720 1.00 89.00 697 PRO A C 1
ATOM 5382 O O . PRO A 1 697 ? -16.376 10.274 -19.342 1.00 89.00 697 PRO A O 1
ATOM 5385 N N . THR A 1 698 ? -17.022 8.305 -18.482 1.00 90.31 698 THR A N 1
ATOM 5386 C CA . THR A 1 698 ? -15.941 7.554 -19.150 1.00 90.31 698 THR A CA 1
ATOM 5387 C C . THR A 1 698 ? -16.249 7.396 -20.644 1.00 90.31 698 THR A C 1
ATOM 5389 O O . THR A 1 698 ? -17.403 7.516 -21.060 1.00 90.31 698 THR A O 1
ATOM 5392 N N . PHE A 1 699 ? -15.247 7.064 -21.467 1.00 90.25 699 PHE A N 1
ATOM 5393 C CA . PHE A 1 699 ? -15.471 6.821 -22.901 1.00 90.25 699 PHE A CA 1
ATOM 5394 C C . PHE A 1 699 ? -16.499 5.698 -23.149 1.00 90.25 699 PHE A C 1
ATOM 5396 O O . PHE A 1 699 ? -17.328 5.802 -24.048 1.00 90.25 699 PHE A O 1
ATOM 5403 N N . ALA A 1 700 ? -16.509 4.660 -22.305 1.00 86.62 700 ALA A N 1
ATOM 5404 C CA . ALA A 1 700 ? -17.462 3.551 -22.386 1.00 86.62 700 ALA A CA 1
ATOM 5405 C C . ALA A 1 700 ? -18.894 3.913 -21.929 1.00 86.62 700 ALA A C 1
ATOM 5407 O O . ALA A 1 700 ? -19.838 3.180 -22.233 1.00 86.62 700 ALA A O 1
ATOM 5408 N N . ASP A 1 701 ? -19.064 5.032 -21.215 1.00 88.31 701 ASP A N 1
ATOM 5409 C CA . ASP A 1 701 ? -20.362 5.573 -20.798 1.00 88.31 701 ASP A CA 1
ATOM 5410 C C . ASP A 1 701 ? -20.962 6.563 -21.820 1.00 88.31 701 ASP A C 1
ATOM 5412 O O . ASP A 1 701 ? -22.109 6.997 -21.664 1.00 88.31 701 ASP A O 1
ATOM 5416 N N . LEU A 1 702 ? -20.237 6.919 -22.886 1.00 87.56 702 LEU A N 1
ATOM 5417 C CA . LEU A 1 702 ? -20.777 7.750 -23.963 1.00 87.56 702 LEU A CA 1
ATOM 5418 C C . LEU A 1 702 ? -21.917 7.011 -24.694 1.00 87.56 702 LEU A C 1
ATOM 5420 O O . LEU A 1 702 ? -21.840 5.820 -24.993 1.00 87.56 702 LEU A O 1
ATOM 5424 N N . GLY A 1 703 ? -23.040 7.704 -24.912 1.00 86.00 703 GLY A N 1
ATOM 5425 C CA . GLY A 1 703 ? -24.264 7.111 -25.474 1.00 86.00 703 GLY A CA 1
ATOM 5426 C C . GLY A 1 703 ? -25.018 6.135 -24.548 1.00 86.00 703 GLY A C 1
ATOM 5427 O O . GLY A 1 703 ? -26.043 5.581 -24.955 1.00 86.00 703 GLY A O 1
ATOM 5428 N N . LYS A 1 704 ? -24.572 5.934 -23.297 1.00 90.62 704 LYS A N 1
ATOM 5429 C CA . LYS A 1 704 ? -25.152 4.961 -22.348 1.00 90.62 704 LYS A CA 1
ATOM 5430 C C . LYS A 1 704 ? -26.654 5.128 -22.124 1.00 90.62 704 LYS A C 1
ATOM 5432 O O . LYS A 1 704 ? -27.351 4.122 -22.069 1.00 90.62 704 LYS A O 1
ATOM 5437 N N . SER A 1 705 ? -27.166 6.359 -22.074 1.00 89.38 705 SER A N 1
ATOM 5438 C CA . SER A 1 705 ? -28.602 6.641 -21.903 1.00 89.38 705 SER A CA 1
ATOM 5439 C C . SER A 1 705 ? -29.463 5.987 -22.991 1.00 89.38 705 SER A C 1
ATOM 5441 O O . SER A 1 705 ? -30.501 5.404 -22.692 1.00 89.38 705 SER A O 1
ATOM 5443 N N . ALA A 1 706 ? -29.010 6.021 -24.251 1.00 90.06 706 ALA A N 1
ATOM 5444 C CA . ALA A 1 706 ? -29.675 5.312 -25.341 1.00 90.06 706 ALA A CA 1
ATOM 5445 C C . ALA A 1 706 ? -29.443 3.799 -25.217 1.00 90.06 706 ALA A C 1
ATOM 5447 O O . ALA A 1 706 ? -30.398 3.028 -25.231 1.00 90.06 706 ALA A O 1
ATOM 5448 N N . LYS A 1 707 ? -28.190 3.367 -25.019 1.00 90.00 707 LYS A N 1
ATOM 5449 C CA . LYS A 1 707 ? -27.812 1.945 -24.912 1.00 90.00 707 LYS A CA 1
ATOM 5450 C C . LYS A 1 707 ? -28.586 1.202 -23.812 1.00 90.00 707 LYS A C 1
ATOM 5452 O O . LYS A 1 707 ? -28.969 0.050 -24.013 1.00 90.00 707 LYS A O 1
ATOM 5457 N N . ASP A 1 708 ? -28.877 1.856 -22.692 1.00 90.50 708 ASP A N 1
ATOM 5458 C CA . ASP A 1 708 ? -29.668 1.304 -21.591 1.00 90.50 708 ASP A CA 1
ATOM 5459 C C . ASP A 1 708 ? -31.130 1.023 -21.992 1.00 90.50 708 ASP A C 1
ATOM 5461 O O . ASP A 1 708 ? -31.652 -0.026 -21.610 1.00 90.50 708 ASP A O 1
ATOM 5465 N N . LEU A 1 709 ? -31.769 1.871 -22.816 1.00 91.25 709 LEU A N 1
ATOM 5466 C CA . LEU A 1 709 ? -33.147 1.659 -23.306 1.00 91.25 709 LEU A CA 1
ATOM 5467 C C . LEU A 1 709 ? -33.296 0.424 -24.212 1.00 91.25 709 LEU A C 1
ATOM 5469 O O . LEU A 1 709 ? -34.384 -0.150 -24.288 1.00 91.25 709 LEU A O 1
ATOM 5473 N N . PHE A 1 710 ? -32.221 -0.005 -24.882 1.00 90.81 710 PHE A N 1
ATOM 5474 C CA . PHE A 1 710 ? -32.221 -1.207 -25.726 1.00 90.81 710 PHE A CA 1
ATOM 5475 C C . PHE A 1 710 ? -31.847 -2.488 -24.968 1.00 90.81 710 PHE A C 1
ATOM 5477 O O . PHE A 1 710 ? -32.189 -3.579 -25.430 1.00 90.81 710 PHE A O 1
ATOM 5484 N N . ASN A 1 711 ? -31.147 -2.386 -23.833 1.00 89.06 711 ASN A N 1
ATOM 5485 C CA . ASN A 1 711 ? -30.532 -3.541 -23.169 1.00 89.06 711 ASN A CA 1
ATOM 5486 C C . ASN A 1 711 ? -31.114 -3.859 -21.783 1.00 89.06 711 ASN A C 1
ATOM 5488 O O . ASN A 1 711 ? -31.270 -5.032 -21.454 1.00 89.06 711 ASN A O 1
ATOM 5492 N N . LYS A 1 712 ? -31.462 -2.862 -20.960 1.00 89.19 712 LYS A N 1
ATOM 5493 C CA . LYS A 1 712 ? -31.925 -3.112 -19.584 1.00 89.19 712 LYS A CA 1
ATOM 5494 C C . LYS A 1 712 ? -33.405 -3.489 -19.540 1.00 89.19 712 LYS A C 1
ATOM 5496 O O . LYS A 1 712 ? -34.241 -2.801 -20.126 1.00 89.19 712 LYS A O 1
ATOM 5501 N N . GLY A 1 713 ? -33.741 -4.501 -18.739 1.00 85.25 713 GLY A N 1
ATOM 5502 C CA . GLY A 1 713 ? -35.126 -4.915 -18.476 1.00 85.25 713 GLY A CA 1
ATOM 5503 C C . GLY A 1 713 ? -35.784 -5.729 -19.596 1.00 85.25 713 GLY A C 1
ATOM 5504 O O . GLY A 1 713 ? -37.006 -5.789 -19.646 1.00 85.25 713 GLY A O 1
ATOM 5505 N N . TYR A 1 714 ? -35.003 -6.350 -20.484 1.00 90.56 714 TYR A N 1
ATOM 5506 C CA . TYR A 1 714 ? -35.494 -7.373 -21.410 1.00 90.56 714 TYR A CA 1
ATOM 5507 C C . TYR A 1 714 ? -34.853 -8.713 -21.041 1.00 90.56 714 TYR A C 1
ATOM 5509 O O . TYR A 1 714 ? -33.631 -8.822 -21.058 1.00 90.56 714 TYR A O 1
ATOM 5517 N N . ASN A 1 715 ? -35.671 -9.725 -20.746 1.00 91.31 715 ASN A N 1
ATOM 5518 C CA . ASN A 1 715 ? -35.221 -11.058 -20.335 1.00 91.31 715 ASN A CA 1
ATOM 5519 C C . ASN A 1 715 ? -35.637 -12.150 -21.345 1.00 91.31 715 ASN A C 1
ATOM 5521 O O . ASN A 1 715 ? -35.634 -13.328 -21.008 1.00 91.31 715 ASN A O 1
ATOM 5525 N N . HIS A 1 716 ? -36.029 -11.791 -22.575 1.00 90.25 716 HIS A N 1
ATOM 5526 C CA . HIS A 1 716 ? -36.551 -12.743 -23.564 1.00 90.25 716 HIS A CA 1
ATOM 5527 C C . HIS A 1 716 ? -35.549 -13.867 -23.880 1.00 90.25 716 HIS A C 1
ATOM 5529 O O . HIS A 1 716 ? -34.386 -13.617 -24.186 1.00 90.25 716 HIS A O 1
ATOM 5535 N N . GLY A 1 717 ? -36.013 -15.116 -23.810 1.00 89.56 717 GLY A N 1
ATOM 5536 C CA . GLY A 1 717 ? -35.176 -16.316 -23.904 1.00 89.56 717 GLY A CA 1
ATOM 5537 C C . GLY A 1 717 ? -34.596 -16.787 -22.565 1.00 89.56 717 GLY A C 1
ATOM 5538 O O . GLY A 1 717 ? -33.934 -17.822 -22.537 1.00 89.56 717 GLY A O 1
ATOM 5539 N N . PHE A 1 718 ? -34.854 -16.080 -21.460 1.00 91.62 718 PHE A N 1
ATOM 5540 C CA . PHE A 1 718 ? -34.347 -16.415 -20.130 1.00 91.62 718 PHE A CA 1
ATOM 5541 C C . PHE A 1 718 ? -35.443 -16.386 -19.055 1.00 91.62 718 PHE A C 1
ATOM 5543 O O . PHE A 1 718 ? -36.365 -15.570 -19.085 1.00 91.62 718 PHE A O 1
ATOM 5550 N N . LEU A 1 719 ? -35.294 -17.248 -18.050 1.00 92.62 719 LEU A N 1
ATOM 5551 C CA . LEU A 1 719 ? -35.890 -17.056 -16.727 1.00 92.62 719 LEU A CA 1
ATOM 5552 C C . LEU A 1 719 ? -34.779 -16.575 -15.795 1.00 92.62 719 LEU A C 1
ATOM 5554 O O . LEU A 1 719 ? -33.764 -17.259 -15.666 1.00 92.62 719 LEU A O 1
ATOM 5558 N N . LYS A 1 720 ? -34.941 -15.402 -15.184 1.00 93.12 720 LYS A N 1
ATOM 5559 C CA . LYS A 1 720 ? -33.918 -14.753 -14.362 1.00 93.12 720 LYS A CA 1
ATOM 5560 C C . LYS A 1 720 ? -34.432 -14.463 -12.953 1.00 93.12 720 LYS A C 1
ATOM 5562 O O . LYS A 1 720 ? -35.563 -14.015 -12.786 1.00 93.12 720 LYS A O 1
ATOM 5567 N N . VAL A 1 721 ? -33.585 -14.675 -11.954 1.00 93.50 721 VAL A N 1
ATOM 5568 C CA . VAL A 1 721 ? -33.812 -14.249 -10.571 1.00 93.50 721 VAL A CA 1
ATOM 5569 C C . VAL A 1 721 ? -32.563 -13.516 -10.097 1.00 93.50 721 VAL A C 1
ATOM 5571 O O . VAL A 1 721 ? -31.481 -14.097 -10.081 1.00 93.50 721 VAL A O 1
ATOM 5574 N N . ASP A 1 722 ? -32.710 -12.249 -9.725 1.00 92.50 722 ASP A N 1
ATOM 5575 C CA . ASP A 1 722 ? -31.669 -11.423 -9.117 1.00 92.50 722 ASP A CA 1
ATOM 5576 C C . ASP A 1 722 ? -32.081 -11.062 -7.684 1.00 92.50 722 ASP A C 1
ATOM 5578 O O . ASP A 1 722 ? -33.211 -10.642 -7.442 1.00 92.50 722 ASP A O 1
ATOM 5582 N N . SER A 1 723 ? -31.158 -11.187 -6.735 1.00 92.56 723 SER A N 1
ATOM 5583 C CA . SER A 1 723 ? -31.341 -10.811 -5.332 1.00 92.56 723 SER A CA 1
ATOM 5584 C C . SER A 1 723 ? -30.163 -9.953 -4.878 1.00 92.56 723 SER A C 1
ATOM 5586 O O . SER A 1 723 ? -29.017 -10.395 -4.951 1.00 92.56 723 SER A O 1
ATOM 5588 N N . THR A 1 724 ? -30.436 -8.722 -4.440 1.00 92.25 724 THR A N 1
ATOM 5589 C CA . THR A 1 724 ? -29.446 -7.767 -3.919 1.00 92.25 724 THR A CA 1
ATOM 5590 C C . THR A 1 724 ? -29.722 -7.489 -2.446 1.00 92.25 724 THR A C 1
ATOM 5592 O O . THR A 1 724 ? -30.601 -6.691 -2.131 1.00 92.25 724 THR A O 1
ATOM 5595 N N . THR A 1 725 ? -28.958 -8.086 -1.534 1.00 89.06 725 THR A N 1
ATOM 5596 C CA . THR A 1 725 ? -29.041 -7.781 -0.095 1.00 89.06 725 THR A CA 1
ATOM 5597 C C . THR A 1 725 ? -27.874 -6.899 0.345 1.00 89.06 725 THR A C 1
ATOM 5599 O O . THR A 1 725 ? -26.792 -6.916 -0.246 1.00 89.06 725 THR A O 1
ATOM 5602 N N . LYS A 1 726 ? -28.094 -6.075 1.372 1.00 88.50 726 LYS A N 1
ATOM 5603 C CA . LYS A 1 726 ? -27.093 -5.158 1.940 1.00 88.50 726 LYS A CA 1
ATOM 5604 C C . LYS A 1 726 ? -27.053 -5.353 3.453 1.00 88.50 726 LYS A C 1
ATOM 5606 O O . LYS A 1 726 ? -28.081 -5.679 4.037 1.00 88.50 726 LYS A O 1
ATOM 5611 N N . ALA A 1 727 ? -25.885 -5.180 4.063 1.00 81.25 727 ALA A N 1
ATOM 5612 C CA . ALA A 1 727 ? -25.678 -5.386 5.494 1.00 81.25 727 ALA A CA 1
ATOM 5613 C C . ALA A 1 727 ? -24.670 -4.385 6.087 1.00 81.25 727 ALA A C 1
ATOM 5615 O O . ALA A 1 727 ? -23.842 -3.814 5.369 1.00 81.25 727 ALA A O 1
ATOM 5616 N N . GLY A 1 728 ? -24.750 -4.207 7.409 1.00 76.00 728 GLY A N 1
ATOM 5617 C CA . GLY A 1 728 ? -24.013 -3.197 8.174 1.00 76.00 728 GLY A CA 1
ATOM 5618 C C . GLY A 1 728 ? -24.706 -1.831 8.162 1.00 76.00 728 GLY A C 1
ATOM 5619 O O . GLY A 1 728 ? -25.374 -1.476 7.189 1.00 76.00 728 GLY A O 1
ATOM 5620 N N . ASP A 1 729 ? -24.524 -1.054 9.231 1.00 65.50 729 ASP A N 1
ATOM 5621 C CA . ASP A 1 729 ? -25.273 0.187 9.491 1.00 65.50 729 ASP A CA 1
ATOM 5622 C C . ASP A 1 729 ? -25.107 1.246 8.384 1.00 65.50 729 ASP A C 1
ATOM 5624 O O . ASP A 1 729 ? -26.044 1.987 8.084 1.00 65.50 729 ASP A O 1
ATOM 5628 N N . SER A 1 730 ? -23.945 1.279 7.715 1.00 63.53 730 SER A N 1
ATOM 5629 C CA . SER A 1 730 ? -23.677 2.163 6.566 1.00 63.53 730 SER A CA 1
ATOM 5630 C C . SER A 1 730 ? -23.794 1.475 5.184 1.00 63.53 730 SER A C 1
ATOM 5632 O O . SER A 1 730 ? -23.492 2.073 4.149 1.00 63.53 730 SER A O 1
ATOM 5634 N N . LYS A 1 731 ? -24.317 0.236 5.138 1.00 74.62 731 LYS A N 1
ATOM 5635 C CA . LYS A 1 731 ? -24.521 -0.606 3.930 1.00 74.62 731 LYS A CA 1
ATOM 5636 C C . LYS A 1 731 ? -23.203 -0.932 3.206 1.00 74.62 731 LYS A C 1
ATOM 5638 O O . LYS A 1 731 ? -23.068 -0.841 1.976 1.00 74.62 731 LYS A O 1
ATOM 5643 N N . GLU A 1 732 ? -22.232 -1.328 4.025 1.00 81.31 732 GLU A N 1
ATOM 5644 C CA . GLU A 1 732 ? -20.829 -1.615 3.696 1.00 81.31 732 GLU A CA 1
ATOM 5645 C C . GLU A 1 732 ? -20.678 -2.906 2.895 1.00 81.31 732 GLU A C 1
ATOM 5647 O O . GLU A 1 732 ? -19.911 -2.949 1.928 1.00 81.31 732 GLU A O 1
ATOM 5652 N N . VAL A 1 733 ? -21.468 -3.924 3.249 1.00 87.75 733 VAL A N 1
ATOM 5653 C CA . VAL A 1 733 ? -21.509 -5.217 2.561 1.00 87.75 733 VAL A CA 1
ATOM 5654 C C . VAL A 1 733 ? -22.730 -5.274 1.648 1.00 87.75 733 VAL A C 1
ATOM 5656 O O . VAL A 1 733 ? -23.833 -4.898 2.041 1.00 87.75 733 VAL A O 1
ATOM 5659 N N . GLU A 1 734 ? -22.541 -5.734 0.417 1.00 89.88 734 GLU A N 1
ATOM 5660 C CA . GLU A 1 734 ? -23.568 -5.798 -0.623 1.00 89.88 734 GLU A CA 1
ATOM 5661 C C . GLU A 1 734 ? -23.414 -7.118 -1.395 1.00 89.88 734 GLU A C 1
ATOM 5663 O O . GLU A 1 734 ? -22.473 -7.292 -2.170 1.00 89.88 734 GLU A O 1
ATOM 5668 N N . PHE A 1 735 ? -24.330 -8.058 -1.157 1.00 91.06 735 PHE A N 1
ATOM 5669 C CA . PHE A 1 735 ? -24.360 -9.371 -1.801 1.00 91.06 735 PHE A CA 1
ATOM 5670 C C . PHE A 1 735 ? -25.327 -9.338 -2.981 1.00 91.06 735 PHE A C 1
ATOM 5672 O O . PHE A 1 735 ? -26.462 -8.873 -2.851 1.00 91.06 735 PHE A O 1
ATOM 5679 N N . LYS A 1 736 ? -24.900 -9.857 -4.132 1.00 92.06 736 LYS A N 1
ATOM 5680 C CA . LYS A 1 736 ? -25.716 -9.964 -5.342 1.00 92.06 736 LYS A CA 1
ATOM 5681 C C . LYS A 1 736 ? -25.676 -11.380 -5.881 1.00 92.06 736 LYS A C 1
ATOM 5683 O O . LYS A 1 736 ? -24.704 -11.785 -6.513 1.00 92.06 736 LYS A O 1
ATOM 5688 N N . THR A 1 737 ? -26.762 -12.108 -5.662 1.00 92.56 737 THR A N 1
ATOM 5689 C CA . THR A 1 737 ? -26.973 -13.441 -6.228 1.00 92.56 737 THR A CA 1
ATOM 5690 C C . THR A 1 737 ? -27.833 -13.307 -7.474 1.00 92.56 737 THR A C 1
ATOM 5692 O O . THR A 1 737 ? -28.924 -12.746 -7.420 1.00 92.56 737 THR A O 1
ATOM 5695 N N . SER A 1 738 ? -27.359 -13.836 -8.596 1.00 92.12 738 SER A N 1
ATOM 5696 C CA . SER A 1 738 ? -28.088 -13.886 -9.863 1.00 92.12 738 SER A CA 1
ATOM 5697 C C . SER A 1 738 ? -28.146 -15.322 -10.373 1.00 92.12 738 SER A C 1
ATOM 5699 O O . SER A 1 738 ? -27.145 -16.035 -10.343 1.00 92.12 738 SER A O 1
ATOM 5701 N N . ALA A 1 739 ? -29.308 -15.740 -10.862 1.00 92.44 739 ALA A N 1
ATOM 5702 C CA . ALA A 1 739 ? -29.520 -17.013 -11.537 1.00 92.44 739 ALA A CA 1
ATOM 5703 C C . ALA A 1 739 ? -30.261 -16.767 -12.855 1.00 92.44 739 ALA A C 1
ATOM 5705 O O . ALA A 1 739 ? -31.220 -15.997 -12.901 1.00 92.44 739 ALA A O 1
ATOM 5706 N N . SER A 1 740 ? -29.821 -17.410 -13.934 1.00 91.94 740 SER A N 1
ATOM 5707 C CA . SER A 1 740 ? -30.403 -17.295 -15.268 1.00 91.94 740 SER A CA 1
ATOM 5708 C C . SER A 1 740 ? -30.488 -18.662 -15.948 1.00 91.94 740 SER A C 1
ATOM 5710 O O . SER A 1 740 ? -29.486 -19.315 -16.230 1.00 91.94 740 SER A O 1
ATOM 5712 N N . HIS A 1 741 ? -31.708 -19.108 -16.235 1.00 91.12 741 HIS A N 1
ATOM 5713 C CA . HIS A 1 741 ? -31.970 -20.301 -17.034 1.00 91.12 741 HIS A CA 1
ATOM 5714 C C . HIS A 1 741 ? -32.263 -19.893 -18.480 1.00 91.12 741 HIS A C 1
ATOM 5716 O O . HIS A 1 741 ? -33.219 -19.161 -18.742 1.00 91.12 741 HIS A O 1
ATOM 5722 N N . ASN A 1 742 ? -31.435 -20.348 -19.418 1.00 90.75 742 ASN A N 1
ATOM 5723 C CA . ASN A 1 742 ? -31.570 -20.072 -20.844 1.00 90.75 742 ASN A CA 1
ATOM 5724 C C . ASN A 1 742 ? -32.548 -21.069 -21.488 1.00 90.75 742 ASN A C 1
ATOM 5726 O O . ASN A 1 742 ? -32.207 -22.229 -21.721 1.00 90.75 742 ASN A O 1
ATOM 5730 N N . LEU A 1 743 ? -33.744 -20.591 -21.832 1.00 86.69 743 LEU A N 1
ATOM 5731 C CA . LEU A 1 743 ? -34.842 -21.398 -22.374 1.00 86.69 743 LEU A CA 1
ATOM 5732 C C . LEU A 1 743 ? -34.537 -22.011 -23.750 1.00 86.69 743 LEU A C 1
ATOM 5734 O O . LEU A 1 743 ? -35.165 -22.995 -24.121 1.00 86.69 743 LEU A O 1
ATOM 5738 N N . GLY A 1 744 ? -33.580 -21.454 -24.500 1.00 84.12 744 GLY A N 1
ATOM 5739 C CA . GLY A 1 744 ? -33.168 -21.976 -25.807 1.00 84.12 744 GLY A CA 1
ATOM 5740 C C . GLY A 1 744 ? -32.052 -23.025 -25.759 1.00 84.12 744 GLY A C 1
ATOM 5741 O O . GLY A 1 744 ? -31.785 -23.658 -26.774 1.00 84.12 744 GLY A O 1
ATOM 5742 N N . SER A 1 745 ? -31.377 -23.209 -24.616 1.00 85.12 745 SER A N 1
ATOM 5743 C CA . SER A 1 745 ? -30.269 -24.178 -24.480 1.00 85.12 745 SER A CA 1
ATOM 5744 C C . SER A 1 745 ? -30.336 -25.069 -23.236 1.00 85.12 745 SER A C 1
ATOM 5746 O O . SER A 1 745 ? -29.450 -25.899 -23.045 1.00 85.12 745 SER A O 1
ATOM 5748 N N . GLY A 1 746 ? -31.342 -24.894 -22.372 1.00 85.00 746 GLY A N 1
ATOM 5749 C CA . GLY A 1 746 ? -31.514 -25.659 -21.129 1.00 85.00 746 GLY A CA 1
ATOM 5750 C C . GLY A 1 746 ? -30.435 -25.411 -20.067 1.00 85.00 746 GLY A C 1
ATOM 5751 O O . GLY A 1 746 ? -30.404 -26.091 -19.045 1.00 85.00 746 GLY A O 1
ATOM 5752 N N . LYS A 1 747 ? -29.516 -24.464 -20.298 1.00 86.44 747 LYS A N 1
ATOM 5753 C CA . LYS A 1 747 ? -28.408 -24.176 -19.381 1.00 86.44 747 LYS A CA 1
ATOM 5754 C C . LYS A 1 747 ? -28.846 -23.220 -18.277 1.00 86.44 747 LYS A C 1
ATOM 5756 O O . LYS A 1 747 ? -29.364 -22.138 -18.558 1.00 86.44 747 LYS A O 1
ATOM 5761 N N . LEU A 1 748 ? -28.573 -23.602 -17.033 1.00 89.56 748 LEU A N 1
ATOM 5762 C CA . LEU A 1 748 ? -28.639 -22.731 -15.862 1.00 89.56 748 LEU A CA 1
ATOM 5763 C C . LEU A 1 748 ? -27.247 -22.139 -15.599 1.00 89.56 748 LEU A C 1
ATOM 5765 O O . LEU A 1 748 ? -26.285 -22.884 -15.424 1.00 89.56 748 LEU A O 1
ATOM 5769 N N . GLY A 1 749 ? -27.146 -20.812 -15.570 1.00 89.62 749 GLY A N 1
ATOM 5770 C CA . GLY A 1 749 ? -25.957 -20.075 -15.147 1.00 89.62 749 GLY A CA 1
ATOM 5771 C C . GLY A 1 749 ? -26.257 -19.245 -13.902 1.00 89.62 749 GLY A C 1
ATOM 5772 O O . GLY A 1 749 ? -27.306 -18.611 -13.822 1.00 89.62 749 GLY A O 1
ATOM 5773 N N . GLY A 1 750 ? -25.358 -19.240 -12.923 1.00 91.75 750 GLY A N 1
ATOM 5774 C CA . GLY A 1 750 ? -25.483 -18.427 -11.713 1.00 91.75 750 GLY A CA 1
ATOM 5775 C C . GLY A 1 750 ? -24.207 -17.651 -11.413 1.00 91.75 750 GLY A C 1
ATOM 5776 O O . GLY A 1 750 ? -23.113 -18.131 -11.708 1.00 91.75 750 GLY A O 1
ATOM 5777 N N . ASN A 1 751 ? -24.347 -16.465 -10.817 1.00 92.44 751 ASN A N 1
ATOM 5778 C CA . ASN A 1 751 ? -23.232 -15.658 -10.316 1.00 92.44 751 ASN A CA 1
ATOM 5779 C C . ASN A 1 751 ? -23.558 -15.104 -8.926 1.00 92.44 751 ASN A C 1
ATOM 5781 O O . ASN A 1 751 ? -24.667 -14.613 -8.704 1.00 92.44 751 ASN A O 1
ATOM 5785 N N . LEU A 1 752 ? -22.568 -15.121 -8.041 1.00 92.94 752 LEU A N 1
ATOM 5786 C CA . LEU A 1 752 ? -22.563 -14.469 -6.738 1.00 92.94 752 LEU A CA 1
ATOM 5787 C C . LEU A 1 752 ? -21.465 -13.398 -6.740 1.00 92.94 752 LEU A C 1
ATOM 5789 O O . LEU A 1 752 ? -20.284 -13.735 -6.758 1.00 92.94 752 LEU A O 1
ATOM 5793 N N . ASP A 1 753 ? -21.854 -12.125 -6.708 1.00 91.88 753 ASP A N 1
ATOM 5794 C CA . ASP A 1 753 ? -20.956 -10.995 -6.452 1.00 91.88 753 ASP A CA 1
ATOM 5795 C C . ASP A 1 753 ? -21.061 -10.614 -4.957 1.00 91.88 753 ASP A C 1
ATOM 5797 O O . ASP A 1 753 ? -22.157 -10.341 -4.461 1.00 91.88 753 ASP A O 1
ATOM 5801 N N . VAL A 1 754 ? -19.941 -10.547 -4.235 1.00 91.94 754 VAL A N 1
ATOM 5802 C CA . VAL A 1 754 ? -19.858 -10.109 -2.830 1.00 91.94 754 VAL A CA 1
ATOM 5803 C C . VAL A 1 754 ? -19.006 -8.849 -2.753 1.00 91.94 754 VAL A C 1
ATOM 5805 O O . VAL A 1 754 ? -17.789 -8.901 -2.920 1.00 91.94 754 VAL A O 1
ATOM 5808 N N . LYS A 1 755 ? -19.640 -7.701 -2.504 1.00 91.81 755 LYS A N 1
ATOM 5809 C CA . LYS A 1 755 ? -18.987 -6.389 -2.467 1.00 91.81 755 LYS A CA 1
ATOM 5810 C C . LYS A 1 755 ? -18.808 -5.899 -1.031 1.00 91.81 755 LYS A C 1
ATOM 5812 O O . LYS A 1 755 ? -19.784 -5.790 -0.296 1.00 91.81 755 LYS A O 1
ATOM 5817 N N . TYR A 1 756 ? -17.575 -5.560 -0.662 1.00 90.31 756 TYR A N 1
ATOM 5818 C CA . TYR A 1 756 ? -17.181 -5.083 0.665 1.00 90.31 756 TYR A CA 1
ATOM 5819 C C . TYR A 1 756 ? -16.501 -3.713 0.551 1.00 90.31 756 TYR A C 1
ATOM 5821 O O . TYR A 1 756 ? -15.445 -3.578 -0.072 1.00 90.31 756 TYR A O 1
ATOM 5829 N N . LYS A 1 757 ? -17.125 -2.675 1.108 1.00 86.38 757 LYS A N 1
ATOM 5830 C CA . LYS A 1 757 ? -16.637 -1.287 1.083 1.00 86.38 757 LYS A CA 1
ATOM 5831 C C . LYS A 1 757 ? -15.907 -1.001 2.393 1.00 86.38 757 LYS A C 1
ATOM 5833 O O . LYS A 1 757 ? -16.447 -1.302 3.449 1.00 86.38 757 LYS A O 1
ATOM 5838 N N . ILE A 1 758 ? -14.733 -0.367 2.340 1.00 83.31 758 ILE A N 1
ATOM 5839 C CA . ILE A 1 758 ? -14.011 0.096 3.537 1.00 83.31 758 ILE A CA 1
ATOM 5840 C C . ILE A 1 758 ? -13.791 1.612 3.422 1.00 83.31 758 ILE A C 1
ATOM 5842 O O . ILE A 1 758 ? -12.750 2.046 2.912 1.00 83.31 758 ILE A O 1
ATOM 5846 N N . PRO A 1 759 ? -14.763 2.442 3.859 1.00 73.62 759 PRO A N 1
ATOM 5847 C CA . PRO A 1 759 ? -14.722 3.891 3.653 1.00 73.62 759 PRO A CA 1
ATOM 5848 C C . PRO A 1 759 ? -13.458 4.555 4.211 1.00 73.62 759 PRO A C 1
ATOM 5850 O O . PRO A 1 759 ? -12.904 5.438 3.562 1.00 73.62 759 PRO A O 1
ATOM 5853 N N . ALA A 1 760 ? -12.957 4.074 5.356 1.00 73.94 760 ALA A N 1
ATOM 5854 C CA . ALA A 1 760 ? -11.769 4.599 6.037 1.00 73.94 760 ALA A CA 1
ATOM 5855 C C . ALA A 1 760 ? -10.487 4.610 5.177 1.00 73.94 760 ALA A C 1
ATOM 5857 O O . ALA A 1 760 ? -9.631 5.464 5.383 1.00 73.94 760 ALA A O 1
ATOM 5858 N N . TYR A 1 761 ? -10.371 3.707 4.195 1.00 73.12 761 TYR A N 1
ATOM 5859 C CA . TYR A 1 761 ? -9.211 3.604 3.297 1.00 73.12 761 TYR A CA 1
ATOM 5860 C C . TYR A 1 761 ? -9.561 3.890 1.825 1.00 73.12 761 TYR A C 1
ATOM 5862 O O . TYR A 1 761 ? -8.765 3.618 0.928 1.00 73.12 761 TYR A O 1
ATOM 5870 N N . GLY A 1 762 ? -10.779 4.372 1.536 1.00 78.00 762 GLY A N 1
ATOM 5871 C CA . GLY A 1 762 ? -11.288 4.532 0.164 1.00 78.00 762 GLY A CA 1
ATOM 5872 C C . GLY A 1 762 ? -11.346 3.228 -0.651 1.00 78.00 762 GLY A C 1
ATOM 5873 O O . GLY A 1 762 ? -11.488 3.276 -1.878 1.00 78.00 762 GLY A O 1
ATOM 5874 N N . LEU A 1 763 ? -11.212 2.074 0.012 1.00 84.88 763 LEU A N 1
ATOM 5875 C CA . LEU A 1 763 ? -11.091 0.754 -0.601 1.00 84.88 763 LEU A CA 1
ATOM 5876 C C . LEU A 1 763 ? -12.475 0.160 -0.869 1.00 84.88 763 LEU A C 1
ATOM 5878 O O . LEU A 1 763 ? -13.433 0.370 -0.121 1.00 84.88 763 LEU A O 1
ATOM 5882 N N . THR A 1 764 ? -12.594 -0.635 -1.922 1.00 87.19 764 THR A N 1
ATOM 5883 C CA . THR A 1 764 ? -13.755 -1.490 -2.147 1.00 87.19 764 THR A CA 1
ATOM 5884 C C . THR A 1 764 ? -13.324 -2.786 -2.820 1.00 87.19 764 THR A C 1
ATOM 5886 O O . THR A 1 764 ? -12.882 -2.785 -3.965 1.00 87.19 764 THR A O 1
ATOM 5889 N N . LEU A 1 765 ? -13.468 -3.892 -2.096 1.00 91.31 765 LEU A N 1
ATOM 5890 C CA . LEU A 1 765 ? -13.282 -5.246 -2.603 1.00 91.31 765 LEU A CA 1
ATOM 5891 C C . LEU A 1 765 ? -14.594 -5.727 -3.239 1.00 91.31 765 LEU A C 1
ATOM 5893 O O . LEU A 1 765 ? -15.689 -5.381 -2.790 1.00 91.31 765 LEU A O 1
ATOM 5897 N N . THR A 1 766 ? -14.523 -6.512 -4.305 1.00 91.12 766 THR A N 1
ATOM 5898 C CA . THR A 1 766 ? -15.665 -7.249 -4.854 1.00 91.12 766 THR A CA 1
ATOM 5899 C C . THR A 1 766 ? -15.188 -8.603 -5.349 1.00 91.12 766 THR A C 1
ATOM 5901 O O . THR A 1 766 ? -14.540 -8.683 -6.391 1.00 91.12 766 THR A O 1
ATOM 5904 N N . GLU A 1 767 ? -15.524 -9.651 -4.606 1.00 93.31 767 GLU A N 1
ATOM 5905 C CA . GLU A 1 767 ? -15.347 -11.030 -5.054 1.00 93.31 767 GLU A CA 1
ATOM 5906 C C . GLU A 1 767 ? -16.525 -11.446 -5.933 1.00 93.31 767 GLU A C 1
ATOM 5908 O O . GLU A 1 767 ? -17.654 -10.989 -5.747 1.00 93.31 767 GLU A O 1
ATOM 5913 N N . LYS A 1 768 ? -16.265 -12.321 -6.898 1.00 92.25 768 LYS A N 1
ATOM 5914 C CA . LYS A 1 768 ? -17.241 -12.840 -7.854 1.00 92.25 768 LYS A CA 1
ATOM 5915 C C . LYS A 1 768 ? -17.023 -14.326 -8.039 1.00 92.25 768 LYS A C 1
ATOM 5917 O O . LYS A 1 768 ? -15.893 -14.761 -8.251 1.00 92.25 768 LYS A O 1
ATOM 5922 N N . TRP A 1 769 ? -18.095 -15.101 -8.041 1.00 91.00 769 TRP A N 1
ATOM 5923 C CA . TRP A 1 769 ? -18.038 -16.535 -8.304 1.00 91.00 769 TRP A CA 1
ATOM 5924 C C . TRP A 1 769 ? -19.184 -16.943 -9.220 1.00 91.00 769 TRP A C 1
ATOM 5926 O O . TRP A 1 769 ? -20.330 -16.569 -8.971 1.00 91.00 769 TRP A O 1
ATOM 5936 N N . ASN A 1 770 ? -18.889 -17.690 -10.285 1.00 89.81 770 ASN A N 1
ATOM 5937 C CA . ASN A 1 770 ? -19.902 -18.193 -11.212 1.00 89.81 770 ASN A CA 1
ATOM 5938 C C . ASN A 1 770 ? -19.962 -19.728 -11.270 1.00 89.81 770 ASN A C 1
ATOM 5940 O O . ASN A 1 770 ? -19.024 -20.437 -10.898 1.00 89.81 770 ASN A O 1
ATOM 5944 N N . THR A 1 771 ? -21.077 -20.250 -11.784 1.00 89.06 771 THR A N 1
ATOM 5945 C CA . THR A 1 771 ? -21.309 -21.695 -11.964 1.00 89.06 771 THR A CA 1
ATOM 5946 C C . THR A 1 771 ? -20.404 -22.348 -13.015 1.00 89.06 771 THR A C 1
ATOM 5948 O O . THR A 1 771 ? -20.370 -23.570 -13.103 1.00 89.06 771 THR A O 1
ATOM 5951 N N . GLU A 1 772 ? -19.639 -21.570 -13.789 1.00 85.25 772 GLU A N 1
ATOM 5952 C CA . GLU A 1 772 ? -18.567 -22.077 -14.663 1.00 85.25 772 GLU A CA 1
ATOM 5953 C C . GLU A 1 772 ? -17.244 -22.302 -13.899 1.00 85.25 772 GLU A C 1
ATOM 5955 O O . GLU A 1 772 ? -16.210 -22.580 -14.504 1.00 85.25 772 GLU A O 1
ATOM 5960 N N . ASN A 1 773 ? -17.265 -22.182 -12.565 1.00 85.06 773 ASN A N 1
ATOM 5961 C CA . ASN A 1 773 ? -16.102 -22.259 -11.686 1.00 85.06 773 ASN A CA 1
ATOM 5962 C C . ASN A 1 773 ? -14.979 -21.311 -12.139 1.00 85.06 773 ASN A C 1
ATOM 5964 O O . ASN A 1 773 ? -13.852 -21.730 -12.429 1.00 85.06 773 ASN A O 1
ATOM 5968 N N . GLN A 1 774 ? -15.330 -20.029 -12.228 1.00 86.56 774 GLN A N 1
ATOM 5969 C CA . GLN A 1 774 ? -14.416 -18.902 -12.370 1.00 86.56 774 GLN A CA 1
ATOM 5970 C C . GLN A 1 774 ? -14.578 -17.996 -11.141 1.00 86.56 774 GLN A C 1
ATOM 5972 O O . GLN A 1 774 ? -15.699 -17.726 -10.698 1.00 86.56 774 GLN A O 1
ATOM 5977 N N . LEU A 1 775 ? -13.451 -17.548 -10.592 1.00 90.62 775 LEU A N 1
ATOM 5978 C CA . LEU A 1 775 ? -13.343 -16.683 -9.419 1.00 90.62 775 LEU A CA 1
ATOM 5979 C C . LEU A 1 775 ? -12.762 -15.337 -9.861 1.00 90.62 775 LEU A C 1
ATOM 5981 O O . LEU A 1 775 ? -11.691 -15.300 -10.469 1.00 90.62 775 LEU A O 1
ATOM 5985 N N . GLY A 1 776 ? -13.480 -14.247 -9.600 1.00 90.06 776 GLY A N 1
ATOM 5986 C CA . GLY A 1 776 ? -13.119 -12.892 -10.007 1.00 90.06 776 GLY A CA 1
ATOM 5987 C C . GLY A 1 776 ? -12.949 -11.960 -8.810 1.00 90.06 776 GLY A C 1
ATOM 5988 O O . GLY A 1 776 ? -13.930 -11.646 -8.151 1.00 90.06 776 GLY A O 1
ATOM 5989 N N . THR A 1 777 ? -11.738 -11.474 -8.568 1.00 91.31 777 THR A N 1
ATOM 5990 C CA . THR A 1 777 ? -11.409 -10.547 -7.478 1.00 91.31 777 THR A CA 1
ATOM 5991 C C . THR A 1 777 ? -11.186 -9.148 -8.042 1.00 91.31 777 THR A C 1
ATOM 5993 O O . THR A 1 777 ? -10.260 -8.935 -8.828 1.00 91.31 777 THR A O 1
ATOM 5996 N N . ILE A 1 778 ? -12.011 -8.181 -7.633 1.00 92.38 778 ILE A N 1
ATOM 5997 C CA . ILE A 1 778 ? -11.879 -6.770 -8.017 1.00 92.38 778 ILE A CA 1
ATOM 5998 C C . ILE A 1 778 ? -11.531 -5.936 -6.782 1.00 92.38 778 ILE A C 1
ATOM 6000 O O . ILE A 1 778 ? -12.276 -5.926 -5.807 1.00 92.38 778 ILE A O 1
ATOM 6004 N N . ILE A 1 779 ? -10.421 -5.203 -6.835 1.00 91.88 779 ILE A N 1
ATOM 6005 C CA . ILE A 1 779 ? -9.955 -4.293 -5.785 1.00 91.88 779 ILE A CA 1
ATOM 6006 C C . ILE A 1 779 ? -9.984 -2.871 -6.343 1.00 91.88 779 ILE A C 1
ATOM 6008 O O . ILE A 1 779 ? -9.169 -2.520 -7.196 1.00 91.88 779 ILE A O 1
ATOM 6012 N N . GLU A 1 780 ? -10.911 -2.044 -5.866 1.00 89.56 780 GLU A N 1
ATOM 6013 C CA . GLU A 1 780 ? -11.010 -0.622 -6.202 1.00 89.56 780 GLU A CA 1
ATOM 6014 C C . GLU A 1 780 ? -10.382 0.240 -5.091 1.00 89.56 780 GLU A C 1
ATOM 6016 O O . GLU A 1 780 ? -10.738 0.087 -3.924 1.00 89.56 780 GLU A O 1
ATOM 6021 N N . VAL A 1 781 ? -9.501 1.183 -5.440 1.00 89.81 781 VAL A N 1
ATOM 6022 C CA . VAL A 1 781 ? -8.950 2.201 -4.523 1.00 89.81 781 VAL A CA 1
ATOM 6023 C C . VAL A 1 781 ? -9.337 3.582 -5.042 1.00 89.81 781 VAL A C 1
ATOM 6025 O O . VAL A 1 781 ? -9.008 3.926 -6.177 1.00 89.81 781 VAL A O 1
ATOM 6028 N N . ASN A 1 782 ? -10.026 4.379 -4.225 1.00 82.50 782 ASN A N 1
ATOM 6029 C CA . ASN A 1 782 ? -10.542 5.691 -4.616 1.00 82.50 782 ASN A CA 1
ATOM 6030 C C . ASN A 1 782 ? -9.806 6.816 -3.866 1.00 82.50 782 ASN A C 1
ATOM 6032 O O . ASN A 1 782 ? -9.676 6.772 -2.645 1.00 82.50 782 ASN A O 1
ATOM 6036 N N . GLU A 1 783 ? -9.340 7.818 -4.613 1.00 78.81 783 GLU A N 1
ATOM 6037 C CA . GLU A 1 783 ? -8.742 9.100 -4.190 1.00 78.81 783 GLU A CA 1
ATOM 6038 C C . GLU A 1 783 ? -7.464 9.075 -3.322 1.00 78.81 783 GLU A C 1
ATOM 6040 O O . GLU A 1 783 ? -6.802 10.106 -3.211 1.00 78.81 783 GLU A O 1
ATOM 6045 N N . GLN A 1 784 ? -7.039 7.919 -2.797 1.00 71.19 784 GLN A N 1
ATOM 6046 C CA . GLN A 1 784 ? -5.832 7.781 -1.956 1.00 71.19 784 GLN A CA 1
ATOM 6047 C C . GLN A 1 784 ? -4.539 8.282 -2.628 1.00 71.19 784 GLN A C 1
ATOM 6049 O O . GLN A 1 784 ? -3.683 8.869 -1.973 1.00 71.19 784 GLN A O 1
ATOM 6054 N N . PHE A 1 785 ? -4.402 8.085 -3.943 1.00 67.94 785 PHE A N 1
ATOM 6055 C CA . PHE A 1 785 ? -3.206 8.465 -4.712 1.00 67.94 785 PHE A CA 1
ATOM 6056 C C . PHE A 1 785 ? -3.360 9.791 -5.479 1.00 67.94 785 PHE A C 1
ATOM 6058 O O . PHE A 1 785 ? -2.484 10.163 -6.257 1.00 67.94 785 PHE A O 1
ATOM 6065 N N . GLY A 1 786 ? -4.477 10.503 -5.299 1.00 70.56 786 GLY A N 1
ATOM 6066 C CA . GLY A 1 786 ? -4.749 11.763 -5.989 1.00 70.56 786 GLY A CA 1
ATOM 6067 C C . GLY A 1 786 ? -6.241 12.060 -6.128 1.00 70.56 786 GLY A C 1
ATOM 6068 O O . GLY A 1 786 ? -7.060 11.162 -6.317 1.00 70.56 786 GLY A O 1
ATOM 6069 N N . ARG A 1 787 ? -6.605 13.346 -6.080 1.00 71.62 787 ARG A N 1
ATOM 6070 C CA . ARG A 1 787 ? -8.004 13.789 -6.211 1.00 71.62 787 ARG A CA 1
ATOM 6071 C C . ARG A 1 787 ? -8.589 13.376 -7.562 1.00 71.62 787 ARG A C 1
ATOM 6073 O O . ARG A 1 787 ? -7.980 13.613 -8.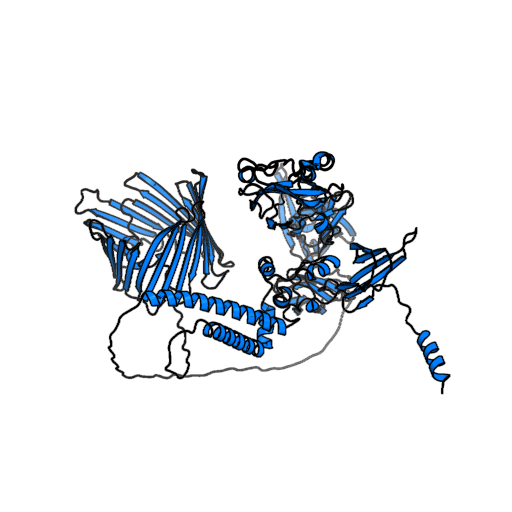608 1.00 71.62 787 ARG A O 1
ATOM 6080 N N . GLY A 1 788 ? -9.771 12.773 -7.523 1.00 77.69 788 GLY A N 1
ATOM 6081 C CA . GLY A 1 788 ? -10.472 12.217 -8.672 1.00 77.69 788 GLY A CA 1
ATOM 6082 C C . GLY A 1 788 ? -9.827 10.972 -9.286 1.00 77.69 788 GLY A C 1
ATOM 6083 O O . GLY A 1 788 ? -10.312 10.531 -10.326 1.00 77.69 788 GLY A O 1
ATOM 6084 N N . LEU A 1 789 ? -8.743 10.422 -8.722 1.00 84.06 789 LEU A N 1
ATOM 6085 C CA . LEU A 1 789 ? -8.086 9.220 -9.241 1.00 84.06 789 LEU A CA 1
ATOM 6086 C C . LEU A 1 789 ? -8.660 7.965 -8.577 1.00 84.06 789 LEU A C 1
ATOM 6088 O O . LEU A 1 789 ? -8.583 7.789 -7.361 1.00 84.06 789 LEU A O 1
ATOM 6092 N N . LYS A 1 790 ? -9.186 7.061 -9.399 1.00 87.62 790 LYS A N 1
ATOM 6093 C CA . LYS A 1 790 ? -9.580 5.708 -9.024 1.00 87.62 790 LYS A CA 1
ATOM 6094 C C . LYS A 1 790 ? -8.642 4.706 -9.684 1.00 87.62 790 LYS A C 1
ATOM 6096 O O . LYS A 1 790 ? -8.497 4.695 -10.904 1.00 87.62 790 LYS A O 1
ATOM 6101 N N . LEU A 1 791 ? -8.044 3.830 -8.885 1.00 90.19 791 LEU A N 1
ATOM 6102 C CA . LEU A 1 791 ? -7.356 2.637 -9.372 1.00 90.19 791 LEU A CA 1
ATOM 6103 C C . LEU A 1 791 ? -8.268 1.422 -9.191 1.00 90.19 791 LEU A C 1
ATOM 6105 O O . LEU A 1 791 ? -9.092 1.368 -8.277 1.00 90.19 791 LEU A O 1
ATOM 6109 N N . THR A 1 792 ? -8.173 0.444 -10.084 1.00 89.44 792 THR A N 1
ATOM 6110 C CA . THR A 1 792 ? -8.947 -0.797 -10.001 1.00 89.44 792 THR A CA 1
ATOM 6111 C C . THR A 1 792 ? -8.148 -1.961 -10.572 1.00 89.44 792 THR A C 1
ATOM 6113 O O . THR A 1 792 ? -7.821 -1.981 -11.757 1.00 89.44 792 THR A O 1
ATOM 6116 N N . PHE A 1 793 ? -7.840 -2.937 -9.727 1.00 92.62 793 PHE A N 1
ATOM 6117 C CA . PHE A 1 793 ? -7.265 -4.218 -10.119 1.00 92.62 793 PHE A CA 1
ATOM 6118 C C . PHE A 1 793 ? -8.398 -5.237 -10.260 1.00 92.62 793 PHE A C 1
ATOM 6120 O O . PHE A 1 793 ? -9.227 -5.359 -9.367 1.00 92.62 793 PHE A O 1
ATOM 6127 N N . ASP A 1 794 ? -8.465 -5.926 -11.392 1.00 91.25 794 ASP A N 1
ATOM 6128 C CA . ASP A 1 794 ? -9.574 -6.791 -11.804 1.00 91.25 794 ASP A CA 1
ATOM 6129 C C . ASP A 1 794 ? -8.977 -8.124 -12.278 1.00 91.25 794 ASP A C 1
ATOM 6131 O O . ASP A 1 794 ? -8.350 -8.200 -13.335 1.00 91.25 794 ASP A O 1
ATOM 6135 N N . SER A 1 795 ? -9.059 -9.150 -11.431 1.00 91.31 795 SER A N 1
ATOM 6136 C CA . SER A 1 795 ? -8.368 -10.432 -11.588 1.00 91.31 795 SER A CA 1
ATOM 6137 C C . SER A 1 795 ? -9.362 -11.569 -11.742 1.00 91.31 795 SER A C 1
ATOM 6139 O O . SER A 1 795 ? -10.165 -11.800 -10.847 1.00 91.31 795 SER A O 1
ATOM 6141 N N . LEU A 1 796 ? -9.264 -12.332 -12.831 1.00 89.25 796 LEU A N 1
ATOM 6142 C CA . LEU A 1 796 ? -10.078 -13.520 -13.077 1.00 89.25 796 LEU A CA 1
ATOM 6143 C C . LEU A 1 796 ? -9.203 -14.780 -13.090 1.00 89.25 796 LEU A C 1
ATOM 6145 O O . LEU A 1 796 ? -8.206 -14.862 -13.814 1.00 89.25 796 LEU A O 1
ATOM 6149 N N . TYR A 1 797 ? -9.607 -15.780 -12.312 1.00 88.06 797 TYR A N 1
ATOM 6150 C CA . TYR A 1 797 ? -9.000 -17.104 -12.246 1.00 88.06 797 TYR A CA 1
ATOM 6151 C C . TYR A 1 797 ? -10.033 -18.169 -12.617 1.00 88.06 797 TYR A C 1
ATOM 6153 O O . TYR A 1 797 ? -11.127 -18.207 -12.061 1.00 88.06 797 TYR A O 1
ATOM 6161 N N . ALA A 1 798 ? -9.674 -19.063 -13.535 1.00 88.88 798 ALA A N 1
ATOM 6162 C CA . ALA A 1 798 ? -10.465 -20.231 -13.906 1.00 88.88 798 ALA A CA 1
ATOM 6163 C C . ALA A 1 798 ? -9.753 -21.509 -13.415 1.00 88.88 798 ALA A C 1
ATOM 6165 O O . ALA A 1 798 ? -8.980 -22.093 -14.184 1.00 88.88 798 ALA A O 1
ATOM 6166 N N . PRO A 1 799 ? -9.973 -21.952 -12.155 1.00 83.38 799 PRO A N 1
ATOM 6167 C CA . PRO A 1 799 ? -9.358 -23.152 -11.582 1.00 83.38 799 PRO A CA 1
ATOM 6168 C C . PRO A 1 799 ? -9.359 -24.372 -12.508 1.00 83.38 799 PRO A C 1
ATOM 6170 O O . PRO A 1 799 ? -8.333 -25.027 -12.661 1.00 83.38 799 PRO A O 1
ATOM 6173 N N . HIS A 1 800 ? -10.482 -24.630 -13.186 1.00 79.94 800 HIS A N 1
ATOM 6174 C CA . HIS A 1 800 ? -10.671 -25.779 -14.077 1.00 79.94 800 HIS A CA 1
ATOM 6175 C C . HIS A 1 800 ? -9.767 -25.775 -15.328 1.00 79.94 800 HIS A C 1
ATOM 6177 O O . HIS A 1 800 ? -9.583 -26.816 -15.949 1.00 79.94 800 HIS A O 1
ATOM 6183 N N . ALA A 1 801 ? -9.215 -24.618 -15.708 1.00 79.31 801 ALA A N 1
ATOM 6184 C CA . ALA A 1 801 ? -8.351 -24.442 -16.878 1.00 79.31 801 ALA A CA 1
ATOM 6185 C C . ALA A 1 801 ? -6.935 -23.953 -16.512 1.00 79.31 801 ALA A C 1
ATOM 6187 O O . ALA A 1 801 ? -6.149 -23.632 -17.402 1.00 79.31 801 ALA A O 1
ATOM 6188 N N . GLY A 1 802 ? -6.630 -23.780 -15.217 1.00 78.94 802 GLY A N 1
ATOM 6189 C CA . GLY A 1 802 ? -5.398 -23.148 -14.720 1.00 78.94 802 GLY A CA 1
ATOM 6190 C C . GLY A 1 802 ? -5.202 -21.676 -15.131 1.00 78.94 802 GLY A C 1
ATOM 6191 O O . GLY A 1 802 ? -4.222 -21.045 -14.732 1.00 78.94 802 GLY A O 1
ATOM 6192 N N . LYS A 1 803 ? -6.117 -21.106 -15.924 1.00 80.12 803 LYS A N 1
ATOM 6193 C CA . LYS A 1 803 ? -5.946 -19.815 -16.593 1.00 80.12 803 LYS A CA 1
ATOM 6194 C C . LYS A 1 803 ? -6.168 -18.659 -15.621 1.00 80.12 803 LYS A C 1
ATOM 6196 O O . LYS A 1 803 ? -7.202 -18.580 -14.959 1.00 80.12 803 LYS A O 1
ATOM 6201 N N . ARG A 1 804 ? -5.208 -17.735 -15.581 1.00 84.31 804 ARG A N 1
ATOM 6202 C CA . ARG A 1 804 ? -5.273 -16.460 -14.851 1.00 84.31 804 ARG A CA 1
ATOM 6203 C C . ARG A 1 804 ? -5.213 -15.312 -15.851 1.00 84.31 804 ARG A C 1
ATOM 6205 O O . ARG A 1 804 ? -4.409 -15.354 -16.780 1.00 84.31 804 ARG A O 1
ATOM 6212 N N . THR A 1 805 ? -6.042 -14.295 -15.658 1.00 83.69 805 THR A N 1
ATOM 6213 C CA . THR A 1 805 ? -6.013 -13.052 -16.437 1.00 83.69 805 THR A CA 1
ATOM 6214 C C . THR A 1 805 ? -6.286 -11.878 -15.510 1.00 83.69 805 THR A C 1
ATOM 6216 O O . THR A 1 805 ? -7.382 -11.787 -14.959 1.00 83.69 805 THR A O 1
ATOM 6219 N N . GLY A 1 806 ? -5.311 -10.987 -15.341 1.00 88.62 806 GLY A N 1
ATOM 6220 C CA . GLY A 1 806 ? -5.512 -9.733 -14.617 1.00 88.62 806 GLY A CA 1
ATOM 6221 C C . GLY A 1 806 ? -5.770 -8.561 -15.561 1.00 88.62 806 GLY A C 1
ATOM 6222 O O . GLY A 1 806 ? -5.459 -8.617 -16.752 1.00 88.62 806 GLY A O 1
ATOM 6223 N N . LYS A 1 807 ? -6.297 -7.472 -15.015 1.00 90.31 807 LYS A N 1
ATOM 6224 C CA . LYS A 1 807 ? -6.427 -6.160 -15.649 1.00 90.31 807 LYS A CA 1
ATOM 6225 C C . LYS A 1 807 ? -6.155 -5.086 -14.604 1.00 90.31 807 LYS A C 1
ATOM 6227 O O . LYS A 1 807 ? -6.746 -5.114 -13.528 1.00 90.31 807 LYS A O 1
ATOM 6232 N N . LEU A 1 808 ? -5.292 -4.129 -14.925 1.00 91.12 808 LEU A N 1
ATOM 6233 C CA . LEU A 1 808 ? -5.089 -2.930 -14.117 1.00 91.12 808 LEU A CA 1
ATOM 6234 C C . LEU A 1 808 ? -5.748 -1.745 -14.820 1.00 91.12 808 LEU A C 1
ATOM 6236 O O . LEU A 1 808 ? -5.435 -1.462 -15.973 1.00 91.12 808 LEU A O 1
ATOM 6240 N N . LYS A 1 809 ? -6.661 -1.066 -14.130 1.00 91.12 809 LYS A N 1
ATOM 6241 C CA . LYS A 1 809 ? -7.410 0.095 -14.617 1.00 91.12 809 LYS A CA 1
ATOM 6242 C C . LYS A 1 809 ? -7.075 1.318 -13.767 1.00 91.12 809 LYS A C 1
ATOM 6244 O O . LYS A 1 809 ? -7.054 1.231 -12.540 1.00 91.12 809 LYS A O 1
ATOM 6249 N N . ALA A 1 810 ? -6.866 2.454 -14.416 1.00 91.06 810 ALA A N 1
ATOM 6250 C CA . ALA A 1 810 ? -6.762 3.767 -13.795 1.00 91.06 810 ALA A CA 1
ATOM 6251 C C . ALA A 1 810 ? -7.783 4.701 -14.454 1.00 91.06 810 ALA A C 1
ATOM 6253 O O . ALA A 1 810 ? -7.829 4.796 -15.678 1.00 91.06 810 ALA A O 1
ATOM 6254 N N . ASP A 1 811 ? -8.607 5.369 -13.655 1.00 90.19 811 ASP A N 1
ATOM 6255 C CA . ASP A 1 811 ? -9.663 6.288 -14.083 1.00 90.19 811 ASP A CA 1
ATOM 6256 C C . ASP A 1 811 ? -9.510 7.600 -13.311 1.00 90.19 811 ASP A C 1
ATOM 6258 O O . ASP A 1 811 ? -9.691 7.641 -12.095 1.00 90.19 811 ASP A O 1
ATOM 6262 N N . TRP A 1 812 ? -9.123 8.664 -14.009 1.00 89.69 812 TRP A N 1
ATOM 6263 C CA . TRP A 1 812 ? -8.861 9.975 -13.431 1.00 89.69 812 TRP A CA 1
ATOM 6264 C C . TRP A 1 812 ? -9.911 10.978 -13.898 1.00 89.69 812 TRP A C 1
ATOM 6266 O O . TRP A 1 812 ? -9.910 11.416 -15.051 1.00 89.69 812 TRP A O 1
ATOM 6276 N N . SER A 1 813 ? -10.820 11.346 -12.996 1.00 85.69 813 SER A N 1
ATOM 6277 C CA . SER A 1 813 ? -11.900 12.291 -13.266 1.00 85.69 813 SER A CA 1
ATOM 6278 C C . SER A 1 813 ? -11.537 13.702 -12.794 1.00 85.69 813 SER A C 1
ATOM 6280 O O . SER A 1 813 ? -11.441 13.966 -11.596 1.00 85.69 813 SER A O 1
ATOM 6282 N N . LEU A 1 814 ? -11.371 14.619 -13.746 1.00 84.75 814 LEU A N 1
ATOM 6283 C CA . LEU A 1 814 ? -11.204 16.058 -13.538 1.00 84.75 814 LEU A CA 1
ATOM 6284 C C . LEU A 1 814 ? -12.541 16.775 -13.820 1.00 84.75 814 LEU A C 1
ATOM 6286 O O . LEU A 1 814 ? -13.505 16.172 -14.288 1.00 84.75 814 LEU A O 1
ATOM 6290 N N . GLN A 1 815 ? -12.627 18.082 -13.557 1.00 80.69 815 GLN A N 1
ATOM 6291 C CA . GLN A 1 815 ? -13.871 18.850 -13.760 1.00 80.69 815 GLN A CA 1
ATOM 6292 C C . GLN A 1 815 ? -14.279 19.001 -15.238 1.00 80.69 815 GLN A C 1
ATOM 6294 O O . GLN A 1 815 ? -15.466 19.099 -15.535 1.00 80.69 815 GLN A O 1
ATOM 6299 N N . THR A 1 816 ? -13.310 19.023 -16.157 1.00 81.81 816 THR A N 1
ATOM 6300 C CA . THR A 1 816 ? -13.507 19.242 -17.606 1.00 81.81 816 THR A CA 1
ATOM 6301 C C . THR A 1 816 ? -12.971 18.103 -18.476 1.00 81.81 816 THR A C 1
ATOM 6303 O O . THR A 1 816 ? -13.145 18.121 -19.692 1.00 81.81 816 THR A O 1
ATOM 6306 N N . ALA A 1 817 ? -12.327 17.100 -17.875 1.00 85.75 817 ALA A N 1
ATOM 6307 C CA . ALA A 1 817 ? -11.734 15.964 -18.572 1.00 85.75 817 ALA A CA 1
ATOM 6308 C C . ALA A 1 817 ? -11.849 14.688 -17.729 1.00 85.75 817 ALA A C 1
ATOM 6310 O O . ALA A 1 817 ? -11.879 14.752 -16.503 1.00 85.75 817 ALA A O 1
ATOM 6311 N N . ARG A 1 818 ? -11.873 13.523 -18.370 1.00 89.56 818 ARG A N 1
ATOM 6312 C CA . ARG A 1 818 ? -11.728 12.224 -17.713 1.00 89.56 818 ARG A CA 1
ATOM 6313 C C . ARG A 1 818 ? -10.828 11.331 -18.542 1.00 89.56 818 ARG A C 1
ATOM 6315 O O . ARG A 1 818 ? -11.052 11.199 -19.741 1.00 89.56 818 ARG A O 1
ATOM 6322 N N . ILE A 1 819 ? -9.809 10.755 -17.916 1.00 90.69 819 ILE A N 1
ATOM 6323 C CA . ILE A 1 819 ? -8.776 9.961 -18.585 1.00 90.69 819 ILE A CA 1
ATOM 6324 C C . ILE A 1 819 ? -8.797 8.558 -17.986 1.00 90.69 819 ILE A C 1
ATOM 6326 O O . ILE A 1 819 ? -8.683 8.405 -16.775 1.00 90.69 819 ILE A O 1
ATOM 6330 N N . THR A 1 820 ? -8.938 7.540 -18.829 1.00 90.81 820 THR A N 1
ATOM 6331 C CA . THR A 1 820 ? -8.998 6.132 -18.423 1.00 90.81 820 THR A CA 1
ATOM 6332 C C . THR A 1 820 ? -7.938 5.316 -19.150 1.00 90.81 820 THR A C 1
ATOM 6334 O O . THR A 1 820 ? -7.896 5.337 -20.380 1.00 90.81 820 THR A O 1
ATOM 6337 N N . ALA A 1 821 ? -7.134 4.553 -18.416 1.00 91.19 821 ALA A N 1
ATOM 6338 C CA . ALA A 1 821 ? -6.184 3.585 -18.956 1.00 91.19 821 ALA A CA 1
ATOM 6339 C C . ALA A 1 821 ? -6.478 2.181 -18.403 1.00 91.19 821 ALA A C 1
ATOM 6341 O O . ALA A 1 821 ? -6.759 2.031 -17.217 1.00 91.19 821 ALA A O 1
ATOM 6342 N N . GLU A 1 822 ? -6.402 1.153 -19.246 1.00 90.94 822 GLU A N 1
ATOM 6343 C CA . GLU A 1 822 ? -6.541 -0.259 -18.876 1.00 90.94 822 GLU A CA 1
ATOM 6344 C C . GLU A 1 822 ? -5.398 -1.071 -19.495 1.00 90.94 822 GLU A C 1
ATOM 6346 O O . GLU A 1 822 ? -5.227 -1.070 -20.712 1.00 90.94 822 GLU A O 1
ATOM 6351 N N . VAL A 1 823 ? -4.652 -1.807 -18.671 1.00 89.69 823 VAL A N 1
ATOM 6352 C CA . VAL A 1 823 ? -3.579 -2.716 -19.095 1.00 89.69 823 VAL A CA 1
ATOM 6353 C C . VAL A 1 823 ? -3.971 -4.150 -18.749 1.00 89.69 823 VAL A C 1
ATOM 6355 O O . VAL A 1 823 ? -4.190 -4.478 -17.580 1.00 89.69 823 VAL A O 1
ATOM 6358 N N . GLY A 1 824 ? -4.054 -5.022 -19.754 1.00 87.00 824 GLY A N 1
ATOM 6359 C CA . GLY A 1 824 ? -4.278 -6.454 -19.554 1.00 87.00 824 GLY A CA 1
ATOM 6360 C C . GLY A 1 824 ? -3.023 -7.153 -19.028 1.00 87.00 824 GLY A C 1
ATOM 6361 O O . GLY A 1 824 ? -2.022 -7.234 -19.728 1.00 87.00 824 GLY A O 1
ATOM 6362 N N . LEU A 1 825 ? -3.079 -7.711 -17.822 1.00 82.12 825 LEU A N 1
ATOM 6363 C CA . LEU A 1 825 ? -1.988 -8.460 -17.197 1.00 82.12 825 LEU A CA 1
ATOM 6364 C C . LEU A 1 825 ? -2.037 -9.926 -17.658 1.00 82.12 825 LEU A C 1
ATOM 6366 O O . LEU A 1 825 ? -2.585 -10.803 -16.984 1.00 82.12 825 LEU A O 1
ATOM 6370 N N . THR A 1 826 ? -1.496 -10.168 -18.853 1.00 77.75 826 THR A N 1
ATOM 6371 C CA . THR A 1 826 ? -1.297 -11.497 -19.457 1.00 77.75 826 THR A CA 1
ATOM 6372 C C . THR A 1 826 ? 0.044 -11.533 -20.206 1.00 77.75 826 THR A C 1
ATOM 6374 O O . THR A 1 826 ? 0.732 -10.518 -20.274 1.00 77.75 826 THR A O 1
ATOM 6377 N N . SER A 1 827 ? 0.417 -12.670 -20.801 1.00 72.75 827 SER A N 1
ATOM 6378 C CA . SER A 1 827 ? 1.619 -12.788 -21.647 1.00 72.75 827 SER A CA 1
ATOM 6379 C C . SER A 1 827 ? 1.585 -11.934 -22.926 1.00 72.75 827 SER A C 1
ATOM 6381 O O . SER A 1 827 ? 2.630 -11.711 -23.529 1.00 72.75 827 SER A O 1
ATOM 6383 N N . ALA A 1 828 ? 0.408 -11.444 -23.326 1.00 79.88 828 ALA A N 1
ATOM 6384 C CA . ALA A 1 828 ? 0.199 -10.515 -24.434 1.00 79.88 828 ALA A CA 1
ATOM 6385 C C . ALA A 1 828 ? -0.611 -9.301 -23.928 1.00 79.88 828 ALA A C 1
ATOM 6387 O O . ALA A 1 828 ? -1.841 -9.285 -24.049 1.00 79.88 828 ALA A O 1
ATOM 6388 N N . PRO A 1 829 ? 0.029 -8.316 -23.269 1.00 81.94 829 PRO A N 1
ATOM 6389 C CA . PRO A 1 829 ? -0.685 -7.197 -22.668 1.00 81.94 829 PRO A CA 1
ATOM 6390 C C . PRO A 1 829 ? -1.287 -6.257 -23.722 1.00 81.94 829 PRO A C 1
ATOM 6392 O O . PRO A 1 829 ? -0.585 -5.530 -24.418 1.00 81.94 829 PRO A O 1
ATOM 6395 N N . VAL A 1 830 ? -2.619 -6.217 -23.796 1.00 83.81 830 VAL A N 1
ATOM 6396 C CA . VAL A 1 830 ? -3.342 -5.177 -24.542 1.00 83.81 830 VAL A CA 1
ATOM 6397 C C . VAL A 1 830 ? -3.483 -3.942 -23.654 1.00 83.81 830 VAL A C 1
ATOM 6399 O O . VAL A 1 830 ? -3.951 -4.041 -22.516 1.00 83.81 830 VAL A O 1
ATOM 6402 N N . ILE A 1 831 ? -3.087 -2.787 -24.183 1.00 87.56 831 ILE A N 1
ATOM 6403 C CA . ILE A 1 831 ? -3.139 -1.485 -23.515 1.00 87.56 831 ILE A CA 1
ATOM 6404 C C . ILE A 1 831 ? -4.246 -0.660 -24.168 1.00 87.56 831 ILE A C 1
ATOM 6406 O O . ILE A 1 831 ? -4.175 -0.353 -25.355 1.00 87.56 831 ILE A O 1
ATOM 6410 N N . ASN A 1 832 ? -5.254 -0.274 -23.394 1.00 88.94 832 ASN A N 1
ATOM 6411 C CA . ASN A 1 832 ? -6.306 0.644 -23.816 1.00 88.94 832 ASN A CA 1
ATOM 6412 C C . ASN A 1 832 ? -6.111 1.986 -23.108 1.00 88.94 832 ASN A C 1
ATOM 6414 O O . ASN A 1 832 ? -5.975 2.020 -21.887 1.00 88.94 832 ASN A O 1
ATOM 6418 N N . ALA A 1 833 ? -6.147 3.090 -23.845 1.00 91.50 833 ALA A N 1
ATOM 6419 C CA . ALA A 1 833 ? -6.120 4.440 -23.294 1.00 91.50 833 ALA A CA 1
ATOM 6420 C C . ALA A 1 833 ? -7.240 5.271 -23.922 1.00 91.50 833 ALA A C 1
ATOM 6422 O O . ALA A 1 833 ? -7.425 5.244 -25.137 1.00 91.50 833 ALA A O 1
ATOM 6423 N N . ALA A 1 834 ? -7.988 6.014 -23.110 1.00 91.38 834 ALA A N 1
ATOM 6424 C CA . ALA A 1 834 ? -9.059 6.881 -23.579 1.00 91.38 834 ALA A CA 1
ATOM 6425 C C . ALA A 1 834 ? -9.155 8.175 -22.765 1.00 91.38 834 ALA A C 1
ATOM 6427 O O . ALA A 1 834 ? -8.828 8.209 -21.579 1.00 91.38 834 ALA A O 1
ATOM 6428 N N . GLY A 1 835 ? -9.635 9.236 -23.406 1.00 92.88 835 GLY A N 1
ATOM 6429 C CA . GLY A 1 835 ? -9.896 10.533 -22.796 1.00 92.88 835 GLY A CA 1
ATOM 6430 C C . GLY A 1 835 ? -11.228 11.102 -23.272 1.00 92.88 835 GLY A C 1
ATOM 6431 O O . GLY A 1 835 ? -11.549 11.012 -24.455 1.00 92.88 835 GLY A O 1
ATOM 6432 N N . VAL A 1 836 ? -11.998 11.687 -22.356 1.00 92.06 836 VAL A N 1
ATOM 6433 C CA . VAL A 1 836 ? -13.249 12.405 -22.634 1.00 92.06 836 VAL A CA 1
ATOM 6434 C C . VAL A 1 836 ? -13.140 13.821 -22.089 1.00 92.06 836 VAL A C 1
ATOM 6436 O O . VAL A 1 836 ? -12.996 14.013 -20.884 1.00 92.06 836 VAL A O 1
ATOM 6439 N N . PHE A 1 837 ? -13.243 14.816 -22.962 1.00 90.62 837 PHE A N 1
ATOM 6440 C CA . PHE A 1 837 ? -13.286 16.232 -22.604 1.00 90.62 837 PHE A CA 1
ATOM 6441 C C . PHE A 1 837 ? -14.727 16.740 -22.650 1.00 90.62 837 PHE A C 1
ATOM 6443 O O . PHE A 1 837 ? -15.478 16.393 -23.562 1.00 90.62 837 PHE A O 1
ATOM 6450 N N . SER A 1 838 ? -15.110 17.565 -21.675 1.00 86.69 838 SER A N 1
ATOM 6451 C CA . SER A 1 838 ? -16.442 18.166 -21.575 1.00 86.69 838 SER A CA 1
ATOM 6452 C C . SER A 1 838 ? -16.359 19.682 -21.480 1.00 86.69 838 SER A C 1
ATOM 6454 O O . SER A 1 838 ? -15.596 20.222 -20.673 1.00 86.69 838 SER A O 1
ATOM 6456 N N . ARG A 1 839 ? -17.183 20.375 -22.269 1.00 86.12 839 ARG A N 1
ATOM 6457 C CA . ARG A 1 839 ? -17.375 21.822 -22.163 1.00 86.12 839 ARG A CA 1
ATOM 6458 C C . ARG A 1 839 ? -18.790 22.210 -22.575 1.00 86.12 839 ARG A C 1
ATOM 6460 O O . ARG A 1 839 ? -19.212 21.924 -23.688 1.00 86.12 839 ARG A O 1
ATOM 6467 N N . GLU A 1 840 ? -19.500 22.906 -21.685 1.00 85.38 840 GLU A N 1
ATOM 6468 C CA . GLU A 1 840 ? -20.802 23.540 -21.976 1.00 85.38 840 GLU A CA 1
ATOM 6469 C C . GLU A 1 840 ? -21.864 22.566 -22.550 1.00 85.38 840 GLU A C 1
ATOM 6471 O O . GLU A 1 840 ? -22.748 22.970 -23.295 1.00 85.38 840 GLU A O 1
ATOM 6476 N N . GLY A 1 841 ? -21.786 21.279 -22.182 1.00 80.69 841 GLY A N 1
ATOM 6477 C CA . GLY A 1 841 ? -22.672 20.202 -22.654 1.00 80.69 841 GLY A CA 1
ATOM 6478 C C . GLY A 1 841 ? -22.092 19.353 -23.792 1.00 80.69 841 GLY A C 1
ATOM 6479 O O . GLY A 1 841 ? -22.534 18.221 -23.991 1.00 80.69 841 GLY A O 1
ATOM 6480 N N . TRP A 1 842 ? -21.075 19.841 -24.505 1.00 88.44 842 TRP A N 1
ATOM 6481 C CA . TRP A 1 842 ? -20.375 19.088 -25.548 1.00 88.44 842 TRP A CA 1
ATOM 6482 C C . TRP A 1 842 ? -19.367 18.108 -24.955 1.00 88.44 842 TRP A C 1
ATOM 6484 O O . TRP A 1 842 ? -18.623 18.457 -24.039 1.00 88.44 842 TRP A O 1
ATOM 6494 N N . LEU A 1 843 ? -19.327 16.899 -25.515 1.00 90.00 843 LEU A N 1
ATOM 6495 C CA . LEU A 1 843 ? -18.455 15.797 -25.123 1.00 90.00 843 LEU A CA 1
ATOM 6496 C C . LEU A 1 843 ? -17.595 15.371 -26.318 1.00 90.00 843 LEU A C 1
ATOM 6498 O O . LEU A 1 843 ? -18.126 15.032 -27.375 1.00 90.00 843 LEU A O 1
ATOM 6502 N N . PHE A 1 844 ? -16.278 15.347 -26.135 1.00 92.19 844 PHE A N 1
ATOM 6503 C CA . PHE A 1 844 ? -15.304 14.892 -27.129 1.00 92.19 844 PHE A CA 1
ATOM 6504 C C . PHE A 1 844 ? -14.505 13.730 -26.544 1.00 92.19 844 PHE A C 1
ATOM 6506 O O . PHE A 1 844 ? -13.739 13.919 -25.601 1.00 92.19 844 PHE A O 1
ATOM 6513 N N . GLY A 1 845 ? -14.704 12.530 -27.080 1.00 91.00 845 GLY A N 1
ATOM 6514 C CA . GLY A 1 845 ? -14.030 11.308 -26.662 1.00 91.00 845 GLY A CA 1
ATOM 6515 C C . GLY A 1 845 ? -13.030 10.812 -27.704 1.00 91.00 845 GLY A C 1
ATOM 6516 O O . GLY A 1 845 ? -13.323 10.798 -28.898 1.00 91.00 845 GLY A O 1
ATOM 6517 N N . ALA A 1 846 ? -11.886 10.316 -27.252 1.00 91.69 846 ALA A N 1
ATOM 6518 C CA . ALA A 1 846 ? -10.971 9.515 -28.060 1.00 91.69 846 ALA A CA 1
ATOM 6519 C C . ALA A 1 846 ? -10.507 8.296 -27.257 1.00 91.69 846 ALA A C 1
ATOM 6521 O O . ALA A 1 846 ? -10.265 8.410 -26.057 1.00 91.69 846 ALA A O 1
ATOM 6522 N N . ALA A 1 847 ? -10.369 7.147 -27.914 1.00 90.88 847 ALA A N 1
ATOM 6523 C CA . ALA A 1 847 ? -9.848 5.914 -27.340 1.00 90.88 847 ALA A CA 1
ATOM 6524 C C . ALA A 1 847 ? -8.938 5.187 -28.337 1.00 90.88 847 ALA A C 1
ATOM 6526 O O . ALA A 1 847 ? -9.206 5.163 -29.538 1.00 90.88 847 ALA A O 1
ATOM 6527 N N . ALA A 1 848 ? -7.881 4.567 -27.830 1.00 91.25 848 ALA A N 1
ATOM 6528 C CA . ALA A 1 848 ? -6.915 3.794 -28.593 1.00 91.25 848 ALA A CA 1
ATOM 6529 C C . ALA A 1 848 ? -6.589 2.488 -27.858 1.00 91.25 848 ALA A C 1
ATOM 6531 O O . ALA A 1 848 ? -6.418 2.484 -26.638 1.00 91.25 848 ALA A O 1
ATOM 6532 N N . SER A 1 849 ? -6.474 1.398 -28.612 1.00 88.69 849 SER A N 1
ATOM 6533 C CA . SER A 1 849 ? -6.112 0.069 -28.119 1.00 88.69 849 SER A CA 1
ATOM 6534 C C . SER A 1 849 ? -4.871 -0.418 -28.853 1.00 88.69 849 SER A C 1
ATOM 6536 O O . SER A 1 849 ? -4.891 -0.560 -30.075 1.00 88.69 849 SER A O 1
ATOM 6538 N N . PHE A 1 850 ? -3.794 -0.685 -28.122 1.00 87.31 850 PHE A N 1
ATOM 6539 C CA . PHE A 1 850 ? -2.527 -1.190 -28.642 1.00 87.31 850 PHE A CA 1
ATOM 6540 C C . PHE A 1 850 ? -2.290 -2.626 -28.169 1.00 87.31 850 PHE A C 1
ATOM 6542 O O . PHE A 1 850 ? -2.405 -2.921 -26.980 1.00 87.31 850 PHE A O 1
ATOM 6549 N N . ASP A 1 851 ? -1.954 -3.512 -29.101 1.00 86.81 851 ASP A N 1
ATOM 6550 C CA . ASP A 1 851 ? -1.590 -4.900 -28.829 1.00 86.81 851 ASP A CA 1
ATOM 6551 C C . ASP A 1 851 ? -0.070 -5.067 -28.957 1.00 86.81 851 ASP A C 1
ATOM 6553 O O . ASP A 1 851 ? 0.493 -4.976 -30.052 1.00 86.81 851 ASP A O 1
ATOM 6557 N N . THR A 1 852 ? 0.600 -5.333 -27.833 1.00 82.81 852 THR A N 1
ATOM 6558 C CA . THR A 1 852 ? 2.059 -5.510 -27.790 1.00 82.81 852 THR A CA 1
ATOM 6559 C C . THR A 1 852 ? 2.526 -6.823 -28.418 1.00 82.81 852 THR A C 1
ATOM 6561 O O . THR A 1 852 ? 3.712 -6.962 -28.694 1.00 82.81 852 THR A O 1
ATOM 6564 N N . SER A 1 853 ? 1.640 -7.805 -28.627 1.00 79.44 853 SER A N 1
ATOM 6565 C CA . SER A 1 853 ? 2.016 -9.091 -29.231 1.00 79.44 853 SER A CA 1
ATOM 6566 C C . SER A 1 853 ? 2.160 -8.996 -30.750 1.00 79.44 853 SER A C 1
ATOM 6568 O O . SER A 1 853 ? 3.054 -9.615 -31.324 1.00 79.44 853 SER A O 1
ATOM 6570 N N . THR A 1 854 ? 1.339 -8.165 -31.399 1.00 81.56 854 THR A N 1
ATOM 6571 C CA . THR A 1 854 ? 1.454 -7.865 -32.835 1.00 81.56 854 THR A CA 1
ATOM 6572 C C . THR A 1 854 ? 2.159 -6.539 -33.136 1.00 81.56 854 THR A C 1
ATOM 6574 O O . THR A 1 854 ? 2.411 -6.251 -34.309 1.00 81.56 854 THR A O 1
ATOM 6577 N N . ASN A 1 855 ? 2.489 -5.748 -32.104 1.00 80.62 855 ASN A N 1
ATOM 6578 C CA . ASN A 1 855 ? 3.011 -4.375 -32.186 1.00 80.62 855 ASN A CA 1
ATOM 6579 C C . ASN A 1 855 ? 2.161 -3.467 -33.092 1.00 80.62 855 ASN A C 1
ATOM 6581 O O . ASN A 1 855 ? 2.678 -2.668 -33.877 1.00 80.62 855 ASN A O 1
ATOM 6585 N N . LYS A 1 856 ? 0.834 -3.609 -33.000 1.00 79.56 856 LYS A N 1
ATOM 6586 C CA . LYS A 1 856 ? -0.135 -2.882 -33.828 1.00 79.56 856 LYS A CA 1
ATOM 6587 C C . LYS A 1 856 ? -1.186 -2.184 -32.979 1.00 79.56 856 LYS A C 1
ATOM 6589 O O . LYS A 1 856 ? -1.580 -2.632 -31.903 1.00 79.56 856 LYS A O 1
ATOM 6594 N N . LEU A 1 857 ? -1.680 -1.080 -33.528 1.00 80.75 857 LEU A N 1
ATOM 6595 C CA . LEU A 1 857 ? -2.854 -0.382 -33.028 1.00 80.75 857 LEU A CA 1
ATOM 6596 C C . LEU A 1 857 ? -4.091 -1.223 -33.388 1.00 80.75 857 LEU A C 1
ATOM 6598 O O . LEU A 1 857 ? -4.536 -1.225 -34.533 1.00 80.75 857 LEU A O 1
ATOM 6602 N N . ALA A 1 858 ? -4.584 -1.998 -32.425 1.00 81.44 858 ALA A N 1
ATOM 6603 C CA . ALA A 1 858 ? -5.679 -2.950 -32.592 1.00 81.44 858 ALA A CA 1
ATOM 6604 C C . ALA A 1 858 ? -7.031 -2.253 -32.824 1.00 81.44 858 ALA A C 1
ATOM 6606 O O . ALA A 1 858 ? -7.864 -2.745 -33.589 1.00 81.44 858 ALA A O 1
ATOM 6607 N N . SER A 1 859 ? -7.246 -1.091 -32.201 1.00 84.75 859 SER A N 1
ATOM 6608 C CA . SER A 1 859 ? -8.353 -0.208 -32.567 1.00 84.75 859 SER A CA 1
ATOM 6609 C C . SER A 1 859 ? -8.106 1.260 -32.220 1.00 84.75 859 SER A C 1
ATOM 6611 O O . SER A 1 859 ? -7.289 1.614 -31.370 1.00 84.75 859 SER A O 1
ATOM 6613 N N . THR A 1 860 ? -8.823 2.142 -32.911 1.00 88.94 860 THR A N 1
ATOM 6614 C CA . THR A 1 860 ? -8.933 3.573 -32.608 1.00 88.94 860 THR A CA 1
ATOM 6615 C C . THR A 1 860 ? -10.396 3.961 -32.712 1.00 88.94 860 THR A C 1
ATOM 6617 O O . THR A 1 860 ? -11.041 3.672 -33.718 1.00 88.94 860 THR A O 1
ATOM 6620 N N . SER A 1 861 ? -10.924 4.600 -31.673 1.00 90.69 861 SER A N 1
ATOM 6621 C CA . SER A 1 861 ? -12.308 5.058 -31.608 1.00 90.69 861 SER A CA 1
ATOM 6622 C C . SER A 1 861 ? -12.354 6.553 -31.317 1.00 90.69 861 SER A C 1
ATOM 6624 O O . SER A 1 861 ? -11.729 7.023 -30.370 1.00 90.69 861 SER A O 1
ATOM 6626 N N . LEU A 1 862 ? -13.126 7.298 -32.099 1.00 91.12 862 LEU A N 1
ATOM 6627 C CA . LEU A 1 862 ? -13.448 8.700 -31.840 1.00 91.12 862 LEU A CA 1
ATOM 6628 C C . LEU A 1 862 ? -14.938 8.809 -31.529 1.00 91.12 862 LEU A C 1
ATOM 6630 O O . LEU A 1 862 ? -15.750 8.126 -32.148 1.00 91.12 862 LEU A O 1
ATOM 6634 N N . ALA A 1 863 ? -15.295 9.660 -30.574 1.00 90.50 863 ALA A N 1
ATOM 6635 C CA . ALA A 1 863 ? -16.668 9.886 -30.150 1.00 90.50 863 ALA A CA 1
ATOM 6636 C C . ALA A 1 863 ? -16.939 11.381 -29.953 1.00 90.50 863 ALA A C 1
ATOM 6638 O O . ALA A 1 863 ? -16.096 12.138 -29.475 1.00 90.50 863 ALA A O 1
ATOM 6639 N N . PHE A 1 864 ? -18.144 11.805 -30.299 1.00 92.56 864 PHE A N 1
ATOM 6640 C CA . PHE A 1 864 ? -18.623 13.173 -30.177 1.00 92.56 864 PHE A CA 1
ATOM 6641 C C . PHE A 1 864 ? -20.063 13.150 -29.675 1.00 92.56 864 PHE A C 1
ATOM 6643 O O . PHE A 1 864 ? -20.862 12.312 -30.090 1.00 92.56 864 PHE A O 1
ATOM 6650 N N . GLY A 1 865 ? -20.424 14.055 -28.775 1.00 90.94 865 GLY A N 1
ATOM 6651 C CA . GLY A 1 865 ? -21.773 14.099 -28.232 1.00 90.94 865 GLY A CA 1
ATOM 6652 C C . GLY A 1 865 ? -22.159 15.448 -27.658 1.00 90.94 865 GLY A C 1
ATOM 6653 O O . GLY A 1 865 ? -21.324 16.325 -27.444 1.00 90.94 865 GLY A O 1
ATOM 6654 N N . HIS A 1 866 ? -23.450 15.590 -27.387 1.00 91.44 866 HIS A N 1
ATOM 6655 C CA . HIS A 1 866 ? -24.018 16.737 -26.696 1.00 91.44 866 HIS A CA 1
ATOM 6656 C C . HIS A 1 866 ? -25.033 16.243 -25.666 1.00 91.44 866 HIS A C 1
ATOM 6658 O O . HIS A 1 866 ? -25.998 15.559 -26.019 1.00 91.44 866 HIS A O 1
ATOM 6664 N N . GLN A 1 867 ? -24.806 16.560 -24.394 1.00 87.62 867 GLN A N 1
ATOM 6665 C CA . GLN A 1 867 ? -25.610 16.094 -23.272 1.00 87.62 867 GLN A CA 1
ATOM 6666 C C . GLN A 1 867 ? -26.276 17.271 -22.555 1.00 87.62 867 GLN A C 1
ATOM 6668 O O . GLN A 1 867 ? -25.620 18.173 -22.042 1.00 87.62 867 GLN A O 1
ATOM 6673 N N . THR A 1 868 ? -27.603 17.212 -22.475 1.00 86.75 868 THR A N 1
ATOM 6674 C CA . THR A 1 868 ? -28.452 18.132 -21.709 1.00 86.75 868 THR A CA 1
ATOM 6675 C C . THR A 1 868 ? -29.263 17.348 -20.671 1.00 86.75 868 THR A C 1
ATOM 6677 O O . THR A 1 868 ? -29.181 16.121 -20.603 1.00 86.75 868 THR A O 1
ATOM 6680 N N . SER A 1 869 ? -30.090 18.032 -19.875 1.00 81.62 869 SER A N 1
ATOM 6681 C CA . SER A 1 869 ? -31.049 17.379 -18.969 1.00 81.62 869 SER A CA 1
ATOM 6682 C C . SER A 1 869 ? -32.143 16.585 -19.693 1.00 81.62 869 SER A C 1
ATOM 6684 O O . SER A 1 869 ? -32.722 15.674 -19.104 1.00 81.62 869 SER A O 1
ATOM 6686 N N . ASN A 1 870 ? -32.443 16.936 -20.949 1.00 86.38 870 ASN A N 1
ATOM 6687 C CA . ASN A 1 870 ? -33.623 16.445 -21.665 1.00 86.38 870 ASN A CA 1
ATOM 6688 C C . ASN A 1 870 ? -33.249 15.480 -22.796 1.00 86.38 870 ASN A C 1
ATOM 6690 O O . ASN A 1 870 ? -33.983 14.532 -23.061 1.00 86.38 870 ASN A O 1
ATOM 6694 N N . TYR A 1 871 ? -32.106 15.685 -23.453 1.00 89.31 871 TYR A N 1
ATOM 6695 C CA . TYR A 1 871 ? -31.618 14.805 -24.514 1.00 89.31 871 TYR A CA 1
ATOM 6696 C C . TYR A 1 871 ? -30.103 14.585 -24.446 1.00 89.31 871 TYR A C 1
ATOM 6698 O O . TYR A 1 871 ? -29.347 15.413 -23.932 1.00 89.31 871 TYR A O 1
ATOM 6706 N N . THR A 1 872 ? -29.654 13.461 -24.997 1.00 91.25 872 THR A N 1
ATOM 6707 C CA . THR A 1 872 ? -28.241 13.131 -25.203 1.00 91.25 872 THR A CA 1
ATOM 6708 C C . THR A 1 872 ? -28.049 12.670 -26.641 1.00 91.25 872 THR A C 1
ATOM 6710 O O . THR A 1 872 ? -28.561 11.619 -27.024 1.00 91.25 872 THR A O 1
ATOM 6713 N N . LEU A 1 873 ? -27.316 13.454 -27.428 1.00 91.19 873 LEU A N 1
ATOM 6714 C CA . LEU A 1 873 ? -26.826 13.067 -28.747 1.00 91.19 873 LEU A CA 1
ATOM 6715 C C . LEU A 1 873 ? -25.429 12.455 -28.598 1.00 91.19 873 LEU A C 1
ATOM 6717 O O . LEU A 1 873 ? -24.605 12.967 -27.841 1.00 91.19 873 LEU A O 1
ATOM 6721 N N . HIS A 1 874 ? -25.154 11.387 -29.336 1.00 93.00 874 HIS A N 1
ATOM 6722 C CA . HIS A 1 874 ? -23.849 10.740 -29.408 1.00 93.00 874 HIS A CA 1
ATOM 6723 C C . HIS A 1 874 ? -23.599 10.234 -30.834 1.00 93.00 874 HIS A C 1
ATOM 6725 O O . HIS A 1 874 ? -24.521 9.768 -31.497 1.00 93.00 874 HIS A O 1
ATOM 6731 N N . SER A 1 875 ? -22.360 10.329 -31.299 1.00 90.88 875 SER A N 1
ATOM 6732 C CA . SER A 1 875 ? -21.869 9.873 -32.597 1.00 90.88 875 SER A CA 1
ATOM 6733 C C . SER A 1 875 ? -20.454 9.337 -32.413 1.00 90.88 875 SER A C 1
ATOM 6735 O O . SER A 1 875 ? -19.687 9.899 -31.633 1.00 90.88 875 SER A O 1
ATOM 6737 N N . PHE A 1 876 ? -20.101 8.246 -33.083 1.00 91.88 876 PHE A N 1
ATOM 6738 C CA . PHE A 1 876 ? -18.812 7.587 -32.922 1.00 91.88 876 PHE A CA 1
ATOM 6739 C C . PHE A 1 876 ? -18.333 6.919 -34.213 1.00 91.88 876 PHE A C 1
ATOM 6741 O O . PHE A 1 876 ? -19.122 6.545 -35.082 1.00 91.88 876 PHE A O 1
ATOM 6748 N N . VAL A 1 877 ? -17.015 6.764 -34.313 1.00 90.88 877 VAL A N 1
ATOM 6749 C CA . VAL A 1 877 ? -16.314 6.099 -35.415 1.00 90.88 877 VAL A CA 1
ATOM 6750 C C . VAL A 1 877 ? -15.264 5.169 -34.820 1.00 90.88 877 VAL A C 1
ATOM 6752 O O . VAL A 1 877 ? -14.473 5.608 -33.989 1.00 90.88 877 VAL A O 1
ATOM 6755 N N . VAL A 1 878 ? -15.230 3.911 -35.254 1.00 89.81 878 VAL A N 1
ATOM 6756 C CA . VAL A 1 878 ? -14.223 2.910 -34.875 1.00 89.81 878 VAL A CA 1
ATOM 6757 C C . VAL A 1 878 ? -13.473 2.456 -36.124 1.00 89.81 878 VAL A C 1
ATOM 6759 O O . VAL A 1 878 ? -14.075 2.122 -37.145 1.00 89.81 878 VAL A O 1
ATOM 6762 N N . ASN A 1 879 ? -12.141 2.468 -36.045 1.00 86.88 879 ASN A N 1
ATOM 6763 C CA . ASN A 1 879 ? -11.196 2.014 -37.074 1.00 86.88 879 ASN A CA 1
ATOM 6764 C C . ASN A 1 879 ? -11.387 2.647 -38.468 1.00 86.88 879 ASN A C 1
ATOM 6766 O O . ASN A 1 879 ? -10.918 2.104 -39.464 1.00 86.88 879 ASN A O 1
ATOM 6770 N N . SER A 1 880 ? -12.078 3.791 -38.546 1.00 83.69 880 SER A N 1
ATOM 6771 C CA . SER A 1 880 ? -12.529 4.434 -39.794 1.00 83.69 880 SER A CA 1
ATOM 6772 C C . SER A 1 880 ? -13.433 3.559 -40.683 1.00 83.69 880 SER A C 1
ATOM 6774 O O . SER A 1 880 ? -13.686 3.915 -41.832 1.00 83.69 880 SER A O 1
ATOM 6776 N N . THR A 1 881 ? -13.939 2.434 -40.164 1.00 86.38 881 THR A N 1
ATOM 6777 C CA . THR A 1 881 ? -14.774 1.463 -40.894 1.00 86.38 881 THR A CA 1
ATOM 6778 C C . THR A 1 881 ? -16.172 1.318 -40.318 1.00 86.38 881 THR A C 1
ATOM 6780 O O . THR A 1 881 ? -17.106 1.054 -41.069 1.00 86.38 881 THR A O 1
ATOM 6783 N N . ASP A 1 882 ? -16.327 1.474 -39.005 1.00 89.00 882 ASP A N 1
ATOM 6784 C CA . ASP A 1 882 ? -17.602 1.343 -38.306 1.00 89.00 882 ASP A CA 1
ATOM 6785 C C . ASP A 1 882 ? -18.030 2.711 -37.789 1.00 89.00 882 ASP A C 1
ATOM 6787 O O . ASP A 1 882 ? -17.320 3.340 -37.008 1.00 89.00 882 ASP A O 1
ATOM 6791 N N . PHE A 1 883 ? -19.192 3.172 -38.229 1.00 89.88 883 PHE A N 1
ATOM 6792 C CA . PHE A 1 883 ? -19.759 4.463 -37.867 1.00 89.88 883 PHE A CA 1
ATOM 6793 C C . PHE A 1 883 ? -21.085 4.235 -37.148 1.00 89.88 883 PHE A C 1
ATOM 6795 O O . PHE A 1 883 ? -21.832 3.316 -37.487 1.00 89.88 883 PHE A O 1
ATOM 6802 N N . GLY A 1 884 ? -21.415 5.081 -36.177 1.00 90.56 884 GLY A N 1
ATOM 6803 C CA . GLY A 1 884 ? -22.715 5.011 -35.527 1.00 90.56 884 GLY A CA 1
ATOM 6804 C C . GLY A 1 884 ? -23.100 6.274 -34.782 1.00 90.56 884 GLY A C 1
ATOM 6805 O O . GLY A 1 884 ? -22.266 7.099 -34.424 1.00 90.56 884 GLY A O 1
ATOM 6806 N N . ALA A 1 885 ? -24.394 6.419 -34.540 1.00 91.12 885 ALA A N 1
ATOM 6807 C CA . ALA A 1 885 ? -24.980 7.507 -33.782 1.00 91.12 885 ALA A CA 1
ATOM 6808 C C . ALA A 1 885 ? -26.103 6.987 -32.884 1.00 91.12 885 ALA A C 1
ATOM 6810 O O . ALA A 1 885 ? -26.738 5.972 -33.159 1.00 91.12 885 ALA A O 1
ATOM 6811 N N . SER A 1 886 ? -26.373 7.698 -31.799 1.00 93.19 886 SER A N 1
ATOM 6812 C CA . SER A 1 886 ? -27.518 7.429 -30.940 1.00 93.19 886 SER A CA 1
ATOM 6813 C C . SER A 1 886 ? -28.070 8.719 -30.356 1.00 93.19 886 SER A C 1
ATOM 6815 O O . SER A 1 886 ? -27.309 9.596 -29.944 1.00 93.19 886 SER A O 1
ATOM 6817 N N . LEU A 1 887 ? -29.392 8.803 -30.266 1.00 93.69 887 LEU A N 1
ATOM 6818 C CA . LEU A 1 887 ? -30.108 9.900 -29.628 1.00 93.69 887 LEU A CA 1
ATOM 6819 C C . LEU A 1 887 ? -30.994 9.324 -28.526 1.00 93.69 887 LEU A C 1
ATOM 6821 O O . LEU A 1 887 ? -31.837 8.470 -28.785 1.00 93.69 887 LEU A O 1
ATOM 6825 N N . PHE A 1 888 ? -30.813 9.818 -27.307 1.00 95.06 888 PHE A N 1
ATOM 6826 C CA . PHE A 1 888 ? -31.734 9.642 -26.187 1.00 95.06 888 PHE A CA 1
ATOM 6827 C C . PHE A 1 888 ? -32.511 10.945 -25.986 1.00 95.06 888 PHE A C 1
ATOM 6829 O O . PHE A 1 888 ? -31.899 12.011 -25.954 1.00 95.06 888 PHE A O 1
ATOM 6836 N N . HIS A 1 889 ? -33.830 10.875 -25.818 1.00 93.62 889 HIS A N 1
ATOM 6837 C CA . HIS A 1 889 ? -34.687 12.030 -25.561 1.00 93.62 889 HIS A CA 1
ATOM 6838 C C . HIS A 1 889 ? -35.759 11.682 -24.521 1.00 93.62 889 HIS A C 1
ATOM 6840 O O . HIS A 1 889 ? -36.628 10.837 -24.743 1.00 93.62 889 HIS A O 1
ATOM 6846 N N . LYS A 1 890 ? -35.718 12.368 -23.380 1.00 93.19 890 LYS A N 1
ATOM 6847 C CA . LYS A 1 890 ? -36.769 12.368 -22.367 1.00 93.19 890 LYS A CA 1
ATOM 6848 C C . LYS A 1 890 ? -37.857 13.369 -22.767 1.00 93.19 890 LYS A C 1
ATOM 6850 O O . LYS A 1 890 ? -37.806 14.538 -22.397 1.00 93.19 890 LYS A O 1
ATOM 6855 N N . VAL A 1 891 ? -38.814 12.891 -23.563 1.00 91.81 891 VAL A N 1
ATOM 6856 C CA . VAL A 1 891 ? -39.908 13.692 -24.145 1.00 91.81 891 VAL A CA 1
ATOM 6857 C C . VAL A 1 891 ? -40.888 14.182 -23.073 1.00 91.81 891 VAL A C 1
ATOM 6859 O O . VAL A 1 891 ? -41.418 15.284 -23.173 1.00 91.81 891 VAL A O 1
ATOM 6862 N N . ALA A 1 892 ? -41.110 13.384 -22.026 1.00 89.44 892 ALA A N 1
ATOM 6863 C CA . ALA A 1 892 ? -41.932 13.754 -20.877 1.00 89.44 892 ALA A CA 1
ATOM 6864 C C . ALA A 1 892 ? -41.307 13.244 -19.572 1.00 89.44 892 ALA A C 1
ATOM 6866 O O . ALA A 1 892 ? -40.366 12.451 -19.575 1.00 89.44 892 ALA A O 1
ATOM 6867 N N . HIS A 1 893 ? -41.857 13.649 -18.425 1.00 86.75 893 HIS A N 1
ATOM 6868 C CA . HIS A 1 893 ? -41.386 13.178 -17.117 1.00 86.75 893 HIS A CA 1
ATOM 6869 C C . HIS A 1 893 ? -41.427 11.638 -16.982 1.00 86.75 893 HIS A C 1
ATOM 6871 O O . HIS A 1 893 ? -40.584 11.075 -16.280 1.00 86.75 893 HIS A O 1
ATOM 6877 N N . ASN A 1 894 ? -42.349 10.992 -17.708 1.00 90.94 894 ASN A N 1
ATOM 6878 C CA . ASN A 1 894 ? -42.639 9.558 -17.742 1.00 90.94 894 ASN A CA 1
ATOM 6879 C C . ASN A 1 894 ? -42.437 8.875 -19.119 1.00 90.94 894 ASN A C 1
ATOM 6881 O O . ASN A 1 894 ? -42.766 7.695 -19.244 1.00 90.94 894 ASN A O 1
ATOM 6885 N N . VAL A 1 895 ? -41.916 9.577 -20.137 1.00 93.19 895 VAL A N 1
ATOM 6886 C CA . VAL A 1 895 ? -41.660 9.029 -21.488 1.00 93.19 895 VAL A CA 1
ATOM 6887 C C . VAL A 1 895 ? -40.216 9.299 -21.905 1.00 93.19 895 VAL A C 1
ATOM 6889 O O . VAL A 1 895 ? -39.784 10.450 -21.989 1.00 93.19 895 VAL A O 1
ATOM 6892 N N . GLU A 1 896 ? -39.489 8.230 -22.217 1.00 95.25 896 GLU A N 1
ATOM 6893 C CA . GLU A 1 896 ? -38.110 8.252 -22.709 1.00 95.25 896 GLU A CA 1
ATOM 6894 C C . GLU A 1 896 ? -38.031 7.494 -24.040 1.00 95.25 896 GLU A C 1
ATOM 6896 O O . GLU A 1 896 ? -38.472 6.351 -24.131 1.00 95.25 896 GLU A O 1
ATOM 6901 N N . ILE A 1 897 ? -37.456 8.116 -25.070 1.00 94.69 897 ILE A N 1
ATOM 6902 C CA . ILE A 1 897 ? -37.274 7.534 -26.405 1.00 94.69 897 ILE A CA 1
ATOM 6903 C C . ILE A 1 897 ? -35.777 7.459 -26.716 1.00 94.69 897 ILE A C 1
ATOM 6905 O O . ILE A 1 897 ? -35.016 8.374 -26.397 1.00 94.69 897 ILE A O 1
ATOM 6909 N N . GLY A 1 898 ? -35.352 6.367 -27.345 1.00 94.75 898 GLY A N 1
ATOM 6910 C CA . GLY A 1 898 ? -33.989 6.152 -27.812 1.00 94.75 898 GLY A CA 1
ATOM 6911 C C . GLY A 1 898 ? -33.968 5.677 -29.259 1.00 94.75 898 GLY A C 1
ATOM 6912 O O . GLY A 1 898 ? -34.747 4.809 -29.637 1.00 94.75 898 GLY A O 1
ATOM 6913 N N . THR A 1 899 ? -33.051 6.197 -30.065 1.00 93.88 899 THR A N 1
ATOM 6914 C CA . THR A 1 899 ? -32.725 5.645 -31.386 1.00 93.88 899 THR A CA 1
ATOM 6915 C C . THR A 1 899 ? -31.226 5.389 -31.491 1.00 93.88 899 THR A C 1
ATOM 6917 O O . THR A 1 899 ? -30.425 6.110 -30.889 1.00 93.88 899 THR A O 1
ATOM 6920 N N . ILE A 1 900 ? -30.859 4.333 -32.213 1.00 92.06 900 ILE A N 1
ATOM 6921 C CA . ILE A 1 900 ? -29.484 3.963 -32.553 1.00 92.06 900 ILE A CA 1
ATOM 6922 C C . ILE A 1 900 ? -29.431 3.740 -34.065 1.00 92.06 900 ILE A C 1
ATOM 6924 O O . ILE A 1 900 ? -30.298 3.074 -34.628 1.00 92.06 900 ILE A O 1
ATOM 6928 N N . LEU A 1 901 ? -28.400 4.288 -34.699 1.00 91.44 901 LEU A N 1
ATOM 6929 C CA . LEU A 1 901 ? -28.060 4.116 -36.106 1.00 91.44 901 LEU A CA 1
ATOM 6930 C C . LEU A 1 901 ? -26.603 3.653 -36.196 1.00 91.44 901 LEU A C 1
ATOM 6932 O O . LEU A 1 901 ? -25.756 4.139 -35.447 1.00 91.44 901 LEU A O 1
ATOM 6936 N N . GLY A 1 902 ? -26.293 2.748 -37.115 1.00 90.50 902 GLY A N 1
ATOM 6937 C CA . GLY A 1 902 ? -24.940 2.262 -37.364 1.00 90.50 902 GLY A CA 1
ATOM 6938 C C . GLY A 1 902 ? -24.760 1.832 -38.814 1.00 90.50 902 GLY A C 1
ATOM 6939 O O . GLY A 1 902 ? -25.707 1.387 -39.454 1.00 90.50 902 GLY A O 1
ATOM 6940 N N . TRP A 1 903 ? -23.556 1.978 -39.354 1.00 88.38 903 TRP A N 1
ATOM 6941 C CA . TRP A 1 903 ? -23.211 1.452 -40.672 1.00 88.38 903 TRP A CA 1
ATOM 6942 C C . TRP A 1 903 ? -21.732 1.074 -40.736 1.00 88.38 903 TRP A C 1
ATOM 6944 O O . TRP A 1 903 ? -20.866 1.749 -40.173 1.00 88.38 903 TRP A O 1
ATOM 6954 N N . LYS A 1 904 ? -21.448 -0.019 -41.446 1.00 88.56 904 LYS A N 1
ATOM 6955 C CA . LYS A 1 904 ? -20.094 -0.529 -41.670 1.00 88.56 904 LYS A CA 1
ATOM 6956 C C . LYS A 1 904 ? -19.708 -0.332 -43.129 1.00 88.56 904 LYS A C 1
ATOM 6958 O O . LYS A 1 904 ? -20.444 -0.736 -44.027 1.00 88.56 904 LYS A O 1
ATOM 6963 N N . VAL A 1 905 ? -18.541 0.254 -43.378 1.00 83.44 905 VAL A N 1
ATOM 6964 C CA . VAL A 1 905 ? -17.968 0.372 -44.725 1.00 83.44 905 VAL A CA 1
ATOM 6965 C C . VAL A 1 905 ? -17.701 -1.037 -45.266 1.00 83.44 905 VAL A C 1
ATOM 6967 O O . VAL A 1 905 ? -16.933 -1.795 -44.678 1.00 83.44 905 VAL A O 1
ATOM 6970 N N . GLY A 1 906 ? -18.376 -1.401 -46.361 1.00 76.06 906 GLY A N 1
ATOM 6971 C CA . GLY A 1 906 ? -18.367 -2.761 -46.920 1.00 76.06 906 GLY A CA 1
ATOM 6972 C C . GLY A 1 906 ? -19.373 -3.740 -46.290 1.00 76.06 906 GLY A C 1
ATOM 6973 O O . GLY A 1 906 ? -19.367 -4.915 -46.646 1.00 76.06 906 GLY A O 1
ATOM 6974 N N . GLY A 1 907 ? -20.231 -3.288 -45.368 1.00 78.06 907 GLY A N 1
ATOM 6975 C CA . GLY A 1 907 ? -21.344 -4.071 -44.823 1.00 78.06 907 GLY A CA 1
ATOM 6976 C C . GLY A 1 907 ? -22.583 -4.084 -45.729 1.00 78.06 907 GLY A C 1
ATOM 6977 O O . GLY A 1 907 ? -22.728 -3.256 -46.625 1.00 78.06 907 GLY A O 1
ATOM 6978 N N . SER A 1 908 ? -23.508 -5.011 -45.471 1.00 65.38 908 SER A N 1
ATOM 6979 C CA . SER A 1 908 ? -24.715 -5.255 -46.281 1.00 65.38 908 SER A CA 1
ATOM 6980 C C . SER A 1 908 ? -25.918 -4.349 -45.963 1.00 65.38 908 SER A C 1
ATOM 6982 O O . SER A 1 908 ? -27.038 -4.653 -46.370 1.00 65.38 908 SER A O 1
ATOM 6984 N N . GLY A 1 909 ? -25.721 -3.241 -45.243 1.00 73.75 909 GLY A N 1
ATOM 6985 C CA . GLY A 1 909 ? -26.783 -2.288 -44.918 1.00 73.75 909 GLY A CA 1
ATOM 6986 C C . GLY A 1 909 ? -26.428 -1.339 -43.773 1.00 73.75 909 GLY A C 1
ATOM 6987 O O . GLY A 1 909 ? -25.290 -1.304 -43.302 1.00 73.75 909 GLY A O 1
ATOM 6988 N N . ALA A 1 910 ? -27.430 -0.580 -43.327 1.00 82.94 910 ALA A N 1
ATOM 6989 C CA . ALA A 1 910 ? -27.379 0.198 -42.096 1.00 82.94 910 ALA A CA 1
ATOM 6990 C C . ALA A 1 910 ? -28.215 -0.489 -41.004 1.00 82.94 910 ALA A C 1
ATOM 6992 O O . ALA A 1 910 ? -29.355 -0.903 -41.237 1.00 82.94 910 ALA A O 1
ATOM 6993 N N . ASP A 1 911 ? -27.654 -0.572 -39.804 1.00 85.44 911 ASP A N 1
ATOM 6994 C CA . ASP A 1 911 ? -28.369 -0.980 -38.606 1.00 85.44 911 ASP A CA 1
ATOM 6995 C C . ASP A 1 911 ? -29.146 0.208 -38.050 1.00 85.44 911 ASP A C 1
ATOM 6997 O O . ASP A 1 911 ? -28.579 1.262 -37.762 1.00 85.44 911 ASP A O 1
ATOM 7001 N N . PHE A 1 912 ? -30.452 0.034 -37.865 1.00 88.81 912 PHE A N 1
ATOM 7002 C CA . PHE A 1 912 ? -31.271 0.971 -37.107 1.00 88.81 912 PHE A CA 1
ATOM 7003 C C . PHE A 1 912 ? -32.009 0.245 -35.990 1.00 88.81 912 PHE A C 1
ATOM 7005 O O . PHE A 1 912 ? -32.429 -0.907 -36.131 1.00 88.81 912 PHE A O 1
ATOM 7012 N N . GLY A 1 913 ? -32.194 0.948 -34.879 1.00 91.94 913 GLY A N 1
ATOM 7013 C CA . GLY A 1 913 ? -33.032 0.517 -33.777 1.00 91.94 913 GLY A CA 1
ATOM 7014 C C . GLY A 1 913 ? -33.791 1.694 -33.185 1.00 91.94 913 GLY A C 1
ATOM 7015 O O . GLY A 1 913 ? -33.235 2.777 -33.015 1.00 91.94 913 GLY A O 1
ATOM 7016 N N . LEU A 1 914 ? -35.051 1.462 -32.826 1.00 94.50 914 LEU A N 1
ATOM 7017 C CA . LEU A 1 914 ? -35.892 2.399 -32.082 1.00 94.50 914 LEU A CA 1
ATOM 7018 C C . LEU A 1 914 ? -36.313 1.736 -30.768 1.00 94.50 914 LEU A C 1
ATOM 7020 O O . LEU A 1 914 ? -36.717 0.577 -30.774 1.00 94.50 914 LEU A O 1
ATOM 7024 N N . ALA A 1 915 ? -36.235 2.458 -29.655 1.00 95.12 915 ALA A N 1
ATOM 7025 C CA . ALA A 1 915 ? -36.679 2.012 -28.342 1.00 95.12 915 ALA A CA 1
ATOM 7026 C C . ALA A 1 915 ? -37.473 3.106 -27.624 1.00 95.12 915 ALA A C 1
ATOM 7028 O O . ALA A 1 915 ? -37.244 4.301 -27.809 1.00 95.12 915 ALA A O 1
ATOM 7029 N N . THR A 1 916 ? -38.391 2.688 -26.761 1.00 95.00 916 THR A N 1
ATOM 7030 C CA . THR A 1 916 ? -39.170 3.567 -25.891 1.00 95.00 916 THR A CA 1
ATOM 7031 C C . THR A 1 916 ? -39.360 2.928 -24.520 1.00 95.00 916 THR A C 1
ATOM 7033 O O . THR A 1 916 ? -39.441 1.703 -24.391 1.00 95.00 916 THR A O 1
ATOM 7036 N N . LYS A 1 917 ? -39.428 3.767 -23.490 1.00 96.06 917 LYS A N 1
ATOM 7037 C CA . LYS A 1 917 ? -39.789 3.421 -22.118 1.00 96.06 917 LYS A CA 1
ATOM 7038 C C . LYS A 1 917 ? -40.886 4.378 -21.661 1.00 96.06 917 LYS A C 1
ATOM 7040 O O . LYS A 1 917 ? -40.732 5.597 -21.743 1.00 96.06 917 LYS A O 1
ATOM 7045 N N . TYR A 1 918 ? -41.963 3.810 -21.134 1.00 94.75 918 TYR A N 1
ATOM 7046 C CA . TYR A 1 918 ? -43.123 4.532 -20.631 1.00 94.75 918 TYR A CA 1
ATOM 7047 C C . TYR A 1 918 ? -43.454 4.071 -19.209 1.00 94.75 918 TYR A C 1
ATOM 7049 O O . TYR A 1 918 ? -43.566 2.874 -18.946 1.00 94.75 918 TYR A O 1
ATOM 7057 N N . SER A 1 919 ? -43.611 5.023 -18.292 1.00 94.50 919 SER A N 1
ATOM 7058 C CA . SER A 1 919 ? -43.964 4.779 -16.888 1.00 94.50 919 SER A CA 1
ATOM 7059 C C . SER A 1 919 ? -45.349 5.369 -16.584 1.00 94.50 919 SER A C 1
ATOM 7061 O O . SER A 1 919 ? -45.430 6.498 -16.096 1.00 94.50 919 SER A O 1
ATOM 7063 N N . PRO A 1 920 ? -46.453 4.669 -16.923 1.00 89.12 920 PRO A N 1
ATOM 7064 C CA . PRO A 1 920 ? -47.813 5.167 -16.689 1.00 89.12 920 PRO A CA 1
ATOM 7065 C C . PRO A 1 920 ? -48.126 5.382 -15.201 1.00 89.12 920 PRO A C 1
ATOM 7067 O O . PRO A 1 920 ? -48.845 6.316 -14.856 1.00 89.12 920 PRO A O 1
ATOM 7070 N N . THR A 1 921 ? -47.562 4.551 -14.322 1.00 90.75 921 THR A N 1
ATOM 7071 C CA . THR A 1 921 ? -47.622 4.693 -12.860 1.00 90.75 921 THR A CA 1
ATOM 7072 C C . THR A 1 921 ? -46.204 4.665 -12.280 1.00 90.75 921 THR A C 1
ATOM 7074 O O . THR A 1 921 ? -45.222 4.581 -13.021 1.00 90.75 921 THR A O 1
ATOM 7077 N N . ARG A 1 922 ? -46.068 4.763 -10.950 1.00 85.94 922 ARG A N 1
ATOM 7078 C CA . ARG A 1 922 ? -44.763 4.606 -10.280 1.00 85.94 922 ARG A CA 1
ATOM 7079 C C . ARG A 1 922 ? -44.278 3.154 -10.309 1.00 85.94 922 ARG A C 1
ATOM 7081 O O . ARG A 1 922 ? -43.076 2.916 -10.359 1.00 85.94 922 ARG A O 1
ATOM 7088 N N . ASP A 1 923 ? -45.223 2.222 -10.319 1.00 90.75 923 ASP A N 1
ATOM 7089 C CA . ASP A 1 923 ? -44.993 0.798 -10.085 1.00 90.75 923 ASP A CA 1
ATOM 7090 C C . ASP A 1 923 ? -44.898 -0.000 -11.393 1.00 90.75 923 ASP A C 1
ATOM 7092 O O . ASP A 1 923 ? -44.261 -1.050 -11.416 1.00 90.75 923 ASP A O 1
ATOM 7096 N N . LEU A 1 924 ? -45.468 0.507 -12.497 1.00 92.44 924 LEU A N 1
ATOM 7097 C CA . LEU A 1 924 ? -45.422 -0.112 -13.825 1.00 92.44 924 LEU A CA 1
ATOM 7098 C C . LEU A 1 924 ? -44.494 0.652 -14.783 1.00 92.44 924 LEU A C 1
ATOM 7100 O O . LEU A 1 924 ? -44.680 1.840 -15.051 1.00 92.44 924 LEU A O 1
ATOM 7104 N N . VAL A 1 925 ? -43.538 -0.063 -15.379 1.00 95.50 925 VAL A N 1
ATOM 7105 C CA . VAL A 1 925 ? -42.644 0.429 -16.436 1.00 95.50 925 VAL A CA 1
ATOM 7106 C C . VAL A 1 925 ? -42.755 -0.470 -17.664 1.00 95.50 925 VAL A C 1
ATOM 7108 O O . VAL A 1 925 ? -42.308 -1.617 -17.653 1.00 95.50 925 VAL A O 1
ATOM 7111 N N . LEU A 1 926 ? -43.302 0.074 -18.746 1.00 95.19 926 LEU A N 1
ATOM 7112 C CA . LEU A 1 926 ? -43.368 -0.564 -20.057 1.00 95.19 926 LEU A CA 1
ATOM 7113 C C . LEU A 1 926 ? -42.142 -0.172 -20.890 1.00 95.19 926 LEU A C 1
ATOM 7115 O O . LEU A 1 926 ? -41.683 0.971 -20.837 1.00 95.19 926 LEU A O 1
ATOM 7119 N N . ARG A 1 927 ? -41.601 -1.113 -21.666 1.00 96.06 927 ARG A N 1
ATOM 7120 C CA . ARG A 1 927 ? -40.475 -0.900 -22.588 1.00 96.06 927 ARG A CA 1
ATOM 7121 C C . ARG A 1 927 ? -40.744 -1.624 -23.899 1.00 96.06 927 ARG A C 1
ATOM 7123 O O . ARG A 1 927 ? -41.235 -2.751 -23.887 1.00 96.06 927 ARG A O 1
ATOM 7130 N N . ALA A 1 928 ? -40.399 -1.006 -25.018 1.00 94.75 928 ALA A N 1
ATOM 7131 C CA . ALA A 1 928 ? -40.480 -1.633 -26.331 1.00 94.75 928 ALA A CA 1
ATOM 7132 C C . ALA A 1 928 ? -39.278 -1.235 -27.190 1.00 94.75 928 ALA A C 1
ATOM 7134 O O . ALA A 1 928 ? -38.811 -0.099 -27.106 1.00 94.75 928 ALA A O 1
ATOM 7135 N N . LYS A 1 929 ? -38.801 -2.154 -28.033 1.00 94.31 929 LYS A N 1
ATOM 7136 C CA . LYS A 1 929 ? -37.769 -1.898 -29.042 1.00 94.31 929 LYS A CA 1
ATOM 7137 C C . LYS A 1 929 ? -38.043 -2.632 -30.356 1.00 94.31 929 LYS A C 1
ATOM 7139 O O . LYS A 1 929 ? -38.606 -3.724 -30.351 1.00 94.31 929 LYS A O 1
ATOM 7144 N N . LEU A 1 930 ? -37.596 -2.029 -31.451 1.00 92.38 930 LEU A N 1
ATOM 7145 C CA . LEU A 1 930 ? -37.633 -2.517 -32.831 1.00 92.38 930 LEU A CA 1
ATOM 7146 C C . LEU A 1 930 ? -36.218 -2.422 -33.429 1.00 92.38 930 LEU A C 1
ATOM 7148 O O . LEU A 1 930 ? -35.488 -1.484 -33.101 1.00 92.38 930 LEU A O 1
ATOM 7152 N N . ASN A 1 931 ? -35.846 -3.348 -34.317 1.00 88.88 931 ASN A N 1
ATOM 7153 C CA . ASN A 1 931 ? -34.627 -3.282 -35.134 1.00 88.88 931 ASN A CA 1
ATOM 7154 C C . ASN A 1 931 ? -34.917 -3.411 -36.644 1.00 88.88 931 ASN A C 1
ATOM 7156 O O . ASN A 1 931 ? -36.024 -3.770 -37.050 1.00 88.88 931 ASN A O 1
ATOM 7160 N N . ASN A 1 932 ? -33.901 -3.142 -37.468 1.00 86.69 932 ASN A N 1
ATOM 7161 C CA . ASN A 1 932 ? -33.908 -3.349 -38.923 1.00 86.69 932 ASN A CA 1
ATOM 7162 C C . ASN A 1 932 ? -34.334 -4.766 -39.350 1.00 86.69 932 ASN A C 1
ATOM 7164 O O . ASN A 1 932 ? -35.085 -4.916 -40.311 1.00 86.69 932 ASN A O 1
ATOM 7168 N N . SER A 1 933 ? -33.948 -5.794 -38.591 1.00 83.88 933 SER A N 1
ATOM 7169 C CA . SER A 1 933 ? -34.362 -7.191 -38.792 1.00 83.88 933 SER A CA 1
ATOM 7170 C C . SER A 1 933 ? -35.841 -7.470 -38.474 1.00 83.88 933 SER A C 1
ATOM 7172 O O . SER A 1 933 ? -36.242 -8.628 -38.405 1.00 83.88 933 SER A O 1
ATOM 7174 N N . SER A 1 934 ? -36.665 -6.432 -38.272 1.00 85.38 934 SER A N 1
ATOM 7175 C CA . SER A 1 934 ? -38.106 -6.521 -37.986 1.00 85.38 934 SER A CA 1
ATOM 7176 C C . SER A 1 934 ? -38.444 -7.379 -36.760 1.00 85.38 934 SER A C 1
ATOM 7178 O O . SER A 1 934 ? -39.475 -8.053 -36.704 1.00 85.38 934 SER A O 1
ATOM 7180 N N . GLN A 1 935 ? -37.569 -7.345 -35.753 1.00 88.75 935 GLN A N 1
ATOM 7181 C CA . GLN A 1 935 ? -37.784 -7.982 -34.460 1.00 88.75 935 GLN A CA 1
ATOM 7182 C C . GLN A 1 935 ? -38.332 -6.944 -33.478 1.00 88.75 935 GLN A C 1
ATOM 7184 O O . GLN A 1 935 ? -37.662 -5.955 -33.170 1.00 88.75 935 GLN A O 1
ATOM 7189 N N . ILE A 1 936 ? -39.537 -7.179 -32.962 1.00 92.12 936 ILE A N 1
ATOM 7190 C CA . ILE A 1 936 ? -40.153 -6.365 -31.910 1.00 92.12 936 ILE A CA 1
ATOM 7191 C C . ILE A 1 936 ? -39.954 -7.077 -30.579 1.00 92.12 936 ILE A C 1
ATOM 7193 O O . ILE A 1 936 ? -40.406 -8.206 -30.405 1.00 92.12 936 ILE A O 1
ATOM 7197 N N . ALA A 1 937 ? -39.329 -6.411 -29.611 1.00 93.38 937 ALA A N 1
ATOM 7198 C CA . ALA A 1 937 ? -39.274 -6.885 -28.233 1.00 93.38 937 ALA A CA 1
ATOM 7199 C C . ALA A 1 937 ? -40.008 -5.927 -27.295 1.00 93.38 937 ALA A C 1
ATOM 7201 O O . ALA A 1 937 ? -39.780 -4.720 -27.331 1.00 93.38 937 ALA A O 1
ATOM 7202 N N . MET A 1 938 ? -40.855 -6.476 -26.427 1.00 94.56 938 MET A N 1
ATOM 7203 C CA . MET A 1 938 ? -41.641 -5.730 -25.441 1.00 94.56 938 MET A CA 1
ATOM 7204 C C . MET A 1 938 ? -41.394 -6.292 -24.043 1.00 94.56 938 MET A C 1
ATOM 7206 O O . MET A 1 938 ? -41.219 -7.500 -23.879 1.00 94.56 938 MET A O 1
ATOM 7210 N N . ALA A 1 939 ? -41.387 -5.429 -23.033 1.00 96.19 939 ALA A N 1
ATOM 7211 C CA . ALA A 1 939 ? -41.256 -5.811 -21.635 1.00 96.19 939 ALA A CA 1
ATOM 7212 C C . ALA A 1 939 ? -42.134 -4.941 -20.726 1.00 96.19 939 ALA A C 1
ATOM 7214 O O . ALA A 1 939 ? -42.320 -3.750 -20.975 1.00 96.19 939 ALA A O 1
ATOM 7215 N N . ALA A 1 940 ? -42.642 -5.543 -19.656 1.00 95.50 940 ALA A N 1
ATOM 7216 C CA . ALA A 1 940 ? -43.402 -4.888 -18.603 1.00 95.50 940 ALA A CA 1
ATOM 7217 C C . ALA A 1 940 ? -42.787 -5.260 -17.248 1.00 95.50 940 ALA A C 1
ATOM 7219 O O . ALA A 1 940 ? -42.824 -6.424 -16.847 1.00 95.50 940 ALA A O 1
ATOM 7220 N N . THR A 1 941 ? -42.211 -4.273 -16.563 1.00 95.75 941 THR A N 1
ATOM 7221 C CA . THR A 1 941 ? -41.723 -4.392 -15.183 1.00 95.75 941 THR A CA 1
ATOM 7222 C C . THR A 1 941 ? -42.778 -3.836 -14.235 1.00 95.75 941 THR A C 1
ATOM 7224 O O . THR A 1 941 ? -43.143 -2.671 -14.367 1.00 95.75 941 THR A O 1
ATOM 7227 N N . HIS A 1 942 ? -43.236 -4.637 -13.276 1.00 94.75 942 HIS A N 1
ATOM 7228 C CA . HIS A 1 942 ? -44.179 -4.246 -12.230 1.00 94.75 942 HIS A CA 1
ATOM 7229 C C . HIS A 1 942 ? -43.537 -4.418 -10.844 1.00 94.75 942 HIS A C 1
ATOM 7231 O O . HIS A 1 942 ? -43.067 -5.509 -10.517 1.00 94.75 942 HIS A O 1
ATOM 7237 N N . SER A 1 943 ? -43.533 -3.374 -10.013 1.00 92.50 943 SER A N 1
ATOM 7238 C CA . SER A 1 943 ? -43.177 -3.478 -8.591 1.00 92.50 943 SER A CA 1
ATOM 7239 C C . SER A 1 943 ? -44.356 -4.092 -7.839 1.00 92.50 943 SER A C 1
ATOM 7241 O O . SER A 1 943 ? -45.430 -3.504 -7.766 1.00 92.50 943 SER A O 1
ATOM 7243 N N . LEU A 1 944 ? -44.193 -5.319 -7.345 1.00 90.38 944 LEU A N 1
ATOM 7244 C CA . LEU A 1 944 ? -45.200 -6.029 -6.545 1.00 90.38 944 LEU A CA 1
ATOM 7245 C C . LEU A 1 944 ? -45.156 -5.585 -5.074 1.00 90.38 944 LEU A C 1
ATOM 7247 O O . LEU A 1 944 ? -46.171 -5.603 -4.386 1.00 90.38 944 LEU A O 1
ATOM 7251 N N . SER A 1 945 ? -43.981 -5.154 -4.616 1.00 89.38 945 SER A N 1
ATOM 7252 C CA . SER A 1 945 ? -43.753 -4.438 -3.359 1.00 89.38 945 SER A CA 1
ATOM 7253 C C . SER A 1 945 ? -42.623 -3.406 -3.572 1.00 89.38 945 SER A C 1
ATOM 7255 O O . SER A 1 945 ? -42.103 -3.304 -4.693 1.00 89.38 945 SER A O 1
ATOM 7257 N N . PRO A 1 946 ? -42.204 -2.639 -2.545 1.00 85.31 946 PRO A N 1
ATOM 7258 C CA . PRO A 1 946 ? -40.961 -1.862 -2.605 1.00 85.31 946 PRO A CA 1
ATOM 7259 C C . PRO A 1 946 ? -39.729 -2.739 -2.889 1.00 85.31 946 PRO A C 1
ATOM 7261 O O . PRO A 1 946 ? -38.813 -2.317 -3.598 1.00 85.31 946 PRO A O 1
ATOM 7264 N N . ASP A 1 947 ? -39.748 -3.970 -2.373 1.00 89.56 947 ASP A N 1
ATOM 7265 C CA . ASP A 1 947 ? -38.628 -4.915 -2.385 1.00 89.56 947 ASP A CA 1
ATOM 7266 C C . ASP A 1 947 ? -38.598 -5.809 -3.629 1.00 89.56 947 ASP A C 1
ATOM 7268 O O . ASP A 1 947 ? -37.528 -6.244 -4.044 1.00 89.56 947 ASP A O 1
ATOM 7272 N N . LEU A 1 948 ? -39.761 -6.120 -4.215 1.00 92.44 948 LEU A N 1
ATOM 7273 C CA . LEU A 1 948 ? -39.906 -7.126 -5.270 1.00 92.44 948 LEU A CA 1
ATOM 7274 C C . LEU A 1 948 ? -40.449 -6.528 -6.572 1.00 92.44 948 LEU A C 1
ATOM 7276 O O . LEU A 1 948 ? -41.566 -6.007 -6.614 1.00 92.44 948 LEU A O 1
ATOM 7280 N N . LYS A 1 949 ? -39.698 -6.694 -7.665 1.00 94.19 949 LYS A N 1
ATOM 7281 C CA . LYS A 1 949 ? -40.105 -6.327 -9.030 1.00 94.19 949 LYS A CA 1
ATOM 7282 C C . LYS A 1 949 ? -40.161 -7.566 -9.918 1.00 94.19 949 LYS A C 1
ATOM 7284 O O . LYS A 1 949 ? -39.248 -8.388 -9.921 1.00 94.19 949 LYS A O 1
ATOM 7289 N N . MET A 1 950 ? -41.216 -7.675 -10.716 1.00 94.81 950 MET A N 1
ATOM 7290 C CA . MET A 1 950 ? -41.405 -8.730 -11.709 1.00 94.81 950 MET A CA 1
ATOM 7291 C C . MET A 1 950 ? -41.335 -8.124 -13.109 1.00 94.81 950 MET A C 1
ATOM 7293 O O . MET A 1 950 ? -42.044 -7.166 -13.398 1.00 94.81 950 MET A O 1
ATOM 7297 N N . THR A 1 951 ? -40.504 -8.676 -13.991 1.00 95.44 951 THR A N 1
ATOM 7298 C CA . THR A 1 951 ? -40.374 -8.238 -15.388 1.00 95.44 951 THR A CA 1
ATOM 7299 C C . THR A 1 951 ? -40.782 -9.355 -16.336 1.00 95.44 951 THR A C 1
ATOM 7301 O O . THR A 1 951 ? -40.044 -10.323 -16.502 1.00 95.44 951 THR A O 1
ATOM 7304 N N . LEU A 1 952 ? -41.923 -9.207 -17.005 1.00 94.62 952 LEU A N 1
ATOM 7305 C CA . LEU A 1 952 ? -42.318 -10.062 -18.126 1.00 94.62 952 LEU A CA 1
ATOM 7306 C C . LEU A 1 952 ? -41.783 -9.473 -19.432 1.00 94.62 952 LEU A C 1
ATOM 7308 O O . LEU A 1 952 ? -41.795 -8.257 -19.615 1.00 94.62 952 LEU A O 1
ATOM 7312 N N . SER A 1 953 ? -41.306 -10.314 -20.349 1.00 94.75 953 SER A N 1
ATOM 7313 C CA . SER A 1 953 ? -40.735 -9.856 -21.618 1.00 94.75 953 SER A CA 1
ATOM 7314 C C . SER A 1 953 ? -40.910 -10.853 -22.762 1.00 94.75 953 SER A C 1
ATOM 7316 O O . SER A 1 953 ? -40.953 -12.067 -22.568 1.00 94.75 953 SER A O 1
ATOM 7318 N N . THR A 1 954 ? -41.014 -10.312 -23.972 1.00 93.31 954 THR A N 1
ATOM 7319 C CA . THR A 1 954 ? -41.286 -11.036 -25.217 1.00 93.31 954 THR A CA 1
ATOM 7320 C C . THR A 1 954 ? -40.421 -10.490 -26.353 1.00 93.31 954 THR A C 1
ATOM 7322 O O . THR A 1 954 ? -40.003 -9.329 -26.319 1.00 93.31 954 THR A O 1
ATOM 7325 N N . GLN A 1 955 ? -40.143 -11.323 -27.354 1.00 93.31 955 GLN A N 1
ATOM 7326 C CA . GLN A 1 955 ? -39.568 -10.941 -28.641 1.00 93.31 955 GLN A CA 1
ATOM 7327 C C . GLN A 1 955 ? -40.277 -11.714 -29.757 1.00 93.31 955 GLN A C 1
ATOM 7329 O O . GLN A 1 955 ? -40.263 -12.946 -29.772 1.00 93.31 955 GLN A O 1
ATOM 7334 N N . PHE A 1 956 ? -40.853 -10.969 -30.694 1.00 89.75 956 PHE A N 1
ATOM 7335 C CA . PHE A 1 956 ? -41.497 -11.450 -31.908 1.00 89.75 956 PHE A CA 1
ATOM 7336 C C . PHE A 1 956 ? -40.621 -11.094 -33.108 1.00 89.75 956 PHE A C 1
ATOM 7338 O O . PHE A 1 956 ? -40.099 -9.982 -33.187 1.00 89.75 956 PHE A O 1
ATOM 7345 N N . ASN A 1 957 ? -40.484 -12.023 -34.049 1.00 87.44 957 ASN A N 1
ATOM 7346 C CA . ASN A 1 957 ? -39.807 -11.798 -35.324 1.00 87.44 957 ASN A CA 1
ATOM 7347 C C . ASN A 1 957 ? -40.903 -11.742 -36.394 1.00 87.44 957 ASN A C 1
ATOM 7349 O O . ASN A 1 957 ? -41.719 -12.658 -36.459 1.00 87.44 957 ASN A O 1
ATOM 7353 N N . LEU A 1 958 ? -40.974 -10.654 -37.168 1.00 81.69 958 LEU A N 1
ATOM 7354 C CA . LEU A 1 958 ? -42.057 -10.440 -38.142 1.00 81.69 958 LEU A CA 1
ATOM 7355 C C . LEU A 1 958 ? -41.744 -10.989 -39.543 1.00 81.69 958 LEU A C 1
ATOM 7357 O O . LEU A 1 958 ? -42.648 -11.113 -40.363 1.00 81.69 958 LEU A O 1
ATOM 7361 N N . THR A 1 959 ? -40.471 -11.270 -39.833 1.00 76.38 959 THR A N 1
ATOM 7362 C CA . THR A 1 959 ? -39.970 -11.571 -41.188 1.00 76.38 959 THR A CA 1
ATOM 7363 C C . THR A 1 959 ? -39.166 -12.868 -41.291 1.00 76.38 959 THR A C 1
ATOM 7365 O O . THR A 1 959 ? -38.993 -13.376 -42.396 1.00 76.38 959 THR A O 1
ATOM 7368 N N . SER A 1 960 ? -38.684 -13.421 -40.174 1.00 69.12 960 SER A N 1
ATOM 7369 C CA . SER A 1 960 ? -38.006 -14.720 -40.125 1.00 69.12 960 SER A CA 1
ATOM 7370 C C . SER A 1 960 ? -38.850 -15.753 -39.377 1.00 69.12 960 SER A C 1
ATOM 7372 O O . SER A 1 960 ? -39.548 -15.425 -38.419 1.00 69.12 960 SER A O 1
ATOM 7374 N N . ASN A 1 961 ? -38.724 -17.026 -39.764 1.00 68.19 961 ASN A N 1
ATOM 7375 C CA . ASN A 1 961 ? -39.365 -18.164 -39.086 1.00 68.19 961 ASN A CA 1
ATOM 7376 C C . ASN A 1 961 ? -38.736 -18.491 -37.707 1.00 68.19 961 ASN A C 1
ATOM 7378 O O . ASN A 1 961 ? -38.940 -19.579 -37.171 1.00 68.19 961 ASN A O 1
ATOM 7382 N N . ASP A 1 962 ? -37.955 -17.574 -37.128 1.00 73.31 962 ASP A N 1
ATOM 7383 C CA . ASP A 1 962 ? -37.319 -17.748 -35.825 1.00 73.31 962 ASP A CA 1
ATOM 7384 C C . ASP A 1 962 ? -38.364 -17.751 -34.703 1.00 73.31 962 ASP A C 1
ATOM 7386 O O . ASP A 1 962 ? -39.145 -16.801 -34.550 1.00 73.31 962 ASP A O 1
ATOM 7390 N N . HIS A 1 963 ? -38.330 -18.786 -33.861 1.00 77.12 963 HIS A N 1
ATOM 7391 C CA . HIS A 1 963 ? -39.239 -18.932 -32.726 1.00 77.12 963 HIS A CA 1
ATOM 7392 C C . HIS A 1 963 ? -39.276 -17.679 -31.835 1.00 77.12 963 HIS A C 1
ATOM 7394 O O . HIS A 1 963 ? -38.241 -17.120 -31.452 1.00 77.12 963 HIS A O 1
ATOM 7400 N N . HIS A 1 964 ? -40.489 -17.256 -31.476 1.00 86.69 964 HIS A N 1
ATOM 7401 C CA . HIS A 1 964 ? -40.714 -16.139 -30.563 1.00 86.69 964 HIS A CA 1
ATOM 7402 C C . HIS A 1 964 ? -40.141 -16.455 -29.175 1.00 86.69 964 HIS A C 1
ATOM 7404 O O . HIS A 1 964 ? -40.318 -17.557 -28.653 1.00 86.69 964 HIS A O 1
ATOM 7410 N N . LYS A 1 965 ? -39.459 -15.485 -28.562 1.00 90.56 965 LYS A N 1
ATOM 7411 C CA . LYS A 1 965 ? -38.762 -15.681 -27.284 1.00 90.56 965 LYS A CA 1
ATOM 7412 C C . LYS A 1 965 ? -39.530 -15.011 -26.157 1.00 90.56 965 LYS A C 1
ATOM 7414 O O . LYS A 1 965 ? -39.661 -13.791 -26.123 1.00 90.56 965 LYS A O 1
ATOM 7419 N N . PHE A 1 966 ? -39.981 -15.811 -25.205 1.00 91.38 966 PHE A N 1
ATOM 7420 C CA . PHE A 1 966 ? -40.599 -15.356 -23.961 1.00 91.38 966 PHE A CA 1
ATOM 7421 C C . PHE A 1 966 ? -39.553 -15.375 -22.843 1.00 91.38 966 PHE A C 1
ATOM 7423 O O . PHE A 1 966 ? -38.551 -16.083 -22.943 1.00 91.38 966 PHE A O 1
ATOM 7430 N N . GLY A 1 967 ? -39.738 -14.581 -21.793 1.00 93.31 967 GLY A N 1
ATOM 7431 C CA . GLY A 1 967 ? -38.821 -14.579 -20.658 1.00 93.31 967 GLY A CA 1
ATOM 7432 C C . GLY A 1 967 ? -39.293 -13.723 -19.493 1.00 93.31 967 GLY A C 1
ATOM 7433 O O . GLY A 1 967 ? -40.018 -12.742 -19.674 1.00 93.31 967 GLY A O 1
ATOM 7434 N N . MET A 1 968 ? -38.874 -14.104 -18.292 1.00 93.81 968 MET A N 1
ATOM 7435 C CA . MET A 1 968 ? -39.349 -13.553 -17.024 1.00 93.81 968 MET A CA 1
ATOM 7436 C C . MET A 1 968 ? -38.160 -13.239 -16.119 1.00 93.81 968 MET A C 1
ATOM 7438 O O . MET A 1 968 ? -37.228 -14.030 -16.033 1.00 93.81 968 MET A O 1
ATOM 7442 N N . GLY A 1 969 ? -38.198 -12.096 -15.441 1.00 94.69 969 GLY A N 1
ATOM 7443 C CA . GLY A 1 969 ? -37.252 -11.713 -14.399 1.00 94.69 969 GLY A CA 1
ATOM 7444 C C . GLY A 1 969 ? -37.961 -11.466 -13.074 1.00 94.69 969 GLY A C 1
ATOM 7445 O O . GLY A 1 969 ? -39.043 -10.880 -13.064 1.00 94.69 969 GLY A O 1
ATOM 7446 N N . LEU A 1 970 ? -37.334 -11.862 -11.973 1.00 94.44 970 LEU A N 1
ATOM 7447 C CA . LEU A 1 970 ? -37.667 -11.417 -10.621 1.00 94.44 970 LEU A CA 1
ATOM 7448 C C . LEU A 1 970 ? -36.442 -10.701 -10.045 1.00 94.44 970 LEU A C 1
ATOM 7450 O O . LEU A 1 970 ? -35.359 -11.277 -10.017 1.00 94.44 970 LEU A O 1
ATOM 7454 N N . GLU A 1 971 ? -36.611 -9.456 -9.612 1.00 93.62 971 GLU A N 1
ATOM 7455 C CA . GLU A 1 971 ? -35.580 -8.650 -8.952 1.00 93.62 971 GLU A CA 1
ATOM 7456 C C . GLU A 1 971 ? -36.024 -8.396 -7.503 1.00 93.62 971 GLU A C 1
ATOM 7458 O O . GLU A 1 971 ? -37.063 -7.770 -7.280 1.00 93.62 971 GLU A O 1
ATOM 7463 N N . TYR A 1 972 ? -35.252 -8.883 -6.529 1.00 92.88 972 TYR A N 1
ATOM 7464 C CA . TYR A 1 972 ? -35.485 -8.684 -5.097 1.00 92.88 972 TYR A CA 1
ATOM 7465 C C . TYR A 1 972 ? -34.379 -7.817 -4.479 1.00 92.88 972 TYR A C 1
ATOM 7467 O O . TYR A 1 972 ? -33.192 -8.117 -4.602 1.00 92.88 972 TYR A O 1
ATOM 7475 N N . GLU A 1 973 ? -34.759 -6.731 -3.814 1.00 88.94 973 GLU A N 1
ATOM 7476 C CA . GLU A 1 973 ? -33.861 -5.790 -3.141 1.00 88.94 973 GLU A CA 1
ATOM 7477 C C . GLU A 1 973 ? -34.553 -5.272 -1.865 1.00 88.94 973 GLU A C 1
ATOM 7479 O O . GLU A 1 973 ? -35.270 -4.274 -1.937 1.00 88.94 973 GLU A O 1
ATOM 7484 N N . PRO A 1 974 ? -34.403 -5.951 -0.708 1.00 82.06 974 PRO A N 1
ATOM 7485 C CA . PRO A 1 974 ? -35.123 -5.600 0.512 1.00 82.06 974 PRO A CA 1
ATOM 7486 C C . PRO A 1 974 ? -34.777 -4.202 1.024 1.00 82.06 974 PRO A C 1
ATOM 7488 O O . PRO A 1 974 ? -33.606 -3.828 1.151 1.00 82.06 974 PRO A O 1
ATOM 7491 N N . SER A 1 975 ? -35.824 -3.457 1.366 1.00 64.81 975 SER A N 1
ATOM 7492 C CA . SER A 1 975 ? -35.754 -2.130 1.958 1.00 64.81 975 SER A CA 1
ATOM 7493 C C . SER A 1 975 ? -35.436 -2.194 3.458 1.00 64.81 975 SER A C 1
ATOM 7495 O O . SER A 1 975 ? -36.300 -2.338 4.320 1.00 64.81 975 SER A O 1
ATOM 7497 N N . GLN A 1 976 ? -34.142 -2.058 3.747 1.00 52.62 976 GLN A N 1
ATOM 7498 C CA . GLN A 1 976 ? -33.592 -1.519 4.997 1.00 52.62 976 GLN A CA 1
ATOM 7499 C C . GLN A 1 976 ? -33.064 -0.107 4.724 1.00 52.62 976 GLN A C 1
ATOM 7501 O O . GLN A 1 976 ? -32.758 0.183 3.541 1.00 52.62 976 GLN A O 1
#

Solvent-accessible surface area (backbone atoms only — not comparable to full-atom values): 54389 Å² total; per-residue (Å²): 137,72,74,62,63,61,52,54,56,55,59,60,70,73,68,66,78,77,86,65,91,54,73,44,68,57,94,21,35,36,40,37,56,88,56,82,48,64,34,40,42,22,55,65,87,57,67,49,78,46,76,42,72,91,71,74,46,78,43,55,47,65,56,31,73,77,65,47,74,42,43,39,38,41,35,39,68,93,62,103,71,59,52,74,46,78,44,80,33,61,31,22,58,59,50,69,74,18,74,45,77,82,37,69,55,18,53,32,36,25,84,57,31,55,68,50,48,46,52,43,53,28,50,52,51,33,54,54,50,45,54,52,52,54,55,49,50,55,52,52,54,57,53,60,74,77,62,81,88,84,88,80,91,84,88,88,86,86,87,82,86,88,88,87,86,87,88,87,85,90,86,88,86,89,86,90,88,90,87,82,92,89,88,82,90,79,90,88,87,86,90,77,93,66,91,72,79,52,35,39,78,57,61,71,46,80,49,76,45,79,53,61,49,96,87,67,58,68,42,79,47,27,33,40,36,40,49,34,28,69,70,35,42,37,41,35,38,33,26,33,57,95,91,39,81,47,31,40,42,37,40,33,62,49,67,28,39,32,37,57,52,87,42,83,72,34,19,32,59,33,35,46,84,44,78,39,72,50,78,27,40,56,77,35,85,86,26,47,94,66,39,56,87,65,66,49,45,85,52,79,54,81,91,43,58,83,42,64,65,29,18,46,40,32,52,48,45,83,41,72,34,14,67,96,59,80,18,92,54,71,51,54,14,35,36,36,38,29,48,19,44,44,70,76,48,88,63,60,28,44,31,28,55,56,89,51,71,49,65,42,38,35,33,46,38,35,39,36,47,81,86,46,78,48,74,50,80,42,79,41,42,73,74,41,76,46,74,60,90,79,35,39,39,25,34,71,42,77,48,75,65,92,51,70,74,77,67,42,34,39,32,38,43,98,90,48,47,35,52,58,77,81,43,51,46,17,88,36,72,63,45,49,71,79,45,43,42,74,27,48,54,75,75,76,57,56,73,47,87,50,100,87,53,76,52,61,57,57,79,87,53,32,52,58,65,45,60,68,26,77,86,26,37,66,73,37,80,48,94,62,36,39,36,41,78,54,97,92,41,46,40,31,42,28,45,59,41,39,36,34,39,34,40,37,25,80,68,50,78,41,57,46,76,50,68,55,71,56,58,62,54,79,49,73,53,63,40,46,23,26,23,80,40,93,84,18,24,39,29,50,35,35,18,35,20,82,57,60,44,63,49,62,41,44,36,85,88,50,74,48,60,44,49,27,14,75,82,46,43,73,35,76,47,78,46,82,42,90,47,50,64,49,73,43,66,25,37,34,70,37,36,98,43,78,49,76,47,82,44,44,34,64,29,42,64,66,85,89,84,66,82,40,52,67,56,52,55,54,58,68,74,59,73,89,55,79,67,59,65,73,72,53,88,72,82,62,57,52,66,59,37,55,53,51,46,64,75,44,38,72,58,50,53,52,42,46,52,50,29,52,50,51,48,50,50,64,64,67,71,62,88,87,75,84,88,84,82,86,79,89,86,86,88,81,89,85,90,79,85,82,74,93,58,73,50,44,60,55,68,87,50,61,51,39,76,24,53,43,57,77,56,63,78,62,36,52,35,24,45,35,42,38,39,44,48,69,41,67,100,86,53,38,33,38,40,35,43,37,39,38,36,32,72,88,73,77,46,76,46,38,39,41,38,44,32,43,50,40,77,95,69,36,34,32,43,31,43,33,40,36,73,85,52,36,43,31,47,32,45,35,41,41,41,82,93,37,86,47,30,33,42,34,42,42,35,39,37,27,74,90,71,74,46,69,45,37,31,44,35,41,39,37,44,39,66,46,31,20,41,37,39,37,40,35,50,54,101,61,38,40,38,34,43,31,39,17,38,44,57,101,43,37,36,45,28,43,34,41,29,37,31,65,74,77,73,40,76,75,43,42,35,42,35,42,32,40,52,60,100,47,37,35,44,26,37,38,36,36,69,90,40,38,40,36,36,30,38,22,37,49,82,44,102,47,33,38,40,23,36,40,40,32,39,41,74,93,52,98,57,66,50,40,35,45,24,39,39,40,36,90,49,96,46,39,39,39,36,38,35,39,39,71,78,45,35,43,34,40,20,42,36,36,47,80,47,97,31,35,34,41,30,46,17,36,33,45,49,78,78,52,96,58,82,67,28,55,19,36,34,37,43,37,39,74,86,124

Mean predicted aligned error: 22.56 Å

Organism: NCBI:txid53326

Foldseek 3Di:
DPVPVVVVVVVVVVPDPDQDQAWDEDQQKTKGGQDAAKKWKDWANDIDIDHGDDDTDIFGADAFLVFDKIKIKMWDDDDPDIDIHIDIYTHHHLLVVLPDAPDLQCLQPVVSPVPSLLVNVLVVLLVVVLVVVVVVVVVVVVVVVVDDDYDDDDDDDDDDDDDDDDDDDDDDDDDDDDDDDDDDDDDDDDDDDDPDDFWDDWDKDKDWDWDADPVRDIDIWIKMKTKDAQAHFKFKKFFDDPNDTFKIKIKGWDWKKWWAPWDFDFKAFFWDKDKDKDKFAQPGQPRYDPCQVPDWQLDDRPSRVVQLLFAWGKHWDWAAHDVVLVHPDRGTIIMIMIIGIHGPDLFMWTKTFGPDIFIWIWMWIWMDGNNDIDTDTDTAGAQDWDDDPQKTKHFPDKDDDPDVQVRFMWTDTPPWIFRADAQWGHHDPVCNNPVNSPIHGPWDWQWDDDSPDIDTHTDPRGPVVRVLFPCGTPQHDAVQWGWHDDPNIIMITGRRMITIMMMIGPSVPPMDTDHDQWAKDKDKDAWTEAAPDRRAIKIKIWMETDAWDKWWKDKPPDIHIDIYYNVRDIDIDGDHHNAQWDWIWIWTGGRNDIDIYTHTDGHRHDDPDDRDSVVVVVVVPVDDDPCVSVVPPDNHDSPVVVVSCVVPVVSSVVSNVVSVVVSVVVVVPPDDDDDDDDDDDDDDDDDDDDDQADFDDFPVCALVLQVCLVPPQAFFQKAKEWEWEFDDPVRQWIWIKIWIQGNVPRDIKIKIWIWGHDVVQQWIWIWMAMPQQKIKIKIWHPQPVHPQKIWIKIWIARPVVRDIKIKIKIWHTDRFKIKIWIWIPDPWIKIKIKMWGDDPQKIWIKIWIAIPVVRDGPKIKTKIWGDDPFKIKIWMDMPVFKTKIKIWGNPDPFKIKIKIWIDGRVDPDIKIKIKMWGPPDPFWIKIWMAIPQGKIKIKIWGHPDPFKIKIWIKIDGPPDPDDITTYIYIYGYDDD

Radius of gyration: 40.51 Å; Cα contacts (8 Å, |Δi|>4): 2047; chains: 1; bounding box: 121×86×111 Å

pLDDT: mean 75.13, std 18.2, range [21.78, 96.19]

Nearest PDB structures (foldseek):
  4bum-assembly1_X-2  TM=9.592E-01  e=2.613E-26  Danio rerio
  7tcv-assembly1_XXX-2  TM=9.659E-01  e=7.618E-26  Mus musculus
  5xdn-assembly1_B  TM=9.659E-01  e=3.794E-24  Homo sapiens
  5xdn-assembly1_A  TM=9.733E-01  e=2.223E-23  Homo sapiens
  5xdo-assembly1_B  TM=9.500E-01  e=3.462E-20  Homo sapiens